Protein 3KW7 (pdb70)

Nearest PDB structures (foldseek):
  3kw7-assembly2_B  TM=1.002E+00  e=0.000E+00  Trametes sp. AH28-2
  1gyc-assembly1_A  TM=9.932E-01  e=5.256E-88  Trametes versicolor
  3v9c-assembly1_A  TM=9.933E-01  e=3.256E-87  Trametes hirsuta
  1kya-assembly4_D  TM=9.908E-01  e=4.794E-87  Trametes versicolor
  3div-assembly1_A  TM=9.915E-01  e=2.516E-86  Cerrena

Structure (mmCIF, N/CA/C/O backbone):
data_3KW7
#
_entry.id   3KW7
#
_cell.length_a   98.778
_cell.length_b   98.778
_cell.length_c   149.960
_cell.angle_alpha   90.00
_cell.angle_beta   90.00
_cell.angle_gamma   90.00
#
_symmetry.space_group_name_H-M   'P 41'
#
loop_
_entity.id
_entity.type
_entity.pdbx_description
1 polymer 'Laccase B'
2 branched 2-acetamido-2-deoxy-beta-D-glucopyranose-(1-4)-2-acetamido-2-deoxy-beta-D-glucopyranose
3 non-polymer 'COPPER (II) ION'
4 non-polymer 2-acetamido-2-deoxy-beta-D-glucopyranose
5 water water
#
loop_
_atom_site.group_PDB
_atom_site.id
_atom_site.type_symbol
_atom_site.label_atom_id
_atom_site.label_alt_id
_atom_site.label_comp_id
_atom_site.label_asym_id
_atom_site.label_entity_id
_atom_site.label_seq_id
_atom_site.pdbx_PDB_ins_code
_atom_site.Cartn_x
_atom_site.Cartn_y
_atom_site.Cartn_z
_atom_site.occupancy
_atom_site.B_iso_or_equiv
_atom_site.auth_seq_id
_atom_site.auth_comp_id
_atom_site.auth_asym_id
_atom_site.auth_atom_id
_atom_site.pdbx_PDB_model_num
ATOM 1 N N . ALA A 1 1 ? 20.376 22.649 3.902 1.00 59.19 1 ALA A N 1
ATOM 2 C CA . ALA A 1 1 ? 20.034 24.002 4.431 1.00 59.75 1 ALA A CA 1
ATOM 3 C C . ALA A 1 1 ? 19.452 24.807 3.291 1.00 60.17 1 ALA A C 1
ATOM 4 O O . ALA A 1 1 ? 18.341 24.523 2.858 1.00 60.70 1 ALA A O 1
ATOM 6 N N . ILE A 1 2 ? 20.210 25.784 2.787 1.00 60.26 2 ILE A N 1
ATOM 7 C CA . ILE A 1 2 ? 19.780 26.633 1.658 1.00 60.49 2 ILE A CA 1
ATOM 8 C C . ILE A 1 2 ? 20.510 26.314 0.340 1.00 60.38 2 ILE A C 1
ATOM 9 O O . ILE A 1 2 ? 21.367 25.432 0.282 1.00 60.14 2 ILE A O 1
ATOM 14 N N . GLY A 1 3 ? 20.163 27.042 -0.720 1.00 60.55 3 GLY A N 1
ATOM 15 C CA . GLY A 1 3 ? 20.796 26.847 -2.017 1.00 60.79 3 GLY A CA 1
ATOM 16 C C . GLY A 1 3 ? 20.053 25.841 -2.872 1.00 61.09 3 GLY A C 1
ATOM 17 O O . GLY A 1 3 ? 19.050 25.265 -2.416 1.00 61.56 3 GLY A O 1
ATOM 18 N N . PRO A 1 4 ? 20.536 25.611 -4.112 1.00 60.96 4 PRO A N 1
ATOM 19 C CA . PRO A 1 4 ? 21.701 26.284 -4.669 1.00 60.53 4 PRO A CA 1
ATOM 20 C C . PRO A 1 4 ? 21.400 27.715 -5.070 1.00 60.36 4 PRO A C 1
ATOM 21 O O . PRO A 1 4 ? 22.334 28.478 -5.301 1.00 60.58 4 PRO A O 1
ATOM 25 N N . VAL A 1 5 ? 20.127 28.087 -5.156 1.00 60.30 5 VAL A N 1
ATOM 26 C CA . VAL A 1 5 ? 19.790 29.504 -5.341 1.00 60.66 5 VAL A CA 1
ATOM 27 C C . VAL A 1 5 ? 19.079 30.024 -4.115 1.00 60.42 5 VAL A C 1
ATOM 28 O O . VAL A 1 5 ? 18.113 29.441 -3.640 1.00 60.37 5 VAL A O 1
ATOM 32 N N . THR A 1 6 ? 19.576 31.124 -3.587 1.00 60.53 6 THR A N 1
ATOM 33 C CA . THR A 1 6 ? 19.014 31.669 -2.369 1.00 60.74 6 THR A CA 1
ATOM 34 C C . THR A 1 6 ? 19.572 33.049 -2.059 1.00 60.90 6 THR A C 1
ATOM 35 O O . THR A 1 6 ? 20.365 33.613 -2.815 1.00 60.93 6 THR A O 1
ATOM 39 N N . ASP A 1 7 ? 19.152 33.600 -0.936 1.00 61.08 7 ASP A N 1
ATOM 40 C CA . ASP A 1 7 ? 19.685 34.878 -0.530 1.00 61.83 7 ASP A CA 1
ATOM 41 C C . ASP A 1 7 ? 20.479 34.715 0.759 1.00 61.83 7 ASP A C 1
ATOM 42 O O . ASP A 1 7 ? 20.093 33.935 1.637 1.00 61.97 7 ASP A O 1
ATOM 47 N N . LEU A 1 8 ? 21.601 35.427 0.862 1.00 61.41 8 LEU A N 1
ATOM 48 C CA . LEU A 1 8 ? 22.291 35.548 2.130 1.00 60.84 8 LEU A CA 1
ATOM 49 C C . LEU A 1 8 ? 21.984 36.919 2.630 1.00 61.11 8 LEU A C 1
ATOM 50 O O . LEU A 1 8 ? 22.303 37.904 1.958 1.00 61.43 8 LEU A O 1
ATOM 55 N N . THR A 1 9 ? 21.295 36.979 3.769 1.00 61.12 9 THR A N 1
ATOM 56 C CA . THR A 1 9 ? 21.004 38.244 4.417 1.00 60.71 9 THR A CA 1
ATOM 57 C C . THR A 1 9 ? 22.078 38.443 5.500 1.00 60.66 9 THR A C 1
ATOM 58 O O . THR A 1 9 ? 22.235 37.603 6.394 1.00 60.28 9 THR A O 1
ATOM 62 N N . ILE A 1 10 ? 22.861 39.516 5.354 1.00 60.71 10 ILE A N 1
ATOM 63 C CA . ILE A 1 10 ? 23.967 39.818 6.263 1.00 60.85 10 ILE A CA 1
ATOM 64 C C . ILE A 1 10 ? 23.624 41.029 7.114 1.00 61.29 10 ILE A C 1
ATOM 65 O O . ILE A 1 10 ? 23.409 42.121 6.569 1.00 61.55 10 ILE A O 1
ATOM 70 N N . SER A 1 11 ? 23.606 40.830 8.436 1.00 61.46 11 SER A N 1
ATOM 71 C CA . SER A 1 11 ? 23.136 41.836 9.395 1.00 61.69 11 SER A CA 1
ATOM 72 C C . SER A 1 11 ? 23.917 41.835 10.707 1.00 61.91 11 SER A C 1
ATOM 73 O O . SER A 1 11 ? 24.479 40.815 11.104 1.00 61.79 11 SER A O 1
ATOM 76 N N . ASN A 1 12 ? 23.963 42.989 11.365 1.00 62.20 12 ASN A N 1
ATOM 77 C CA . ASN A 1 12 ? 24.562 43.078 12.688 1.00 62.81 12 ASN A CA 1
ATOM 78 C C . ASN A 1 12 ? 23.558 42.616 13.748 1.00 63.04 12 ASN A C 1
ATOM 79 O O . ASN A 1 12 ? 22.436 43.110 13.777 1.00 63.86 12 ASN A O 1
ATOM 84 N N . ALA A 1 13 ? 23.932 41.639 14.577 1.00 62.85 13 ALA A N 1
ATOM 85 C CA . ALA A 1 13 ? 23.071 41.178 15.684 1.00 62.43 13 ALA A CA 1
ATOM 86 C C . ALA A 1 13 ? 23.895 40.567 16.822 1.00 61.98 13 ALA A C 1
ATOM 87 O O . ALA A 1 13 ? 24.961 39.997 16.588 1.00 61.99 13 ALA A O 1
ATOM 89 N N . ASP A 1 14 ? 23.411 40.696 18.051 1.00 61.18 14 ASP A N 1
ATOM 90 C CA . ASP A 1 14 ? 24.119 40.122 19.182 1.00 60.16 14 ASP A CA 1
ATOM 91 C C . ASP A 1 14 ? 23.908 38.618 19.205 1.00 59.57 14 ASP A C 1
ATOM 92 O O . ASP A 1 14 ? 22.776 38.141 19.095 1.00 59.50 14 ASP A O 1
ATOM 97 N N . VAL A 1 15 ? 25.008 37.876 19.309 1.00 59.01 15 VAL A N 1
ATOM 98 C CA . VAL A 1 15 ? 24.949 36.405 19.426 1.00 58.58 15 VAL A CA 1
ATOM 99 C C . VAL A 1 15 ? 25.785 35.816 20.587 1.00 58.21 15 VAL A C 1
ATOM 100 O O . VAL A 1 15 ? 26.858 36.315 20.917 1.00 58.04 15 VAL A O 1
ATOM 104 N N . THR A 1 16 ? 25.280 34.748 21.193 1.00 57.59 16 THR A N 1
ATOM 105 C CA . THR A 1 16 ? 25.925 34.186 22.368 1.00 57.02 16 THR A CA 1
ATOM 106 C C . THR A 1 16 ? 26.162 32.669 22.235 1.00 56.59 16 THR A C 1
ATOM 107 O O . THR A 1 16 ? 25.331 31.847 22.655 1.00 56.86 16 THR A O 1
ATOM 111 N N . PRO A 1 17 ? 27.311 32.295 21.640 1.00 55.79 17 PRO A N 1
ATOM 112 C CA . PRO A 1 17 ? 27.639 30.903 21.339 1.00 55.49 17 PRO A CA 1
ATOM 113 C C . PRO A 1 17 ? 28.402 30.164 22.445 1.00 55.19 17 PRO A C 1
ATOM 114 O O . PRO A 1 17 ? 28.420 28.929 22.478 1.00 55.19 17 PRO A O 1
ATOM 118 N N . ASP A 1 18 ? 29.039 30.920 23.331 1.00 55.02 18 ASP A N 1
ATOM 119 C CA . ASP A 1 18 ? 29.896 30.352 24.379 1.00 54.73 18 ASP A CA 1
ATOM 120 C C . ASP A 1 18 ? 29.476 30.728 25.799 1.00 54.71 18 ASP A C 1
ATOM 121 O O . ASP A 1 18 ? 30.242 30.578 26.755 1.00 54.67 18 ASP A O 1
ATOM 126 N N . GLY A 1 19 ? 28.247 31.205 25.932 1.00 54.66 19 GLY A N 1
ATOM 127 C CA . GLY A 1 19 ? 27.790 31.743 27.188 1.00 54.64 19 GLY A CA 1
ATOM 128 C C . GLY A 1 19 ? 28.008 33.237 27.295 1.00 54.61 19 GLY A C 1
ATOM 129 O O . GLY A 1 19 ? 27.482 33.862 28.199 1.00 55.22 19 GLY A O 1
ATOM 130 N N . PHE A 1 20 ? 28.771 33.810 26.375 1.00 54.32 20 PHE A N 1
ATOM 131 C CA . PHE A 1 20 ? 29.084 35.230 26.403 1.00 54.41 20 PHE A CA 1
ATOM 132 C C . PHE A 1 20 ? 28.398 35.917 25.216 1.00 54.06 20 PHE A C 1
ATOM 133 O O . PHE A 1 20 ? 28.651 35.553 24.067 1.00 54.30 20 PHE A O 1
ATOM 141 N N . THR A 1 21 ? 27.531 36.897 25.496 1.00 53.60 21 THR A N 1
ATOM 142 C CA . THR A 1 21 ? 26.820 37.675 24.458 1.00 52.75 21 THR A CA 1
ATOM 143 C C . THR A 1 21 ? 27.670 38.857 23.951 1.00 52.44 21 THR A C 1
ATOM 144 O O . THR A 1 21 ? 28.176 39.666 24.733 1.00 52.80 21 THR A O 1
ATOM 148 N N . ARG A 1 22 ? 27.866 38.924 22.638 1.00 51.92 22 ARG A N 1
ATOM 149 C CA . ARG A 1 22 ? 28.553 40.064 22.005 1.00 51.29 22 ARG A CA 1
ATOM 150 C C . ARG A 1 22 ? 28.041 40.273 20.586 1.00 51.13 22 ARG A C 1
ATOM 151 O O . ARG A 1 22 ? 27.686 39.319 19.886 1.00 50.90 22 ARG A O 1
ATOM 159 N N . ALA A 1 23 ? 27.988 41.524 20.164 1.00 51.11 23 ALA A N 1
ATOM 160 C CA . ALA A 1 23 ? 27.454 41.829 18.840 1.00 51.29 23 ALA A CA 1
ATOM 161 C C . ALA A 1 23 ? 28.373 41.275 17.735 1.00 51.02 23 ALA A C 1
ATOM 162 O O . ALA A 1 23 ? 29.590 41.303 17.862 1.00 51.15 23 ALA A O 1
ATOM 164 N N . ALA A 1 24 ? 27.800 40.732 16.672 1.00 50.71 24 ALA A N 1
ATOM 165 C CA . ALA A 1 24 ? 28.628 40.216 15.595 1.00 50.72 24 ALA A CA 1
ATOM 166 C C . ALA A 1 24 ? 28.040 40.462 14.210 1.00 50.97 24 ALA A C 1
ATOM 167 O O . ALA A 1 24 ? 26.906 40.929 14.068 1.00 51.45 24 ALA A O 1
ATOM 169 N N . VAL A 1 25 ? 28.841 40.174 13.188 1.00 51.15 25 VAL A N 1
ATOM 170 C CA . VAL A 1 25 ? 28.371 40.221 11.819 1.00 51.39 25 VAL A CA 1
ATOM 171 C C . VAL A 1 25 ? 27.992 38.815 11.430 1.00 51.23 25 VAL A C 1
ATOM 172 O O . VAL A 1 25 ? 28.828 37.921 11.494 1.00 50.47 25 VAL A O 1
ATOM 176 N N . VAL A 1 26 ? 26.750 38.634 10.987 1.00 51.84 26 VAL A N 1
ATOM 177 C CA . VAL A 1 26 ? 26.203 37.281 10.764 1.00 52.76 26 VAL A CA 1
ATOM 178 C C . VAL A 1 26 ? 25.360 37.112 9.463 1.00 53.01 26 VAL A C 1
ATOM 179 O O . VAL A 1 26 ? 24.726 38.069 8.991 1.00 53.38 26 VAL A O 1
ATOM 183 N N . ALA A 1 27 ? 25.380 35.903 8.890 1.00 52.88 27 ALA A N 1
ATOM 184 C CA . ALA A 1 27 ? 24.606 35.602 7.697 1.00 53.25 27 ALA A CA 1
ATOM 185 C C . ALA A 1 27 ? 23.319 34.911 8.099 1.00 53.87 27 ALA A C 1
ATOM 186 O O . ALA A 1 27 ? 23.366 33.927 8.840 1.00 54.09 27 ALA A O 1
ATOM 188 N N . ASN A 1 28 ? 22.182 35.409 7.603 1.00 54.44 28 ASN A N 1
ATOM 189 C CA . ASN A 1 28 ? 20.850 34.869 7.956 1.00 55.05 28 ASN A CA 1
ATOM 190 C C . ASN A 1 28 ? 20.581 34.707 9.461 1.00 55.14 28 ASN A C 1
ATOM 191 O O . ASN A 1 28 ? 19.941 33.717 9.884 1.00 55.41 28 ASN A O 1
ATOM 196 N N . GLY A 1 29 ? 21.099 35.654 10.257 1.00 54.84 29 GLY A N 1
ATOM 197 C CA . GLY A 1 29 ? 20.871 35.676 11.698 1.00 54.19 29 GLY A CA 1
ATOM 198 C C . GLY A 1 29 ? 21.660 34.701 12.557 1.00 53.82 29 GLY A C 1
ATOM 199 O O . GLY A 1 29 ? 22.107 35.087 13.616 1.00 53.84 29 GLY A O 1
ATOM 200 N N . VAL A 1 30 ? 21.812 33.442 12.130 1.00 53.48 30 VAL A N 1
ATOM 201 C CA . VAL A 1 30 ? 22.500 32.421 12.947 1.00 53.29 30 VAL A CA 1
ATOM 202 C C . VAL A 1 30 ? 24.014 32.373 12.648 1.00 53.27 30 VAL A C 1
ATOM 203 O O . VAL A 1 30 ? 24.424 32.519 11.487 1.00 53.54 30 VAL A O 1
ATOM 207 N N . PHE A 1 31 ? 24.834 32.214 13.698 1.00 52.98 31 PHE A N 1
ATOM 208 C CA . PHE A 1 31 ? 26.284 31.934 13.570 1.00 52.15 31 PHE A CA 1
ATOM 209 C C . PHE A 1 31 ? 26.667 30.515 14.047 1.00 51.64 31 PHE A C 1
ATOM 210 O O . PHE A 1 31 ? 26.261 30.088 15.131 1.00 52.21 31 PHE A O 1
ATOM 218 N N . PRO A 1 32 ? 27.465 29.787 13.255 1.00 50.75 32 PRO A N 1
ATOM 219 C CA . PRO A 1 32 ? 28.009 30.154 11.959 1.00 50.51 32 PRO A CA 1
ATOM 220 C C . PRO A 1 32 ? 26.916 30.173 10.868 1.00 50.70 32 PRO A C 1
ATOM 221 O O . PRO A 1 32 ? 25.908 29.457 11.007 1.00 51.25 32 PRO A O 1
ATOM 225 N N . GLY A 1 33 ? 27.118 30.973 9.806 1.00 50.33 33 GLY A N 1
ATOM 226 C CA . GLY A 1 33 ? 26.146 31.138 8.705 1.00 49.30 33 GLY A CA 1
ATOM 227 C C . GLY A 1 33 ? 25.565 29.826 8.212 1.00 48.88 33 GLY A C 1
ATOM 228 O O . GLY A 1 33 ? 26.198 28.780 8.319 1.00 49.32 33 GLY A O 1
ATOM 229 N N . PRO A 1 34 ? 24.358 29.870 7.646 1.00 48.53 34 PRO A N 1
ATOM 230 C CA . PRO A 1 34 ? 23.613 28.661 7.234 1.00 48.61 34 PRO A CA 1
ATOM 231 C C . PRO A 1 34 ? 24.337 27.800 6.178 1.00 48.54 34 PRO A C 1
ATOM 232 O O . PRO A 1 34 ? 24.996 28.332 5.289 1.00 49.12 34 PRO A O 1
ATOM 236 N N . LEU A 1 35 ? 24.221 26.481 6.272 1.00 48.14 35 LEU A N 1
ATOM 237 C CA . LEU A 1 35 ? 24.799 25.600 5.258 1.00 47.79 35 LEU A CA 1
ATOM 238 C C . LEU A 1 35 ? 24.210 25.824 3.844 1.00 47.96 35 LEU A C 1
ATOM 239 O O . LEU A 1 35 ? 23.018 25.668 3.630 1.00 48.50 35 LEU A O 1
ATOM 244 N N . ILE A 1 36 ? 25.047 26.218 2.897 1.00 47.80 36 ILE A N 1
ATOM 245 C CA . ILE A 1 36 ? 24.625 26.321 1.520 1.00 47.87 36 ILE A CA 1
ATOM 246 C C . ILE A 1 36 ? 24.861 24.985 0.801 1.00 48.72 36 ILE A C 1
ATOM 247 O O . ILE A 1 36 ? 25.994 24.485 0.772 1.00 49.14 36 ILE A O 1
ATOM 252 N N . THR A 1 37 ? 23.806 24.409 0.216 1.00 49.32 37 THR A N 1
ATOM 253 C CA . THR A 1 37 ? 23.927 23.108 -0.474 1.00 49.91 37 THR A CA 1
ATOM 254 C C . THR A 1 37 ? 23.692 23.193 -1.984 1.00 49.76 37 THR A C 1
ATOM 255 O O . THR A 1 37 ? 22.911 24.028 -2.468 1.00 49.59 37 THR A O 1
ATOM 259 N N . GLY A 1 38 ? 24.408 22.338 -2.710 1.00 49.65 38 GLY A N 1
ATOM 260 C CA . GLY A 1 38 ? 24.258 22.194 -4.149 1.00 49.91 38 GLY A CA 1
ATOM 261 C C . GLY A 1 38 ? 24.836 20.874 -4.636 1.00 50.44 38 GLY A C 1
ATOM 262 O O . GLY A 1 38 ? 25.561 20.195 -3.892 1.00 50.42 38 GLY A O 1
ATOM 263 N N . ASN A 1 39 ? 24.519 20.516 -5.887 1.00 50.79 39 ASN A N 1
ATOM 264 C CA . ASN A 1 39 ? 25.061 19.311 -6.530 1.00 51.15 39 ASN A CA 1
ATOM 265 C C . ASN A 1 39 ? 26.065 19.635 -7.632 1.00 50.76 39 ASN A C 1
ATOM 266 O O . ASN A 1 39 ? 26.024 20.702 -8.227 1.00 49.72 39 ASN A O 1
ATOM 271 N N . LYS A 1 40 ? 26.949 18.683 -7.917 1.00 51.47 40 LYS A N 1
ATOM 272 C CA . LYS A 1 40 ? 27.963 18.847 -8.965 1.00 52.46 40 LYS A CA 1
ATOM 273 C C . LYS A 1 40 ? 27.324 19.223 -10.295 1.00 53.68 40 LYS A C 1
ATOM 274 O O . LYS A 1 40 ? 26.483 18.496 -10.812 1.00 54.79 40 LYS A O 1
ATOM 280 N N . GLY A 1 41 ? 27.728 20.362 -10.846 1.00 54.41 41 GLY A N 1
ATOM 281 C CA . GLY A 1 41 ? 27.106 20.890 -12.061 1.00 55.24 41 GLY A CA 1
ATOM 282 C C . GLY A 1 41 ? 25.954 21.870 -11.801 1.00 55.72 41 GLY A C 1
ATOM 283 O O . GLY A 1 41 ? 25.392 22.450 -12.749 1.00 56.39 41 GLY A O 1
ATOM 284 N N . ASP A 1 42 ? 25.590 22.071 -10.534 1.00 55.41 42 ASP A N 1
ATOM 285 C CA . ASP A 1 42 ? 24.515 23.010 -10.223 1.00 55.40 42 ASP A CA 1
ATOM 286 C C . ASP A 1 42 ? 24.995 24.445 -10.422 1.00 55.06 42 ASP A C 1
ATOM 287 O O . ASP A 1 42 ? 26.170 24.737 -10.198 1.00 54.80 42 ASP A O 1
ATOM 292 N N . ASN A 1 43 ? 24.095 25.326 -10.868 1.00 55.01 43 ASN A N 1
ATOM 293 C CA . ASN A 1 43 ? 24.398 26.762 -11.020 1.00 54.45 43 ASN A CA 1
ATOM 294 C C . ASN A 1 43 ? 24.007 27.575 -9.783 1.00 54.03 43 ASN A C 1
ATOM 295 O O . ASN A 1 43 ? 22.818 27.915 -9.644 1.00 54.52 43 ASN A O 1
ATOM 300 N N . PHE A 1 44 ? 24.981 27.915 -8.920 1.00 52.92 44 PHE A N 1
ATOM 301 C CA . PHE A 1 44 ? 24.709 28.717 -7.703 1.00 51.68 44 PHE A CA 1
ATOM 302 C C . PHE A 1 44 ? 24.383 30.184 -7.974 1.00 51.69 44 PHE A C 1
ATOM 303 O O . PHE A 1 44 ? 25.098 30.858 -8.707 1.00 51.96 44 PHE A O 1
ATOM 311 N N . GLN A 1 45 ? 23.299 30.677 -7.394 1.00 51.54 45 GLN A N 1
ATOM 312 C CA . GLN A 1 45 ? 22.987 32.098 -7.475 1.00 51.98 45 GLN A CA 1
ATOM 313 C C . GLN A 1 45 ? 22.651 32.532 -6.072 1.00 51.19 45 GLN A C 1
ATOM 314 O O . GLN A 1 45 ? 21.603 32.160 -5.532 1.00 51.44 45 GLN A O 1
ATOM 320 N N . ILE A 1 46 ? 23.564 33.286 -5.465 1.00 50.11 46 ILE A N 1
ATOM 321 C CA . ILE A 1 46 ? 23.420 33.697 -4.069 1.00 48.69 46 ILE A CA 1
ATOM 322 C C . ILE A 1 46 ? 23.301 35.210 -3.988 1.00 48.20 46 ILE A C 1
ATOM 323 O O . ILE A 1 46 ? 24.244 35.923 -4.302 1.00 48.52 46 ILE A O 1
ATOM 328 N N . ASN A 1 47 ? 22.129 35.700 -3.609 1.00 47.31 47 ASN A N 1
ATOM 329 C CA . ASN A 1 47 ? 21.909 37.131 -3.570 1.00 47.07 47 ASN A CA 1
ATOM 330 C C . ASN A 1 47 ? 22.339 37.605 -2.197 1.00 46.99 47 ASN A C 1
ATOM 331 O O . ASN A 1 47 ? 21.628 37.425 -1.201 1.00 46.99 47 ASN A O 1
ATOM 336 N N . VAL A 1 48 ? 23.540 38.166 -2.133 1.00 46.96 48 VAL A N 1
ATOM 337 C CA . VAL A 1 48 ? 24.061 38.648 -0.862 1.00 47.23 48 VAL A CA 1
ATOM 338 C C . VAL A 1 48 ? 23.463 40.032 -0.621 1.00 48.13 48 VAL A C 1
ATOM 339 O O . VAL A 1 48 ? 23.718 40.966 -1.383 1.00 47.85 48 VAL A O 1
ATOM 343 N N . ILE A 1 49 ? 22.622 40.134 0.410 1.00 49.63 49 ILE A N 1
ATOM 344 C CA . ILE A 1 49 ? 22.016 41.415 0.806 1.00 51.43 49 ILE A CA 1
ATOM 345 C C . ILE A 1 49 ? 22.713 42.042 2.019 1.00 51.98 49 ILE A C 1
ATOM 346 O O . ILE A 1 49 ? 22.723 41.484 3.133 1.00 52.20 49 ILE A O 1
ATOM 351 N N . ASP A 1 50 ? 23.274 43.224 1.799 1.00 52.62 50 ASP A N 1
ATOM 352 C CA . ASP A 1 50 ? 24.068 43.870 2.819 1.00 52.95 50 ASP A CA 1
ATOM 353 C C . ASP A 1 50 ? 23.257 44.847 3.630 1.00 54.02 50 ASP A C 1
ATOM 354 O O . ASP A 1 50 ? 22.899 45.929 3.134 1.00 54.40 50 ASP A O 1
ATOM 359 N N . ASN A 1 51 ? 23.005 44.464 4.885 1.00 54.79 51 ASN A N 1
ATOM 360 C CA . ASN A 1 51 ? 22.237 45.266 5.840 1.00 55.52 51 ASN A CA 1
ATOM 361 C C . ASN A 1 51 ? 23.042 45.471 7.114 1.00 55.60 51 ASN A C 1
ATOM 362 O O . ASN A 1 51 ? 22.677 45.010 8.191 1.00 55.81 51 ASN A O 1
ATOM 367 N N . LEU A 1 52 ? 24.165 46.152 7.000 1.00 55.96 52 LEU A N 1
ATOM 368 C CA . LEU A 1 52 ? 25.014 46.299 8.166 1.00 56.68 52 LEU A CA 1
ATOM 369 C C . LEU A 1 52 ? 25.055 47.736 8.693 1.00 56.77 52 LEU A C 1
ATOM 370 O O . LEU A 1 52 ? 25.168 48.709 7.945 1.00 56.81 52 LEU A O 1
ATOM 375 N N . THR A 1 53 ? 24.992 47.853 10.005 1.00 56.76 53 THR A N 1
ATOM 376 C CA . THR A 1 53 ? 24.852 49.139 10.645 1.00 56.57 53 THR A CA 1
ATOM 377 C C . THR A 1 53 ? 26.056 49.476 11.535 1.00 56.29 53 THR A C 1
ATOM 378 O O . THR A 1 53 ? 26.199 50.620 11.977 1.00 56.70 53 THR A O 1
ATOM 382 N N . ASN A 1 54 ? 26.901 48.477 11.815 1.00 55.48 54 ASN A N 1
ATOM 383 C CA . ASN A 1 54 ? 28.002 48.637 12.752 1.00 54.56 54 ASN A CA 1
ATOM 384 C C . ASN A 1 54 ? 29.265 48.892 11.981 1.00 53.67 54 ASN A C 1
ATOM 385 O O . ASN A 1 54 ? 29.757 48.009 11.275 1.00 53.67 54 ASN A O 1
ATOM 390 N N . ALA A 1 55 ? 29.772 50.114 12.123 1.00 52.76 55 ALA A N 1
ATOM 391 C CA . ALA A 1 55 ? 30.912 50.602 11.354 1.00 52.00 55 ALA A CA 1
ATOM 392 C C . ALA A 1 55 ? 32.192 49.921 11.786 1.00 51.48 55 ALA A C 1
ATOM 393 O O . ALA A 1 55 ? 33.086 49.694 10.974 1.00 51.52 55 ALA A O 1
ATOM 395 N N . THR A 1 56 ? 32.251 49.589 13.071 1.00 50.97 56 THR A N 1
ATOM 396 C CA . THR A 1 56 ? 33.432 49.023 13.718 1.00 50.63 56 THR A CA 1
ATOM 397 C C . THR A 1 56 ? 33.717 47.604 13.203 1.00 50.13 56 THR A C 1
ATOM 398 O O . THR A 1 56 ? 34.881 47.158 13.203 1.00 50.42 56 THR A O 1
ATOM 402 N N . MET A 1 57 ? 32.663 46.903 12.763 1.00 49.14 57 MET A N 1
ATOM 403 C CA . MET A 1 57 ? 32.820 45.588 12.105 1.00 47.93 57 MET A CA 1
ATOM 404 C C . MET A 1 57 ? 32.695 45.624 10.586 1.00 47.42 57 MET A C 1
ATOM 405 O O . MET A 1 57 ? 32.709 44.558 9.954 1.00 47.29 57 MET A O 1
ATOM 410 N N . LEU A 1 58 ? 32.616 46.850 10.039 1.00 46.69 58 LEU A N 1
ATOM 411 C CA . LEU A 1 58 ? 32.527 47.198 8.599 1.00 45.74 58 LEU A CA 1
ATOM 412 C C . LEU A 1 58 ? 31.132 46.979 8.081 1.00 45.03 58 LEU A C 1
ATOM 413 O O . LEU A 1 58 ? 30.543 45.910 8.221 1.00 44.11 58 LEU A O 1
ATOM 418 N N . LYS A 1 59 ? 30.593 48.031 7.503 1.00 45.12 59 LYS A N 1
ATOM 419 C CA . LYS A 1 59 ? 29.257 47.976 6.962 1.00 45.01 59 LYS A CA 1
ATOM 420 C C . LYS A 1 59 ? 29.314 47.341 5.583 1.00 44.17 59 LYS A C 1
ATOM 421 O O . LYS A 1 59 ? 28.352 46.737 5.149 1.00 44.00 59 LYS A O 1
ATOM 427 N N . THR A 1 60 ? 30.439 47.482 4.891 1.00 43.48 60 THR A N 1
ATOM 428 C CA . THR A 1 60 ? 30.588 46.861 3.578 1.00 42.88 60 THR A CA 1
ATOM 429 C C . THR A 1 60 ? 31.098 45.441 3.685 1.00 42.59 60 THR A C 1
ATOM 430 O O . THR A 1 60 ? 31.792 45.092 4.628 1.00 43.20 60 THR A O 1
ATOM 434 N N . THR A 1 61 ? 30.758 44.610 2.717 1.00 41.90 61 THR A N 1
ATOM 435 C CA . THR A 1 61 ? 31.101 43.204 2.820 1.00 41.22 61 THR A CA 1
ATOM 436 C C . THR A 1 61 ? 31.379 42.594 1.451 1.00 41.13 61 THR A C 1
ATOM 437 O O . THR A 1 61 ? 31.070 43.203 0.415 1.00 42.11 61 THR A O 1
ATOM 441 N N . THR A 1 62 ? 31.986 41.410 1.454 1.00 40.11 62 THR A N 1
ATOM 442 C CA . THR A 1 62 ? 32.165 40.614 0.245 1.00 39.34 62 THR A CA 1
ATOM 443 C C . THR A 1 62 ? 32.377 39.166 0.665 1.00 38.78 62 THR A C 1
ATOM 444 O O . THR A 1 62 ? 33.079 38.905 1.648 1.00 39.50 62 THR A O 1
ATOM 448 N N . ILE A 1 63 ? 31.763 38.219 -0.037 1.00 37.33 63 ILE A N 1
ATOM 449 C CA . ILE A 1 63 ? 31.925 36.837 0.380 1.00 36.08 63 ILE A CA 1
ATOM 450 C C . ILE A 1 63 ? 32.690 36.001 -0.637 1.00 35.34 63 ILE A C 1
ATOM 451 O O . ILE A 1 63 ? 32.367 36.011 -1.818 1.00 35.29 63 ILE A O 1
ATOM 456 N N . HIS A 1 64 ? 33.708 35.288 -0.149 1.00 34.22 64 HIS A N 1
ATOM 457 C CA . HIS A 1 64 ? 34.478 34.321 -0.924 1.00 32.61 64 HIS A CA 1
ATOM 458 C C . HIS A 1 64 ? 33.938 32.903 -0.690 1.00 32.44 64 HIS A C 1
ATOM 459 O O . HIS A 1 64 ? 33.382 32.610 0.383 1.00 32.28 64 HIS A O 1
ATOM 466 N N . TRP A 1 65 ? 34.067 32.048 -1.713 1.00 32.09 65 TRP A N 1
ATOM 467 C CA . TRP A 1 65 ? 33.519 30.685 -1.707 1.00 31.35 65 TRP A CA 1
ATOM 468 C C . TRP A 1 65 ? 34.695 29.776 -1.794 1.00 31.03 65 TRP A C 1
ATOM 469 O O . TRP A 1 65 ? 35.130 29.445 -2.891 1.00 31.21 65 TRP A O 1
ATOM 480 N N . HIS A 1 66 ? 35.199 29.376 -0.630 1.00 30.67 66 HIS A N 1
ATOM 481 C CA . HIS A 1 66 ? 36.516 28.753 -0.506 1.00 30.85 66 HIS A CA 1
ATOM 482 C C . HIS A 1 66 ? 36.624 27.460 -1.265 1.00 30.46 66 HIS A C 1
ATOM 483 O O . HIS A 1 66 ? 35.834 26.564 -1.077 1.00 29.90 66 HIS A O 1
ATOM 490 N N . GLY A 1 67 ? 37.609 27.376 -2.138 1.00 30.97 67 GLY A N 1
ATOM 491 C CA . GLY A 1 67 ? 37.900 26.106 -2.768 1.00 32.28 67 GLY A CA 1
ATOM 492 C C . GLY A 1 67 ? 37.224 25.930 -4.117 1.00 32.84 67 GLY A C 1
ATOM 493 O O . GLY A 1 67 ? 37.542 24.977 -4.845 1.00 33.14 67 GLY A O 1
ATOM 494 N N . LEU A 1 68 ? 36.290 26.831 -4.444 1.00 32.97 68 LEU A N 1
ATOM 495 C CA . LEU A 1 68 ? 35.614 26.837 -5.738 1.00 33.23 68 LEU A CA 1
ATOM 496 C C . LEU A 1 68 ? 36.429 27.514 -6.823 1.00 34.59 68 LEU A C 1
ATOM 497 O O . LEU A 1 68 ? 36.746 28.673 -6.715 1.00 35.27 68 LEU A O 1
ATOM 502 N N . PHE A 1 69 ? 36.722 26.809 -7.899 1.00 36.44 69 PHE A N 1
ATOM 503 C CA . PHE A 1 69 ? 37.635 27.309 -8.901 1.00 38.58 69 PHE A CA 1
ATOM 504 C C . PHE A 1 69 ? 37.178 28.598 -9.579 1.00 39.37 69 PHE A C 1
ATOM 505 O O . PHE A 1 69 ? 38.014 29.383 -10.026 1.00 40.02 69 PHE A O 1
ATOM 513 N N . GLN A 1 70 ? 35.867 28.816 -9.665 1.00 40.02 70 GLN A N 1
ATOM 514 C CA . GLN A 1 70 ? 35.311 30.007 -10.318 1.00 40.73 70 GLN A CA 1
ATOM 515 C C . GLN A 1 70 ? 35.832 30.293 -11.711 1.00 41.25 70 GLN A C 1
ATOM 516 O O . GLN A 1 70 ? 36.248 31.415 -11.950 1.00 41.37 70 GLN A O 1
ATOM 522 N N . HIS A 1 71 ? 35.819 29.294 -12.608 1.00 42.23 71 HIS A N 1
ATOM 523 C CA . HIS A 1 71 ? 36.108 29.469 -14.049 1.00 42.78 71 HIS A CA 1
ATOM 524 C C . HIS A 1 71 ? 35.063 30.318 -14.751 1.00 42.65 71 HIS A C 1
ATOM 525 O O . HIS A 1 71 ? 33.853 30.067 -14.629 1.00 42.87 71 HIS A O 1
ATOM 532 N N . GLY A 1 72 ? 35.528 31.315 -15.501 1.00 42.39 72 GLY A N 1
ATOM 533 C CA . GLY A 1 72 ? 34.628 32.263 -16.181 1.00 42.02 72 GLY A CA 1
ATOM 534 C C . GLY A 1 72 ? 33.916 33.232 -15.236 1.00 41.65 72 GLY A C 1
ATOM 535 O O . GLY A 1 72 ? 33.207 34.158 -15.675 1.00 41.76 72 GLY A O 1
ATOM 536 N N . THR A 1 73 ? 34.105 33.038 -13.937 1.00 40.88 73 THR A N 1
ATOM 537 C CA . THR A 1 73 ? 33.402 33.845 -12.970 1.00 40.48 73 THR A CA 1
ATOM 538 C C . THR A 1 73 ? 34.355 34.429 -11.959 1.00 39.58 73 THR A C 1
ATOM 539 O O . THR A 1 73 ? 34.059 34.444 -10.768 1.00 40.00 73 THR A O 1
ATOM 543 N N . ASN A 1 74 ? 35.486 34.932 -12.442 1.00 38.28 74 ASN A N 1
ATOM 544 C CA . ASN A 1 74 ? 36.510 35.429 -11.564 1.00 37.66 74 ASN A CA 1
ATOM 545 C C . ASN A 1 74 ? 36.001 36.590 -10.734 1.00 37.49 74 ASN A C 1
ATOM 546 O O . ASN A 1 74 ? 36.431 36.745 -9.611 1.00 37.25 74 ASN A O 1
ATOM 551 N N . TRP A 1 75 ? 35.059 37.367 -11.274 1.00 37.78 75 TRP A N 1
ATOM 552 C CA . TRP A 1 75 ? 34.414 38.497 -10.557 1.00 38.26 75 TRP A CA 1
ATOM 553 C C . TRP A 1 75 ? 33.754 38.029 -9.272 1.00 38.60 75 TRP A C 1
ATOM 554 O O . TRP A 1 75 ? 33.785 38.728 -8.260 1.00 39.01 75 TRP A O 1
ATOM 565 N N . ALA A 1 76 ? 33.214 36.818 -9.313 1.00 38.80 76 ALA A N 1
ATOM 566 C CA . ALA A 1 76 ? 32.450 36.261 -8.221 1.00 39.01 76 ALA A CA 1
ATOM 567 C C . ALA A 1 76 ? 33.277 35.562 -7.160 1.00 39.32 76 ALA A C 1
ATOM 568 O O . ALA A 1 76 ? 32.704 34.842 -6.332 1.00 39.53 76 ALA A O 1
ATOM 570 N N . ASP A 1 77 ? 34.600 35.768 -7.172 1.00 39.42 77 ASP A N 1
ATOM 571 C CA . ASP A 1 77 ? 35.491 34.993 -6.315 1.00 39.51 77 ASP A CA 1
ATOM 572 C C . ASP A 1 77 ? 35.474 35.473 -4.895 1.00 39.30 77 ASP A C 1
ATOM 573 O O . ASP A 1 77 ? 35.518 34.649 -3.992 1.00 39.87 77 ASP A O 1
ATOM 578 N N . GLY A 1 78 ? 35.441 36.791 -4.681 1.00 38.90 78 GLY A N 1
ATOM 579 C CA . GLY A 1 78 ? 35.288 37.320 -3.305 1.00 38.34 78 GLY A CA 1
ATOM 580 C C . GLY A 1 78 ? 36.260 38.383 -2.788 1.00 37.63 78 GLY A C 1
ATOM 581 O O . GLY A 1 78 ? 35.848 39.483 -2.396 1.00 38.15 78 GLY A O 1
ATOM 582 N N . PRO A 1 79 ? 37.556 38.044 -2.713 1.00 36.82 79 PRO A N 1
ATOM 583 C CA . PRO A 1 79 ? 38.619 38.920 -2.252 1.00 36.07 79 PRO A CA 1
ATOM 584 C C . PRO A 1 79 ? 38.427 40.372 -2.615 1.00 35.19 79 PRO A C 1
ATOM 585 O O . PRO A 1 79 ? 38.355 40.664 -3.788 1.00 35.81 79 PRO A O 1
ATOM 589 N N . ALA A 1 80 ? 38.382 41.254 -1.618 1.00 34.01 80 ALA A N 1
ATOM 590 C CA . ALA A 1 80 ? 38.257 42.696 -1.817 1.00 33.35 80 ALA A CA 1
ATOM 591 C C . ALA A 1 80 ? 39.449 43.374 -2.487 1.00 32.90 80 ALA A C 1
ATOM 592 O O . ALA A 1 80 ? 40.567 43.262 -2.035 1.00 32.65 80 ALA A O 1
ATOM 594 N N . PHE A 1 81 ? 39.197 44.138 -3.537 1.00 32.74 81 PHE A N 1
ATOM 595 C CA . PHE A 1 81 ? 40.265 44.839 -4.209 1.00 32.84 81 PHE A CA 1
ATOM 596 C C . PHE A 1 81 ? 41.213 43.907 -4.953 1.00 32.74 81 PHE A C 1
ATOM 597 O O . PHE A 1 81 ? 42.291 44.299 -5.380 1.00 32.62 81 PHE A O 1
ATOM 605 N N . VAL A 1 82 ? 40.807 42.669 -5.115 1.00 32.84 82 VAL A N 1
ATOM 606 C CA . VAL A 1 82 ? 41.522 41.773 -5.984 1.00 33.73 82 VAL A CA 1
ATOM 607 C C . VAL A 1 82 ? 40.539 41.347 -7.052 1.00 34.73 82 VAL A C 1
ATOM 608 O O . VAL A 1 82 ? 40.832 41.422 -8.240 1.00 35.52 82 VAL A O 1
ATOM 612 N N . ASN A 1 83 ? 39.348 40.944 -6.626 1.00 35.31 83 ASN A N 1
ATOM 613 C CA . ASN A 1 83 ? 38.342 40.422 -7.523 1.00 35.69 83 ASN A CA 1
ATOM 614 C C . ASN A 1 83 ? 37.090 41.255 -7.636 1.00 36.61 83 ASN A C 1
ATOM 615 O O . ASN A 1 83 ? 36.363 41.135 -8.608 1.00 37.42 83 ASN A O 1
ATOM 620 N N . GLN A 1 84 ? 36.831 42.103 -6.647 1.00 37.47 84 GLN A N 1
ATOM 621 C CA . GLN A 1 84 ? 35.660 42.972 -6.671 1.00 37.91 84 GLN A CA 1
ATOM 622 C C . GLN A 1 84 ? 35.773 44.085 -5.642 1.00 39.10 84 GLN A C 1
ATOM 623 O O . GLN A 1 84 ? 36.584 43.985 -4.730 1.00 39.30 84 GLN A O 1
ATOM 629 N N . CYS A 1 85 ? 34.963 45.139 -5.803 1.00 40.25 85 CYS A N 1
ATOM 630 C CA . CYS A 1 85 ? 34.775 46.169 -4.770 1.00 41.30 85 CYS A CA 1
ATOM 631 C C . CYS A 1 85 ? 33.708 45.685 -3.808 1.00 41.75 85 CYS A C 1
ATOM 632 O O . CYS A 1 85 ? 32.813 44.934 -4.202 1.00 42.27 85 CYS A O 1
ATOM 635 N N . PRO A 1 86 ? 33.822 46.056 -2.526 1.00 42.08 86 PRO A N 1
ATOM 636 C CA . PRO A 1 86 ? 32.892 45.534 -1.513 1.00 42.19 86 PRO A CA 1
ATOM 637 C C . PRO A 1 86 ? 31.491 46.047 -1.729 1.00 42.66 86 PRO A C 1
ATOM 638 O O . PRO A 1 86 ? 31.300 47.130 -2.314 1.00 42.77 86 PRO A O 1
ATOM 642 N N . ILE A 1 87 ? 30.517 45.268 -1.275 1.00 43.19 87 ILE A N 1
ATOM 643 C CA . ILE A 1 87 ? 29.104 45.604 -1.464 1.00 44.03 87 ILE A CA 1
ATOM 644 C C . ILE A 1 87 ? 28.706 46.619 -0.426 1.00 45.66 87 ILE A C 1
ATOM 645 O O . ILE A 1 87 ? 29.067 46.471 0.747 1.00 45.97 87 ILE A O 1
ATOM 650 N N . ALA A 1 88 ? 27.974 47.649 -0.850 1.00 47.60 88 ALA A N 1
ATOM 651 C CA . ALA A 1 88 ? 27.545 48.718 0.078 1.00 49.45 88 ALA A CA 1
ATOM 652 C C . ALA A 1 88 ? 26.335 48.351 0.951 1.00 50.58 88 ALA A C 1
ATOM 653 O O . ALA A 1 88 ? 25.488 47.550 0.557 1.00 50.96 88 ALA A O 1
ATOM 655 N N . SER A 1 89 ? 26.247 48.935 2.140 1.00 51.86 89 SER A N 1
ATOM 656 C CA . SER A 1 89 ? 25.097 48.662 2.986 1.00 52.78 89 SER A CA 1
ATOM 657 C C . SER A 1 89 ? 23.836 49.257 2.369 1.00 52.97 89 SER A C 1
ATOM 658 O O . SER A 1 89 ? 23.839 50.399 1.892 1.00 52.88 89 SER A O 1
ATOM 661 N N . GLY A 1 90 ? 22.774 48.461 2.361 1.00 53.35 90 GLY A N 1
ATOM 662 C CA . GLY A 1 90 ? 21.515 48.887 1.777 1.00 53.95 90 GLY A CA 1
ATOM 663 C C . GLY A 1 90 ? 21.326 48.343 0.380 1.00 54.22 90 GLY A C 1
ATOM 664 O O . GLY A 1 90 ? 20.225 48.381 -0.162 1.00 54.77 90 GLY A O 1
ATOM 665 N N . ASN A 1 91 ? 22.407 47.842 -0.208 1.00 54.45 91 ASN A N 1
ATOM 666 C CA . ASN A 1 91 ? 22.374 47.289 -1.564 1.00 54.34 91 ASN A CA 1
ATOM 667 C C . ASN A 1 91 ? 22.420 45.749 -1.515 1.00 54.95 91 ASN A C 1
ATOM 668 O O . ASN A 1 91 ? 22.585 45.143 -0.429 1.00 54.91 91 ASN A O 1
ATOM 673 N N . SER A 1 92 ? 22.203 45.122 -2.672 1.00 55.36 92 SER A N 1
ATOM 674 C CA . SER A 1 92 ? 22.352 43.670 -2.797 1.00 55.42 92 SER A CA 1
ATOM 675 C C . SER A 1 92 ? 23.176 43.291 -4.034 1.00 54.89 92 SER A C 1
ATOM 676 O O . SER A 1 92 ? 23.313 44.072 -4.985 1.00 54.91 92 SER A O 1
ATOM 679 N N . PHE A 1 93 ? 23.770 42.108 -3.981 1.00 54.43 93 PHE A N 1
ATOM 680 C CA . PHE A 1 93 ? 24.623 41.656 -5.063 1.00 54.45 93 PHE A CA 1
ATOM 681 C C . PHE A 1 93 ? 24.552 40.163 -5.259 1.00 54.02 93 PHE A C 1
ATOM 682 O O . PHE A 1 93 ? 24.655 39.393 -4.298 1.00 54.07 93 PHE A O 1
ATOM 690 N N . LEU A 1 94 ? 24.430 39.756 -6.519 1.00 53.28 94 LEU A N 1
ATOM 691 C CA . LEU A 1 94 ? 24.218 38.357 -6.836 1.00 52.41 94 LEU A CA 1
ATOM 692 C C . LEU A 1 94 ? 25.492 37.673 -7.280 1.00 51.27 94 LEU A C 1
ATOM 693 O O . LEU A 1 94 ? 26.191 38.162 -8.140 1.00 50.98 94 LEU A O 1
ATOM 698 N N . TYR A 1 95 ? 25.796 36.535 -6.684 1.00 50.46 95 TYR A N 1
ATOM 699 C CA . TYR A 1 95 ? 26.987 35.794 -7.059 1.00 49.93 95 TYR A CA 1
ATOM 700 C C . TYR A 1 95 ? 26.531 34.646 -7.910 1.00 50.34 95 TYR A C 1
ATOM 701 O O . TYR A 1 95 ? 26.005 33.673 -7.378 1.00 50.85 95 TYR A O 1
ATOM 710 N N . ASP A 1 96 ? 26.723 34.753 -9.221 1.00 50.42 96 ASP A N 1
ATOM 711 C CA . ASP A 1 96 ? 26.146 33.792 -10.162 1.00 50.61 96 ASP A CA 1
ATOM 712 C C . ASP A 1 96 ? 27.229 32.958 -10.768 1.00 50.44 96 ASP A C 1
ATOM 713 O O . ASP A 1 96 ? 27.808 33.374 -11.755 1.00 51.00 96 ASP A O 1
ATOM 718 N N . PHE A 1 97 ? 27.483 31.779 -10.212 1.00 50.29 97 PHE A N 1
ATOM 719 C CA . PHE A 1 97 ? 28.513 30.880 -10.752 1.00 50.80 97 PHE A CA 1
ATOM 720 C C . PHE A 1 97 ? 28.073 29.402 -10.802 1.00 51.78 97 PHE A C 1
ATOM 721 O O . PHE A 1 97 ? 27.355 28.897 -9.926 1.00 51.46 97 PHE A O 1
ATOM 729 N N . THR A 1 98 ? 28.509 28.709 -11.846 1.00 53.06 98 THR A N 1
ATOM 730 C CA . THR A 1 98 ? 28.258 27.284 -11.951 1.00 54.10 98 THR A CA 1
ATOM 731 C C . THR A 1 98 ? 29.511 26.523 -11.452 1.00 54.95 98 THR A C 1
ATOM 732 O O . THR A 1 98 ? 30.629 27.049 -11.522 1.00 55.33 98 THR A O 1
ATOM 736 N N . VAL A 1 99 ? 29.304 25.323 -10.900 1.00 55.70 99 VAL A N 1
ATOM 737 C CA . VAL A 1 99 ? 30.373 24.468 -10.378 1.00 56.37 99 VAL A CA 1
ATOM 738 C C . VAL A 1 99 ? 30.309 23.117 -11.048 1.00 57.20 99 VAL A C 1
ATOM 739 O O . VAL A 1 99 ? 29.623 22.221 -10.571 1.00 57.59 99 VAL A O 1
ATOM 743 N N . PRO A 1 100 ? 31.036 22.946 -12.146 1.00 58.08 100 PRO A N 1
ATOM 744 C CA . PRO A 1 100 ? 30.810 21.775 -12.998 1.00 58.67 100 PRO A CA 1
ATOM 745 C C . PRO A 1 100 ? 31.750 20.613 -12.717 1.00 58.95 100 PRO A C 1
ATOM 746 O O . PRO A 1 100 ? 31.372 19.466 -12.953 1.00 59.33 100 PRO A O 1
ATOM 750 N N . ASP A 1 101 ? 32.949 20.908 -12.214 1.00 58.87 101 ASP A N 1
ATOM 751 C CA . ASP A 1 101 ? 33.981 19.891 -12.056 1.00 58.92 101 ASP A CA 1
ATOM 752 C C . ASP A 1 101 ? 34.340 19.554 -10.586 1.00 58.89 101 ASP A C 1
ATOM 753 O O . ASP A 1 101 ? 35.370 18.910 -10.314 1.00 58.88 101 ASP A O 1
ATOM 758 N N . GLN A 1 102 ? 33.462 19.940 -9.653 1.00 58.68 102 GLN A N 1
ATOM 759 C CA . GLN A 1 102 ? 33.778 19.903 -8.215 1.00 58.58 102 GLN A CA 1
ATOM 760 C C . GLN A 1 102 ? 32.738 19.241 -7.305 1.00 58.05 102 GLN A C 1
ATOM 761 O O . GLN A 1 102 ? 31.541 19.538 -7.412 1.00 58.13 102 GLN A O 1
ATOM 767 N N . ALA A 1 103 ? 33.230 18.411 -6.367 1.00 57.26 103 ALA A N 1
ATOM 768 C CA . ALA A 1 103 ? 32.417 17.501 -5.525 1.00 56.16 103 ALA A CA 1
ATOM 769 C C . ALA A 1 103 ? 33.012 17.331 -4.137 1.00 55.24 103 ALA A C 1
ATOM 770 O O . ALA A 1 103 ? 34.040 16.664 -3.977 1.00 55.25 103 ALA A O 1
ATOM 772 N N . GLY A 1 104 ? 32.345 17.891 -3.132 1.00 54.01 104 GLY A N 1
ATOM 773 C CA . GLY A 1 104 ? 32.842 17.816 -1.761 1.00 52.27 104 GLY A CA 1
ATOM 774 C C . GLY A 1 104 ? 32.599 19.038 -0.868 1.00 50.96 104 GLY A C 1
ATOM 775 O O . GLY A 1 104 ? 31.616 19.797 -1.048 1.00 50.60 104 GLY A O 1
ATOM 776 N N . THR A 1 105 ? 33.512 19.227 0.090 1.00 49.22 105 THR A N 1
ATOM 777 C CA . THR A 1 105 ? 33.304 20.131 1.204 1.00 47.50 105 THR A CA 1
ATOM 778 C C . THR A 1 105 ? 34.070 21.434 1.068 1.00 46.52 105 THR A C 1
ATOM 779 O O . THR A 1 105 ? 35.277 21.462 0.808 1.00 45.74 105 THR A O 1
ATOM 783 N N . PHE A 1 106 ? 33.335 22.521 1.247 1.00 45.62 106 PHE A N 1
ATOM 784 C CA . PHE A 1 106 ? 33.884 23.869 1.150 1.00 44.72 106 PHE A CA 1
ATOM 785 C C . PHE A 1 106 ? 33.287 24.715 2.254 1.00 43.97 106 PHE A C 1
ATOM 786 O O . PHE A 1 106 ? 32.529 24.209 3.097 1.00 44.38 106 PHE A O 1
ATOM 794 N N . TRP A 1 107 ? 33.621 26.004 2.236 1.00 42.41 107 TRP A N 1
ATOM 795 C CA . TRP A 1 107 ? 33.018 26.969 3.138 1.00 40.86 107 TRP A CA 1
ATOM 796 C C . TRP A 1 107 ? 33.068 28.377 2.567 1.00 40.25 107 TRP A C 1
ATOM 797 O O . TRP A 1 107 ? 33.842 28.650 1.661 1.00 40.56 107 TRP A O 1
ATOM 808 N N . TYR A 1 108 ? 32.217 29.262 3.073 1.00 39.08 108 TYR A N 1
ATOM 809 C CA . TYR A 1 108 ? 32.166 30.623 2.567 1.00 38.00 108 TYR A CA 1
ATOM 810 C C . TYR A 1 108 ? 32.408 31.609 3.686 1.00 37.49 108 TYR A C 1
ATOM 811 O O . TYR A 1 108 ? 31.866 31.453 4.767 1.00 38.14 108 TYR A O 1
ATOM 820 N N . HIS A 1 109 ? 33.215 32.633 3.429 1.00 36.39 109 HIS A N 1
ATOM 821 C CA . HIS A 1 109 ? 33.595 33.595 4.474 1.00 35.02 109 HIS A CA 1
ATOM 822 C C . HIS A 1 109 ? 33.866 34.969 3.880 1.00 34.24 109 HIS A C 1
ATOM 823 O O . HIS A 1 109 ? 34.265 35.076 2.732 1.00 34.12 109 HIS A O 1
ATOM 830 N N . SER A 1 110 ? 33.641 36.016 4.662 1.00 33.45 110 SER A N 1
ATOM 831 C CA . SER A 1 110 ? 33.844 37.367 4.180 1.00 33.14 110 SER A CA 1
ATOM 832 C C . SER A 1 110 ? 35.317 37.564 3.995 1.00 33.57 110 SER A C 1
ATOM 833 O O . SER A 1 110 ? 36.099 37.161 4.861 1.00 33.94 110 SER A O 1
ATOM 836 N N . HIS A 1 111 ? 35.678 38.198 2.875 1.00 33.77 111 HIS A N 1
ATOM 837 C CA . HIS A 1 111 ? 37.082 38.375 2.466 1.00 34.17 111 HIS A CA 1
ATOM 838 C C . HIS A 1 111 ? 37.580 39.832 2.539 1.00 34.86 111 HIS A C 1
ATOM 839 O O . HIS A 1 111 ? 38.735 40.138 2.084 1.00 35.27 111 HIS A O 1
ATOM 846 N N . LEU A 1 112 ? 36.711 40.704 3.100 1.00 34.78 112 LEU A N 1
ATOM 847 C CA . LEU A 1 112 ? 37.053 42.101 3.420 1.00 34.92 112 LEU A CA 1
ATOM 848 C C . LEU A 1 112 ? 37.777 42.118 4.741 1.00 35.08 112 LEU A C 1
ATOM 849 O O . LEU A 1 112 ? 37.159 41.921 5.767 1.00 34.79 112 LEU A O 1
ATOM 854 N N . SER A 1 113 ? 39.086 42.340 4.713 1.00 36.03 113 SER A N 1
ATOM 855 C CA . SER A 1 113 ? 39.856 42.481 5.946 1.00 37.57 113 SER A CA 1
ATOM 856 C C . SER A 1 113 ? 39.640 41.291 6.873 1.00 37.71 113 SER A C 1
ATOM 857 O O . SER A 1 113 ? 39.716 40.137 6.427 1.00 38.00 113 SER A O 1
ATOM 860 N N . THR A 1 114 ? 39.330 41.581 8.143 1.00 37.65 114 THR A N 1
ATOM 861 C CA . THR A 1 114 ? 39.104 40.546 9.150 1.00 37.62 114 THR A CA 1
ATOM 862 C C . THR A 1 114 ? 37.620 40.310 9.494 1.00 37.58 114 THR A C 1
ATOM 863 O O . THR A 1 114 ? 37.294 39.714 10.537 1.00 38.05 114 THR A O 1
ATOM 867 N N . GLN A 1 115 ? 36.722 40.730 8.604 1.00 37.03 115 GLN A N 1
ATOM 868 C CA . GLN A 1 115 ? 35.306 40.613 8.888 1.00 36.27 115 GLN A CA 1
ATOM 869 C C . GLN A 1 115 ? 34.866 39.200 9.255 1.00 36.23 115 GLN A C 1
ATOM 870 O O . GLN A 1 115 ? 33.974 39.012 10.066 1.00 36.07 115 GLN A O 1
ATOM 876 N N . TYR A 1 116 ? 35.493 38.185 8.693 1.00 36.63 116 TYR A N 1
ATOM 877 C CA . TYR A 1 116 ? 34.924 36.853 8.905 1.00 36.95 116 TYR A CA 1
ATOM 878 C C . TYR A 1 116 ? 35.137 36.303 10.309 1.00 38.00 116 TYR A C 1
ATOM 879 O O . TYR A 1 116 ? 34.436 35.412 10.763 1.00 37.43 116 TYR A O 1
ATOM 888 N N . CYS A 1 117 ? 36.101 36.878 11.001 1.00 39.70 117 CYS A N 1
ATOM 889 C CA . CYS A 1 117 ? 36.356 36.496 12.365 1.00 41.79 117 CYS A CA 1
ATOM 890 C C . CYS A 1 117 ? 35.248 37.049 13.226 1.00 42.46 117 CYS A C 1
ATOM 891 O O . CYS A 1 117 ? 34.902 36.461 14.248 1.00 42.96 117 CYS A O 1
ATOM 894 N N . ASP A 1 118 ? 34.679 38.178 12.798 1.00 43.02 118 ASP A N 1
ATOM 895 C CA . ASP A 1 118 ? 33.553 38.792 13.502 1.00 43.37 118 ASP A CA 1
ATOM 896 C C . ASP A 1 118 ? 32.238 38.045 13.291 1.00 43.29 118 ASP A C 1
ATOM 897 O O . ASP A 1 118 ? 31.194 38.462 13.799 1.00 43.67 118 ASP A O 1
ATOM 902 N N . GLY A 1 119 ? 32.287 36.962 12.513 1.00 43.06 119 GLY A N 1
ATOM 903 C CA . GLY A 1 119 ? 31.146 36.061 12.371 1.00 42.23 119 GLY A CA 1
ATOM 904 C C . GLY A 1 119 ? 30.746 35.615 10.972 1.00 41.56 119 GLY A C 1
ATOM 905 O O . GLY A 1 119 ? 30.269 34.499 10.788 1.00 41.44 119 GLY A O 1
ATOM 906 N N . LEU A 1 120 ? 30.923 36.467 9.972 1.00 40.73 120 LEU A N 1
ATOM 907 C CA . LEU A 1 120 ? 30.473 36.101 8.640 1.00 39.66 120 LEU A CA 1
ATOM 908 C C . LEU A 1 120 ? 31.214 34.911 8.040 1.00 39.65 120 LEU A C 1
ATOM 909 O O . LEU A 1 120 ? 31.976 35.036 7.101 1.00 39.28 120 LEU A O 1
ATOM 914 N N . ARG A 1 121 ? 30.959 33.742 8.596 1.00 39.95 121 ARG A N 1
ATOM 915 C CA . ARG A 1 121 ? 31.522 32.501 8.090 1.00 40.48 121 ARG A CA 1
ATOM 916 C C . ARG A 1 121 ? 30.484 31.369 8.249 1.00 40.76 121 ARG A C 1
ATOM 917 O O . ARG A 1 121 ? 29.749 31.321 9.242 1.00 40.35 121 ARG A O 1
ATOM 925 N N . GLY A 1 122 ? 30.409 30.497 7.241 1.00 41.28 122 GLY A N 1
ATOM 926 C CA . GLY A 1 122 ? 29.485 29.366 7.198 1.00 41.80 122 GLY A CA 1
ATOM 927 C C . GLY A 1 122 ? 30.054 28.296 6.284 1.00 42.60 122 GLY A C 1
ATOM 928 O O . GLY A 1 122 ? 30.922 28.593 5.464 1.00 42.61 122 GLY A O 1
ATOM 929 N N . PRO A 1 123 ? 29.601 27.035 6.443 1.00 43.30 123 PRO A N 1
ATOM 930 C CA . PRO A 1 123 ? 29.977 25.907 5.562 1.00 43.83 123 PRO A CA 1
ATOM 931 C C . PRO A 1 123 ? 29.227 25.896 4.228 1.00 44.40 123 PRO A C 1
ATOM 932 O O . PRO A 1 123 ? 28.133 26.470 4.133 1.00 44.47 123 PRO A O 1
ATOM 936 N N . LEU A 1 124 ? 29.821 25.259 3.215 1.00 45.16 124 LEU A N 1
ATOM 937 C CA . LEU A 1 124 ? 29.224 25.170 1.869 1.00 46.16 124 LEU A CA 1
ATOM 938 C C . LEU A 1 124 ? 29.494 23.804 1.306 1.00 47.11 124 LEU A C 1
ATOM 939 O O . LEU A 1 124 ? 30.646 23.451 1.099 1.00 47.14 124 LEU A O 1
ATOM 944 N N . VAL A 1 125 ? 28.449 23.025 1.061 1.00 48.52 125 VAL A N 1
ATOM 945 C CA . VAL A 1 125 ? 28.701 21.683 0.565 1.00 50.39 125 VAL A CA 1
ATOM 946 C C . VAL A 1 125 ? 28.130 21.427 -0.805 1.00 51.48 125 VAL A C 1
ATOM 947 O O . VAL A 1 125 ? 26.954 21.703 -1.066 1.00 51.88 125 VAL A O 1
ATOM 951 N N . VAL A 1 126 ? 28.981 20.892 -1.674 1.00 52.86 126 VAL A N 1
ATOM 952 C CA . VAL A 1 126 ? 28.534 20.388 -2.964 1.00 54.54 126 VAL A CA 1
ATOM 953 C C . VAL A 1 126 ? 28.491 18.873 -2.864 1.00 55.50 126 VAL A C 1
ATOM 954 O O . VAL A 1 126 ? 29.459 18.235 -2.400 1.00 56.02 126 VAL A O 1
ATOM 958 N N . TYR A 1 127 ? 27.359 18.299 -3.269 1.00 56.47 127 TYR A N 1
ATOM 959 C CA . TYR A 1 127 ? 27.204 16.851 -3.221 1.00 57.47 127 TYR A CA 1
ATOM 960 C C . TYR A 1 127 ? 27.345 16.233 -4.604 1.00 58.41 127 TYR A C 1
ATOM 961 O O . TYR A 1 127 ? 26.960 16.840 -5.615 1.00 58.39 127 TYR A O 1
ATOM 970 N N . ASP A 1 128 ? 27.881 15.010 -4.625 1.00 59.68 128 ASP A N 1
ATOM 971 C CA . ASP A 1 128 ? 28.072 14.239 -5.857 1.00 60.67 128 ASP A CA 1
ATOM 972 C C . ASP A 1 128 ? 27.039 13.104 -6.009 1.00 61.98 128 ASP A C 1
ATOM 973 O O . ASP A 1 128 ? 27.135 12.076 -5.317 1.00 62.12 128 ASP A O 1
ATOM 978 N N . PRO A 1 129 ? 26.060 13.280 -6.928 1.00 63.17 129 PRO A N 1
ATOM 979 C CA . PRO A 1 129 ? 25.008 12.283 -7.186 1.00 64.12 129 PRO A CA 1
ATOM 980 C C . PRO A 1 129 ? 25.558 10.916 -7.601 1.00 65.26 129 PRO A C 1
ATOM 981 O O . PRO A 1 129 ? 24.822 9.922 -7.622 1.00 65.72 129 PRO A O 1
ATOM 985 N N . SER A 1 130 ? 26.836 10.875 -7.956 1.00 66.51 130 SER A N 1
ATOM 986 C CA . SER A 1 130 ? 27.502 9.609 -8.186 1.00 67.93 130 SER A CA 1
ATOM 987 C C . SER A 1 130 ? 28.853 9.645 -7.464 1.00 68.90 130 SER A C 1
ATOM 988 O O . SER A 1 130 ? 29.940 9.606 -8.084 1.00 69.35 130 SER A O 1
ATOM 991 N N . ASP A 1 131 ? 28.762 9.726 -6.137 1.00 69.55 131 ASP A N 1
ATOM 992 C CA . ASP A 1 131 ? 29.924 9.860 -5.265 1.00 70.22 131 ASP A CA 1
ATOM 993 C C . ASP A 1 131 ? 30.624 8.507 -5.082 1.00 70.23 131 ASP A C 1
ATOM 994 O O . ASP A 1 131 ? 30.066 7.612 -4.457 1.00 70.39 131 ASP A O 1
ATOM 999 N N . PRO A 1 132 ? 31.855 8.360 -5.613 1.00 70.36 132 PRO A N 1
ATOM 1000 C CA . PRO A 1 132 ? 32.586 7.095 -5.551 1.00 70.72 132 PRO A CA 1
ATOM 1001 C C . PRO A 1 132 ? 32.679 6.453 -4.169 1.00 71.12 132 PRO A C 1
ATOM 1002 O O . PRO A 1 132 ? 33.239 5.356 -4.037 1.00 71.15 132 PRO A O 1
ATOM 1006 N N . TYR A 1 133 ? 32.134 7.126 -3.159 1.00 71.63 133 TYR A N 1
ATOM 1007 C CA . TYR A 1 133 ? 32.185 6.630 -1.788 1.00 72.21 133 TYR A CA 1
ATOM 1008 C C . TYR A 1 133 ? 30.809 6.484 -1.151 1.00 72.53 133 TYR A C 1
ATOM 1009 O O . TYR A 1 133 ? 30.715 6.278 0.066 1.00 72.87 133 TYR A O 1
ATOM 1018 N N . ALA A 1 134 ? 29.749 6.578 -1.960 1.00 72.74 134 ALA A N 1
ATOM 1019 C CA . ALA A 1 134 ? 28.363 6.435 -1.452 1.00 72.85 134 ALA A CA 1
ATOM 1020 C C . ALA A 1 134 ? 28.052 5.042 -0.869 1.00 72.86 134 ALA A C 1
ATOM 1021 O O . ALA A 1 134 ? 27.139 4.893 -0.057 1.00 72.77 134 ALA A O 1
ATOM 1023 N N . SER A 1 135 ? 28.830 4.043 -1.281 1.00 72.96 135 SER A N 1
ATOM 1024 C CA . SER A 1 135 ? 28.757 2.694 -0.731 1.00 72.80 135 SER A CA 1
ATOM 1025 C C . SER A 1 135 ? 29.743 2.551 0.445 1.00 72.62 135 SER A C 1
ATOM 1026 O O . SER A 1 135 ? 30.358 1.496 0.630 1.00 72.83 135 SER A O 1
ATOM 1029 N N . MET A 1 136 ? 29.911 3.625 1.215 1.00 72.19 136 MET A N 1
ATOM 1030 C CA . MET A 1 136 ? 30.766 3.608 2.409 1.00 72.18 136 MET A CA 1
ATOM 1031 C C . MET A 1 136 ? 29.956 4.050 3.628 1.00 71.52 136 MET A C 1
ATOM 1032 O O . MET A 1 136 ? 30.206 3.619 4.762 1.00 71.41 136 MET A O 1
ATOM 1037 N N . TYR A 1 137 ? 28.969 4.903 3.391 1.00 70.73 137 TYR A N 1
ATOM 1038 C CA . TYR A 1 137 ? 28.252 5.527 4.489 1.00 70.36 137 TYR A CA 1
ATOM 1039 C C . TYR A 1 137 ? 26.747 5.530 4.292 1.00 69.49 137 TYR A C 1
ATOM 1040 O O . TYR A 1 137 ? 26.280 5.386 3.168 1.00 69.84 137 TYR A O 1
ATOM 1049 N N . ASP A 1 138 ? 25.993 5.740 5.373 1.00 68.23 138 ASP A N 1
ATOM 1050 C CA . ASP A 1 138 ? 24.537 5.736 5.292 1.00 67.12 138 ASP A CA 1
ATOM 1051 C C . ASP A 1 138 ? 23.941 7.124 5.390 1.00 66.22 138 ASP A C 1
ATOM 1052 O O . ASP A 1 138 ? 22.888 7.377 4.811 1.00 65.97 138 ASP A O 1
ATOM 1057 N N . VAL A 1 139 ? 24.581 8.004 6.161 1.00 65.36 139 VAL A N 1
ATOM 1058 C CA . VAL A 1 139 ? 24.065 9.379 6.354 1.00 64.97 139 VAL A CA 1
ATOM 1059 C C . VAL A 1 139 ? 25.074 10.460 5.924 1.00 64.69 139 VAL A C 1
ATOM 1060 O O . VAL A 1 139 ? 26.285 10.386 6.240 1.00 64.64 139 VAL A O 1
ATOM 1064 N N . ASP A 1 140 ? 24.554 11.434 5.172 1.00 63.96 140 ASP A N 1
ATOM 1065 C CA . ASP A 1 140 ? 25.286 12.606 4.773 1.00 63.28 140 ASP A CA 1
ATOM 1066 C C . ASP A 1 140 ? 24.263 13.702 4.550 1.00 62.91 140 ASP A C 1
ATOM 1067 O O . ASP A 1 140 ? 23.525 13.644 3.579 1.00 63.47 140 ASP A O 1
ATOM 1072 N N . ASP A 1 141 ? 24.188 14.678 5.450 1.00 62.44 141 ASP A N 1
ATOM 1073 C CA . ASP A 1 141 ? 23.248 15.786 5.294 1.00 62.46 141 ASP A CA 1
ATOM 1074 C C . ASP A 1 141 ? 23.654 16.919 6.183 1.00 62.02 141 ASP A C 1
ATOM 1075 O O . ASP A 1 141 ? 24.820 17.028 6.564 1.00 62.01 141 ASP A O 1
ATOM 1080 N N . ASP A 1 142 ? 22.664 17.718 6.558 1.00 61.73 142 ASP A N 1
ATOM 1081 C CA . ASP A 1 142 ? 22.872 18.919 7.357 1.00 61.82 142 ASP A CA 1
ATOM 1082 C C . ASP A 1 142 ? 23.446 18.682 8.759 1.00 61.17 142 ASP A C 1
ATOM 1083 O O . ASP A 1 142 ? 24.240 19.481 9.276 1.00 60.79 142 ASP A O 1
ATOM 1088 N N . THR A 1 143 ? 23.035 17.576 9.358 1.00 60.71 143 THR A N 1
ATOM 1089 C CA . THR A 1 143 ? 23.407 17.260 10.729 1.00 60.32 143 THR A CA 1
ATOM 1090 C C . THR A 1 143 ? 24.685 16.415 10.776 1.00 59.70 143 THR A C 1
ATOM 1091 O O . THR A 1 143 ? 25.023 15.812 11.808 1.00 59.45 143 THR A O 1
ATOM 1095 N N . THR A 1 144 ? 25.398 16.401 9.649 1.00 58.86 144 THR A N 1
ATOM 1096 C CA . THR A 1 144 ? 26.688 15.708 9.549 1.00 58.26 144 THR A CA 1
ATOM 1097 C C . THR A 1 144 ? 27.861 16.656 9.227 1.00 57.29 144 THR A C 1
ATOM 1098 O O . THR A 1 144 ? 29.042 16.237 9.158 1.00 56.92 144 THR A O 1
ATOM 1102 N N . VAL A 1 145 ? 27.529 17.932 9.047 1.00 55.71 145 VAL A N 1
ATOM 1103 C CA . VAL A 1 145 ? 28.555 18.945 8.909 1.00 54.63 145 VAL A CA 1
ATOM 1104 C C . VAL A 1 145 ? 29.023 19.452 10.276 1.00 53.58 145 VAL A C 1
ATOM 1105 O O . VAL A 1 145 ? 28.284 20.110 11.028 1.00 53.38 145 VAL A O 1
ATOM 1109 N N . ILE A 1 146 ? 30.275 19.136 10.579 1.00 52.18 146 ILE A N 1
ATOM 1110 C CA . ILE A 1 146 ? 30.911 19.578 11.812 1.00 50.36 146 ILE A CA 1
ATOM 1111 C C . ILE A 1 146 ? 31.797 20.820 11.610 1.00 48.89 146 ILE A C 1
ATOM 1112 O O . ILE A 1 146 ? 32.880 20.750 11.013 1.00 48.12 146 ILE A O 1
ATOM 1117 N N . THR A 1 147 ? 31.335 21.943 12.149 1.00 47.36 147 THR A N 1
ATOM 1118 C CA . THR A 1 147 ? 32.041 23.197 11.980 1.00 46.18 147 THR A CA 1
ATOM 1119 C C . THR A 1 147 ? 32.904 23.596 13.186 1.00 45.67 147 THR A C 1
ATOM 1120 O O . THR A 1 147 ? 32.384 23.913 14.261 1.00 45.90 147 THR A O 1
ATOM 1124 N N . LEU A 1 148 ? 34.223 23.591 12.979 1.00 44.45 148 LEU A N 1
ATOM 1125 C CA . LEU A 1 148 ? 35.199 24.119 13.943 1.00 43.16 148 LEU A CA 1
ATOM 1126 C C . LEU A 1 148 ? 35.507 25.599 13.714 1.00 42.83 148 LEU A C 1
ATOM 1127 O O . LEU A 1 148 ? 35.945 25.968 12.625 1.00 42.42 148 LEU A O 1
ATOM 1132 N N . SER A 1 149 ? 35.296 26.423 14.750 1.00 42.51 149 SER A N 1
ATOM 1133 C CA . SER A 1 149 ? 35.472 27.885 14.694 1.00 41.98 149 SER A CA 1
ATOM 1134 C C . SER A 1 149 ? 36.059 28.415 15.972 1.00 41.22 149 SER A C 1
ATOM 1135 O O . SER A 1 149 ? 35.699 27.989 17.056 1.00 40.58 149 SER A O 1
ATOM 1138 N N . ASP A 1 150 ? 36.965 29.361 15.830 1.00 41.33 150 ASP A N 1
ATOM 1139 C CA . ASP A 1 150 ? 37.512 30.056 16.971 1.00 41.97 150 ASP A CA 1
ATOM 1140 C C . ASP A 1 150 ? 36.679 31.300 17.227 1.00 41.92 150 ASP A C 1
ATOM 1141 O O . ASP A 1 150 ? 36.153 31.935 16.305 1.00 42.23 150 ASP A O 1
ATOM 1146 N N . TRP A 1 151 ? 36.525 31.636 18.493 1.00 41.62 151 TRP A N 1
ATOM 1147 C CA . TRP A 1 151 ? 35.629 32.704 18.825 1.00 41.50 151 TRP A CA 1
ATOM 1148 C C . TRP A 1 151 ? 36.338 33.694 19.733 1.00 41.44 151 TRP A C 1
ATOM 1149 O O . TRP A 1 151 ? 37.216 33.317 20.520 1.00 41.30 151 TRP A O 1
ATOM 1160 N N . TYR A 1 152 ? 35.966 34.962 19.604 1.00 41.11 152 TYR A N 1
ATOM 1161 C CA . TYR A 1 152 ? 36.671 35.998 20.303 1.00 41.37 152 TYR A CA 1
ATOM 1162 C C . TYR A 1 152 ? 35.695 36.855 21.028 1.00 41.88 152 TYR A C 1
ATOM 1163 O O . TYR A 1 152 ? 34.713 37.267 20.435 1.00 41.63 152 TYR A O 1
ATOM 1172 N N . HIS A 1 153 ? 35.971 37.152 22.293 1.00 42.76 153 HIS A N 1
ATOM 1173 C CA . HIS A 1 153 ? 35.117 38.074 23.018 1.00 44.17 153 HIS A CA 1
ATOM 1174 C C . HIS A 1 153 ? 35.303 39.526 22.619 1.00 44.49 153 HIS A C 1
ATOM 1175 O O . HIS A 1 153 ? 34.352 40.295 22.596 1.00 45.18 153 HIS A O 1
ATOM 1182 N N . THR A 1 154 ? 36.526 39.907 22.294 1.00 44.61 154 THR A N 1
ATOM 1183 C CA . THR A 1 154 ? 36.764 41.240 21.766 1.00 44.37 154 THR A CA 1
ATOM 1184 C C . THR A 1 154 ? 36.684 41.226 20.225 1.00 44.31 154 THR A C 1
ATOM 1185 O O . THR A 1 154 ? 37.008 40.228 19.597 1.00 44.39 154 THR A O 1
ATOM 1189 N N . ALA A 1 155 ? 36.228 42.318 19.622 1.00 44.34 155 ALA A N 1
ATOM 1190 C CA . ALA A 1 155 ? 36.012 42.372 18.161 1.00 44.27 155 ALA A CA 1
ATOM 1191 C C . ALA A 1 155 ? 37.300 42.474 17.379 1.00 44.08 155 ALA A C 1
ATOM 1192 O O . ALA A 1 155 ? 38.331 42.848 17.916 1.00 44.26 155 ALA A O 1
ATOM 1194 N N . ALA A 1 156 ? 37.225 42.188 16.091 1.00 43.87 156 ALA A N 1
ATOM 1195 C CA . ALA A 1 156 ? 38.441 42.060 15.296 1.00 43.73 156 ALA A CA 1
ATOM 1196 C C . ALA A 1 156 ? 39.186 43.367 15.245 1.00 43.11 156 ALA A C 1
ATOM 1197 O O . ALA A 1 156 ? 40.404 43.414 15.380 1.00 42.63 156 ALA A O 1
ATOM 1199 N N . LYS A 1 157 ? 38.437 44.438 15.048 1.00 42.62 157 LYS A N 1
ATOM 1200 C CA . LYS A 1 157 ? 39.079 45.728 14.894 1.00 42.58 157 LYS A CA 1
ATOM 1201 C C . LYS A 1 157 ? 39.480 46.322 16.248 1.00 42.11 157 LYS A C 1
ATOM 1202 O O . LYS A 1 157 ? 40.392 47.179 16.320 1.00 41.87 157 LYS A O 1
ATOM 1208 N N . LEU A 1 158 ? 38.805 45.845 17.300 1.00 41.21 158 LEU A N 1
ATOM 1209 C CA . LEU A 1 158 ? 38.937 46.400 18.640 1.00 40.25 158 LEU A CA 1
ATOM 1210 C C . LEU A 1 158 ? 40.076 45.813 19.449 1.00 39.85 158 LEU A C 1
ATOM 1211 O O . LEU A 1 158 ? 40.664 46.511 20.261 1.00 40.10 158 LEU A O 1
ATOM 1216 N N . GLY A 1 159 ? 40.384 44.536 19.236 1.00 39.19 159 GLY A N 1
ATOM 1217 C CA . GLY A 1 159 ? 41.529 43.887 19.890 1.00 37.97 159 GLY A CA 1
ATOM 1218 C C . GLY A 1 159 ? 42.843 44.084 19.157 1.00 36.93 159 GLY A C 1
ATOM 1219 O O . GLY A 1 159 ? 42.946 44.871 18.240 1.00 37.21 159 GLY A O 1
ATOM 1220 N N . PRO A 1 160 ? 43.860 43.339 19.527 1.00 36.10 160 PRO A N 1
ATOM 1221 C CA . PRO A 1 160 ? 45.151 43.606 18.968 1.00 35.96 160 PRO A CA 1
ATOM 1222 C C . PRO A 1 160 ? 45.215 43.096 17.541 1.00 35.96 160 PRO A C 1
ATOM 1223 O O . PRO A 1 160 ? 44.392 42.270 17.166 1.00 35.78 160 PRO A O 1
ATOM 1227 N N . ALA A 1 161 ? 46.211 43.573 16.786 1.00 36.12 161 ALA A N 1
ATOM 1228 C CA . ALA A 1 161 ? 46.500 43.127 15.424 1.00 35.54 161 ALA A CA 1
ATOM 1229 C C . ALA A 1 161 ? 46.687 41.638 15.363 1.00 35.38 161 ALA A C 1
ATOM 1230 O O . ALA A 1 161 ? 46.142 40.998 14.470 1.00 35.98 161 ALA A O 1
ATOM 1232 N N . PHE A 1 162 ? 47.450 41.078 16.293 1.00 34.99 162 PHE A N 1
ATOM 1233 C CA . PHE A 1 162 ? 47.620 39.634 16.309 1.00 35.41 162 PHE A CA 1
ATOM 1234 C C . PHE A 1 162 ? 47.181 39.039 17.649 1.00 36.33 162 PHE A C 1
ATOM 1235 O O . PHE A 1 162 ? 47.984 38.952 18.594 1.00 36.76 162 PHE A O 1
ATOM 1243 N N . PRO A 1 163 ? 45.899 38.635 17.745 1.00 36.75 163 PRO A N 1
ATOM 1244 C CA . PRO A 1 163 ? 45.369 37.957 18.923 1.00 37.13 163 PRO A CA 1
ATOM 1245 C C . PRO A 1 163 ? 46.131 36.681 19.207 1.00 37.95 163 PRO A C 1
ATOM 1246 O O . PRO A 1 163 ? 46.236 35.856 18.302 1.00 37.83 163 PRO A O 1
ATOM 1250 N N . PRO A 1 164 ? 46.643 36.513 20.455 1.00 38.86 164 PRO A N 1
ATOM 1251 C CA . PRO A 1 164 ? 47.439 35.361 20.885 1.00 39.29 164 PRO A CA 1
ATOM 1252 C C . PRO A 1 164 ? 46.601 34.087 20.921 1.00 39.72 164 PRO A C 1
ATOM 1253 O O . PRO A 1 164 ? 47.064 33.024 20.518 1.00 40.43 164 PRO A O 1
ATOM 1257 N N . ASN A 1 165 ? 45.367 34.179 21.386 1.00 39.88 165 ASN A N 1
ATOM 1258 C CA . ASN A 1 165 ? 44.526 32.990 21.433 1.00 40.09 165 ASN A CA 1
ATOM 1259 C C . ASN A 1 165 ? 43.059 33.335 21.207 1.00 39.94 165 ASN A C 1
ATOM 1260 O O . ASN A 1 165 ? 42.672 34.505 21.244 1.00 39.73 165 ASN A O 1
ATOM 1265 N N . ALA A 1 166 ? 42.257 32.304 20.960 1.00 39.81 166 ALA A N 1
ATOM 1266 C CA . ALA A 1 166 ? 40.824 32.454 20.902 1.00 40.09 166 ALA A CA 1
ATOM 1267 C C . ALA A 1 166 ? 40.305 32.354 22.312 1.00 40.17 166 ALA A C 1
ATOM 1268 O O . ALA A 1 166 ? 40.890 31.646 23.111 1.00 39.90 166 ALA A O 1
ATOM 1270 N N . ASP A 1 167 ? 39.212 33.052 22.612 1.00 40.60 167 ASP A N 1
ATOM 1271 C CA . ASP A 1 167 ? 38.575 32.954 23.921 1.00 41.22 167 ASP A CA 1
ATOM 1272 C C . ASP A 1 167 ? 37.879 31.593 24.095 1.00 40.87 167 ASP A C 1
ATOM 1273 O O . ASP A 1 167 ? 37.868 31.031 25.199 1.00 41.61 167 ASP A O 1
ATOM 1278 N N . SER A 1 168 ? 37.304 31.063 23.019 1.00 39.97 168 SER A N 1
ATOM 1279 C CA . SER A 1 168 ? 36.620 29.780 23.078 1.00 39.24 168 SER A CA 1
ATOM 1280 C C . SER A 1 168 ? 36.765 29.111 21.740 1.00 39.58 168 SER A C 1
ATOM 1281 O O . SER A 1 168 ? 36.980 29.795 20.730 1.00 40.08 168 SER A O 1
ATOM 1284 N N . VAL A 1 169 ? 36.683 27.782 21.737 1.00 39.76 169 VAL A N 1
ATOM 1285 C CA . VAL A 1 169 ? 36.633 27.001 20.501 1.00 39.92 169 VAL A CA 1
ATOM 1286 C C . VAL A 1 169 ? 35.196 26.484 20.294 1.00 40.64 169 VAL A C 1
ATOM 1287 O O . VAL A 1 169 ? 34.655 25.762 21.127 1.00 41.13 169 VAL A O 1
ATOM 1291 N N . LEU A 1 170 ? 34.562 26.880 19.208 1.00 41.28 170 LEU A N 1
ATOM 1292 C CA . LEU A 1 170 ? 33.174 26.534 19.031 1.00 42.70 170 LEU A CA 1
ATOM 1293 C C . LEU A 1 170 ? 33.008 25.368 18.064 1.00 43.99 170 LEU A C 1
ATOM 1294 O O . LEU A 1 170 ? 33.429 25.464 16.905 1.00 44.47 170 LEU A O 1
ATOM 1299 N N . ILE A 1 171 ? 32.381 24.279 18.519 1.00 45.14 171 ILE A N 1
ATOM 1300 C CA . ILE A 1 171 ? 32.020 23.169 17.608 1.00 46.15 171 ILE A CA 1
ATOM 1301 C C . ILE A 1 171 ? 30.552 23.310 17.257 1.00 46.94 171 ILE A C 1
ATOM 1302 O O . ILE A 1 171 ? 29.750 23.562 18.143 1.00 47.81 171 ILE A O 1
ATOM 1307 N N . ASN A 1 172 ? 30.215 23.195 15.971 1.00 47.52 172 ASN A N 1
ATOM 1308 C CA . ASN A 1 172 ? 28.868 23.527 15.490 1.00 48.23 172 ASN A CA 1
ATOM 1309 C C . ASN A 1 172 ? 28.291 24.833 16.076 1.00 48.33 172 ASN A C 1
ATOM 1310 O O . ASN A 1 172 ? 27.077 25.044 16.093 1.00 48.55 172 ASN A O 1
ATOM 1315 N N . GLY A 1 173 ? 29.179 25.699 16.554 1.00 48.24 173 GLY A N 1
ATOM 1316 C CA . GLY A 1 173 ? 28.784 27.014 16.990 1.00 48.66 173 GLY A CA 1
ATOM 1317 C C . GLY A 1 173 ? 28.495 27.061 18.464 1.00 49.08 173 GLY A C 1
ATOM 1318 O O . GLY A 1 173 ? 27.860 27.994 18.941 1.00 49.48 173 GLY A O 1
ATOM 1319 N N . LEU A 1 174 ? 28.976 26.070 19.196 1.00 49.39 174 LEU A N 1
ATOM 1320 C CA . LEU A 1 174 ? 28.687 25.986 20.619 1.00 50.26 174 LEU A CA 1
ATOM 1321 C C . LEU A 1 174 ? 29.914 25.468 21.349 1.00 51.39 174 LEU A C 1
ATOM 1322 O O . LEU A 1 174 ? 30.428 24.384 21.031 1.00 51.36 174 LEU A O 1
ATOM 1327 N N . GLY A 1 175 ? 30.375 26.235 22.335 1.00 52.64 175 GLY A N 1
ATOM 1328 C CA . GLY A 1 175 ? 31.573 25.874 23.105 1.00 54.35 175 GLY A CA 1
ATOM 1329 C C . GLY A 1 175 ? 31.553 26.628 24.413 1.00 55.83 175 GLY A C 1
ATOM 1330 O O . GLY A 1 175 ? 30.510 27.210 24.781 1.00 56.15 175 GLY A O 1
ATOM 1331 N N . ARG A 1 176 ? 32.691 26.630 25.113 1.00 56.96 176 ARG A N 1
ATOM 1332 C CA . ARG A 1 176 ? 32.812 27.402 26.375 1.00 58.01 176 ARG A CA 1
ATOM 1333 C C . ARG A 1 176 ? 34.194 28.039 26.543 1.00 58.42 176 ARG A C 1
ATOM 1334 O O . ARG A 1 176 ? 35.161 27.659 25.859 1.00 58.48 176 ARG A O 1
ATOM 1342 N N . PHE A 1 177 ? 34.282 29.000 27.459 1.00 58.86 177 PHE A N 1
ATOM 1343 C CA . PHE A 1 177 ? 35.572 29.581 27.794 1.00 59.64 177 PHE A CA 1
ATOM 1344 C C . PHE A 1 177 ? 36.092 29.226 29.192 1.00 60.82 177 PHE A C 1
ATOM 1345 O O . PHE A 1 177 ? 35.587 28.298 29.816 1.00 61.11 177 PHE A O 1
ATOM 1353 N N . ALA A 1 178 ? 37.119 29.942 29.658 1.00 62.00 178 ALA A N 1
ATOM 1354 C CA . ALA A 1 178 ? 37.817 29.635 30.919 1.00 63.07 178 ALA A CA 1
ATOM 1355 C C . ALA A 1 178 ? 36.919 29.724 32.140 1.00 64.05 178 ALA A C 1
ATOM 1356 O O . ALA A 1 178 ? 36.519 28.692 32.691 1.00 64.58 178 ALA A O 1
ATOM 1358 N N . GLY A 1 179 ? 36.588 30.947 32.567 1.00 64.65 179 GLY A N 1
ATOM 1359 C CA . GLY A 1 179 ? 35.624 31.161 33.664 1.00 65.16 179 GLY A CA 1
ATOM 1360 C C . GLY A 1 179 ? 34.196 31.055 33.149 1.00 65.57 179 GLY A C 1
ATOM 1361 O O . GLY A 1 179 ? 33.393 31.963 33.355 1.00 65.40 179 GLY A O 1
ATOM 1362 N N . GLY A 1 180 ? 33.887 29.919 32.515 1.00 66.09 180 GLY A N 1
ATOM 1363 C CA . GLY A 1 180 ? 32.734 29.760 31.619 1.00 66.45 180 GLY A CA 1
ATOM 1364 C C . GLY A 1 180 ? 31.385 29.630 32.266 1.00 66.49 180 GLY A C 1
ATOM 1365 O O . GLY A 1 180 ? 31.283 29.165 33.383 1.00 66.31 180 GLY A O 1
ATOM 1366 N N . ASN A 1 181 ? 30.351 30.045 31.545 1.00 67.01 181 ASN A N 1
ATOM 1367 C CA . ASN A 1 181 ? 28.989 29.916 32.017 1.00 67.75 181 ASN A CA 1
ATOM 1368 C C . ASN A 1 181 ? 28.569 28.449 32.174 1.00 68.02 181 ASN A C 1
ATOM 1369 O O . ASN A 1 181 ? 27.484 28.163 32.697 1.00 68.40 181 ASN A O 1
ATOM 1374 N N . ALA A 1 182 ? 29.429 27.527 31.730 1.00 68.09 182 ALA A N 1
ATOM 1375 C CA . ALA A 1 182 ? 29.092 26.093 31.635 1.00 68.07 182 ALA A CA 1
ATOM 1376 C C . ALA A 1 182 ? 27.758 25.837 30.892 1.00 67.95 182 ALA A C 1
ATOM 1377 O O . ALA A 1 182 ? 26.993 24.954 31.246 1.00 67.91 182 ALA A O 1
ATOM 1379 N N . SER A 1 183 ? 27.512 26.611 29.842 1.00 67.85 183 SER A N 1
ATOM 1380 C CA . SER A 1 183 ? 26.264 26.544 29.110 1.00 68.02 183 SER A CA 1
ATOM 1381 C C . SER A 1 183 ? 26.350 25.516 27.992 1.00 67.99 183 SER A C 1
ATOM 1382 O O . SER A 1 183 ? 27.360 24.811 27.883 1.00 67.86 183 SER A O 1
ATOM 1385 N N . ASP A 1 184 ? 25.300 25.480 27.154 1.00 67.89 184 ASP A N 1
ATOM 1386 C CA . ASP A 1 184 ? 25.024 24.388 26.198 1.00 67.75 184 ASP A CA 1
ATOM 1387 C C . ASP A 1 184 ? 26.226 23.954 25.381 1.00 67.25 184 ASP A C 1
ATOM 1388 O O . ASP A 1 184 ? 27.028 24.785 24.957 1.00 67.19 184 ASP A O 1
ATOM 1393 N N . LEU A 1 185 ? 26.356 22.647 25.181 1.00 66.70 185 LEU A N 1
ATOM 1394 C CA . LEU A 1 185 ? 27.394 22.096 24.311 1.00 66.07 185 LEU A CA 1
ATOM 1395 C C . LEU A 1 185 ? 26.769 21.605 22.977 1.00 66.17 185 LEU A C 1
ATOM 1396 O O . LEU A 1 185 ? 25.529 21.571 22.813 1.00 66.60 185 LEU A O 1
ATOM 1401 N N . ALA A 1 186 ? 27.607 21.254 22.009 1.00 65.63 186 ALA A N 1
ATOM 1402 C CA . ALA A 1 186 ? 27.075 20.788 20.752 1.00 65.33 186 ALA A CA 1
ATOM 1403 C C . ALA A 1 186 ? 26.764 19.301 20.843 1.00 65.46 186 ALA A C 1
ATOM 1404 O O . ALA A 1 186 ? 27.563 18.520 21.370 1.00 65.08 186 ALA A O 1
ATOM 1406 N N . VAL A 1 187 ? 25.606 18.918 20.311 1.00 65.91 187 VAL A N 1
ATOM 1407 C CA . VAL A 1 187 ? 25.108 17.531 20.386 1.00 66.23 187 VAL A CA 1
ATOM 1408 C C . VAL A 1 187 ? 24.928 16.822 19.042 1.00 65.91 187 VAL A C 1
ATOM 1409 O O . VAL A 1 187 ? 23.943 17.054 18.334 1.00 66.09 187 VAL A O 1
ATOM 1413 N N . ILE A 1 188 ? 25.857 15.934 18.706 1.00 65.52 188 ILE A N 1
ATOM 1414 C CA . ILE A 1 188 ? 25.765 15.203 17.438 1.00 65.37 188 ILE A CA 1
ATOM 1415 C C . ILE A 1 188 ? 25.243 13.820 17.720 1.00 65.02 188 ILE A C 1
ATOM 1416 O O . ILE A 1 188 ? 25.874 13.053 18.460 1.00 65.17 188 ILE A O 1
ATOM 1421 N N . THR A 1 189 ? 24.095 13.512 17.125 1.00 64.44 189 THR A N 1
ATOM 1422 C CA . THR A 1 189 ? 23.388 12.262 17.386 1.00 63.89 189 THR A CA 1
ATOM 1423 C C . THR A 1 189 ? 23.715 11.210 16.325 1.00 63.60 189 THR A C 1
ATOM 1424 O O . THR A 1 189 ? 23.916 11.530 15.150 1.00 63.78 189 THR A O 1
ATOM 1428 N N . VAL A 1 190 ? 23.805 9.959 16.748 1.00 63.14 190 VAL A N 1
ATOM 1429 C CA . VAL A 1 190 ? 24.073 8.872 15.817 1.00 63.01 190 VAL A CA 1
ATOM 1430 C C . VAL A 1 190 ? 23.203 7.662 16.183 1.00 63.52 190 VAL A C 1
ATOM 1431 O O . VAL A 1 190 ? 22.868 7.487 17.368 1.00 64.15 190 VAL A O 1
ATOM 1435 N N . GLU A 1 191 ? 22.823 6.854 15.174 1.00 63.49 191 GLU A N 1
ATOM 1436 C CA . GLU A 1 191 ? 22.145 5.540 15.363 1.00 62.95 191 GLU A CA 1
ATOM 1437 C C . GLU A 1 191 ? 23.148 4.359 15.296 1.00 63.25 191 GLU A C 1
ATOM 1438 O O . GLU A 1 191 ? 24.103 4.376 14.512 1.00 63.06 191 GLU A O 1
ATOM 1444 N N . GLN A 1 192 ? 22.938 3.355 16.145 1.00 63.79 192 GLN A N 1
ATOM 1445 C CA . GLN A 1 192 ? 23.775 2.145 16.162 1.00 64.65 192 GLN A CA 1
ATOM 1446 C C . GLN A 1 192 ? 23.896 1.440 14.784 1.00 64.98 192 GLN A C 1
ATOM 1447 O O . GLN A 1 192 ? 22.920 1.411 14.007 1.00 65.29 192 GLN A O 1
ATOM 1453 N N . ASN A 1 193 ? 25.090 0.896 14.488 1.00 65.24 193 ASN A N 1
ATOM 1454 C CA . ASN A 1 193 ? 25.353 0.114 13.252 1.00 65.92 193 ASN A CA 1
ATOM 1455 C C . ASN A 1 193 ? 25.410 0.951 11.934 1.00 65.77 193 ASN A C 1
ATOM 1456 O O . ASN A 1 193 ? 26.063 0.550 10.946 1.00 65.88 193 ASN A O 1
ATOM 1461 N N . LYS A 1 194 ? 24.740 2.116 11.942 1.00 65.52 194 LYS A N 1
ATOM 1462 C CA . LYS A 1 194 ? 24.689 3.039 10.790 1.00 65.38 194 LYS A CA 1
ATOM 1463 C C . LYS A 1 194 ? 25.996 3.821 10.540 1.00 64.99 194 LYS A C 1
ATOM 1464 O O . LYS A 1 194 ? 26.547 4.467 11.450 1.00 65.35 194 LYS A O 1
ATOM 1470 N N . ARG A 1 195 ? 26.486 3.778 9.300 1.00 64.37 195 ARG A N 1
ATOM 1471 C CA . ARG A 1 195 ? 27.664 4.584 8.939 1.00 63.75 195 ARG A CA 1
ATOM 1472 C C . ARG A 1 195 ? 27.292 6.070 8.809 1.00 62.76 195 ARG A C 1
ATOM 1473 O O . ARG A 1 195 ? 26.181 6.420 8.344 1.00 62.40 195 ARG A O 1
ATOM 1481 N N . TYR A 1 196 ? 28.233 6.929 9.215 1.00 61.51 196 TYR A N 1
ATOM 1482 C CA . TYR A 1 196 ? 28.066 8.377 9.089 1.00 60.33 196 TYR A CA 1
AT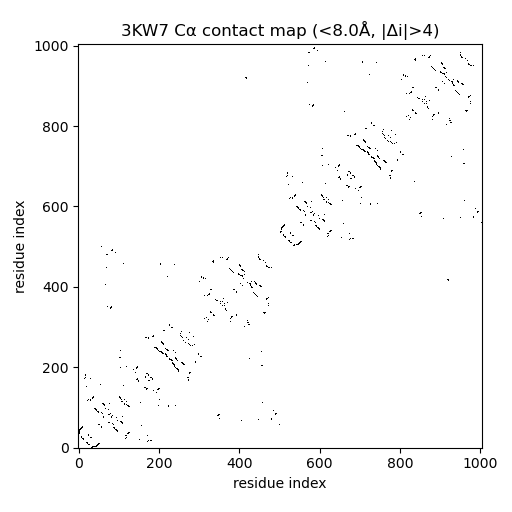OM 1483 C C . TYR A 1 196 ? 29.194 9.023 8.273 1.00 58.96 196 TYR A C 1
ATOM 1484 O O . TYR A 1 196 ? 30.377 8.749 8.522 1.00 58.89 196 TYR A O 1
ATOM 1493 N N . ARG A 1 197 ? 28.816 9.823 7.267 1.00 57.19 197 ARG A N 1
ATOM 1494 C CA . ARG A 1 197 ? 29.761 10.715 6.593 1.00 55.68 197 ARG A CA 1
ATOM 1495 C C . ARG A 1 197 ? 29.732 12.118 7.233 1.00 55.22 197 ARG A C 1
ATOM 1496 O O . ARG A 1 197 ? 28.736 12.864 7.120 1.00 54.40 197 ARG A O 1
ATOM 1504 N N . PHE A 1 198 ? 30.834 12.448 7.915 1.00 54.66 198 PHE A N 1
ATOM 1505 C CA . PHE A 1 198 ? 30.984 13.726 8.607 1.00 53.96 198 PHE A CA 1
ATOM 1506 C C . PHE A 1 198 ? 31.861 14.669 7.795 1.00 53.28 198 PHE A C 1
ATOM 1507 O O . PHE A 1 198 ? 32.981 14.315 7.382 1.00 53.20 198 PHE A O 1
ATOM 1515 N N . ARG A 1 199 ? 31.332 15.860 7.551 1.00 52.00 199 ARG A N 1
ATOM 1516 C CA . ARG A 1 199 ? 32.039 16.839 6.774 1.00 51.00 199 ARG A CA 1
ATOM 1517 C C . ARG A 1 199 ? 32.598 17.877 7.738 1.00 50.41 199 ARG A C 1
ATOM 1518 O O . ARG A 1 199 ? 31.838 18.692 8.270 1.00 50.39 199 ARG A O 1
ATOM 1526 N N . LEU A 1 200 ? 33.918 17.813 7.975 1.00 49.56 200 LEU A N 1
ATOM 1527 C CA . LEU A 1 200 ? 34.622 18.637 8.986 1.00 48.36 200 LEU A CA 1
ATOM 1528 C C . LEU A 1 200 ? 35.214 19.893 8.358 1.00 47.07 200 LEU A C 1
ATOM 1529 O O . LEU A 1 200 ? 36.051 19.812 7.452 1.00 46.99 200 LEU A O 1
ATOM 1534 N N . VAL A 1 201 ? 34.792 21.050 8.858 1.00 45.32 201 VAL A N 1
ATOM 1535 C CA . VAL A 1 201 ? 35.173 22.316 8.253 1.00 44.06 201 VAL A CA 1
ATOM 1536 C C . VAL A 1 201 ? 35.903 23.146 9.282 1.00 43.13 201 VAL A C 1
ATOM 1537 O O . VAL A 1 201 ? 35.432 23.275 10.405 1.00 43.29 201 VAL A O 1
ATOM 1541 N N . SER A 1 202 ? 37.045 23.714 8.900 1.00 41.82 202 SER A N 1
ATOM 1542 C CA . SER A 1 202 ? 37.780 24.647 9.756 1.00 40.48 202 SER A CA 1
ATOM 1543 C C . SER A 1 202 ? 37.498 26.095 9.380 1.00 39.41 202 SER A C 1
ATOM 1544 O O . SER A 1 202 ? 38.147 26.617 8.505 1.00 39.85 202 SER A O 1
ATOM 1547 N N . LEU A 1 203 ? 36.564 26.754 10.050 1.00 38.11 203 LEU A N 1
ATOM 1548 C CA . LEU A 1 203 ? 36.333 28.187 9.823 1.00 37.11 203 LEU A CA 1
ATOM 1549 C C . LEU A 1 203 ? 37.169 29.054 10.757 1.00 36.84 203 LEU A C 1
ATOM 1550 O O . LEU A 1 203 ? 36.714 30.137 11.170 1.00 36.29 203 LEU A O 1
ATOM 1555 N N . SER A 1 204 ? 38.374 28.571 11.084 1.00 36.59 204 SER A N 1
ATOM 1556 C CA . SER A 1 204 ? 39.269 29.227 12.035 1.00 36.59 204 SER A CA 1
ATOM 1557 C C . SER A 1 204 ? 39.925 30.519 11.490 1.00 37.12 204 SER A C 1
ATOM 1558 O O . SER A 1 204 ? 40.052 30.714 10.274 1.00 37.20 204 SER A O 1
ATOM 1561 N N . CYS A 1 205 ? 40.317 31.418 12.390 1.00 37.50 205 CYS A N 1
ATOM 1562 C CA . CYS A 1 205 ? 41.013 32.616 11.973 1.00 38.80 205 CYS A CA 1
ATOM 1563 C C . CYS A 1 205 ? 42.475 32.499 12.194 1.00 39.15 205 CYS A C 1
ATOM 1564 O O . CYS A 1 205 ? 43.234 33.234 11.580 1.00 39.48 205 CYS A O 1
ATOM 1567 N N . ASP A 1 206 ? 42.887 31.624 13.099 1.00 40.09 206 ASP A N 1
ATOM 1568 C CA . ASP A 1 206 ? 44.267 31.629 13.561 1.00 41.69 206 ASP A CA 1
ATOM 1569 C C . ASP A 1 206 ? 44.671 30.227 13.955 1.00 42.62 206 ASP A C 1
ATOM 1570 O O . ASP A 1 206 ? 45.594 29.659 13.371 1.00 42.36 206 ASP A O 1
ATOM 1575 N N . PRO A 1 207 ? 43.996 29.654 14.967 1.00 44.12 207 PRO A N 1
ATOM 1576 C CA . PRO A 1 207 ? 44.535 28.398 15.510 1.00 45.29 207 PRO A CA 1
ATOM 1577 C C . PRO A 1 207 ? 44.221 27.135 14.710 1.00 46.16 207 PRO A C 1
ATOM 1578 O O . PRO A 1 207 ? 43.198 27.036 14.016 1.00 45.72 207 PRO A O 1
ATOM 1582 N N . ASN A 1 208 ? 45.131 26.182 14.805 1.00 47.69 208 ASN A N 1
ATOM 1583 C CA . ASN A 1 208 ? 44.902 24.897 14.209 1.00 49.72 208 ASN A CA 1
ATOM 1584 C C . ASN A 1 208 ? 44.533 23.870 15.280 1.00 51.12 208 ASN A C 1
ATOM 1585 O O . ASN A 1 208 ? 45.111 23.872 16.377 1.00 51.89 208 ASN A O 1
ATOM 1590 N N . PHE A 1 209 ? 43.624 22.978 14.944 1.00 52.14 209 PHE A N 1
ATOM 1591 C CA . PHE A 1 209 ? 43.066 22.065 15.898 1.00 52.71 209 PHE A CA 1
ATOM 1592 C C . PHE A 1 209 ? 43.629 20.679 15.756 1.00 53.43 209 PHE A C 1
ATOM 1593 O O . PHE A 1 209 ? 43.915 20.251 14.666 1.00 53.70 209 PHE A O 1
ATOM 1601 N N . THR A 1 210 ? 43.774 19.963 16.852 1.00 53.98 210 THR A N 1
ATOM 1602 C CA . THR A 1 210 ? 43.974 18.525 16.798 1.00 54.96 210 THR A CA 1
ATOM 1603 C C . THR A 1 210 ? 42.647 17.828 17.138 1.00 55.73 210 THR A C 1
ATOM 1604 O O . THR A 1 210 ? 42.368 17.549 18.308 1.00 55.99 210 THR A O 1
ATOM 1608 N N . PHE A 1 211 ? 41.841 17.570 16.090 1.00 56.77 211 PHE A N 1
ATOM 1609 C CA . PHE A 1 211 ? 40.468 17.007 16.167 1.00 57.08 211 PHE A CA 1
ATOM 1610 C C . PHE A 1 211 ? 40.450 15.511 16.339 1.00 57.92 211 PHE A C 1
ATOM 1611 O O . PHE A 1 211 ? 41.042 14.763 15.545 1.00 57.50 211 PHE A O 1
ATOM 1619 N N . SER A 1 212 ? 39.742 15.090 17.376 1.00 59.09 212 SER A N 1
ATOM 1620 C CA . SER A 1 212 ? 39.725 13.694 17.758 1.00 60.57 212 SER A CA 1
ATOM 1621 C C . SER A 1 212 ? 38.372 13.409 18.342 1.00 61.27 212 SER A C 1
ATOM 1622 O O . SER A 1 212 ? 37.698 14.344 18.807 1.00 61.11 212 SER A O 1
ATOM 1625 N N . ILE A 1 213 ? 37.975 12.129 18.266 1.00 62.27 213 ILE A N 1
ATOM 1626 C CA . ILE A 1 213 ? 36.749 11.614 18.908 1.00 63.11 213 ILE A CA 1
ATOM 1627 C C . ILE A 1 213 ? 37.117 10.450 19.846 1.00 63.81 213 ILE A C 1
ATOM 1628 O O . ILE A 1 213 ? 37.997 9.623 19.530 1.00 63.71 213 ILE A O 1
ATOM 1633 N N . ASP A 1 214 ? 36.473 10.449 21.018 1.00 64.52 214 ASP A N 1
ATOM 1634 C CA . ASP A 1 214 ? 36.699 9.454 22.043 1.00 65.35 214 ASP A CA 1
ATOM 1635 C C . ASP A 1 214 ? 36.139 8.094 21.631 1.00 65.68 214 ASP A C 1
ATOM 1636 O O . ASP A 1 214 ? 34.966 7.969 21.229 1.00 65.34 214 ASP A O 1
ATOM 1641 N N . GLY A 1 215 ? 37.013 7.088 21.721 1.00 66.18 215 GLY A N 1
ATOM 1642 C CA . GLY A 1 215 ? 36.673 5.683 21.489 1.00 66.40 215 GLY A CA 1
ATOM 1643 C C . GLY A 1 215 ? 36.146 5.398 20.101 1.00 66.58 215 GLY A C 1
ATOM 1644 O O . GLY A 1 215 ? 35.357 4.480 19.909 1.00 66.78 215 GLY A O 1
ATOM 1645 N N . HIS A 1 216 ? 36.569 6.188 19.126 1.00 66.78 216 HIS A N 1
ATOM 1646 C CA . HIS A 1 216 ? 36.107 6.000 17.761 1.00 66.91 216 HIS A CA 1
ATOM 1647 C C . HIS A 1 216 ? 37.231 6.197 16.752 1.00 66.82 216 HIS A C 1
ATOM 1648 O O . HIS A 1 216 ? 38.370 6.494 17.108 1.00 66.97 216 HIS A O 1
ATOM 1655 N N . ASN A 1 217 ? 36.901 6.023 15.483 1.00 66.59 217 ASN A N 1
ATOM 1656 C CA . ASN A 1 217 ? 37.871 6.254 14.431 1.00 66.34 217 ASN A CA 1
ATOM 1657 C C . ASN A 1 217 ? 37.302 7.065 13.276 1.00 66.08 217 ASN A C 1
ATOM 1658 O O . ASN A 1 217 ? 36.061 7.116 13.070 1.00 66.36 217 ASN A O 1
ATOM 1663 N N . MET A 1 218 ? 38.226 7.664 12.515 1.00 64.96 218 MET A N 1
ATOM 1664 C CA . MET A 1 218 ? 37.869 8.439 11.351 1.00 63.57 218 MET A CA 1
ATOM 1665 C C . MET A 1 218 ? 38.564 7.891 10.116 1.00 62.90 218 MET A C 1
ATOM 1666 O O . MET A 1 218 ? 39.769 7.575 10.128 1.00 62.44 218 MET A O 1
ATOM 1671 N N . THR A 1 219 ? 37.746 7.718 9.078 1.00 62.12 219 THR A N 1
ATOM 1672 C CA . THR A 1 219 ? 38.195 7.235 7.780 1.00 60.83 219 THR A CA 1
ATOM 1673 C C . THR A 1 219 ? 38.066 8.373 6.752 1.00 59.75 219 THR A C 1
ATOM 1674 O O . THR A 1 219 ? 36.982 8.626 6.215 1.00 59.61 219 THR A O 1
ATOM 1678 N N . ILE A 1 220 ? 39.179 9.068 6.518 1.00 58.21 220 ILE A N 1
ATOM 1679 C CA . ILE A 1 220 ? 39.210 10.245 5.664 1.00 56.89 220 ILE A CA 1
ATOM 1680 C C . ILE A 1 220 ? 39.094 9.787 4.247 1.00 55.87 220 ILE A C 1
ATOM 1681 O O . ILE A 1 220 ? 39.802 8.879 3.829 1.00 55.85 220 ILE A O 1
ATOM 1686 N N . ILE A 1 221 ? 38.186 10.402 3.512 1.00 54.68 221 ILE A N 1
ATOM 1687 C CA . ILE A 1 221 ? 38.041 10.086 2.097 1.00 54.02 221 ILE A CA 1
ATOM 1688 C C . ILE A 1 221 ? 38.278 11.331 1.257 1.00 53.53 221 ILE A C 1
ATOM 1689 O O . ILE A 1 221 ? 38.684 11.233 0.090 1.00 53.61 221 ILE A O 1
ATOM 1694 N N . GLU A 1 222 ? 38.046 12.491 1.889 1.00 52.72 222 GLU A N 1
ATOM 1695 C CA . GLU A 1 222 ? 38.121 13.806 1.255 1.00 51.82 222 GLU A CA 1
ATOM 1696 C C . GLU A 1 222 ? 38.977 14.820 2.016 1.00 51.58 222 GLU A C 1
ATOM 1697 O O . GLU A 1 222 ? 38.765 15.043 3.209 1.00 51.86 222 GLU A O 1
ATOM 1703 N N . VAL A 1 223 ? 39.929 15.450 1.320 1.00 51.36 223 VAL A N 1
ATOM 1704 C CA . VAL A 1 223 ? 40.703 16.585 1.874 1.00 50.70 223 VAL A CA 1
ATOM 1705 C C . VAL A 1 223 ? 40.618 17.831 0.984 1.00 50.87 223 VAL A C 1
ATOM 1706 O O . VAL A 1 223 ? 41.005 17.794 -0.168 1.00 50.88 223 VAL A O 1
ATOM 1710 N N . ASP A 1 224 ? 40.095 18.916 1.547 1.00 51.34 224 ASP A N 1
ATOM 1711 C CA . ASP A 1 224 ? 39.862 20.212 0.860 1.00 52.16 224 ASP A CA 1
ATOM 1712 C C . ASP A 1 224 ? 39.110 20.135 -0.481 1.00 52.14 224 ASP A C 1
ATOM 1713 O O . ASP A 1 224 ? 39.451 20.797 -1.456 1.00 52.24 224 ASP A O 1
ATOM 1718 N N . GLY A 1 225 ? 38.065 19.337 -0.523 1.00 52.53 225 GLY A N 1
ATOM 1719 C CA . GLY A 1 225 ? 37.259 19.269 -1.718 1.00 53.61 225 GLY A CA 1
ATOM 1720 C C . GLY A 1 225 ? 37.631 18.054 -2.528 1.00 54.25 225 GLY A C 1
ATOM 1721 O O . GLY A 1 225 ? 36.756 17.358 -3.034 1.00 54.34 225 GLY A O 1
ATOM 1722 N N . VAL A 1 226 ? 38.927 17.783 -2.616 1.00 54.81 226 VAL A N 1
ATOM 1723 C CA . VAL A 1 226 ? 39.451 16.723 -3.477 1.00 55.85 226 VAL A CA 1
ATOM 1724 C C . VAL A 1 226 ? 39.276 15.298 -2.878 1.00 56.55 226 VAL A C 1
ATOM 1725 O O . VAL A 1 226 ? 39.593 15.067 -1.715 1.00 56.56 226 VAL A O 1
ATOM 1729 N N . ASN A 1 227 ? 38.750 14.366 -3.687 1.00 57.58 227 ASN A N 1
ATOM 1730 C CA . ASN A 1 227 ? 38.558 12.957 -3.320 1.00 58.59 227 ASN A CA 1
ATOM 1731 C C . ASN A 1 227 ? 39.871 12.202 -3.187 1.00 59.89 227 ASN A C 1
ATOM 1732 O O . ASN A 1 227 ? 40.677 12.173 -4.119 1.00 60.26 227 ASN A O 1
ATOM 1737 N N . HIS A 1 228 ? 40.065 11.553 -2.045 1.00 61.48 228 HIS A N 1
ATOM 1738 C CA . HIS A 1 228 ? 41.289 10.800 -1.785 1.00 62.85 228 HIS A CA 1
ATOM 1739 C C . HIS A 1 228 ? 41.056 9.370 -1.341 1.00 63.91 228 HIS A C 1
ATOM 1740 O O . HIS A 1 228 ? 39.990 9.035 -0.822 1.00 63.75 228 HIS A O 1
ATOM 1747 N N . GLU A 1 229 ? 42.074 8.539 -1.548 1.00 65.53 229 GLU A N 1
ATOM 1748 C CA . GLU A 1 229 ? 42.058 7.138 -1.124 1.00 67.65 229 GLU A CA 1
ATOM 1749 C C . GLU A 1 229 ? 41.795 7.027 0.394 1.00 68.37 229 GLU A C 1
ATOM 1750 O O . GLU A 1 229 ? 42.455 7.739 1.160 1.00 68.57 229 GLU A O 1
ATOM 1756 N N . PRO A 1 230 ? 40.864 6.128 0.836 1.00 68.91 230 PRO A N 1
ATOM 1757 C CA . PRO A 1 230 ? 40.477 6.014 2.262 1.00 69.14 230 PRO A CA 1
ATOM 1758 C C . PRO A 1 230 ? 41.651 5.788 3.228 1.00 69.54 230 PRO A C 1
ATOM 1759 O O . PRO A 1 230 ? 42.527 4.944 2.960 1.00 69.68 230 PRO A O 1
ATOM 1763 N N . LEU A 1 231 ? 41.645 6.561 4.327 1.00 69.79 231 LEU A N 1
ATOM 1764 C CA . LEU A 1 231 ? 42.707 6.569 5.353 1.00 69.80 231 LEU A CA 1
ATOM 1765 C C . LEU A 1 231 ? 42.196 6.315 6.781 1.00 70.11 231 LEU A C 1
ATOM 1766 O O . LEU A 1 231 ? 41.241 6.953 7.272 1.00 69.61 231 LEU A O 1
ATOM 1771 N N . GLU A 1 232 ? 42.871 5.368 7.429 1.00 70.60 232 GLU A N 1
ATOM 1772 C CA . GLU A 1 232 ? 42.646 5.031 8.828 1.00 70.83 232 GLU A CA 1
ATOM 1773 C C . GLU A 1 232 ? 43.282 6.110 9.726 1.00 70.70 232 GLU A C 1
ATOM 1774 O O . GLU A 1 232 ? 44.512 6.334 9.706 1.00 70.48 232 GLU A O 1
ATOM 1780 N N . VAL A 1 233 ? 42.431 6.780 10.501 1.00 70.42 233 VAL A N 1
ATOM 1781 C CA . VAL A 1 233 ? 42.880 7.890 11.318 1.00 70.03 233 VAL A CA 1
ATOM 1782 C C . VAL A 1 233 ? 42.227 7.938 12.712 1.00 69.74 233 VAL A C 1
ATOM 1783 O O . VAL A 1 233 ? 41.017 7.687 12.865 1.00 69.48 233 VAL A O 1
ATOM 1787 N N . ASP A 1 234 ? 43.073 8.222 13.714 1.00 69.42 234 ASP A N 1
ATOM 1788 C CA . ASP A 1 234 ? 42.675 8.502 15.110 1.00 68.79 234 ASP A CA 1
ATOM 1789 C C . ASP A 1 234 ? 42.373 9.987 15.360 1.00 67.42 234 ASP A C 1
ATOM 1790 O O . ASP A 1 234 ? 41.272 10.334 15.806 1.00 67.19 234 ASP A O 1
ATOM 1795 N N . SER A 1 235 ? 43.355 10.854 15.074 1.00 65.82 235 SER A N 1
ATOM 1796 C CA . SER A 1 235 ? 43.202 12.318 15.224 1.00 63.91 235 SER A CA 1
ATOM 1797 C C . SER A 1 235 ? 43.632 13.137 14.007 1.00 62.03 235 SER A C 1
ATOM 1798 O O . SER A 1 235 ? 44.661 12.857 13.366 1.00 61.51 235 SER A O 1
ATOM 1801 N N . ILE A 1 236 ? 42.866 14.193 13.747 1.00 59.62 236 ILE A N 1
ATOM 1802 C CA . ILE A 1 236 ? 43.070 15.025 12.578 1.00 57.35 236 ILE A CA 1
ATOM 1803 C C . ILE A 1 236 ? 43.578 16.400 12.953 1.00 56.11 236 ILE A C 1
ATOM 1804 O O . ILE A 1 236 ? 42.859 17.167 13.581 1.00 55.61 236 ILE A O 1
ATOM 1809 N N . GLN A 1 237 ? 44.811 16.713 12.552 1.00 54.89 237 GLN A N 1
ATOM 1810 C CA . GLN A 1 237 ? 45.333 18.098 12.614 1.00 53.28 237 GLN A CA 1
ATOM 1811 C C . GLN A 1 237 ? 44.862 18.983 11.438 1.00 51.97 237 GLN A C 1
ATOM 1812 O O . GLN A 1 237 ? 45.414 18.990 10.317 1.00 51.40 237 GLN A O 1
ATOM 1818 N N . ILE A 1 238 ? 43.822 19.744 11.718 1.00 50.30 238 ILE A N 1
ATOM 1819 C CA . ILE A 1 238 ? 43.198 20.524 10.690 1.00 48.51 238 ILE A CA 1
ATOM 1820 C C . ILE A 1 238 ? 43.523 22.000 10.870 1.00 47.72 238 ILE A C 1
ATOM 1821 O O . ILE A 1 238 ? 43.038 22.641 11.811 1.00 47.66 238 ILE A O 1
ATOM 1826 N N . PHE A 1 239 ? 44.349 22.524 9.958 1.00 46.57 239 PHE A N 1
ATOM 1827 C CA . PHE A 1 239 ? 44.744 23.947 9.938 1.00 45.54 239 PHE A CA 1
ATOM 1828 C C . PHE A 1 239 ? 43.649 24.853 9.376 1.00 45.09 239 PHE A C 1
ATOM 1829 O O . PHE A 1 239 ? 42.695 24.361 8.789 1.00 45.36 239 PHE A O 1
ATOM 1837 N N . ALA A 1 240 ? 43.773 26.168 9.555 1.00 44.56 240 ALA A N 1
ATOM 1838 C CA . ALA A 1 240 ? 42.689 27.084 9.144 1.00 43.99 240 ALA A CA 1
ATOM 1839 C C . ALA A 1 240 ? 42.208 26.874 7.693 1.00 43.70 240 ALA A C 1
ATOM 1840 O O . ALA A 1 240 ? 43.011 26.718 6.780 1.00 44.37 240 ALA A O 1
ATOM 1842 N N . SER A 1 241 ? 40.894 26.849 7.497 1.00 42.78 241 SER A N 1
ATOM 1843 C CA . SER A 1 241 ? 40.258 26.769 6.172 1.00 42.06 241 SER A CA 1
ATOM 1844 C C . SER A 1 241 ? 40.312 25.422 5.498 1.00 42.53 241 SER A C 1
ATOM 1845 O O . SER A 1 241 ? 39.683 25.244 4.469 1.00 42.34 241 SER A O 1
ATOM 1848 N N . GLN A 1 242 ? 41.053 24.476 6.064 1.00 43.42 242 GLN A N 1
ATOM 1849 C CA . GLN A 1 242 ? 41.093 23.119 5.517 1.00 44.20 242 GLN A CA 1
ATOM 1850 C C . GLN A 1 242 ? 39.762 22.390 5.794 1.00 45.43 242 GLN A C 1
ATOM 1851 O O . GLN A 1 242 ? 39.011 22.773 6.711 1.00 45.87 242 GLN A O 1
ATOM 1857 N N . ARG A 1 243 ? 39.461 21.364 4.989 1.00 46.17 243 ARG A N 1
ATOM 1858 C CA . ARG A 1 243 ? 38.303 20.491 5.228 1.00 46.54 243 ARG A CA 1
ATOM 1859 C C . ARG A 1 243 ? 38.647 19.011 5.102 1.00 47.02 243 ARG A C 1
ATOM 1860 O O . ARG A 1 243 ? 39.511 18.622 4.315 1.00 46.80 243 ARG A O 1
ATOM 1868 N N . TYR A 1 244 ? 37.959 18.189 5.882 1.00 47.90 244 TYR A N 1
ATOM 1869 C CA . TYR A 1 244 ? 38.114 16.753 5.789 1.00 48.89 244 TYR A CA 1
ATOM 1870 C C . TYR A 1 244 ? 36.762 16.108 5.922 1.00 50.19 244 TYR A C 1
ATOM 1871 O O . TYR A 1 244 ? 35.937 16.562 6.712 1.00 50.14 244 TYR A O 1
ATOM 1880 N N . SER A 1 245 ? 36.532 15.070 5.123 1.00 51.79 245 SER A N 1
ATOM 1881 C CA . SER A 1 245 ? 35.365 14.233 5.262 1.00 53.22 245 SER A CA 1
ATOM 1882 C C . SER A 1 245 ? 35.848 12.887 5.722 1.00 54.50 245 SER A C 1
ATOM 1883 O O . SER A 1 245 ? 36.750 12.288 5.115 1.00 54.26 245 SER A O 1
ATOM 1886 N N . PHE A 1 246 ? 35.282 12.451 6.845 1.00 56.53 246 PHE A N 1
ATOM 1887 C CA . PHE A 1 246 ? 35.573 11.138 7.417 1.00 58.47 246 PHE A CA 1
ATOM 1888 C C . PHE A 1 246 ? 34.284 10.351 7.652 1.00 60.18 246 PHE A C 1
ATOM 1889 O O . PHE A 1 246 ? 33.246 10.905 8.074 1.00 60.07 246 PHE A O 1
ATOM 1897 N N . VAL A 1 247 ? 34.363 9.061 7.348 1.00 62.36 247 VAL A N 1
ATOM 1898 C CA . VAL A 1 247 ? 33.265 8.170 7.616 1.00 64.88 247 VAL A CA 1
ATOM 1899 C C . VAL A 1 247 ? 33.523 7.426 8.920 1.00 66.31 247 VAL A C 1
ATOM 1900 O O . VAL A 1 247 ? 34.533 6.717 9.074 1.00 66.52 247 VAL A O 1
ATOM 1904 N N . LEU A 1 248 ? 32.601 7.633 9.858 1.00 68.00 248 LEU A N 1
ATOM 1905 C CA . LEU A 1 248 ? 32.672 7.043 11.177 1.00 69.49 248 LEU A CA 1
ATOM 1906 C C . LEU A 1 248 ? 31.675 5.872 11.243 1.00 71.12 248 LEU A C 1
ATOM 1907 O O . LEU A 1 248 ? 30.455 6.037 10.972 1.00 71.27 248 LEU A O 1
ATOM 1912 N N . ASN A 1 249 ? 32.220 4.688 11.558 1.00 72.68 249 ASN A N 1
ATOM 1913 C CA . ASN A 1 249 ? 31.435 3.459 11.744 1.00 74.12 249 ASN A CA 1
ATOM 1914 C C . ASN A 1 249 ? 30.909 3.329 13.175 1.00 74.89 249 ASN A C 1
ATOM 1915 O O . ASN A 1 249 ? 31.640 2.832 14.057 1.00 75.10 249 ASN A O 1
ATOM 1920 N N . ALA A 1 250 ? 29.657 3.764 13.394 1.00 75.59 250 ALA A N 1
ATOM 1921 C CA . ALA A 1 250 ? 28.998 3.719 14.727 1.00 76.30 250 ALA A CA 1
ATOM 1922 C C . ALA A 1 250 ? 28.790 2.292 15.325 1.00 76.72 250 ALA A C 1
ATOM 1923 O O . ALA A 1 250 ? 27.695 1.685 15.253 1.00 76.59 250 ALA A O 1
ATOM 1925 N N . THR A 1 251 ? 29.870 1.786 15.927 1.00 77.28 251 THR A N 1
ATOM 1926 C CA . THR A 1 251 ? 29.994 0.379 16.339 1.00 77.82 251 THR A CA 1
ATOM 1927 C C . THR A 1 251 ? 30.131 0.200 17.870 1.00 77.97 251 THR A C 1
ATOM 1928 O O . THR A 1 251 ? 30.214 -0.935 18.375 1.00 77.96 251 THR A O 1
ATOM 1932 N N . GLN A 1 252 ? 30.146 1.320 18.605 1.00 78.18 252 GLN A N 1
ATOM 1933 C CA . GLN A 1 252 ? 30.352 1.288 20.074 1.00 78.23 252 GLN A CA 1
ATOM 1934 C C . GLN A 1 252 ? 29.036 1.292 20.879 1.00 77.75 252 GLN A C 1
ATOM 1935 O O . GLN A 1 252 ? 28.006 1.780 20.399 1.00 78.00 252 GLN A O 1
ATOM 1941 N N . SER A 1 253 ? 29.084 0.773 22.109 1.00 76.83 253 SER A N 1
ATOM 1942 C CA . SER A 1 253 ? 27.895 0.706 22.969 1.00 76.12 253 SER A CA 1
ATOM 1943 C C . SER A 1 253 ? 27.204 2.059 23.139 1.00 75.64 253 SER A C 1
ATOM 1944 O O . SER A 1 253 ? 27.871 3.094 23.151 1.00 75.34 253 SER A O 1
ATOM 1947 N N . VAL A 1 254 ? 25.876 2.035 23.278 1.00 75.45 254 VAL A N 1
ATOM 1948 C CA . VAL A 1 254 ? 25.048 3.268 23.323 1.00 75.70 254 VAL A CA 1
ATOM 1949 C C . VAL A 1 254 ? 25.433 4.169 24.488 1.00 75.56 254 VAL A C 1
ATOM 1950 O O . VAL A 1 254 ? 24.918 4.008 25.598 1.00 76.08 254 VAL A O 1
ATOM 1954 N N . ASP A 1 255 ? 26.316 5.133 24.222 1.00 75.10 255 ASP A N 1
ATOM 1955 C CA . ASP A 1 255 ? 26.930 5.962 25.275 1.00 74.38 255 ASP A CA 1
ATOM 1956 C C . ASP A 1 255 ? 27.201 7.384 24.738 1.00 73.88 255 ASP A C 1
ATOM 1957 O O . ASP A 1 255 ? 27.129 7.652 23.525 1.00 73.95 255 ASP A O 1
ATOM 1962 N N . ASN A 1 256 ? 27.491 8.289 25.660 1.00 72.94 256 ASN A N 1
ATOM 1963 C CA . ASN A 1 256 ? 27.873 9.627 25.317 1.00 72.05 256 ASN A CA 1
ATOM 1964 C C . ASN A 1 256 ? 29.398 9.681 25.217 1.00 71.84 256 ASN A C 1
ATOM 1965 O O . ASN A 1 256 ? 30.096 9.295 26.155 1.00 71.90 256 ASN A O 1
ATOM 1970 N N . TYR A 1 257 ? 29.910 10.131 24.070 1.00 71.49 257 TYR A N 1
ATOM 1971 C CA . TYR A 1 257 ? 31.358 10.291 23.852 1.00 70.94 257 TYR A CA 1
ATOM 1972 C C . TYR A 1 257 ? 31.704 11.761 23.595 1.00 70.52 257 TYR A C 1
ATOM 1973 O O . TYR A 1 257 ? 30.847 12.534 23.120 1.00 70.72 257 TYR A O 1
ATOM 1982 N N . TRP A 1 258 ? 32.949 12.135 23.919 1.00 69.58 258 TRP A N 1
ATOM 1983 C CA . TRP A 1 258 ? 33.469 13.489 23.689 1.00 68.31 258 TRP A CA 1
ATOM 1984 C C . TRP A 1 258 ? 33.994 13.705 22.272 1.00 67.31 258 TRP A C 1
ATOM 1985 O O . TRP A 1 258 ? 34.768 12.899 21.746 1.00 67.07 258 TRP A O 1
ATOM 1996 N N . ILE A 1 259 ? 33.569 14.801 21.661 1.00 66.00 259 ILE A N 1
ATOM 1997 C CA . ILE A 1 259 ? 34.139 15.214 20.411 1.00 64.97 259 ILE A CA 1
ATOM 1998 C C . ILE A 1 259 ? 35.073 16.342 20.777 1.00 64.61 259 ILE A C 1
ATOM 1999 O O . ILE A 1 259 ? 34.630 17.382 21.280 1.00 64.45 259 ILE A O 1
ATOM 2004 N N . ARG A 1 260 ? 36.364 16.110 20.539 1.00 64.13 260 ARG A N 1
ATOM 2005 C CA . ARG A 1 260 ? 37.429 16.974 21.033 1.00 63.66 260 ARG A CA 1
ATOM 2006 C C . ARG A 1 260 ? 38.125 17.722 19.913 1.00 63.06 260 ARG A C 1
ATOM 2007 O O . ARG A 1 260 ? 38.458 17.138 18.870 1.00 63.17 260 ARG A O 1
ATOM 2015 N N . ALA A 1 261 ? 38.363 19.009 20.158 1.00 62.24 261 ALA A N 1
ATOM 2016 C CA . ALA A 1 261 ? 39.070 19.879 19.219 1.00 61.31 261 ALA A CA 1
ATOM 2017 C C . ALA A 1 261 ? 40.121 20.817 19.899 1.00 60.67 261 ALA A C 1
ATOM 2018 O O . ALA A 1 261 ? 39.961 22.043 19.976 1.00 60.06 261 ALA A O 1
ATOM 2020 N N . ILE A 1 262 ? 41.196 20.210 20.390 1.00 60.15 262 ILE A N 1
ATOM 2021 C CA . ILE A 1 262 ? 42.289 20.951 21.010 1.00 59.92 262 ILE A CA 1
ATOM 2022 C C . ILE A 1 262 ? 43.005 21.882 19.988 1.00 59.89 262 ILE A C 1
ATOM 2023 O O . ILE A 1 262 ? 43.476 21.450 18.936 1.00 60.11 262 ILE A O 1
ATOM 2028 N N . PRO A 1 263 ? 43.032 23.182 20.269 1.00 59.90 263 PRO A N 1
ATOM 2029 C CA . PRO A 1 263 ? 43.800 24.093 19.441 1.00 60.71 263 PRO A CA 1
ATOM 2030 C C . PRO A 1 263 ? 45.294 24.049 19.778 1.00 61.57 263 PRO A C 1
ATOM 2031 O O . PRO A 1 263 ? 45.645 23.584 20.852 1.00 62.43 263 PRO A O 1
ATOM 2035 N N . ASN A 1 264 ? 46.161 24.532 18.888 1.00 62.09 264 ASN A N 1
ATOM 2036 C CA . ASN A 1 264 ? 47.606 24.500 19.133 1.00 62.37 264 ASN A CA 1
ATOM 2037 C C . ASN A 1 264 ? 48.020 25.601 20.100 1.00 62.80 264 ASN A C 1
ATOM 2038 O O . ASN A 1 264 ? 48.948 25.451 20.895 1.00 62.60 264 ASN A O 1
ATOM 2043 N N . THR A 1 265 ? 47.321 26.717 20.021 1.00 63.49 265 THR A N 1
ATOM 2044 C CA . THR A 1 265 ? 47.584 27.795 20.933 1.00 64.73 265 THR A CA 1
ATOM 2045 C C . THR A 1 265 ? 46.349 27.999 21.770 1.00 65.15 265 THR A C 1
ATOM 2046 O O . THR A 1 265 ? 45.251 27.606 21.372 1.00 65.13 265 THR A O 1
ATOM 2050 N N . GLY A 1 266 ? 46.544 28.597 22.939 1.00 65.89 266 GLY A N 1
ATOM 2051 C CA . GLY A 1 266 ? 45.440 28.927 23.824 1.00 66.63 266 GLY A CA 1
ATOM 2052 C C . GLY A 1 266 ? 45.334 28.004 25.015 1.00 67.16 266 GLY A C 1
ATOM 2053 O O . GLY A 1 266 ? 46.304 27.337 25.407 1.00 67.00 266 GLY A O 1
ATOM 2054 N N . THR A 1 267 ? 44.140 27.975 25.593 1.00 67.88 267 THR A N 1
ATOM 2055 C CA . THR A 1 267 ? 43.872 27.119 26.740 1.00 68.72 267 THR A CA 1
ATOM 2056 C C . THR A 1 267 ? 43.619 25.637 26.344 1.00 69.32 267 THR A C 1
ATOM 2057 O O . THR A 1 267 ? 42.509 25.247 25.945 1.00 68.95 267 THR A O 1
ATOM 2061 N N . ILE A 1 268 ? 44.689 24.837 26.426 1.00 70.08 268 ILE A N 1
ATOM 2062 C CA . ILE A 1 268 ? 44.661 23.402 26.114 1.00 70.59 268 ILE A CA 1
ATOM 2063 C C . ILE A 1 268 ? 44.320 22.590 27.389 1.00 71.15 268 ILE A C 1
ATOM 2064 O O . ILE A 1 268 ? 45.167 22.474 28.307 1.00 71.89 268 ILE A O 1
ATOM 2069 N N . ASP A 1 269 ? 43.074 22.078 27.466 1.00 71.13 269 ASP A N 1
ATOM 2070 C CA . ASP A 1 269 ? 42.575 21.309 28.648 1.00 70.89 269 ASP A CA 1
ATOM 2071 C C . ASP A 1 269 ? 41.065 20.992 28.592 1.00 71.00 269 ASP A C 1
ATOM 2072 O O . ASP A 1 269 ? 40.231 21.907 28.606 1.00 71.14 269 ASP A O 1
ATOM 2077 N N . THR A 1 270 ? 40.718 19.698 28.565 1.00 71.05 270 THR A N 1
ATOM 2078 C CA . THR A 1 270 ? 39.302 19.259 28.509 1.00 70.69 270 THR A CA 1
ATOM 2079 C C . THR A 1 270 ? 38.460 19.543 29.783 1.00 70.52 270 THR A C 1
ATOM 2080 O O . THR A 1 270 ? 37.227 19.666 29.685 1.00 70.23 270 THR A O 1
ATOM 2084 N N . THR A 1 271 ? 39.116 19.623 30.956 1.00 70.34 271 THR A N 1
ATOM 2085 C CA . THR A 1 271 ? 38.460 19.963 32.241 1.00 70.04 271 THR A CA 1
ATOM 2086 C C . THR A 1 271 ? 37.624 21.247 32.116 1.00 70.52 271 THR A C 1
ATOM 2087 O O . THR A 1 271 ? 38.114 22.296 31.673 1.00 70.80 271 THR A O 1
ATOM 2091 N N . GLY A 1 272 ? 36.349 21.144 32.482 1.00 70.54 272 GLY A N 1
ATOM 2092 C CA . GLY A 1 272 ? 35.432 22.278 32.399 1.00 70.48 272 GLY A CA 1
ATOM 2093 C C . GLY A 1 272 ? 34.393 22.117 31.303 1.00 70.52 272 GLY A C 1
ATOM 2094 O O . GLY A 1 272 ? 33.398 22.856 31.263 1.00 70.43 272 GLY A O 1
ATOM 2095 N N . GLY A 1 273 ? 34.626 21.141 30.420 1.00 70.51 273 GLY A N 1
ATOM 2096 C CA . GLY A 1 273 ? 33.832 20.958 29.191 1.00 70.26 273 GLY A CA 1
ATOM 2097 C C . GLY A 1 273 ? 34.177 21.939 28.065 1.00 70.01 273 GLY A C 1
ATOM 2098 O O . GLY A 1 273 ? 33.355 22.175 27.164 1.00 70.02 273 GLY A O 1
ATOM 2099 N N . LEU A 1 274 ? 35.382 22.526 28.146 1.00 69.56 274 LEU A N 1
ATOM 2100 C CA . LEU A 1 274 ? 35.933 23.458 27.148 1.00 68.40 274 LEU A CA 1
ATOM 2101 C C . LEU A 1 274 ? 36.505 22.676 25.934 1.00 68.28 274 LEU A C 1
ATOM 2102 O O . LEU A 1 274 ? 37.038 21.566 26.103 1.00 68.44 274 LEU A O 1
ATOM 2107 N N . ASN A 1 275 ? 36.379 23.249 24.726 1.00 67.52 275 ASN A N 1
ATOM 2108 C CA . ASN A 1 275 ? 36.892 22.645 23.478 1.00 66.46 275 ASN A CA 1
ATOM 2109 C C . ASN A 1 275 ? 36.305 21.274 23.235 1.00 65.95 275 ASN A C 1
ATOM 2110 O O . ASN A 1 275 ? 37.016 20.346 22.849 1.00 65.65 275 ASN A O 1
ATOM 2115 N N . SER A 1 276 ? 35.007 21.150 23.474 1.00 65.58 276 SER A N 1
ATOM 2116 C CA . SER A 1 276 ? 34.353 19.856 23.433 1.00 65.48 276 SER A CA 1
ATOM 2117 C C . SER A 1 276 ? 32.928 19.885 22.832 1.00 65.30 276 SER A C 1
ATOM 2118 O O . SER A 1 276 ? 32.207 20.887 22.912 1.00 64.61 276 SER A O 1
ATOM 2121 N N . ALA A 1 277 ? 32.537 18.771 22.222 1.00 65.57 277 ALA A N 1
ATOM 2122 C CA . ALA A 1 277 ? 31.157 18.565 21.796 1.00 66.19 277 ALA A CA 1
ATOM 2123 C C . ALA A 1 277 ? 30.691 17.138 22.115 1.00 66.70 277 ALA A C 1
ATOM 2124 O O . ALA A 1 277 ? 31.525 16.254 22.339 1.00 66.92 277 ALA A O 1
ATOM 2126 N N . ILE A 1 278 ? 29.375 16.912 22.138 1.00 67.13 278 ILE A N 1
ATOM 2127 C CA . ILE A 1 278 ? 28.843 15.598 22.522 1.00 68.02 278 ILE A CA 1
ATOM 2128 C C . ILE A 1 278 ? 28.426 14.720 21.332 1.00 68.31 278 ILE A C 1
ATOM 2129 O O . ILE A 1 278 ? 27.580 15.110 20.508 1.00 68.04 278 ILE A O 1
ATOM 2134 N N . LEU A 1 279 ? 29.029 13.531 21.279 1.00 68.65 279 LEU A N 1
ATOM 2135 C CA . LEU A 1 279 ? 28.631 12.483 20.369 1.00 69.33 279 LEU A CA 1
ATOM 2136 C C . LEU A 1 279 ? 27.717 11.517 21.106 1.00 70.23 279 LEU A C 1
ATOM 2137 O O . LEU A 1 279 ? 28.171 10.736 21.944 1.00 70.29 279 LEU A O 1
ATOM 2142 N N . ARG A 1 280 ? 26.428 11.573 20.777 1.00 71.38 280 ARG A N 1
ATOM 2143 C CA . ARG A 1 280 ? 25.386 10.834 21.504 1.00 72.25 280 ARG A CA 1
ATOM 2144 C C . ARG A 1 280 ? 24.689 9.780 20.643 1.00 73.06 280 ARG A C 1
ATOM 2145 O O . ARG A 1 280 ? 23.900 10.108 19.739 1.00 73.14 280 ARG A O 1
ATOM 2153 N N . TYR A 1 281 ? 24.975 8.514 20.925 1.00 73.98 281 TYR A N 1
ATOM 2154 C CA . TYR A 1 281 ? 24.200 7.445 20.323 1.00 74.96 281 TYR A CA 1
ATOM 2155 C C . TYR A 1 281 ? 22.720 7.532 20.754 1.00 75.98 281 TYR A C 1
ATOM 2156 O O . TYR A 1 281 ? 22.410 7.647 21.948 1.00 76.48 281 TYR A O 1
ATOM 2165 N N . SER A 1 282 ? 21.819 7.477 19.777 1.00 76.78 282 SER A N 1
ATOM 2166 C CA . SER A 1 282 ? 20.390 7.512 20.045 1.00 77.74 282 SER A CA 1
ATOM 2167 C C . SER A 1 282 ? 19.954 6.471 21.064 1.00 78.62 282 SER A C 1
ATOM 2168 O O . SER A 1 282 ? 20.112 5.258 20.842 1.00 78.93 282 SER A O 1
ATOM 2171 N N . GLY A 1 283 ? 19.415 6.975 22.178 1.00 79.40 283 GLY A N 1
ATOM 2172 C CA . GLY A 1 283 ? 18.882 6.145 23.252 1.00 80.30 283 GLY A CA 1
ATOM 2173 C C . GLY A 1 283 ? 19.660 6.216 24.558 1.00 80.84 283 GLY A C 1
ATOM 2174 O O . GLY A 1 283 ? 19.191 5.697 25.578 1.00 81.19 283 GLY A O 1
ATOM 2175 N N . ALA A 1 284 ? 20.852 6.825 24.531 1.00 81.09 284 ALA A N 1
ATOM 2176 C CA . ALA A 1 284 ? 21.656 7.006 25.755 1.00 81.36 284 ALA A CA 1
ATOM 2177 C C . ALA A 1 284 ? 21.187 8.272 26.495 1.00 81.56 284 ALA A C 1
ATOM 2178 O O . ALA A 1 284 ? 20.570 9.166 25.879 1.00 81.72 284 ALA A O 1
ATOM 2180 N N . ASP A 1 285 ? 21.472 8.333 27.802 1.00 81.63 285 ASP A N 1
ATOM 2181 C CA . ASP A 1 285 ? 20.943 9.391 28.684 1.00 81.59 285 ASP A CA 1
ATOM 2182 C C . ASP A 1 285 ? 21.456 10.785 28.325 1.00 81.24 285 ASP A C 1
ATOM 2183 O O . ASP A 1 285 ? 22.628 10.956 27.960 1.00 81.01 285 ASP A O 1
ATOM 2188 N N . ILE A 1 286 ? 20.561 11.767 28.445 1.00 80.83 286 ILE A N 1
ATOM 2189 C CA . ILE A 1 286 ? 20.883 13.164 28.205 1.00 80.42 286 ILE A CA 1
ATOM 2190 C C . ILE A 1 286 ? 21.891 13.745 29.245 1.00 80.43 286 ILE A C 1
ATOM 2191 O O . ILE A 1 286 ? 21.606 14.741 29.916 1.00 80.46 286 ILE A O 1
ATOM 2196 N N . VAL A 1 287 ? 23.071 13.122 29.346 1.00 80.45 287 VAL A N 1
ATOM 2197 C CA . VAL A 1 287 ? 24.153 13.554 30.265 1.00 80.43 287 VAL A CA 1
ATOM 2198 C C . VAL A 1 287 ? 25.459 13.946 29.547 1.00 80.34 287 VAL A C 1
ATOM 2199 O O . VAL A 1 287 ? 25.619 13.714 28.343 1.00 80.55 287 VAL A O 1
ATOM 2203 N N . ASP A 1 288 ? 26.393 14.535 30.289 1.00 79.85 288 ASP A N 1
ATOM 2204 C CA . ASP A 1 288 ? 27.700 14.803 29.722 1.00 79.32 288 ASP A CA 1
ATOM 2205 C C . ASP A 1 288 ? 28.536 13.527 29.683 1.00 78.89 288 ASP A C 1
ATOM 2206 O O . ASP A 1 288 ? 28.518 12.745 30.638 1.00 78.93 288 ASP A O 1
ATOM 2211 N N . PRO A 1 289 ? 29.232 13.295 28.550 1.00 78.45 289 PRO A N 1
ATOM 2212 C CA . PRO A 1 289 ? 30.129 12.162 28.340 1.00 78.12 289 PRO A CA 1
ATOM 2213 C C . PRO A 1 289 ? 31.137 12.006 29.469 1.00 77.93 289 PRO A C 1
ATOM 2214 O O . PRO A 1 289 ? 31.613 12.995 30.011 1.00 78.25 289 PRO A O 1
ATOM 2218 N N . THR A 1 290 ? 31.450 10.769 29.825 1.00 77.63 290 THR A N 1
ATOM 2219 C CA . THR A 1 290 ? 32.438 10.502 30.862 1.00 77.26 290 THR A CA 1
ATOM 2220 C C . THR A 1 290 ? 33.668 9.845 30.220 1.00 77.03 290 THR A C 1
ATOM 2221 O O . THR A 1 290 ? 34.585 9.399 30.915 1.00 77.02 290 THR A O 1
ATOM 2225 N N . ALA A 1 291 ? 33.673 9.834 28.882 1.00 76.72 291 ALA A N 1
ATOM 2226 C CA . ALA A 1 291 ? 34.686 9.159 28.061 1.00 76.57 291 ALA A CA 1
ATOM 2227 C C . ALA A 1 291 ? 36.035 9.842 28.217 1.00 76.49 291 ALA A C 1
ATOM 2228 O O . ALA A 1 291 ? 36.082 11.057 28.452 1.00 76.29 291 ALA A O 1
ATOM 2230 N N . ASN A 1 292 ? 37.117 9.067 28.102 1.00 76.37 292 ASN A N 1
ATOM 2231 C CA . ASN A 1 292 ? 38.479 9.599 28.273 1.00 76.37 292 ASN A CA 1
ATOM 2232 C C . ASN A 1 292 ? 39.268 9.590 26.966 1.00 75.49 292 ASN A C 1
ATOM 2233 O O . ASN A 1 292 ? 39.065 8.719 26.126 1.00 75.64 292 ASN A O 1
ATOM 2238 N N . ALA A 1 293 ? 40.169 10.552 26.796 1.00 74.44 293 ALA A N 1
ATOM 2239 C CA . ALA A 1 293 ? 40.924 10.660 25.555 1.00 73.59 293 ALA A CA 1
ATOM 2240 C C . ALA A 1 293 ? 42.216 9.849 25.591 1.00 73.01 293 ALA A C 1
ATOM 2241 O O . ALA A 1 293 ? 43.110 10.155 26.364 1.00 72.97 293 ALA A O 1
ATOM 2243 N N . THR A 1 294 ? 42.320 8.831 24.740 1.00 72.39 294 THR A N 1
ATOM 2244 C CA . THR A 1 294 ? 43.542 8.010 24.664 1.00 71.91 294 THR A CA 1
ATOM 2245 C C . THR A 1 294 ? 44.621 8.660 23.782 1.00 71.43 294 THR A C 1
ATOM 2246 O O . THR A 1 294 ? 44.332 9.608 23.046 1.00 71.37 294 THR A O 1
ATOM 2250 N N . THR A 1 295 ? 45.854 8.163 23.864 1.00 70.84 295 THR A N 1
ATOM 2251 C CA . THR A 1 295 ? 46.925 8.653 23.001 1.00 70.66 295 THR A CA 1
ATOM 2252 C C . THR A 1 295 ? 46.670 8.290 21.518 1.00 70.70 295 THR A C 1
ATOM 2253 O O . THR A 1 295 ? 46.013 7.262 21.242 1.00 70.87 295 THR A O 1
ATOM 2257 N N . SER A 1 296 ? 47.150 9.134 20.582 1.00 70.32 296 SER A N 1
ATOM 2258 C CA . SER A 1 296 ? 46.982 8.860 19.132 1.00 69.62 296 SER A CA 1
ATOM 2259 C C . SER A 1 296 ? 48.173 8.103 18.528 1.00 69.88 296 SER A C 1
ATOM 2260 O O . SER A 1 296 ? 49.313 8.598 18.479 1.00 69.62 296 SER A O 1
ATOM 2263 N N . VAL A 1 297 ? 47.864 6.893 18.077 1.00 70.02 297 VAL A N 1
ATOM 2264 C CA . VAL A 1 297 ? 48.831 5.990 17.471 1.00 70.04 297 VAL A CA 1
ATOM 2265 C C . VAL A 1 297 ? 48.677 5.968 15.949 1.00 69.78 297 VAL A C 1
ATOM 2266 O O . VAL A 1 297 ? 49.675 5.773 15.233 1.00 70.04 297 VAL A O 1
ATOM 2270 N N . ILE A 1 298 ? 47.471 6.225 15.458 1.00 69.01 298 ILE A N 1
ATOM 2271 C CA . ILE A 1 298 ? 47.251 6.367 14.025 1.00 68.08 298 ILE A CA 1
ATOM 2272 C C . ILE A 1 298 ? 46.701 7.755 13.709 1.00 67.61 298 ILE A C 1
ATOM 2273 O O . ILE A 1 298 ? 45.512 7.906 13.428 1.00 67.28 298 ILE A O 1
ATOM 2278 N N . PRO A 1 299 ? 47.562 8.770 13.759 1.00 67.17 299 PRO A N 1
ATOM 2279 C CA . PRO A 1 299 ? 47.111 10.141 13.528 1.00 66.42 299 PRO A CA 1
ATOM 2280 C C . PRO A 1 299 ? 47.214 10.562 12.054 1.00 65.63 299 PRO A C 1
ATOM 2281 O O . PRO A 1 299 ? 47.850 9.884 11.246 1.00 65.57 299 PRO A O 1
ATOM 2285 N N . LEU A 1 300 ? 46.601 11.685 11.711 1.00 64.69 300 LEU A N 1
ATOM 2286 C CA . LEU A 1 300 ? 46.684 12.172 10.356 1.00 63.83 300 LEU A CA 1
ATOM 2287 C C . LEU A 1 300 ? 48.086 12.652 10.047 1.00 63.78 300 LEU A C 1
ATOM 2288 O O . LEU A 1 300 ? 48.596 13.558 10.702 1.00 63.62 300 LEU A O 1
ATOM 2293 N N . VAL A 1 301 ? 48.708 12.012 9.061 1.00 63.88 301 VAL A N 1
ATOM 2294 C CA . VAL A 1 301 ? 49.962 12.502 8.464 1.00 64.15 301 VAL A CA 1
ATOM 2295 C C . VAL A 1 301 ? 49.705 12.960 7.001 1.00 64.14 301 VAL A C 1
ATOM 2296 O O . VAL A 1 301 ? 49.131 12.209 6.206 1.00 64.30 301 VAL A O 1
ATOM 2300 N N . GLU A 1 302 ? 50.105 14.185 6.654 1.00 63.85 302 GLU A N 1
ATOM 2301 C CA . GLU A 1 302 ? 49.839 14.716 5.312 1.00 63.61 302 GLU A CA 1
ATOM 2302 C C . GLU A 1 302 ? 50.482 13.862 4.213 1.00 63.63 302 GLU A C 1
ATOM 2303 O O . GLU A 1 302 ? 49.851 13.525 3.197 1.00 63.39 302 GLU A O 1
ATOM 2309 N N . THR A 1 303 ? 51.724 13.479 4.441 1.00 63.45 303 THR A N 1
ATOM 2310 C CA . THR A 1 303 ? 52.443 12.747 3.438 1.00 64.03 303 THR A CA 1
ATOM 2311 C C . THR A 1 303 ? 51.821 11.371 3.097 1.00 63.54 303 THR A C 1
ATOM 2312 O O . THR A 1 303 ? 52.114 10.766 2.062 1.00 63.29 303 THR A O 1
ATOM 2316 N N . ASP A 1 304 ? 50.948 10.899 3.976 1.00 63.31 304 ASP A N 1
ATOM 2317 C CA . ASP A 1 304 ? 50.297 9.598 3.810 1.00 63.20 304 ASP A CA 1
ATOM 2318 C C . ASP A 1 304 ? 49.044 9.683 2.915 1.00 62.98 304 ASP A C 1
ATOM 2319 O O . ASP A 1 304 ? 48.562 8.657 2.401 1.00 63.14 304 ASP A O 1
ATOM 2324 N N . LEU A 1 305 ? 48.519 10.901 2.738 1.00 62.44 305 LEU A N 1
ATOM 2325 C CA . LEU A 1 305 ? 47.281 11.121 1.977 1.00 61.56 305 LEU A CA 1
ATOM 2326 C C . LEU A 1 305 ? 47.579 11.026 0.500 1.00 61.23 305 LEU A C 1
ATOM 2327 O O . LEU A 1 305 ? 48.482 11.726 0.006 1.00 61.73 305 LEU A O 1
ATOM 2332 N N . VAL A 1 306 ? 46.827 10.164 -0.193 1.00 60.35 306 VAL A N 1
ATOM 2333 C CA . VAL A 1 306 ? 46.971 9.965 -1.648 1.00 59.48 306 VAL A CA 1
ATOM 2334 C C . VAL A 1 306 ? 45.662 10.242 -2.372 1.00 58.46 306 VAL A C 1
ATOM 2335 O O . VAL A 1 306 ? 44.590 9.793 -1.945 1.00 58.27 306 VAL A O 1
ATOM 2339 N N . PRO A 1 307 ? 45.749 10.999 -3.469 1.00 57.62 307 PRO A N 1
ATOM 2340 C CA . PRO A 1 307 ? 44.581 11.404 -4.250 1.00 57.31 307 PRO A CA 1
ATOM 2341 C C . PRO A 1 307 ? 43.877 10.220 -4.900 1.00 57.13 307 PRO A C 1
ATOM 2342 O O . PRO A 1 307 ? 44.542 9.283 -5.346 1.00 57.12 307 PRO A O 1
ATOM 2346 N N . LEU A 1 308 ? 42.551 10.275 -4.959 1.00 56.87 308 LEU A N 1
ATOM 2347 C CA . LEU A 1 308 ? 41.787 9.160 -5.486 1.00 57.16 308 LEU A CA 1
ATOM 2348 C C . LEU A 1 308 ? 41.931 9.022 -6.989 1.00 57.57 308 LEU A C 1
ATOM 2349 O O . LEU A 1 308 ? 42.194 7.926 -7.497 1.00 58.00 308 LEU A O 1
ATOM 2354 N N . ASP A 1 309 ? 41.753 10.141 -7.687 1.00 57.86 309 ASP A N 1
ATOM 2355 C CA . ASP A 1 309 ? 41.935 10.186 -9.132 1.00 58.31 309 ASP A CA 1
ATOM 2356 C C . ASP A 1 309 ? 43.095 11.089 -9.542 1.00 58.11 309 ASP A C 1
ATOM 2357 O O . ASP A 1 309 ? 43.447 12.007 -8.802 1.00 58.38 309 ASP A O 1
ATOM 2362 N N . SER A 1 310 ? 43.699 10.814 -10.699 1.00 58.13 310 SER A N 1
ATOM 2363 C CA . SER A 1 310 ? 44.798 11.638 -11.246 1.00 58.49 310 SER A CA 1
ATOM 2364 C C . SER A 1 310 ? 45.796 12.091 -10.167 1.00 58.04 310 SER A C 1
ATOM 2365 O O . SER A 1 310 ? 45.924 13.290 -9.862 1.00 58.28 310 SER A O 1
ATOM 2368 N N . PRO A 1 311 ? 46.505 11.125 -9.583 1.00 57.69 311 PRO A N 1
ATOM 2369 C CA . PRO A 1 311 ? 47.326 11.417 -8.400 1.00 57.40 311 PRO A CA 1
ATOM 2370 C C . PRO A 1 311 ? 48.657 12.103 -8.725 1.00 56.95 311 PRO A C 1
ATOM 2371 O O . PRO A 1 311 ? 49.192 12.835 -7.883 1.00 56.95 311 PRO A O 1
ATOM 2375 N N . ALA A 1 312 ? 49.178 11.890 -9.934 1.00 56.53 312 ALA A N 1
ATOM 2376 C CA . ALA A 1 312 ? 50.504 12.412 -10.272 1.00 55.95 312 ALA A CA 1
ATOM 2377 C C . ALA A 1 312 ? 50.485 13.930 -10.300 1.00 55.41 312 ALA A C 1
ATOM 2378 O O . ALA A 1 312 ? 49.531 14.521 -10.796 1.00 55.53 312 ALA A O 1
ATOM 2380 N N . ALA A 1 313 ? 51.516 14.556 -9.746 1.00 54.83 313 ALA A N 1
ATOM 2381 C CA . ALA A 1 313 ? 51.611 16.004 -9.798 1.00 55.07 313 ALA A CA 1
ATOM 2382 C C . ALA A 1 313 ? 52.126 16.461 -11.144 1.00 55.73 313 ALA A C 1
ATOM 2383 O O . ALA A 1 313 ? 52.944 15.782 -11.745 1.00 55.66 313 ALA A O 1
ATOM 2385 N N . PRO A 1 314 ? 51.642 17.617 -11.628 1.00 56.60 314 PRO A N 1
ATOM 2386 C CA . PRO A 1 314 ? 52.115 18.190 -12.898 1.00 57.48 314 PRO A CA 1
ATOM 2387 C C . PRO A 1 314 ? 53.616 18.519 -12.841 1.00 58.26 314 PRO A C 1
ATOM 2388 O O . PRO A 1 314 ? 54.166 18.673 -11.737 1.00 58.32 314 PRO A O 1
ATOM 2392 N N . GLY A 1 315 ? 54.276 18.595 -14.005 1.00 59.02 315 GLY A N 1
ATOM 2393 C CA . GLY A 1 315 ? 55.736 18.726 -14.045 1.00 59.77 315 GLY A CA 1
ATOM 2394 C C . GLY A 1 315 ? 56.413 17.371 -13.919 1.00 60.66 315 GLY A C 1
ATOM 2395 O O . GLY A 1 315 ? 55.885 16.447 -13.305 1.00 60.65 315 GLY A O 1
ATOM 2396 N N . ASP A 1 316 ? 57.573 17.240 -14.546 1.00 61.71 316 ASP A N 1
ATOM 2397 C CA . ASP A 1 316 ? 58.427 16.066 -14.366 1.00 62.83 316 ASP A CA 1
ATOM 2398 C C . ASP A 1 316 ? 59.048 16.025 -12.923 1.00 63.12 316 ASP A C 1
ATOM 2399 O O . ASP A 1 316 ? 59.422 17.075 -12.371 1.00 63.13 316 ASP A O 1
ATOM 2404 N N . PRO A 1 317 ? 59.110 14.824 -12.295 1.00 63.24 317 PRO A N 1
ATOM 2405 C CA . PRO A 1 317 ? 59.677 14.629 -10.940 1.00 63.25 317 PRO A CA 1
ATOM 2406 C C . PRO A 1 317 ? 61.119 15.114 -10.740 1.00 63.09 317 PRO A C 1
ATOM 2407 O O . PRO A 1 317 ? 62.043 14.311 -10.646 1.00 63.23 317 PRO A O 1
ATOM 2411 N N . VAL A 1 318 ? 61.293 16.426 -10.662 1.00 62.97 318 VAL A N 1
ATOM 2412 C CA . VAL A 1 318 ? 62.594 17.033 -10.409 1.00 63.11 318 VAL A CA 1
ATOM 2413 C C . VAL A 1 318 ? 62.361 18.311 -9.598 1.00 63.15 318 VAL A C 1
ATOM 2414 O O . VAL A 1 318 ? 61.340 18.981 -9.763 1.00 63.12 318 VAL A O 1
ATOM 2418 N N . VAL A 1 319 ? 63.294 18.627 -8.699 1.00 63.02 319 VAL A N 1
ATOM 2419 C CA . VAL A 1 319 ? 63.295 19.902 -7.989 1.00 62.28 319 VAL A CA 1
ATOM 2420 C C . VAL A 1 319 ? 63.601 20.972 -9.035 1.00 61.91 319 VAL A C 1
ATOM 2421 O O . VAL A 1 319 ? 64.732 21.104 -9.483 1.00 62.53 319 VAL A O 1
ATOM 2425 N N . GLY A 1 320 ? 62.578 21.704 -9.456 1.00 61.21 320 GLY A N 1
ATOM 2426 C CA . GLY A 1 320 ? 62.753 22.763 -10.430 1.00 60.51 320 GLY A CA 1
ATOM 2427 C C . GLY A 1 320 ? 62.140 22.364 -11.749 1.00 60.35 320 GLY A C 1
ATOM 2428 O O . GLY A 1 320 ? 61.890 23.228 -12.597 1.00 60.51 320 GLY A O 1
ATOM 2429 N N . GLY A 1 321 ? 61.876 21.062 -11.903 1.00 60.11 321 GLY A N 1
ATOM 2430 C CA . GLY A 1 321 ? 61.319 20.486 -13.146 1.00 59.49 321 GLY A CA 1
ATOM 2431 C C . GLY A 1 321 ? 59.893 20.900 -13.475 1.00 58.84 321 GLY A C 1
ATOM 2432 O O . GLY A 1 321 ? 58.958 20.098 -13.398 1.00 58.91 321 GLY A O 1
ATOM 2433 N N . VAL A 1 322 ? 59.739 22.152 -13.882 1.00 58.18 322 VAL A N 1
ATOM 2434 C CA . VAL A 1 322 ? 58.436 22.774 -13.988 1.00 57.72 322 VAL A CA 1
ATOM 2435 C C . VAL A 1 322 ? 58.566 23.966 -14.920 1.00 57.35 322 VAL A C 1
ATOM 2436 O O . VAL A 1 322 ? 59.668 24.461 -15.123 1.00 57.52 322 VAL A O 1
ATOM 2440 N N . ASP A 1 323 ? 57.453 24.448 -15.465 1.00 56.78 323 ASP A N 1
ATOM 2441 C CA . ASP A 1 323 ? 57.506 25.563 -16.410 1.00 56.49 323 ASP A CA 1
ATOM 2442 C C . ASP A 1 323 ? 57.904 26.874 -15.794 1.00 55.97 323 ASP A C 1
ATOM 2443 O O . ASP A 1 323 ? 58.763 27.559 -16.328 1.00 56.12 323 ASP A O 1
ATOM 2448 N N . LEU A 1 324 ? 57.280 27.225 -14.673 1.00 55.42 324 LEU A N 1
ATOM 2449 C CA . LEU A 1 324 ? 57.676 28.419 -13.933 1.00 54.97 324 LEU A CA 1
ATOM 2450 C C . LEU A 1 324 ? 57.843 28.111 -12.425 1.00 54.51 324 LEU A C 1
ATOM 2451 O O . LEU A 1 324 ? 56.852 27.887 -11.723 1.00 54.47 324 LEU A O 1
ATOM 2456 N N . ALA A 1 325 ? 59.101 28.073 -11.955 1.00 53.82 325 ALA A N 1
ATOM 2457 C CA . ALA A 1 325 ? 59.456 27.942 -10.519 1.00 52.63 325 ALA A CA 1
ATOM 2458 C C . ALA A 1 325 ? 59.577 29.295 -9.800 1.00 51.68 325 ALA A C 1
ATOM 2459 O O . ALA A 1 325 ? 60.246 30.219 -10.259 1.00 51.64 325 ALA A O 1
ATOM 2461 N N . MET A 1 326 ? 58.928 29.410 -8.662 1.00 50.50 326 MET A N 1
ATOM 2462 C CA . MET A 1 326 ? 58.990 30.642 -7.930 1.00 49.96 326 MET A CA 1
ATOM 2463 C C . MET A 1 326 ? 59.088 30.315 -6.458 1.00 48.89 326 MET A C 1
ATOM 2464 O O . MET A 1 326 ? 58.331 29.470 -5.940 1.00 48.38 326 MET A O 1
ATOM 2469 N N . ASN A 1 327 ? 60.052 30.967 -5.805 1.00 47.72 327 ASN A N 1
ATOM 2470 C CA . ASN A 1 327 ? 60.274 30.807 -4.366 1.00 46.21 327 ASN A CA 1
ATOM 2471 C C . ASN A 1 327 ? 59.887 32.091 -3.642 1.00 45.72 327 ASN A C 1
ATOM 2472 O O . ASN A 1 327 ? 60.232 33.188 -4.121 1.00 46.37 327 ASN A O 1
ATOM 2477 N N . LEU A 1 328 ? 59.185 31.958 -2.507 1.00 44.01 328 LEU A N 1
ATOM 2478 C CA . LEU A 1 328 ? 58.708 33.118 -1.755 1.00 42.49 328 LEU A CA 1
ATOM 2479 C C . LEU A 1 328 ? 59.580 33.431 -0.562 1.00 41.91 328 LEU A C 1
ATOM 2480 O O . LEU A 1 328 ? 59.613 32.661 0.388 1.00 42.15 328 LEU A O 1
ATOM 2485 N N . ASP A 1 329 ? 60.293 34.555 -0.602 1.00 41.00 329 ASP A N 1
ATOM 2486 C CA . ASP A 1 329 ? 61.164 34.963 0.522 1.00 40.31 329 ASP A CA 1
ATOM 2487 C C . ASP A 1 329 ? 60.320 35.674 1.582 1.00 40.09 329 ASP A C 1
ATOM 2488 O O . ASP A 1 329 ? 59.789 36.764 1.344 1.00 40.51 329 ASP A O 1
ATOM 2493 N N . PHE A 1 330 ? 60.183 35.063 2.751 1.00 39.11 330 PHE A N 1
ATOM 2494 C CA . PHE A 1 330 ? 59.375 35.675 3.793 1.00 38.19 330 PHE A CA 1
ATOM 2495 C C . PHE A 1 330 ? 60.156 36.547 4.774 1.00 37.96 330 PHE A C 1
ATOM 2496 O O . PHE A 1 330 ? 61.377 36.427 4.908 1.00 37.59 330 PHE A O 1
ATOM 2504 N N . SER A 1 331 ? 59.425 37.415 5.466 1.00 37.70 331 SER A N 1
ATOM 2505 C CA . SER A 1 331 ? 59.988 38.305 6.461 1.00 37.96 331 SER A CA 1
ATOM 2506 C C . SER A 1 331 ? 58.867 39.057 7.151 1.00 37.78 331 SER A C 1
ATOM 2507 O O . SER A 1 331 ? 57.729 39.095 6.676 1.00 37.24 331 SER A O 1
ATOM 2510 N N . PHE A 1 332 ? 59.217 39.665 8.279 1.00 38.09 332 PHE A N 1
ATOM 2511 C CA . PHE A 1 332 ? 58.268 40.350 9.144 1.00 38.08 332 PHE A CA 1
ATOM 2512 C C . PHE A 1 332 ? 58.957 41.556 9.839 1.00 38.31 332 PHE A C 1
ATOM 2513 O O . PHE A 1 332 ? 60.042 41.405 10.406 1.00 38.52 332 PHE A O 1
ATOM 2521 N N . ASN A 1 333 ? 58.348 42.742 9.768 1.00 38.24 333 ASN A N 1
ATOM 2522 C CA . ASN A 1 333 ? 58.990 43.947 10.277 1.00 38.72 333 ASN A CA 1
ATOM 2523 C C . ASN A 1 333 ? 58.384 44.456 11.597 1.00 38.80 333 ASN A C 1
ATOM 2524 O O . ASN A 1 333 ? 58.742 45.541 12.086 1.00 39.63 333 ASN A O 1
ATOM 2529 N N . GLY A 1 334 ? 57.474 43.682 12.185 1.00 38.34 334 GLY A N 1
ATOM 2530 C CA . GLY A 1 334 ? 56.919 44.061 13.486 1.00 37.75 334 GLY A CA 1
ATOM 2531 C C . GLY A 1 334 ? 55.432 44.235 13.423 1.00 37.12 334 GLY A C 1
ATOM 2532 O O . GLY A 1 334 ? 54.713 43.738 14.293 1.00 37.19 334 GLY A O 1
ATOM 2533 N N . THR A 1 335 ? 54.994 44.931 12.377 1.00 36.45 335 THR A N 1
ATOM 2534 C CA . THR A 1 335 ? 53.573 45.102 12.061 1.00 36.17 335 THR A CA 1
ATOM 2535 C C . THR A 1 335 ? 53.098 44.367 10.801 1.00 34.40 335 THR A C 1
ATOM 2536 O O . THR A 1 335 ? 51.978 43.860 10.740 1.00 34.03 335 THR A O 1
ATOM 2540 N N . ASN A 1 336 ? 53.959 44.309 9.799 1.00 32.76 336 ASN A N 1
ATOM 2541 C CA . ASN A 1 336 ? 53.567 43.741 8.540 1.00 31.56 336 ASN A CA 1
ATOM 2542 C C . ASN A 1 336 ? 54.427 42.588 8.082 1.00 31.37 336 ASN A C 1
ATOM 2543 O O . ASN A 1 336 ? 55.620 42.546 8.374 1.00 30.73 336 ASN A O 1
ATOM 2548 N N . PHE A 1 337 ? 53.798 41.654 7.367 1.00 31.51 337 PHE A N 1
ATOM 2549 C CA . PHE A 1 337 ? 54.465 40.494 6.802 1.00 31.73 337 PHE A CA 1
ATOM 2550 C C . PHE A 1 337 ? 54.890 40.848 5.414 1.00 32.00 337 PHE A C 1
ATOM 2551 O O . PHE A 1 337 ? 54.281 41.713 4.806 1.00 31.94 337 PHE A O 1
ATOM 2559 N N . PHE A 1 338 ? 55.935 40.186 4.917 1.00 32.65 338 PHE A N 1
ATOM 2560 C CA . PHE A 1 338 ? 56.483 40.468 3.583 1.00 33.30 338 PHE A CA 1
ATOM 2561 C C . PHE A 1 338 ? 56.793 39.230 2.734 1.00 33.30 338 PHE A C 1
ATOM 2562 O O . PHE A 1 338 ? 57.501 38.318 3.179 1.00 33.00 338 PHE A O 1
ATOM 2570 N N . ILE A 1 339 ? 56.291 39.225 1.497 1.00 33.44 339 ILE A N 1
ATOM 2571 C CA . ILE A 1 339 ? 56.662 38.220 0.498 1.00 33.49 339 ILE A CA 1
ATOM 2572 C C . ILE A 1 339 ? 57.476 38.884 -0.611 1.00 34.20 339 ILE A C 1
ATOM 2573 O O . ILE A 1 339 ? 56.994 39.755 -1.315 1.00 34.41 339 ILE A O 1
ATOM 2578 N N . ASN A 1 340 ? 58.718 38.453 -0.758 1.00 35.14 340 ASN A N 1
ATOM 2579 C CA . ASN A 1 340 ? 59.661 39.047 -1.690 1.00 36.01 340 ASN A CA 1
ATOM 2580 C C . ASN A 1 340 ? 59.801 40.515 -1.487 1.00 36.61 340 ASN A C 1
ATOM 2581 O O . ASN A 1 340 ? 59.664 41.278 -2.406 1.00 36.99 340 ASN A O 1
ATOM 2586 N N . ASN A 1 341 ? 60.075 40.900 -0.255 1.00 37.91 341 ASN A N 1
ATOM 2587 C CA . ASN A 1 341 ? 60.378 42.274 0.095 1.00 39.47 341 ASN A CA 1
ATOM 2588 C C . ASN A 1 341 ? 59.141 43.131 -0.135 1.00 40.01 341 ASN A C 1
ATOM 2589 O O . ASN A 1 341 ? 59.208 44.359 -0.106 1.00 41.04 341 ASN A O 1
ATOM 2594 N N . GLU A 1 342 ? 57.993 42.500 -0.334 1.00 39.99 342 GLU A N 1
ATOM 2595 C CA . GLU A 1 342 ? 56.801 43.304 -0.549 1.00 40.34 342 GLU A CA 1
ATOM 2596 C C . GLU A 1 342 ? 55.636 42.831 0.303 1.00 39.79 342 GLU A C 1
ATOM 2597 O O . GLU A 1 342 ? 55.588 41.660 0.688 1.00 39.62 342 GLU A O 1
ATOM 2603 N N . THR A 1 343 ? 54.724 43.758 0.627 1.00 39.25 343 THR A N 1
ATOM 2604 C CA . THR A 1 343 ? 53.515 43.441 1.434 1.00 38.22 343 THR A CA 1
ATOM 2605 C C . THR A 1 343 ? 52.208 43.772 0.676 1.00 37.54 343 THR A C 1
ATOM 2606 O O . THR A 1 343 ? 52.178 44.713 -0.139 1.00 38.44 343 THR A O 1
ATOM 2610 N N . LEU A 1 344 ? 51.132 43.020 0.897 1.00 35.80 344 LEU A N 1
ATOM 2611 C CA . LEU A 1 344 ? 49.930 43.370 0.148 1.00 35.00 344 LEU A CA 1
ATOM 2612 C C . LEU A 1 344 ? 49.153 44.472 0.846 1.00 35.51 344 LEU A C 1
ATOM 2613 O O . LEU A 1 344 ? 48.432 44.179 1.796 1.00 35.75 344 LEU A O 1
ATOM 2618 N N . ILE A 1 345 ? 49.314 45.729 0.399 1.00 35.94 345 ILE A N 1
ATOM 2619 C CA . ILE A 1 345 ? 48.395 46.841 0.786 1.00 36.02 345 ILE A CA 1
ATOM 2620 C C . ILE A 1 345 ? 47.333 47.145 -0.350 1.00 36.17 345 ILE A C 1
ATOM 2621 O O . ILE A 1 345 ? 47.656 47.763 -1.396 1.00 36.05 345 ILE A O 1
ATOM 2626 N N . PRO A 1 346 ? 46.068 46.689 -0.140 1.00 36.21 346 PRO A N 1
ATOM 2627 C CA . PRO A 1 346 ? 45.050 46.551 -1.194 1.00 36.29 346 PRO A CA 1
ATOM 2628 C C . PRO A 1 346 ? 44.763 47.834 -1.962 1.00 36.16 346 PRO A C 1
ATOM 2629 O O . PRO A 1 346 ? 44.384 48.852 -1.353 1.00 37.28 346 PRO A O 1
ATOM 2633 N N . PRO A 1 347 ? 44.882 47.768 -3.295 1.00 35.34 347 PRO A N 1
ATOM 2634 C CA . PRO A 1 347 ? 44.759 48.878 -4.235 1.00 34.95 347 PRO A CA 1
ATOM 2635 C C . PRO A 1 347 ? 43.338 49.453 -4.293 1.00 34.36 347 PRO A C 1
ATOM 2636 O O . PRO A 1 347 ? 42.396 48.783 -3.862 1.00 34.25 347 PRO A O 1
ATOM 2640 N N . THR A 1 348 ? 43.190 50.661 -4.842 1.00 33.44 348 THR A N 1
ATOM 2641 C CA . THR A 1 348 ? 41.881 51.332 -4.911 1.00 32.85 348 THR A CA 1
ATOM 2642 C C . THR A 1 348 ? 40.999 50.649 -5.942 1.00 31.99 348 THR A C 1
ATOM 2643 O O . THR A 1 348 ? 39.760 50.554 -5.794 1.00 31.71 348 THR A O 1
ATOM 2647 N N . VAL A 1 349 ? 41.661 50.178 -6.991 1.00 30.90 349 VAL A N 1
ATOM 2648 C CA . VAL A 1 349 ? 40.988 49.553 -8.106 1.00 29.80 349 VAL A CA 1
ATOM 2649 C C . VAL A 1 349 ? 41.342 48.083 -8.028 1.00 29.01 349 VAL A C 1
ATOM 2650 O O . VAL A 1 349 ? 42.536 47.739 -7.915 1.00 29.18 349 VAL A O 1
ATOM 2654 N N . PRO A 1 350 ? 40.321 47.200 -8.037 1.00 28.07 350 PRO A N 1
ATOM 2655 C CA . PRO A 1 350 ? 40.601 45.758 -7.957 1.00 27.63 350 PRO A CA 1
ATOM 2656 C C . PRO A 1 350 ? 41.556 45.231 -9.013 1.00 27.32 350 PRO A C 1
ATOM 2657 O O . PRO A 1 350 ? 41.527 45.684 -10.144 1.00 27.87 350 PRO A O 1
ATOM 2661 N N . VAL A 1 351 ? 42.426 44.315 -8.621 1.00 27.21 351 VAL A N 1
ATOM 2662 C CA . VAL A 1 351 ? 43.316 43.646 -9.565 1.00 27.59 351 VAL A CA 1
ATOM 2663 C C . VAL A 1 351 ? 42.567 43.252 -10.865 1.00 28.05 351 VAL A C 1
ATOM 2664 O O . VAL A 1 351 ? 43.047 43.555 -11.974 1.00 28.71 351 VAL A O 1
ATOM 2668 N N . LEU A 1 352 ? 41.387 42.615 -10.720 1.00 27.80 352 LEU A N 1
ATOM 2669 C CA . LEU A 1 352 ? 40.530 42.224 -11.866 1.00 27.10 352 LEU A CA 1
ATOM 2670 C C . LEU A 1 352 ? 40.233 43.423 -12.737 1.00 27.90 352 LEU A C 1
ATOM 2671 O O . LEU A 1 352 ? 40.592 43.444 -13.916 1.00 28.88 352 LEU A O 1
ATOM 2676 N N . LEU A 1 353 ? 39.618 44.436 -12.130 1.00 28.36 353 LEU A N 1
ATOM 2677 C CA . LEU A 1 353 ? 39.202 45.612 -12.857 1.00 28.96 353 LEU A CA 1
ATOM 2678 C C . LEU A 1 353 ? 40.358 46.193 -13.619 1.00 29.62 353 LEU A C 1
ATOM 2679 O O . LEU A 1 353 ? 40.168 46.682 -14.727 1.00 30.46 353 LEU A O 1
ATOM 2684 N N . GLN A 1 354 ? 41.557 46.093 -13.054 1.00 29.97 354 GLN A N 1
ATOM 2685 C CA . GLN A 1 354 ? 42.747 46.718 -13.645 1.00 30.38 354 GLN A CA 1
ATOM 2686 C C . GLN A 1 354 ? 43.090 46.118 -15.017 1.00 30.86 354 GLN A C 1
ATOM 2687 O O . GLN A 1 354 ? 43.618 46.803 -15.943 1.00 30.85 354 GLN A O 1
ATOM 2693 N N . ILE A 1 355 ? 42.778 44.832 -15.116 1.00 30.77 355 ILE A N 1
ATOM 2694 C CA . ILE A 1 355 ? 43.076 44.074 -16.288 1.00 31.35 355 ILE A CA 1
ATOM 2695 C C . ILE A 1 355 ? 41.952 44.373 -17.295 1.00 32.04 355 ILE A C 1
ATOM 2696 O O . ILE A 1 355 ? 42.180 44.623 -18.485 1.00 33.00 355 ILE A O 1
ATOM 2701 N N . LEU A 1 356 ? 40.732 44.413 -16.811 1.00 32.04 356 LEU A N 1
ATOM 2702 C CA . LEU A 1 356 ? 39.687 44.812 -17.681 1.00 33.03 356 LEU A CA 1
ATOM 2703 C C . LEU A 1 356 ? 39.842 46.270 -18.122 1.00 34.23 356 LEU A C 1
ATOM 2704 O O . LEU A 1 356 ? 39.186 46.716 -19.057 1.00 34.78 356 LEU A O 1
ATOM 2709 N N . SER A 1 357 ? 40.712 47.012 -17.449 1.00 35.58 357 SER A N 1
ATOM 2710 C CA . SER A 1 357 ? 40.968 48.420 -17.793 1.00 36.65 357 SER A CA 1
ATOM 2711 C C . SER A 1 357 ? 42.095 48.509 -18.807 1.00 36.73 357 SER A C 1
ATOM 2712 O O . SER A 1 357 ? 42.328 49.563 -19.397 1.00 36.96 357 SER A O 1
ATOM 2715 N N . GLY A 1 358 ? 42.795 47.399 -18.988 1.00 36.72 358 GLY A N 1
ATOM 2716 C CA . GLY A 1 358 ? 43.695 47.279 -20.096 1.00 38.21 358 GLY A CA 1
ATOM 2717 C C . GLY A 1 358 ? 45.106 47.026 -19.669 1.00 39.41 358 GLY A C 1
ATOM 2718 O O . GLY A 1 358 ? 46.022 46.997 -20.529 1.00 39.47 358 GLY A O 1
ATOM 2719 N N . ALA A 1 359 ? 45.263 46.847 -18.349 1.00 40.17 359 ALA A N 1
ATOM 2720 C CA . ALA A 1 359 ? 46.550 46.506 -17.728 1.00 41.05 359 ALA A CA 1
ATOM 2721 C C . ALA A 1 359 ? 46.925 45.063 -18.047 1.00 41.54 359 ALA A C 1
ATOM 2722 O O . ALA A 1 359 ? 46.053 44.187 -18.085 1.00 41.52 359 ALA A O 1
ATOM 2724 N N . GLN A 1 360 ? 48.213 44.809 -18.282 1.00 41.94 360 GLN A N 1
ATOM 2725 C CA . GLN A 1 360 ? 48.623 43.485 -18.729 1.00 41.88 360 GLN A CA 1
ATOM 2726 C C . GLN A 1 360 ? 49.854 42.995 -18.012 1.00 41.81 360 GLN A C 1
ATOM 2727 O O . GLN A 1 360 ? 49.870 41.868 -17.535 1.00 41.30 360 GLN A O 1
ATOM 2733 N N . SER A 1 361 ? 50.888 43.829 -17.947 1.00 42.07 361 SER A N 1
ATOM 2734 C CA . SER A 1 361 ? 52.160 43.362 -17.422 1.00 42.69 361 SER A CA 1
ATOM 2735 C C . SER A 1 361 ? 52.209 43.557 -15.941 1.00 42.76 361 SER A C 1
ATOM 2736 O O . SER A 1 361 ? 51.476 44.381 -15.396 1.00 42.92 361 SER A O 1
ATOM 2739 N N . ALA A 1 362 ? 53.101 42.821 -15.289 1.00 42.98 362 ALA A N 1
ATOM 2740 C CA . ALA A 1 362 ? 53.250 42.920 -13.849 1.00 43.52 362 ALA A CA 1
ATOM 2741 C C . ALA A 1 362 ? 53.657 44.333 -13.424 1.00 44.26 362 ALA A C 1
ATOM 2742 O O . ALA A 1 362 ? 53.287 44.791 -12.350 1.00 45.00 362 ALA A O 1
ATOM 2744 N N . SER A 1 363 ? 54.398 45.033 -14.279 1.00 44.73 363 SER A N 1
ATOM 2745 C CA . SER A 1 363 ? 54.746 46.426 -14.024 1.00 45.06 363 SER A CA 1
ATOM 2746 C C . SER A 1 363 ? 53.512 47.378 -14.000 1.00 45.27 363 SER A C 1
ATOM 2747 O O . SER A 1 363 ? 53.545 48.446 -13.397 1.00 45.15 363 SER A O 1
ATOM 2750 N N . ASP A 1 364 ? 52.422 46.974 -14.639 1.00 45.65 364 ASP A N 1
ATOM 2751 C CA . ASP A 1 364 ? 51.269 47.859 -14.821 1.00 46.35 364 ASP A CA 1
ATOM 2752 C C . ASP A 1 364 ? 50.173 47.514 -13.844 1.00 45.53 364 ASP A C 1
ATOM 2753 O O . ASP A 1 364 ? 49.147 48.215 -13.776 1.00 45.41 364 ASP A O 1
ATOM 2758 N N . LEU A 1 365 ? 50.362 46.418 -13.114 1.00 44.49 365 LEU A N 1
ATOM 2759 C CA . LEU A 1 365 ? 49.362 46.022 -12.119 1.00 43.86 365 LEU A CA 1
ATOM 2760 C C . LEU A 1 365 ? 49.667 46.541 -10.698 1.00 43.86 365 LEU A C 1
ATOM 2761 O O . LEU A 1 365 ? 50.841 46.719 -10.300 1.00 43.89 365 LEU A O 1
ATOM 2766 N N . LEU A 1 366 ? 48.590 46.828 -9.966 1.00 43.38 366 LEU A N 1
ATOM 2767 C CA . LEU A 1 366 ? 48.688 47.294 -8.595 1.00 42.85 366 LEU A CA 1
ATOM 2768 C C . LEU A 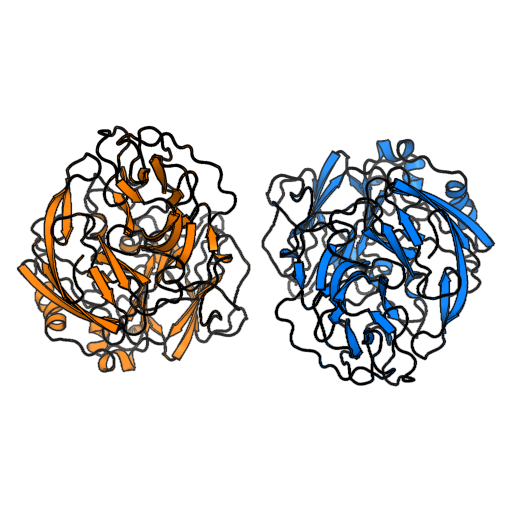1 366 ? 48.016 46.299 -7.620 1.00 42.76 366 LEU A C 1
ATOM 2769 O O . LEU A 1 366 ? 47.011 45.654 -7.974 1.00 42.96 366 LEU A O 1
ATOM 2774 N N . PRO A 1 367 ? 48.572 46.154 -6.398 1.00 42.20 367 PRO A N 1
ATOM 2775 C CA . PRO A 1 367 ? 49.723 46.873 -5.851 1.00 41.65 367 PRO A CA 1
ATOM 2776 C C . PRO A 1 367 ? 50.986 46.404 -6.495 1.00 41.10 367 PRO A C 1
ATOM 2777 O O . PRO A 1 367 ? 51.103 45.242 -6.904 1.00 41.36 367 PRO A O 1
ATOM 2781 N N . THR A 1 368 ? 51.937 47.311 -6.578 1.00 40.52 368 THR A N 1
ATOM 2782 C CA . THR A 1 368 ? 53.154 47.003 -7.285 1.00 40.02 368 THR A CA 1
ATOM 2783 C C . THR A 1 368 ? 54.085 46.093 -6.469 1.00 39.49 368 THR A C 1
ATOM 2784 O O . THR A 1 368 ? 54.187 46.217 -5.249 1.00 39.07 368 THR A O 1
ATOM 2788 N N . GLY A 1 369 ? 54.736 45.171 -7.166 1.00 39.08 369 GLY A N 1
ATOM 2789 C CA . GLY A 1 369 ? 55.662 44.245 -6.546 1.00 38.80 369 GLY A CA 1
ATOM 2790 C C . GLY A 1 369 ? 54.972 43.052 -5.917 1.00 38.58 369 GLY A C 1
ATOM 2791 O O . GLY A 1 369 ? 55.639 42.192 -5.295 1.00 39.01 369 GLY A O 1
ATOM 2792 N N . SER A 1 370 ? 53.646 42.987 -6.081 1.00 37.66 370 SER A N 1
ATOM 2793 C CA . SER A 1 370 ? 52.842 41.960 -5.414 1.00 36.88 370 SER A CA 1
ATOM 2794 C C . SER A 1 370 ? 51.933 41.173 -6.368 1.00 36.62 370 SER A C 1
ATOM 2795 O O . SER A 1 370 ? 51.348 40.146 -6.001 1.00 36.20 370 SER A O 1
ATOM 2798 N N . VAL A 1 371 ? 51.785 41.673 -7.587 1.00 36.47 371 VAL A N 1
ATOM 2799 C CA . VAL A 1 371 ? 50.985 40.971 -8.568 1.00 36.20 371 VAL A CA 1
ATOM 2800 C C . VAL A 1 371 ? 51.938 40.293 -9.515 1.00 36.73 371 VAL A C 1
ATOM 2801 O O . VAL A 1 371 ? 52.668 40.966 -10.232 1.00 36.87 371 VAL A O 1
ATOM 2805 N N . TYR A 1 372 ? 51.956 38.965 -9.499 1.00 37.36 372 TYR A N 1
ATOM 2806 C CA . TYR A 1 372 ? 52.789 38.194 -10.430 1.00 38.56 372 TYR A CA 1
ATOM 2807 C C . TYR A 1 372 ? 51.955 37.721 -11.644 1.00 39.20 372 TYR A C 1
ATOM 2808 O O . TYR A 1 372 ? 50.755 37.409 -11.498 1.00 39.40 372 TYR A O 1
ATOM 2817 N N . THR A 1 373 ? 52.560 37.727 -12.841 1.00 39.50 373 THR A N 1
ATOM 2818 C CA . THR A 1 373 ? 51.865 37.275 -14.042 1.00 39.59 373 THR A CA 1
ATOM 2819 C C . THR A 1 373 ? 52.257 35.843 -14.301 1.00 39.92 373 THR A C 1
ATOM 2820 O O . THR A 1 373 ? 53.437 35.482 -14.230 1.00 40.39 373 THR A O 1
ATOM 2824 N N . LEU A 1 374 ? 51.256 35.024 -14.586 1.00 40.12 374 LEU A N 1
ATOM 2825 C CA . LEU A 1 374 ? 51.467 33.618 -14.879 1.00 40.39 374 LEU A CA 1
ATOM 2826 C C . LEU A 1 374 ? 50.863 33.330 -16.246 1.00 40.70 374 LEU A C 1
ATOM 2827 O O . LEU A 1 374 ? 49.741 33.741 -16.488 1.00 41.25 374 LEU A O 1
ATOM 2832 N N . PRO A 1 375 ? 51.616 32.698 -17.162 1.00 40.84 375 PRO A N 1
ATOM 2833 C CA . PRO A 1 375 ? 51.084 32.290 -18.450 1.00 41.08 375 PRO A CA 1
ATOM 2834 C C . PRO A 1 375 ? 50.248 31.041 -18.336 1.00 41.24 375 PRO A C 1
ATOM 2835 O O . PRO A 1 375 ? 50.494 30.221 -17.453 1.00 40.96 375 PRO A O 1
ATOM 2839 N N . LEU A 1 376 ? 49.329 30.820 -19.242 1.00 41.80 376 LEU A N 1
ATOM 2840 C CA . LEU A 1 376 ? 48.462 29.682 -19.108 1.00 42.57 376 LEU A CA 1
ATOM 2841 C C . LEU A 1 376 ? 49.121 28.362 -19.380 1.00 43.57 376 LEU A C 1
ATOM 2842 O O . LEU A 1 376 ? 50.300 28.231 -19.590 1.00 44.15 376 LEU A O 1
ATOM 2847 N N . ASN A 1 377 ? 48.313 27.344 -19.379 1.00 44.54 377 ASN A N 1
ATOM 2848 C CA . ASN A 1 377 ? 48.843 26.033 -19.773 1.00 45.62 377 ASN A CA 1
ATOM 2849 C C . ASN A 1 377 ? 50.344 25.829 -19.475 1.00 45.83 377 ASN A C 1
ATOM 2850 O O . ASN A 1 377 ? 50.999 24.996 -20.099 1.00 46.36 377 ASN A O 1
ATOM 2855 N N . SER A 1 378 ? 50.886 26.612 -18.545 1.00 45.87 378 SER A N 1
ATOM 2856 C CA . SER A 1 378 ? 52.233 26.385 -18.031 1.00 45.96 378 SER A CA 1
ATOM 2857 C C . SER A 1 378 ? 52.085 25.811 -16.619 1.00 46.48 378 SER A C 1
ATOM 2858 O O . SER A 1 378 ? 51.062 26.059 -15.938 1.00 47.00 378 SER A O 1
ATOM 2861 N N . THR A 1 379 ? 53.069 25.006 -16.204 1.00 46.70 379 THR A N 1
ATOM 2862 C CA . THR A 1 379 ? 53.077 24.401 -14.868 1.00 46.58 379 THR A CA 1
ATOM 2863 C C . THR A 1 379 ? 53.925 25.210 -13.893 1.00 46.04 379 THR A C 1
ATOM 2864 O O . THR A 1 379 ? 55.075 25.579 -14.183 1.00 45.53 379 THR A O 1
ATOM 2868 N N . ILE A 1 380 ? 53.333 25.468 -12.730 1.00 45.81 380 ILE A N 1
ATOM 2869 C CA . ILE A 1 380 ? 53.950 26.292 -11.700 1.00 45.41 380 ILE A CA 1
ATOM 2870 C C . ILE A 1 380 ? 54.280 25.546 -10.387 1.00 45.66 380 ILE A C 1
ATOM 2871 O O . ILE A 1 380 ? 53.465 24.741 -9.870 1.00 45.02 380 ILE A O 1
ATOM 2876 N N . GLU A 1 381 ? 55.500 25.802 -9.894 1.00 46.02 381 GLU A N 1
ATOM 2877 C CA . GLU A 1 381 ? 55.988 25.260 -8.630 1.00 46.35 381 GLU A CA 1
ATOM 2878 C C . GLU A 1 381 ? 56.321 26.346 -7.621 1.00 46.29 381 GLU A C 1
ATOM 2879 O O . GLU A 1 381 ? 57.228 27.146 -7.815 1.00 46.50 381 GLU A O 1
ATOM 2885 N N . LEU A 1 382 ? 55.584 26.367 -6.529 1.00 46.46 382 LEU A N 1
ATOM 2886 C CA . LEU A 1 382 ? 55.824 27.352 -5.504 1.00 46.48 382 LEU A CA 1
ATOM 2887 C C . LEU A 1 382 ? 56.429 26.666 -4.295 1.00 47.04 382 LEU A C 1
ATOM 2888 O O . LEU A 1 382 ? 56.187 25.470 -4.041 1.00 47.25 382 LEU A O 1
ATOM 2893 N N . SER A 1 383 ? 57.242 27.421 -3.566 1.00 47.29 383 SER A N 1
ATOM 2894 C CA . SER A 1 383 ? 57.907 26.908 -2.372 1.00 47.44 383 SER A CA 1
ATOM 2895 C C . SER A 1 383 ? 57.899 27.955 -1.243 1.00 47.50 383 SER A C 1
ATOM 2896 O O . SER A 1 383 ? 58.237 29.136 -1.455 1.00 47.88 383 SER A O 1
ATOM 2899 N N . PHE A 1 384 ? 57.507 27.510 -0.048 1.00 47.24 384 PHE A N 1
ATOM 2900 C CA . PHE A 1 384 ? 57.340 28.385 1.127 1.00 46.87 384 PHE A CA 1
ATOM 2901 C C . PHE A 1 384 ? 58.324 28.032 2.266 1.00 47.05 384 PHE A C 1
ATOM 2902 O O . PHE A 1 384 ? 57.947 27.418 3.278 1.00 47.16 384 PHE A O 1
ATOM 2910 N N . PRO A 1 385 ? 59.577 28.462 2.139 1.00 47.12 385 PRO A N 1
ATOM 2911 C CA . PRO A 1 385 ? 60.485 28.064 3.171 1.00 47.84 385 PRO A CA 1
ATOM 2912 C C . PRO A 1 385 ? 60.287 28.900 4.447 1.00 49.01 385 PRO A C 1
ATOM 2913 O O . PRO A 1 385 ? 60.367 30.131 4.404 1.00 48.97 385 PRO A O 1
ATOM 2917 N N . ILE A 1 386 ? 59.979 28.227 5.560 1.00 50.62 386 ILE A N 1
ATOM 2918 C CA . ILE A 1 386 ? 60.085 28.798 6.924 1.00 51.87 386 ILE A CA 1
ATOM 2919 C C . ILE A 1 386 ? 61.514 28.542 7.476 1.00 53.04 386 ILE A C 1
ATOM 2920 O O . ILE A 1 386 ? 61.812 27.443 7.948 1.00 53.14 386 ILE A O 1
ATOM 2925 N N . THR A 1 387 ? 62.389 29.550 7.388 1.00 54.53 387 THR A N 1
ATOM 2926 C CA . THR A 1 387 ? 63.792 29.394 7.795 1.00 56.53 387 THR A CA 1
ATOM 2927 C C . THR A 1 387 ? 64.072 30.037 9.127 1.00 57.53 387 THR A C 1
ATOM 2928 O O . THR A 1 387 ? 63.496 31.071 9.452 1.00 57.44 387 THR A O 1
ATOM 2932 N N . THR A 1 388 ? 65.022 29.444 9.848 1.00 58.96 388 THR A N 1
ATOM 2933 C CA . THR A 1 388 ? 65.531 29.949 11.112 1.00 59.87 388 THR A CA 1
ATOM 2934 C C . THR A 1 388 ? 66.569 31.101 10.993 1.00 59.88 388 THR A C 1
ATOM 2935 O O . THR A 1 388 ? 66.893 31.741 11.998 1.00 59.96 388 THR A O 1
ATOM 2939 N N . VAL A 1 389 ? 67.076 31.349 9.774 1.00 60.20 389 VAL A N 1
ATOM 2940 C CA . VAL A 1 389 ? 68.053 32.435 9.444 1.00 60.40 389 VAL A CA 1
ATOM 2941 C C . VAL A 1 389 ? 69.292 32.324 10.336 1.00 62.13 389 VAL A C 1
ATOM 2942 O O . VAL A 1 389 ? 69.518 31.238 10.912 1.00 62.20 389 VAL A O 1
ATOM 2946 N N . ASN A 1 390 ? 70.074 33.416 10.449 1.00 64.50 390 ASN A N 1
ATOM 2947 C CA . ASN A 1 390 ? 71.286 33.463 11.324 1.00 67.07 390 ASN A CA 1
ATOM 2948 C C . ASN A 1 390 ? 70.972 33.374 12.845 1.00 67.32 390 ASN A C 1
ATOM 2949 O O . ASN A 1 390 ? 71.721 32.776 13.642 1.00 67.79 390 ASN A O 1
ATOM 2954 N N . GLY A 1 391 ? 69.846 33.970 13.218 1.00 66.82 391 GLY A N 1
ATOM 2955 C CA . GLY A 1 391 ? 69.267 33.783 14.525 1.00 65.19 391 GLY A CA 1
ATOM 2956 C C . GLY A 1 391 ? 68.011 34.616 14.544 1.00 64.12 391 GLY A C 1
ATOM 2957 O O . GLY A 1 391 ? 67.551 35.007 15.616 1.00 64.21 391 GLY A O 1
ATOM 2958 N N . VAL A 1 392 ? 67.439 34.861 13.352 1.00 62.73 392 VAL A N 1
ATOM 2959 C CA . VAL A 1 392 ? 66.295 35.791 13.194 1.00 61.11 392 VAL A CA 1
ATOM 2960 C C . VAL A 1 392 ? 64.925 35.100 13.088 1.00 59.98 392 VAL A C 1
ATOM 2961 O O . VAL A 1 392 ? 63.959 35.543 13.726 1.00 60.34 392 VAL A O 1
ATOM 2965 N N . THR A 1 393 ? 64.860 34.024 12.294 1.00 58.22 393 THR A N 1
ATOM 2966 C CA . THR A 1 393 ? 63.598 33.290 11.948 1.00 56.31 393 THR A CA 1
ATOM 2967 C C . THR A 1 393 ? 62.489 34.142 11.301 1.00 54.67 393 THR A C 1
ATOM 2968 O O . THR A 1 393 ? 61.652 34.708 11.983 1.00 54.63 393 THR A O 1
ATOM 2972 N N . ASN A 1 394 ? 62.507 34.219 9.974 1.00 53.21 394 ASN A N 1
ATOM 2973 C CA . ASN A 1 394 ? 61.472 34.920 9.213 1.00 52.13 394 ASN A CA 1
ATOM 2974 C C . ASN A 1 394 ? 60.066 34.318 9.347 1.00 51.27 394 ASN A C 1
ATOM 2975 O O . ASN A 1 394 ? 59.923 33.120 9.552 1.00 51.84 394 ASN A O 1
ATOM 2980 N N . ALA A 1 395 ? 59.032 35.139 9.209 1.00 49.49 395 ALA A N 1
ATOM 2981 C CA . ALA A 1 395 ? 57.635 34.674 9.343 1.00 47.68 395 ALA A CA 1
ATOM 2982 C C . ALA A 1 395 ? 57.256 34.040 10.684 1.00 46.55 395 ALA A C 1
ATOM 2983 O O . ALA A 1 395 ? 56.805 32.905 10.702 1.00 46.18 395 ALA A O 1
ATOM 2985 N N . PRO A 1 396 ? 57.409 34.770 11.805 1.00 45.59 396 PRO A N 1
ATOM 2986 C CA . PRO A 1 396 ? 56.945 34.191 13.047 1.00 44.97 396 PRO A CA 1
ATOM 2987 C C . PRO A 1 396 ? 55.429 34.093 13.058 1.00 44.47 396 PRO A C 1
ATOM 2988 O O . PRO A 1 396 ? 54.757 34.662 12.199 1.00 44.19 396 PRO A O 1
ATOM 2992 N N . GLY A 1 397 ? 54.884 33.356 14.006 1.00 43.81 397 GLY A N 1
ATOM 2993 C CA . GLY A 1 397 ? 53.451 33.137 13.997 1.00 42.80 397 GLY A CA 1
ATOM 2994 C C . GLY A 1 397 ? 53.128 31.823 13.321 1.00 42.07 397 GLY A C 1
ATOM 2995 O O . GLY A 1 397 ? 51.947 31.507 13.073 1.00 41.54 397 GLY A O 1
ATOM 2996 N N . ALA A 1 398 ? 54.189 31.064 13.037 1.00 41.37 398 ALA A N 1
ATOM 2997 C CA . ALA A 1 398 ? 54.081 29.723 12.483 1.00 40.95 398 ALA A CA 1
ATOM 2998 C C . ALA A 1 398 ? 53.221 28.725 13.346 1.00 40.47 398 ALA A C 1
ATOM 2999 O O . ALA A 1 398 ? 52.993 28.940 14.547 1.00 40.72 398 ALA A O 1
ATOM 3001 N N . PRO A 1 399 ? 52.682 27.668 12.722 1.00 39.67 399 PRO A N 1
ATOM 3002 C CA . PRO A 1 399 ? 52.729 27.340 11.304 1.00 39.17 399 PRO A CA 1
ATOM 3003 C C . PRO A 1 399 ? 51.696 28.163 10.525 1.00 38.52 399 PRO A C 1
ATOM 3004 O O . PRO A 1 399 ? 50.657 28.508 11.088 1.00 38.25 399 PRO A O 1
ATOM 3008 N N . HIS A 1 400 ? 51.988 28.472 9.257 1.00 37.65 400 HIS A N 1
ATOM 3009 C CA . HIS A 1 400 ? 51.090 29.284 8.412 1.00 36.85 400 HIS A CA 1
ATOM 3010 C C . HIS A 1 400 ? 50.408 28.475 7.318 1.00 36.41 400 HIS A C 1
ATOM 3011 O O . HIS A 1 400 ? 51.083 27.915 6.458 1.00 37.14 400 HIS A O 1
ATOM 3018 N N . PRO A 1 401 ? 49.074 28.426 7.314 1.00 35.52 401 PRO A N 1
ATOM 3019 C CA . PRO A 1 401 ? 48.398 27.662 6.297 1.00 35.15 401 PRO A CA 1
ATOM 3020 C C . PRO A 1 401 ? 48.087 28.538 5.096 1.00 34.97 401 PRO A C 1
ATOM 3021 O O . PRO A 1 401 ? 47.210 29.396 5.181 1.00 34.91 401 PRO A O 1
ATOM 3025 N N . PHE A 1 402 ? 48.827 28.322 4.002 1.00 34.74 402 PHE A N 1
ATOM 3026 C CA . PHE A 1 402 ? 48.730 29.107 2.767 1.00 33.59 402 PHE A CA 1
ATOM 3027 C C . PHE A 1 402 ? 47.670 28.534 1.873 1.00 33.43 402 PHE A C 1
ATOM 3028 O O . PHE A 1 402 ? 47.591 27.314 1.674 1.00 33.67 402 PHE A O 1
ATOM 3036 N N . HIS A 1 403 ? 46.840 29.418 1.340 1.00 33.00 403 HIS A N 1
ATOM 3037 C CA . HIS A 1 403 ? 45.734 29.014 0.483 1.00 32.52 403 HIS A CA 1
ATOM 3038 C C . HIS A 1 403 ? 45.902 29.649 -0.893 1.00 31.61 403 HIS A C 1
ATOM 3039 O O . HIS A 1 403 ? 46.285 30.813 -0.994 1.00 31.86 403 HIS A O 1
ATOM 3046 N N . LEU A 1 404 ? 45.639 28.889 -1.947 1.00 30.57 404 LEU A N 1
ATOM 3047 C CA . LEU A 1 404 ? 45.705 29.438 -3.289 1.00 30.29 404 LEU A CA 1
ATOM 3048 C C . LEU A 1 404 ? 44.325 29.449 -3.851 1.00 31.27 404 LEU A C 1
ATOM 3049 O O . LEU A 1 404 ? 43.736 28.375 -3.988 1.00 31.77 404 LEU A O 1
ATOM 3054 N N . HIS A 1 405 ? 43.838 30.642 -4.214 1.00 32.01 405 HIS A N 1
ATOM 3055 C CA . HIS A 1 405 ? 42.508 30.830 -4.799 1.00 33.19 405 HIS A CA 1
ATOM 3056 C C . HIS A 1 405 ? 42.417 30.327 -6.239 1.00 33.56 405 HIS A C 1
ATOM 3057 O O . HIS A 1 405 ? 43.339 30.551 -7.024 1.00 33.33 405 HIS A O 1
ATOM 3064 N N . GLY A 1 406 ? 41.293 29.683 -6.584 1.00 33.99 406 GLY A N 1
ATOM 3065 C CA . GLY A 1 406 ? 41.026 29.266 -7.967 1.00 34.63 406 GLY A CA 1
ATOM 3066 C C . GLY A 1 406 ? 41.857 28.091 -8.464 1.00 35.23 406 GLY A C 1
ATOM 3067 O O . GLY A 1 406 ? 41.908 27.808 -9.662 1.00 35.22 406 GLY A O 1
ATOM 3068 N N . HIS A 1 407 ? 42.522 27.402 -7.545 1.00 35.96 407 HIS A N 1
ATOM 3069 C CA . HIS A 1 407 ? 43.299 26.226 -7.890 1.00 36.33 407 HIS A CA 1
ATOM 3070 C C . HIS A 1 407 ? 43.363 25.210 -6.773 1.00 36.62 407 HIS A C 1
ATOM 3071 O O . HIS A 1 407 ? 43.336 25.549 -5.585 1.00 36.52 407 HIS A O 1
ATOM 3078 N N . ALA A 1 408 ? 43.440 23.956 -7.173 1.00 37.23 408 ALA A N 1
ATOM 3079 C CA . ALA A 1 408 ? 43.753 22.901 -6.245 1.00 38.67 408 ALA A CA 1
ATOM 3080 C C . ALA A 1 408 ? 45.181 22.453 -6.541 1.00 39.17 408 ALA A C 1
ATOM 3081 O O . ALA A 1 408 ? 45.471 22.058 -7.671 1.00 39.96 408 ALA A O 1
ATOM 3083 N N . PHE A 1 409 ? 46.079 22.518 -5.561 1.00 39.44 409 PHE A N 1
ATOM 3084 C CA . PHE A 1 409 ? 47.466 22.203 -5.863 1.00 40.48 409 PHE A CA 1
ATOM 3085 C C . PHE A 1 409 ? 47.903 20.870 -5.284 1.00 40.94 409 PHE A C 1
ATOM 3086 O O . PHE A 1 409 ? 47.347 20.408 -4.288 1.00 40.89 409 PHE A O 1
ATOM 3094 N N . SER A 1 410 ? 48.896 20.257 -5.932 1.00 41.64 410 SER A N 1
ATOM 3095 C CA . SER A 1 410 ? 49.553 19.052 -5.423 1.00 41.97 410 SER A CA 1
ATOM 3096 C C . SER A 1 410 ? 50.635 19.528 -4.475 1.00 42.20 410 SER A C 1
ATOM 3097 O O . SER A 1 410 ? 51.502 20.331 -4.855 1.00 42.33 410 SER A O 1
ATOM 3100 N N . VAL A 1 411 ? 50.562 19.062 -3.232 1.00 42.38 411 VAL A N 1
ATOM 3101 C CA . VAL A 1 411 ? 51.592 19.369 -2.244 1.00 42.47 411 VAL A CA 1
ATOM 3102 C C . VAL A 1 411 ? 52.731 18.350 -2.386 1.00 43.04 411 VAL A C 1
ATOM 3103 O O . VAL A 1 411 ? 52.683 17.279 -1.794 1.00 43.33 411 VAL A O 1
ATOM 3107 N N . VAL A 1 412 ? 53.739 18.671 -3.190 1.00 43.70 412 VAL A N 1
ATOM 3108 C CA . VAL A 1 412 ? 54.827 17.724 -3.415 1.00 44.91 412 VAL A CA 1
ATOM 3109 C C . VAL A 1 412 ? 55.716 17.542 -2.185 1.00 45.55 412 VAL A C 1
ATOM 3110 O O . VAL A 1 412 ? 56.224 16.454 -1.949 1.00 45.78 412 VAL A O 1
ATOM 3114 N N . ARG A 1 413 ? 55.919 18.595 -1.403 1.00 46.54 413 ARG A N 1
ATOM 3115 C CA . ARG A 1 413 ? 56.700 18.457 -0.165 1.00 47.42 413 ARG A CA 1
ATOM 3116 C C . ARG A 1 413 ? 55.925 19.038 1.003 1.00 47.79 413 ARG A C 1
ATOM 3117 O O . ARG A 1 413 ? 55.638 20.237 1.010 1.00 47.91 413 ARG A O 1
ATOM 3125 N N . SER A 1 414 ? 55.579 18.187 1.971 1.00 48.07 414 SER A N 1
ATOM 3126 C CA . SER A 1 414 ? 54.776 18.602 3.123 1.00 48.49 414 SER A CA 1
ATOM 3127 C C . SER A 1 414 ? 55.593 19.060 4.335 1.00 49.41 414 SER A C 1
ATOM 3128 O O . SER A 1 414 ? 56.814 18.852 4.412 1.00 49.45 414 SER A O 1
ATOM 3131 N N . ALA A 1 415 ? 54.906 19.697 5.284 1.00 50.35 415 ALA A N 1
ATOM 3132 C CA . ALA A 1 415 ? 55.561 20.156 6.502 1.00 50.89 415 ALA A CA 1
ATOM 3133 C C . ALA A 1 415 ? 55.993 18.947 7.302 1.00 51.41 415 ALA A C 1
ATOM 3134 O O . ALA A 1 415 ? 55.335 17.893 7.295 1.00 51.41 415 ALA A O 1
ATOM 3136 N N . GLY A 1 416 ? 57.137 19.094 7.946 1.00 51.92 416 GLY A N 1
ATOM 3137 C CA . GLY A 1 416 ? 57.637 18.066 8.831 1.00 52.83 416 GLY A CA 1
ATOM 3138 C C . GLY A 1 416 ? 58.440 16.996 8.132 1.00 53.43 416 GLY A C 1
ATOM 3139 O O . GLY A 1 416 ? 59.033 16.126 8.780 1.00 53.57 416 GLY A O 1
ATOM 3140 N N . SER A 1 417 ? 58.477 17.058 6.806 1.00 54.12 417 SER A N 1
ATOM 3141 C CA . SER A 1 417 ? 59.243 16.082 6.025 1.00 54.48 417 SER A CA 1
ATOM 3142 C C . SER A 1 417 ? 60.065 16.786 4.973 1.00 54.60 417 SER A C 1
ATOM 3143 O O . SER A 1 417 ? 59.746 17.909 4.584 1.00 55.25 417 SER A O 1
ATOM 3146 N N . SER A 1 418 ? 61.120 16.136 4.508 1.00 54.44 418 SER A N 1
ATOM 3147 C CA . SER A 1 418 ? 61.922 16.738 3.454 1.00 54.63 418 SER A CA 1
ATOM 3148 C C . SER A 1 418 ? 61.868 15.934 2.186 1.00 54.46 418 SER A C 1
ATOM 3149 O O . SER A 1 418 ? 62.335 16.377 1.129 1.00 55.01 418 SER A O 1
ATOM 3152 N N . ASP A 1 419 ? 61.289 14.756 2.276 1.00 54.06 419 ASP A N 1
ATOM 3153 C CA . ASP A 1 419 ? 61.084 14.016 1.069 1.00 53.18 419 ASP A CA 1
ATOM 3154 C C . ASP A 1 419 ? 60.089 14.734 0.167 1.00 53.34 419 ASP A C 1
ATOM 3155 O O . ASP A 1 419 ? 59.167 15.423 0.644 1.00 53.08 419 ASP A O 1
ATOM 3160 N N . TYR A 1 420 ? 60.362 14.614 -1.137 1.00 53.05 420 TYR A N 1
ATOM 3161 C CA . TYR A 1 420 ? 59.486 15.050 -2.226 1.00 52.41 420 TYR A CA 1
ATOM 3162 C C . TYR A 1 420 ? 58.684 13.903 -2.852 1.00 51.72 420 TYR A C 1
ATOM 3163 O O . TYR A 1 420 ? 59.221 12.829 -3.145 1.00 52.00 420 TYR A O 1
ATOM 3172 N N . ASN A 1 421 ? 57.405 14.144 -3.078 1.00 50.71 421 ASN A N 1
ATOM 3173 C CA . ASN A 1 421 ? 56.552 13.149 -3.694 1.00 50.13 421 ASN A CA 1
ATOM 3174 C C . ASN A 1 421 ? 55.921 13.700 -4.956 1.00 49.78 421 ASN A C 1
ATOM 3175 O O . ASN A 1 421 ? 55.148 14.667 -4.905 1.00 49.99 421 ASN A O 1
ATOM 3180 N N . TYR A 1 422 ? 56.220 13.064 -6.084 1.00 48.86 422 TYR A N 1
ATOM 3181 C CA . TYR A 1 422 ? 55.691 13.541 -7.347 1.00 47.69 422 TYR A CA 1
ATOM 3182 C C . TYR A 1 422 ? 54.748 12.539 -7.976 1.00 47.14 422 TYR A C 1
ATOM 3183 O O . TYR A 1 422 ? 54.006 12.848 -8.906 1.00 47.00 422 TYR A O 1
ATOM 3192 N N . VAL A 1 423 ? 54.785 11.329 -7.452 1.00 46.84 423 VAL A N 1
ATOM 3193 C CA . VAL A 1 423 ? 54.039 10.224 -8.038 1.00 46.73 423 VAL A CA 1
ATOM 3194 C C . VAL A 1 423 ? 52.558 10.277 -7.618 1.00 45.67 423 VAL A C 1
ATOM 3195 O O . VAL A 1 423 ? 51.652 10.120 -8.444 1.00 45.30 423 VAL A O 1
ATOM 3199 N N . ASN A 1 424 ? 52.326 10.531 -6.335 1.00 44.89 424 ASN A N 1
ATOM 3200 C CA . ASN A 1 424 ? 50.959 10.600 -5.805 1.00 44.64 424 ASN A CA 1
ATOM 3201 C C . ASN A 1 424 ? 50.806 11.476 -4.526 1.00 44.20 424 ASN A C 1
ATOM 3202 O O . ASN A 1 424 ? 50.245 11.006 -3.508 1.00 44.28 424 ASN A O 1
ATOM 3207 N N . PRO A 1 425 ? 51.282 12.757 -4.578 1.00 43.42 425 PRO A N 1
ATOM 3208 C CA . PRO A 1 425 ? 51.141 13.682 -3.437 1.00 42.34 425 PRO A CA 1
ATOM 3209 C C . PRO A 1 425 ? 49.716 14.146 -3.232 1.00 41.25 425 PRO A C 1
ATOM 3210 O O . PRO A 1 425 ? 48.926 14.130 -4.177 1.00 41.60 425 PRO A O 1
ATOM 3214 N N . VAL A 1 426 ? 49.410 14.575 -2.010 1.00 40.07 426 VAL A N 1
ATOM 3215 C CA . VAL A 1 426 ? 48.063 15.064 -1.666 1.00 39.13 426 VAL A CA 1
ATOM 3216 C C . VAL A 1 426 ? 47.670 16.331 -2.401 1.00 38.42 426 VAL A C 1
ATOM 3217 O O . VAL A 1 426 ? 48.505 17.190 -2.673 1.00 38.54 426 VAL A O 1
ATOM 3221 N N . ARG A 1 427 ? 46.391 16.453 -2.707 1.00 37.80 427 ARG A N 1
ATOM 3222 C CA . ARG A 1 427 ? 45.920 17.584 -3.504 1.00 37.70 427 ARG A CA 1
ATOM 3223 C C . ARG A 1 427 ? 44.903 18.435 -2.725 1.00 37.42 427 ARG A C 1
ATOM 3224 O O . ARG A 1 427 ? 43.810 17.985 -2.394 1.00 37.94 427 ARG A O 1
ATOM 3232 N N . ARG A 1 428 ? 45.259 19.668 -2.429 1.00 36.60 428 ARG A N 1
ATOM 3233 C CA . ARG A 1 428 ? 44.395 20.465 -1.608 1.00 36.38 428 ARG A CA 1
ATOM 3234 C C . ARG A 1 428 ? 44.555 21.938 -1.913 1.00 36.84 428 ARG A C 1
ATOM 3235 O O . ARG A 1 428 ? 45.452 22.343 -2.700 1.00 36.56 428 ARG A O 1
ATOM 3243 N N . ASP A 1 429 ? 43.681 22.739 -1.283 1.00 37.09 429 ASP A N 1
ATOM 3244 C CA . ASP A 1 429 ? 43.604 24.201 -1.549 1.00 37.21 429 ASP A CA 1
ATOM 3245 C C . ASP A 1 429 ? 44.220 25.051 -0.421 1.00 36.73 429 ASP A C 1
ATOM 3246 O O . ASP A 1 429 ? 44.360 26.279 -0.523 1.00 36.79 429 ASP A O 1
ATOM 3251 N N . THR A 1 430 ? 44.598 24.386 0.656 1.00 36.10 430 THR A N 1
ATOM 3252 C CA . THR A 1 430 ? 45.379 25.064 1.671 1.00 35.96 430 THR A CA 1
ATOM 3253 C C . THR A 1 430 ? 46.309 24.132 2.472 1.00 35.52 430 THR A C 1
ATOM 3254 O O . THR A 1 430 ? 45.899 23.121 3.050 1.00 35.47 430 THR A O 1
ATOM 3258 N N . VAL A 1 431 ? 47.581 24.472 2.485 1.00 34.96 431 VAL A N 1
ATOM 3259 C CA . VAL A 1 431 ? 48.519 23.629 3.159 1.00 35.05 431 VAL A CA 1
ATOM 3260 C C . VAL A 1 431 ? 49.278 24.426 4.229 1.00 34.94 431 VAL A C 1
ATOM 3261 O O . VAL A 1 431 ? 49.558 25.617 4.053 1.00 34.43 431 VAL A O 1
ATOM 3265 N N . SER A 1 432 ? 49.584 23.756 5.344 1.00 34.94 432 SER A N 1
ATOM 3266 C CA . SER A 1 432 ? 50.448 24.303 6.370 1.00 34.93 432 SER A CA 1
ATOM 3267 C C . SER A 1 432 ? 51.891 24.367 5.878 1.00 35.29 432 SER A C 1
ATOM 3268 O O . SER A 1 432 ? 52.431 23.357 5.384 1.00 35.63 432 SER A O 1
ATOM 3271 N N . THR A 1 433 ? 52.500 25.544 6.019 1.00 35.54 433 THR A N 1
ATOM 3272 C CA . THR A 1 433 ? 53.910 25.758 5.701 1.00 36.02 433 THR A CA 1
ATOM 3273 C C . THR A 1 433 ? 54.873 25.246 6.771 1.00 37.16 433 THR A C 1
ATOM 3274 O O . THR A 1 433 ? 56.090 25.254 6.545 1.00 37.12 433 THR A O 1
ATOM 3278 N N . GLY A 1 434 ? 54.326 24.854 7.930 1.00 38.48 434 GLY A N 1
ATOM 3279 C CA . GLY A 1 434 ? 55.077 24.211 9.021 1.00 40.36 434 GLY A CA 1
ATOM 3280 C C . GLY A 1 434 ? 55.987 25.070 9.889 1.00 41.60 434 GLY A C 1
ATOM 3281 O O . GLY A 1 434 ? 55.775 26.282 10.033 1.00 42.07 434 GLY A O 1
ATOM 3282 N N . ASN A 1 435 ? 57.006 24.430 10.460 1.00 42.57 435 ASN A N 1
ATOM 3283 C CA . ASN A 1 435 ? 57.941 25.103 11.332 1.00 44.06 435 ASN A CA 1
ATOM 3284 C C . ASN A 1 435 ? 59.301 25.254 10.696 1.00 44.72 435 ASN A C 1
ATOM 3285 O O . ASN A 1 435 ? 59.544 24.618 9.688 1.00 44.98 435 ASN A O 1
ATOM 3290 N N . PRO A 1 436 ? 60.172 26.134 11.231 1.00 45.43 436 PRO A N 1
ATOM 3291 C CA . PRO A 1 436 ? 61.489 26.376 10.635 1.00 46.03 436 PRO A CA 1
ATOM 3292 C C . PRO A 1 436 ? 62.186 25.085 10.235 1.00 47.01 436 PRO A C 1
ATOM 3293 O O . PRO A 1 436 ? 62.124 24.096 10.977 1.00 47.56 436 PRO A O 1
ATOM 3297 N N . GLY A 1 437 ? 62.825 25.099 9.056 1.00 47.83 437 GLY A N 1
ATOM 3298 C CA . GLY A 1 437 ? 63.346 23.877 8.398 1.00 48.25 437 GLY A CA 1
ATOM 3299 C C . GLY A 1 437 ? 62.400 23.171 7.397 1.00 48.29 437 GLY A C 1
ATOM 3300 O O . GLY A 1 437 ? 62.770 22.161 6.768 1.00 48.57 437 GLY A O 1
ATOM 3301 N N . ASP A 1 438 ? 61.177 23.669 7.249 1.00 47.59 438 ASP A N 1
ATOM 3302 C CA . ASP A 1 438 ? 60.258 23.064 6.315 1.00 47.12 438 ASP A CA 1
ATOM 3303 C C . ASP A 1 438 ? 60.260 23.923 5.080 1.00 46.19 438 ASP A C 1
ATOM 3304 O O . ASP A 1 438 ? 59.946 25.100 5.156 1.00 46.86 438 ASP A O 1
ATOM 3309 N N . ASN A 1 439 ? 60.630 23.346 3.943 1.00 44.77 439 ASN A N 1
ATOM 3310 C CA . ASN A 1 439 ? 60.554 24.066 2.674 1.00 43.42 439 ASN A CA 1
ATOM 3311 C C . ASN A 1 439 ? 59.312 23.620 1.866 1.00 41.89 439 ASN A C 1
ATOM 3312 O O . ASN A 1 439 ? 59.414 23.354 0.668 1.00 41.96 439 ASN A O 1
ATOM 3317 N N . VAL A 1 440 ? 58.148 23.562 2.527 1.00 39.98 440 VAL A N 1
ATOM 3318 C CA . VAL A 1 440 ? 56.869 23.205 1.877 1.00 38.59 440 VAL A CA 1
ATOM 3319 C C . VAL A 1 440 ? 56.761 23.678 0.401 1.00 38.08 440 VAL A C 1
ATOM 3320 O O . VAL A 1 440 ? 56.814 24.871 0.111 1.00 37.77 440 VAL A O 1
ATOM 3324 N N . THR A 1 441 ? 56.648 22.732 -0.528 1.00 37.63 441 THR A N 1
ATOM 3325 C CA . THR A 1 441 ? 56.664 23.068 -1.952 1.00 37.01 441 THR A CA 1
ATOM 3326 C C . THR A 1 441 ? 55.394 22.521 -2.548 1.00 36.45 441 THR A C 1
ATOM 3327 O O . THR A 1 441 ? 55.047 21.364 -2.278 1.00 36.59 441 THR A O 1
ATOM 3331 N N . ILE A 1 442 ? 54.704 23.350 -3.342 1.00 35.72 442 ILE A N 1
ATOM 3332 C CA . ILE A 1 442 ? 53.449 22.954 -4.015 1.00 35.00 442 ILE A CA 1
ATOM 3333 C C . ILE A 1 442 ? 53.513 23.214 -5.494 1.00 34.83 442 ILE A C 1
ATOM 3334 O O . ILE A 1 442 ? 54.231 24.121 -5.932 1.00 34.46 442 ILE A O 1
ATOM 3339 N N . ARG A 1 443 ? 52.745 22.421 -6.249 1.00 35.11 443 ARG A N 1
ATOM 3340 C CA . ARG A 1 443 ? 52.687 22.498 -7.728 1.00 35.01 443 ARG A CA 1
ATOM 3341 C C . ARG A 1 443 ? 51.243 22.495 -8.215 1.00 35.33 443 ARG A C 1
ATOM 3342 O O . ARG A 1 443 ? 50.376 21.792 -7.666 1.00 35.45 443 ARG A O 1
ATOM 3350 N N . PHE A 1 444 ? 50.981 23.288 -9.243 1.00 35.73 444 PHE A N 1
ATOM 3351 C CA . PHE A 1 444 ? 49.632 23.373 -9.808 1.00 36.82 444 PHE A CA 1
ATOM 3352 C C . PHE A 1 444 ? 49.786 23.893 -11.211 1.00 37.29 444 PHE A C 1
ATOM 3353 O O . PHE A 1 444 ? 50.748 24.621 -11.522 1.00 37.34 444 PHE A O 1
ATOM 3361 N N . THR A 1 445 ? 48.835 23.513 -12.055 1.00 38.01 445 THR A N 1
ATOM 3362 C CA . THR A 1 445 ? 48.855 23.919 -13.457 1.00 38.82 445 THR A CA 1
ATOM 3363 C C . THR A 1 445 ? 47.944 25.138 -13.760 1.00 38.34 445 THR A C 1
ATOM 3364 O O . THR A 1 445 ? 46.884 25.309 -13.129 1.00 38.29 445 THR A O 1
ATOM 3368 N N . THR A 1 446 ? 48.349 25.991 -14.703 1.00 37.73 446 THR A N 1
ATOM 3369 C CA . THR A 1 446 ? 47.623 27.248 -14.886 1.00 37.32 446 THR A CA 1
ATOM 3370 C C . THR A 1 446 ? 46.485 27.034 -15.833 1.00 38.11 446 THR A C 1
ATOM 3371 O O . THR A 1 446 ? 46.647 27.240 -17.018 1.00 39.27 446 THR A O 1
ATOM 3375 N N . ASP A 1 447 ? 45.338 26.623 -15.315 1.00 38.38 447 ASP A N 1
ATOM 3376 C CA . ASP A 1 447 ? 44.230 26.236 -16.159 1.00 39.18 447 ASP A CA 1
ATOM 3377 C C . ASP A 1 447 ? 43.090 27.174 -15.895 1.00 39.08 447 ASP A C 1
ATOM 3378 O O . ASP A 1 447 ? 41.936 26.881 -16.185 1.00 39.97 447 ASP A O 1
ATOM 3383 N N . ASN A 1 448 ? 43.410 28.327 -15.344 1.00 38.75 448 ASN A N 1
ATOM 3384 C CA . ASN A 1 448 ? 42.360 29.250 -14.974 1.00 38.41 448 ASN A CA 1
ATOM 3385 C C . ASN A 1 448 ? 42.721 30.715 -15.228 1.00 38.53 448 ASN A C 1
ATOM 3386 O O . ASN A 1 448 ? 43.654 31.284 -14.614 1.00 38.50 448 ASN A O 1
ATOM 3391 N N . ALA A 1 449 ? 41.968 31.331 -16.126 1.00 38.02 449 ALA A N 1
ATOM 3392 C CA . ALA A 1 449 ? 42.264 32.697 -16.485 1.00 37.13 449 ALA A CA 1
ATOM 3393 C C . ALA A 1 449 ? 41.676 33.662 -15.468 1.00 36.20 449 ALA A C 1
ATOM 3394 O O . ALA A 1 449 ? 40.605 33.422 -14.951 1.00 35.00 449 ALA A O 1
ATOM 3396 N N . GLY A 1 450 ? 42.422 34.732 -15.190 1.00 36.10 450 GLY A N 1
ATOM 3397 C CA . GLY A 1 450 ? 42.065 35.756 -14.211 1.00 35.79 450 GLY A CA 1
ATOM 3398 C C . GLY A 1 450 ? 43.050 35.910 -13.053 1.00 35.62 450 GLY A C 1
ATOM 3399 O O . GLY A 1 450 ? 44.033 35.155 -12.935 1.00 35.96 450 GLY A O 1
ATOM 3400 N N . PRO A 1 451 ? 42.801 36.903 -12.179 1.00 35.09 451 PRO A N 1
ATOM 3401 C CA . PRO A 1 451 ? 43.637 37.150 -11.007 1.00 34.92 451 PRO A CA 1
ATOM 3402 C C . PRO A 1 451 ? 43.269 36.275 -9.832 1.00 35.11 451 PRO A C 1
ATOM 3403 O O . PRO A 1 451 ? 42.088 36.155 -9.490 1.00 35.48 451 PRO A O 1
ATOM 3407 N N . TRP A 1 452 ? 44.267 35.674 -9.198 1.00 35.10 452 TRP A N 1
ATOM 3408 C CA . TRP A 1 452 ? 43.994 34.845 -8.018 1.00 35.12 452 TRP A CA 1
ATOM 3409 C C . TRP A 1 452 ? 44.876 35.200 -6.835 1.00 34.62 452 TRP A C 1
ATOM 3410 O O . TRP A 1 452 ? 46.027 35.625 -6.993 1.00 34.62 452 TRP A O 1
ATOM 3421 N N . PHE A 1 453 ? 44.310 35.056 -5.647 1.00 34.00 453 PHE A N 1
ATOM 3422 C CA . PHE A 1 453 ? 44.983 35.446 -4.422 1.00 33.11 453 PHE A CA 1
ATOM 3423 C C . PHE A 1 453 ? 45.813 34.291 -3.848 1.00 32.99 453 PHE A C 1
ATOM 3424 O O . PHE A 1 453 ? 45.378 33.147 -3.848 1.00 33.57 453 PHE A O 1
ATOM 3432 N N . LEU A 1 454 ? 47.010 34.562 -3.363 1.00 32.48 454 LEU A N 1
ATOM 3433 C CA . LEU A 1 454 ? 47.693 33.555 -2.576 1.00 32.48 454 LEU A CA 1
ATOM 3434 C C . LEU A 1 454 ? 48.052 34.223 -1.264 1.00 33.59 454 LEU A C 1
ATOM 3435 O O . LEU A 1 454 ? 48.784 35.215 -1.253 1.00 33.45 454 LEU A O 1
ATOM 3440 N N . HIS A 1 455 ? 47.481 33.735 -0.164 1.00 35.05 455 HIS A N 1
ATOM 3441 C CA . HIS A 1 455 ? 47.707 34.355 1.158 1.00 36.56 455 HIS A CA 1
ATOM 3442 C C . HIS A 1 455 ? 47.704 33.337 2.240 1.00 37.24 455 HIS A C 1
ATOM 3443 O O . HIS A 1 455 ? 47.111 32.280 2.067 1.00 37.93 455 HIS A O 1
ATOM 3450 N N . CYS A 1 456 ? 48.362 33.643 3.358 1.00 37.88 456 CYS A N 1
ATOM 3451 C CA . CYS A 1 456 ? 48.224 32.784 4.537 1.00 38.91 456 CYS A CA 1
ATOM 3452 C C . CYS A 1 456 ? 46.785 32.925 5.025 1.00 38.55 456 CYS A C 1
ATOM 3453 O O . CYS A 1 456 ? 46.273 34.033 5.037 1.00 38.87 456 CYS A O 1
ATOM 3456 N N . HIS A 1 457 ? 46.117 31.828 5.385 1.00 38.41 457 HIS A N 1
ATOM 3457 C CA . HIS A 1 457 ? 44.693 31.937 5.678 1.00 38.48 457 HIS A CA 1
ATOM 3458 C C . HIS A 1 457 ? 44.413 32.311 7.112 1.00 38.10 457 HIS A C 1
ATOM 3459 O O . HIS A 1 457 ? 43.245 32.441 7.483 1.00 37.93 457 HIS A O 1
ATOM 3466 N N . ILE A 1 458 ? 45.470 32.498 7.911 1.00 37.61 458 ILE A N 1
ATOM 3467 C CA . ILE A 1 458 ? 45.323 33.128 9.227 1.00 36.93 458 ILE A CA 1
ATOM 3468 C C . ILE A 1 458 ? 44.975 34.591 9.028 1.00 37.48 458 ILE A C 1
ATOM 3469 O O . ILE A 1 458 ? 45.845 35.407 8.674 1.00 37.72 458 ILE A O 1
ATOM 3474 N N . ASP A 1 459 ? 43.708 34.912 9.265 1.00 37.76 459 ASP A N 1
ATOM 3475 C CA . ASP A 1 459 ? 43.130 36.177 8.808 1.00 38.75 459 ASP A CA 1
ATOM 3476 C C . ASP A 1 459 ? 43.869 37.422 9.317 1.00 38.58 459 ASP A C 1
ATOM 3477 O O . ASP A 1 459 ? 43.957 38.454 8.610 1.00 38.53 459 ASP A O 1
ATOM 3482 N N . PHE A 1 460 ? 44.409 37.310 10.532 1.00 38.01 460 PHE A N 1
ATOM 3483 C CA . PHE A 1 460 ? 45.212 38.386 11.106 1.00 37.65 460 PHE A CA 1
ATOM 3484 C C . PHE A 1 460 ? 46.549 38.565 10.369 1.00 37.68 460 PHE A C 1
ATOM 3485 O O . PHE A 1 460 ? 47.123 39.656 10.383 1.00 38.62 460 PHE A O 1
ATOM 3493 N N . HIS A 1 461 ? 47.034 37.523 9.712 1.00 36.57 461 HIS A N 1
ATOM 3494 C CA . HIS A 1 461 ? 48.235 37.686 8.945 1.00 35.89 461 HIS A CA 1
ATOM 3495 C C . HIS A 1 461 ? 47.897 38.301 7.615 1.00 35.74 461 HIS A C 1
ATOM 3496 O O . HIS A 1 461 ? 48.634 39.127 7.069 1.00 35.12 461 HIS A O 1
ATOM 3503 N N . LEU A 1 462 ? 46.738 37.904 7.119 1.00 35.98 462 LEU A N 1
ATOM 3504 C CA . LEU A 1 462 ? 46.232 38.445 5.879 1.00 36.45 462 LEU A CA 1
ATOM 3505 C C . LEU A 1 462 ? 46.172 39.947 6.003 1.00 36.44 462 LEU A C 1
ATOM 3506 O O . LEU A 1 462 ? 46.597 40.653 5.089 1.00 36.46 462 LEU A O 1
ATOM 3511 N N . GLU A 1 463 ? 45.665 40.433 7.139 1.00 35.96 463 GLU A N 1
ATOM 3512 C CA . GLU A 1 463 ? 45.543 41.860 7.293 1.00 36.25 463 GLU A CA 1
ATOM 3513 C C . GLU A 1 463 ? 46.894 42.551 7.400 1.00 36.23 463 GLU A C 1
ATOM 3514 O O . GLU A 1 463 ? 46.985 43.777 7.147 1.00 36.78 463 GLU A O 1
ATOM 3520 N N . ALA A 1 464 ? 47.932 41.756 7.728 1.00 35.38 464 ALA A N 1
ATOM 3521 C CA . ALA A 1 464 ? 49.319 42.245 7.864 1.00 33.92 464 ALA A CA 1
ATOM 3522 C C . ALA A 1 464 ? 49.972 42.245 6.495 1.00 33.11 464 ALA A C 1
ATOM 3523 O O . ALA A 1 464 ? 51.106 42.721 6.341 1.00 33.58 464 ALA A O 1
ATOM 3525 N N . GLY A 1 465 ? 49.252 41.717 5.503 1.00 31.45 465 GLY A N 1
ATOM 3526 C CA . GLY A 1 465 ? 49.681 41.823 4.120 1.00 30.03 465 GLY A CA 1
ATOM 3527 C C . GLY A 1 465 ? 50.554 40.660 3.685 1.00 29.15 465 GLY A C 1
ATOM 3528 O O . GLY A 1 465 ? 51.366 40.786 2.765 1.00 29.43 465 GLY A O 1
ATOM 3529 N N . PHE A 1 466 ? 50.351 39.515 4.326 1.00 27.75 466 PHE A N 1
ATOM 3530 C CA . PHE A 1 466 ? 51.069 38.316 3.995 1.00 26.53 466 PHE A CA 1
ATOM 3531 C C . PHE A 1 466 ? 50.400 37.656 2.798 1.00 25.57 466 PHE A C 1
ATOM 3532 O O . PHE A 1 466 ? 49.738 36.626 2.936 1.00 25.99 466 PHE A O 1
ATOM 3540 N N . ALA A 1 467 ? 50.565 38.253 1.624 1.00 24.52 467 ALA A N 1
ATOM 3541 C CA . ALA A 1 467 ? 49.806 37.833 0.438 1.00 24.17 467 ALA A CA 1
ATOM 3542 C C . ALA A 1 467 ? 50.371 38.333 -0.918 1.00 24.28 467 ALA A C 1
ATOM 3543 O O . ALA A 1 467 ? 51.020 39.400 -1.010 1.00 24.53 467 ALA A O 1
ATOM 3545 N N . ILE A 1 468 ? 50.113 37.575 -1.979 1.00 23.67 468 ILE A N 1
ATOM 3546 C CA . ILE A 1 468 ? 50.423 38.046 -3.315 1.00 23.50 468 ILE A CA 1
ATOM 3547 C C . ILE A 1 468 ? 49.331 37.638 -4.249 1.00 23.85 468 ILE A C 1
ATOM 3548 O O . ILE A 1 468 ? 48.541 36.759 -3.922 1.00 24.09 468 ILE A O 1
ATOM 3553 N N . VAL A 1 469 ? 49.258 38.275 -5.404 1.00 24.52 469 VAL A N 1
ATOM 3554 C CA . VAL A 1 469 ? 48.195 37.948 -6.330 1.00 25.82 469 VAL A CA 1
ATOM 3555 C C . VAL A 1 469 ? 48.761 37.385 -7.594 1.00 26.80 469 VAL A C 1
ATOM 3556 O O . VAL A 1 469 ? 49.753 37.898 -8.093 1.00 27.66 469 VAL A O 1
ATOM 3560 N N . PHE A 1 470 ? 48.147 36.335 -8.123 1.00 28.20 470 PHE A N 1
ATOM 3561 C CA . PHE A 1 470 ? 48.585 35.773 -9.405 1.00 30.05 470 PHE A CA 1
ATOM 3562 C C . PHE A 1 470 ? 47.674 36.223 -10.545 1.00 31.62 470 PHE A C 1
ATOM 3563 O O . PHE A 1 470 ? 46.505 35.772 -10.654 1.00 32.21 470 PHE A O 1
ATOM 3571 N N . ALA A 1 471 ? 48.198 37.111 -11.391 1.00 32.83 471 ALA A N 1
ATOM 3572 C CA . ALA A 1 471 ? 47.489 37.506 -12.593 1.00 33.80 471 ALA A CA 1
ATOM 3573 C C . ALA A 1 471 ? 47.763 36.447 -13.652 1.00 34.58 471 ALA A C 1
ATOM 3574 O O . ALA A 1 471 ? 48.737 36.504 -14.435 1.00 34.40 471 ALA A O 1
ATOM 3576 N N . GLU A 1 472 ? 46.891 35.444 -13.614 1.00 35.61 472 GLU A N 1
ATOM 3577 C CA . GLU A 1 472 ? 47.017 34.254 -14.432 1.00 36.71 472 GLU A CA 1
ATOM 3578 C C . GLU A 1 472 ? 46.393 34.475 -15.815 1.00 36.90 472 GLU A C 1
ATOM 3579 O O . GLU A 1 472 ? 45.167 34.622 -15.941 1.00 37.24 472 GLU A O 1
ATOM 3585 N N . ASP A 1 473 ? 47.249 34.502 -16.839 1.00 36.91 473 ASP A N 1
ATOM 3586 C CA . ASP A 1 473 ? 46.834 34.678 -18.222 1.00 37.17 473 ASP A CA 1
ATOM 3587 C C . ASP A 1 473 ? 46.081 35.971 -18.348 1.00 37.64 473 ASP A C 1
ATOM 3588 O O . ASP A 1 473 ? 44.858 36.009 -18.526 1.00 37.70 473 ASP A O 1
ATOM 3593 N N . THR A 1 474 ? 46.846 37.042 -18.249 1.00 38.16 474 THR A N 1
ATOM 3594 C CA . THR A 1 474 ? 46.299 38.377 -18.363 1.00 38.81 474 THR A CA 1
ATOM 3595 C C . THR A 1 474 ? 45.617 38.691 -19.735 1.00 39.10 474 THR A C 1
ATOM 3596 O O . THR A 1 474 ? 44.577 39.336 -19.759 1.00 38.91 474 THR A O 1
ATOM 3600 N N . PRO A 1 475 ? 46.158 38.195 -20.869 1.00 39.80 475 PRO A N 1
ATOM 3601 C CA . PRO A 1 475 ? 45.517 38.576 -22.130 1.00 40.29 475 PRO A CA 1
ATOM 3602 C C . PRO A 1 475 ? 44.093 38.059 -22.238 1.00 40.82 475 PRO A C 1
ATOM 3603 O O . PRO A 1 475 ? 43.207 38.745 -22.759 1.00 41.20 475 PRO A O 1
ATOM 3607 N N . ASP A 1 476 ? 43.850 36.869 -21.718 1.00 40.99 476 ASP A N 1
ATOM 3608 C CA . ASP A 1 476 ? 42.518 36.320 -21.863 1.00 41.53 476 ASP A CA 1
ATOM 3609 C C . ASP A 1 476 ? 41.597 36.612 -20.697 1.00 40.98 476 ASP A C 1
ATOM 3610 O O . ASP A 1 476 ? 40.437 36.188 -20.688 1.00 41.16 476 ASP A O 1
ATOM 3615 N N . THR A 1 477 ? 42.099 37.356 -19.723 1.00 40.11 477 THR A N 1
ATOM 3616 C CA . THR A 1 477 ? 41.328 37.577 -18.531 1.00 39.22 477 THR A CA 1
ATOM 3617 C C . THR A 1 477 ? 40.022 38.241 -18.951 1.00 39.43 477 THR A C 1
ATOM 3618 O O . THR A 1 477 ? 38.933 37.752 -18.633 1.00 38.70 477 THR A O 1
ATOM 3622 N N . ALA A 1 478 ? 40.163 39.288 -19.768 1.00 40.16 478 ALA A N 1
ATOM 3623 C CA . ALA A 1 478 ? 39.054 40.163 -20.172 1.00 40.39 478 ALA A CA 1
ATOM 3624 C C . ALA A 1 478 ? 37.944 39.363 -20.782 1.00 40.37 478 ALA A C 1
ATOM 3625 O O . ALA A 1 478 ? 36.801 39.439 -20.319 1.00 40.88 478 ALA A O 1
ATOM 3627 N N . SER A 1 479 ? 38.302 38.578 -21.804 1.00 40.13 479 SER A N 1
ATOM 3628 C CA . SER A 1 479 ? 37.341 37.824 -22.585 1.00 39.64 479 SER A CA 1
ATOM 3629 C C . SER A 1 479 ? 36.791 36.631 -21.826 1.00 39.47 479 SER A C 1
ATOM 3630 O O . SER A 1 479 ? 35.593 36.592 -21.621 1.00 39.94 479 SER A O 1
ATOM 3633 N N . VAL A 1 480 ? 37.642 35.697 -21.387 1.00 39.23 480 VAL A N 1
ATOM 3634 C CA . VAL A 1 480 ? 37.256 34.497 -20.610 1.00 39.11 480 VAL A CA 1
ATOM 3635 C C . VAL A 1 480 ? 36.376 34.715 -19.370 1.00 40.10 480 VAL A C 1
ATOM 3636 O O . VAL A 1 480 ? 35.706 33.767 -18.896 1.00 40.57 480 VAL A O 1
ATOM 3640 N N . ASN A 1 481 ? 36.388 35.947 -18.841 1.00 40.56 481 ASN A N 1
ATOM 3641 C CA . ASN A 1 481 ? 35.559 36.326 -17.691 1.00 40.57 481 ASN A CA 1
ATOM 3642 C C . ASN A 1 481 ? 34.565 37.433 -17.978 1.00 41.09 481 ASN A C 1
ATOM 3643 O O . ASN A 1 481 ? 34.836 38.614 -17.780 1.00 41.01 481 ASN A O 1
ATOM 3648 N N . PRO A 1 482 ? 33.378 37.045 -18.418 1.00 41.95 482 PRO A N 1
ATOM 3649 C CA . PRO A 1 482 ? 32.385 38.041 -18.713 1.00 42.69 482 PRO A CA 1
ATOM 3650 C C . PRO A 1 482 ? 31.878 38.617 -17.402 1.00 43.17 482 PRO A C 1
ATOM 3651 O O . PRO A 1 482 ? 31.433 37.864 -16.525 1.00 43.40 482 PRO A O 1
ATOM 3655 N N . VAL A 1 483 ? 31.963 39.935 -17.270 1.00 43.58 483 VAL A N 1
ATOM 3656 C CA . VAL A 1 483 ? 31.514 40.610 -16.050 1.00 44.55 483 VAL A CA 1
ATOM 3657 C C . VAL A 1 483 ? 30.103 41.191 -16.109 1.00 45.13 483 VAL A C 1
ATOM 3658 O O . VAL A 1 483 ? 29.830 42.053 -16.939 1.00 46.09 483 VAL A O 1
ATOM 3662 N N . PRO A 1 484 ? 29.217 40.773 -15.188 1.00 45.35 484 PRO A N 1
ATOM 3663 C CA . PRO A 1 484 ? 27.861 41.311 -15.097 1.00 45.36 484 PRO A CA 1
ATOM 3664 C C . PRO A 1 484 ? 27.856 42.763 -14.660 1.00 45.36 484 PRO A C 1
ATOM 3665 O O . PRO A 1 484 ? 28.846 43.253 -14.139 1.00 44.84 484 PRO A O 1
ATOM 3669 N N . THR A 1 485 ? 26.722 43.417 -14.879 1.00 46.08 485 THR A N 1
ATOM 3670 C CA . THR A 1 485 ? 26.550 44.848 -14.653 1.00 46.53 485 THR A CA 1
ATOM 3671 C C . THR A 1 485 ? 26.629 45.170 -13.153 1.00 46.43 485 THR A C 1
ATOM 3672 O O . THR A 1 485 ? 27.261 46.158 -12.733 1.00 45.84 485 THR A O 1
ATOM 3676 N N . ALA A 1 486 ? 26.014 44.309 -12.345 1.00 46.50 486 ALA A N 1
ATOM 3677 C CA . ALA A 1 486 ? 26.057 44.507 -10.908 1.00 46.81 486 ALA A CA 1
ATOM 3678 C C . ALA A 1 486 ? 27.499 44.643 -10.396 1.00 46.87 486 ALA A C 1
ATOM 3679 O O . ALA A 1 486 ? 27.786 45.579 -9.645 1.00 47.01 486 ALA A O 1
ATOM 3681 N N . TRP A 1 487 ? 28.396 43.756 -10.847 1.00 46.82 487 TRP A N 1
ATOM 3682 C CA . TRP A 1 487 ? 29.823 43.802 -10.497 1.00 46.89 487 TRP A CA 1
ATOM 3683 C C . TRP A 1 487 ? 30.566 45.095 -10.886 1.00 47.16 487 TRP A C 1
ATOM 3684 O O . TRP A 1 487 ? 31.431 45.564 -10.148 1.00 47.06 487 TRP A O 1
ATOM 3695 N N . SER A 1 488 ? 30.248 45.653 -12.049 1.00 47.68 488 SER A N 1
ATOM 3696 C CA . SER A 1 488 ? 30.946 46.842 -12.536 1.00 48.34 488 SER A CA 1
ATOM 3697 C C . SER A 1 488 ? 30.339 48.048 -11.891 1.00 48.38 488 SER A C 1
ATOM 3698 O O . SER A 1 488 ? 30.959 49.108 -11.819 1.00 48.59 488 SER A O 1
ATOM 3701 N N . ASP A 1 489 ? 29.132 47.877 -11.386 1.00 48.44 489 ASP A N 1
ATOM 3702 C CA . ASP A 1 489 ? 28.484 48.956 -10.700 1.00 49.29 489 ASP A CA 1
ATOM 3703 C C . ASP A 1 489 ? 29.050 49.205 -9.294 1.00 48.66 489 ASP A C 1
ATOM 3704 O O . ASP A 1 489 ? 28.871 50.288 -8.725 1.00 48.70 489 ASP A O 1
ATOM 3709 N N . LEU A 1 490 ? 29.773 48.207 -8.779 1.00 47.92 490 LEU A N 1
ATOM 3710 C CA . LEU A 1 490 ? 30.304 48.166 -7.405 1.00 46.91 490 LEU A CA 1
ATOM 3711 C C . LEU A 1 490 ? 31.373 49.189 -7.071 1.00 46.67 490 LEU A C 1
ATOM 3712 O O . LEU A 1 490 ? 31.344 49.814 -6.031 1.00 46.46 490 LEU A O 1
ATOM 3717 N N . CYS A 1 491 ? 32.334 49.358 -7.951 1.00 47.01 491 CYS A N 1
ATOM 3718 C CA . CYS A 1 491 ? 33.423 50.264 -7.634 1.00 47.88 491 CYS A CA 1
ATOM 3719 C C . CYS A 1 491 ? 33.073 51.743 -7.650 1.00 48.68 491 CYS A C 1
ATOM 3720 O O . CYS A 1 491 ? 33.526 52.492 -6.774 1.00 49.29 491 CYS A O 1
ATOM 3723 N N . PRO A 1 492 ? 32.295 52.187 -8.648 1.00 49.18 492 PRO A N 1
ATOM 3724 C CA . PRO A 1 492 ? 31.822 53.567 -8.570 1.00 49.49 492 PRO A CA 1
ATOM 3725 C C . PRO A 1 492 ? 30.846 53.782 -7.384 1.00 49.72 492 PRO A C 1
ATOM 3726 O O . PRO A 1 492 ? 30.837 54.863 -6.786 1.00 49.75 492 PRO A O 1
ATOM 3730 N N . THR A 1 493 ? 30.069 52.756 -7.031 1.00 49.70 493 THR A N 1
ATOM 3731 C CA . THR A 1 493 ? 29.159 52.877 -5.906 1.00 50.43 493 THR A CA 1
ATOM 3732 C C . THR A 1 493 ? 29.874 52.800 -4.552 1.00 51.04 493 THR A C 1
ATOM 3733 O O . THR A 1 493 ? 29.349 53.288 -3.546 1.00 51.53 493 THR A O 1
ATOM 3737 N N . TYR A 1 494 ? 31.073 52.224 -4.530 1.00 51.59 494 TYR A N 1
ATOM 3738 C CA . TYR A 1 494 ? 31.760 51.999 -3.269 1.00 52.14 494 TYR A CA 1
ATOM 3739 C C . TYR A 1 494 ? 32.669 53.124 -2.928 1.00 53.08 494 TYR A C 1
ATOM 3740 O O . TYR A 1 494 ? 32.767 53.479 -1.763 1.00 52.83 494 TYR A O 1
ATOM 3749 N N . ASP A 1 495 ? 33.323 53.687 -3.943 1.00 54.97 495 ASP A N 1
ATOM 3750 C CA . ASP A 1 495 ? 34.285 54.794 -3.749 1.00 57.41 495 ASP A CA 1
ATOM 3751 C C . ASP A 1 495 ? 33.642 56.128 -3.380 1.00 59.03 495 ASP A C 1
ATOM 3752 O O . ASP A 1 495 ? 34.334 57.087 -2.964 1.00 58.89 495 ASP A O 1
ATOM 3757 N N . ALA A 1 496 ? 32.315 56.159 -3.561 1.00 61.15 496 ALA A N 1
ATOM 3758 C CA . ALA A 1 496 ? 31.452 57.293 -3.230 1.00 62.92 496 ALA A CA 1
ATOM 3759 C C . ALA A 1 496 ? 31.142 57.335 -1.739 1.00 64.10 496 ALA A C 1
ATOM 3760 O O . ALA A 1 496 ? 30.798 58.395 -1.209 1.00 64.93 496 ALA A O 1
ATOM 3762 N N . LEU A 1 497 ? 31.259 56.182 -1.075 1.00 65.07 497 LEU A N 1
ATOM 3763 C CA . LEU A 1 497 ? 30.988 56.062 0.356 1.00 65.91 497 LEU A CA 1
ATOM 3764 C C . LEU A 1 497 ? 32.042 56.739 1.201 1.00 66.68 497 LEU A C 1
ATOM 3765 O O . LEU A 1 497 ? 33.217 56.765 0.830 1.00 66.77 497 LEU A O 1
ATOM 3770 N N . ASP A 1 498 ? 31.608 57.278 2.337 1.00 67.76 498 ASP A N 1
ATOM 3771 C CA . ASP A 1 498 ? 32.508 57.937 3.287 1.00 69.08 498 ASP A CA 1
ATOM 3772 C C . ASP A 1 498 ? 33.196 56.883 4.114 1.00 69.35 498 ASP A C 1
ATOM 3773 O O . ASP A 1 498 ? 32.656 55.791 4.308 1.00 69.35 498 ASP A O 1
ATOM 3778 N N . PRO A 1 499 ? 34.390 57.200 4.616 1.00 69.77 499 PRO A N 1
ATOM 3779 C CA . PRO A 1 499 ? 34.998 56.291 5.587 1.00 70.47 499 PRO A CA 1
ATOM 3780 C C . PRO A 1 499 ? 34.027 55.918 6.760 1.00 71.01 499 PRO A C 1
ATOM 3781 O O . PRO A 1 499 ? 34.106 54.813 7.318 1.00 70.91 499 PRO A O 1
ATOM 3785 N N . SER A 1 500 ? 33.092 56.823 7.076 1.00 71.55 500 SER A N 1
ATOM 3786 C CA . SER A 1 500 ? 32.113 56.626 8.155 1.00 71.75 500 SER A CA 1
ATOM 3787 C C . SER A 1 500 ? 31.170 55.489 7.805 1.00 71.66 500 SER A C 1
ATOM 3788 O O . SER A 1 500 ? 30.803 54.696 8.665 1.00 72.02 500 SER A O 1
ATOM 3791 N N . ASP A 1 501 ? 30.794 55.417 6.532 1.00 71.39 501 ASP A N 1
ATOM 3792 C CA . ASP A 1 501 ? 29.859 54.404 6.039 1.00 71.01 501 ASP A CA 1
ATOM 3793 C C . ASP A 1 501 ? 30.599 53.148 5.498 1.00 70.66 501 ASP A C 1
ATOM 3794 O O . ASP A 1 501 ? 29.996 52.267 4.861 1.00 70.41 501 ASP A O 1
ATOM 3799 N N . HIS A 1 502 ? 31.905 53.070 5.756 1.00 70.14 502 HIS A N 1
ATOM 3800 C CA . HIS A 1 502 ? 32.729 51.949 5.286 1.00 69.44 502 HIS A CA 1
ATOM 3801 C C . HIS A 1 502 ? 32.333 50.633 5.893 1.00 69.07 502 HIS A C 1
ATOM 3802 O O . HIS A 1 502 ? 32.044 49.712 5.156 1.00 68.53 502 HIS A O 1
ATOM 3810 N N . ALA B 1 1 ? 72.001 -29.182 4.080 1.00 47.86 1 ALA B N 1
ATOM 3811 C CA . ALA B 1 1 ? 73.439 -29.330 3.665 1.00 48.17 1 ALA B CA 1
ATOM 3812 C C . ALA B 1 1 ? 74.216 -29.919 4.822 1.00 48.58 1 ALA B C 1
ATOM 3813 O O . ALA B 1 1 ? 73.869 -31.011 5.284 1.00 49.31 1 ALA B O 1
ATOM 3815 N N . ILE B 1 2 ? 75.240 -29.189 5.300 1.00 48.48 2 ILE B N 1
ATOM 3816 C CA . ILE B 1 2 ? 76.097 -29.633 6.427 1.00 48.46 2 ILE B CA 1
ATOM 3817 C C . ILE B 1 2 ? 75.811 -28.963 7.780 1.00 48.54 2 ILE B C 1
ATOM 3818 O O . ILE B 1 2 ? 74.844 -28.195 7.919 1.00 48.50 2 ILE B O 1
ATOM 3823 N N . GLY B 1 3 ? 76.647 -29.289 8.778 1.00 48.64 3 GLY B N 1
ATOM 3824 C CA . GLY B 1 3 ? 76.509 -28.757 10.140 1.00 49.13 3 GLY B CA 1
ATOM 3825 C C . GLY B 1 3 ? 75.304 -29.235 10.954 1.00 49.52 3 GLY B C 1
ATOM 3826 O O . GLY B 1 3 ? 74.541 -30.109 10.486 1.00 50.07 3 GLY B O 1
ATOM 3827 N N . PRO B 1 4 ? 75.106 -28.659 12.173 1.00 49.38 4 PRO B N 1
ATOM 3828 C CA . PRO B 1 4 ? 75.930 -27.571 12.714 1.00 48.82 4 PRO B CA 1
ATOM 3829 C C . PRO B 1 4 ? 77.322 -28.034 13.125 1.00 48.68 4 PRO B C 1
ATOM 3830 O O . PRO B 1 4 ? 78.167 -27.199 13.413 1.00 49.09 4 PRO B O 1
ATOM 3834 N N . VAL B 1 5 ? 77.575 -29.334 13.145 1.00 48.51 5 VAL B N 1
ATOM 3835 C CA . VAL B 1 5 ? 78.925 -29.782 13.437 1.00 48.74 5 VAL B CA 1
ATOM 3836 C C . VAL B 1 5 ? 79.465 -30.443 12.195 1.00 48.86 5 VAL B C 1
ATOM 3837 O O . VAL B 1 5 ? 78.918 -31.436 11.718 1.00 49.15 5 VAL B O 1
ATOM 3841 N N . THR B 1 6 ? 80.526 -29.869 11.653 1.00 48.87 6 THR B N 1
ATOM 3842 C CA . THR B 1 6 ? 81.033 -30.363 10.391 1.00 49.57 6 THR B CA 1
ATOM 3843 C C . THR B 1 6 ? 82.446 -29.875 10.068 1.00 49.28 6 THR B C 1
ATOM 3844 O O . THR B 1 6 ? 82.967 -28.911 10.637 1.00 49.00 6 THR B O 1
ATOM 3848 N N . ASP B 1 7 ? 83.057 -30.565 9.127 1.00 49.23 7 ASP B N 1
ATOM 3849 C CA . ASP B 1 7 ? 84.358 -30.183 8.666 1.00 49.37 7 ASP B CA 1
ATOM 3850 C C . ASP B 1 7 ? 84.160 -29.372 7.396 1.00 48.84 7 ASP B C 1
ATOM 3851 O O . ASP B 1 7 ? 83.273 -29.682 6.581 1.00 49.55 7 ASP B O 1
ATOM 3856 N N . LEU B 1 8 ? 84.932 -28.298 7.242 1.00 47.48 8 LEU B N 1
ATOM 3857 C CA . LEU B 1 8 ? 84.899 -27.544 5.996 1.00 46.00 8 LEU B CA 1
ATOM 3858 C C . LEU B 1 8 ? 86.288 -27.560 5.446 1.00 46.39 8 LEU B C 1
ATOM 3859 O O . LEU B 1 8 ? 87.162 -26.890 6.005 1.00 46.71 8 LEU B O 1
ATOM 3864 N N . THR B 1 9 ? 86.513 -28.361 4.398 1.00 46.38 9 THR B N 1
ATOM 3865 C CA . THR B 1 9 ? 87.841 -28.446 3.764 1.00 46.17 9 THR B CA 1
ATOM 3866 C C . THR B 1 9 ? 87.959 -27.331 2.687 1.00 46.09 9 THR B C 1
ATOM 3867 O O . THR B 1 9 ? 87.029 -27.123 1.881 1.00 45.67 9 THR B O 1
ATOM 3871 N N . ILE B 1 10 ? 89.067 -26.580 2.730 1.00 46.26 10 ILE B N 1
ATOM 3872 C CA . ILE B 1 10 ? 89.294 -25.465 1.806 1.00 46.42 10 ILE B CA 1
ATOM 3873 C C . ILE B 1 10 ? 90.471 -25.788 0.913 1.00 47.15 10 ILE B C 1
ATOM 3874 O O . ILE B 1 10 ? 91.584 -26.015 1.414 1.00 47.22 10 ILE 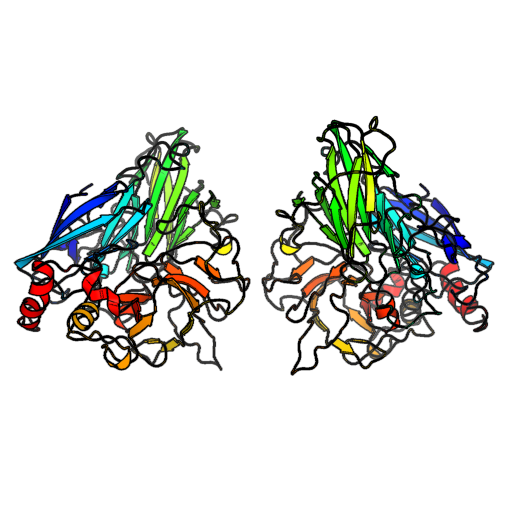B O 1
ATOM 3879 N N . SER B 1 11 ? 90.217 -25.786 -0.397 1.00 48.03 11 SER B N 1
ATOM 3880 C CA . SER B 1 11 ? 91.199 -26.223 -1.395 1.00 49.29 11 SER B CA 1
ATOM 3881 C C . SER B 1 11 ? 91.161 -25.401 -2.692 1.00 50.23 11 SER B C 1
ATOM 3882 O O . SER B 1 11 ? 90.142 -24.778 -3.009 1.00 50.39 11 SER B O 1
ATOM 3885 N N . ASN B 1 12 ? 92.274 -25.398 -3.428 1.00 51.36 12 ASN B N 1
ATOM 3886 C CA . ASN B 1 12 ? 92.309 -24.832 -4.775 1.00 52.90 12 ASN B CA 1
ATOM 3887 C C . ASN B 1 12 ? 91.888 -25.841 -5.869 1.00 53.58 12 ASN B C 1
ATOM 3888 O O . ASN B 1 12 ? 92.434 -26.948 -5.941 1.00 54.14 12 ASN B O 1
ATOM 3893 N N . ALA B 1 13 ? 90.899 -25.480 -6.690 1.00 53.98 13 ALA B N 1
ATOM 3894 C CA . ALA B 1 13 ? 90.454 -26.356 -7.776 1.00 54.46 13 ALA B CA 1
ATOM 3895 C C . ALA B 1 13 ? 89.908 -25.511 -8.898 1.00 54.76 13 ALA B C 1
ATOM 3896 O O . ALA B 1 13 ? 89.336 -24.455 -8.654 1.00 54.75 13 ALA B O 1
ATOM 3898 N N . ASP B 1 14 ? 90.099 -25.964 -10.131 1.00 55.21 14 ASP B N 1
ATOM 3899 C CA . ASP B 1 14 ? 89.525 -25.271 -11.266 1.00 55.21 14 ASP B CA 1
ATOM 3900 C C . ASP B 1 14 ? 88.037 -25.541 -11.212 1.00 55.24 14 ASP B C 1
ATOM 3901 O O . ASP B 1 14 ? 87.615 -26.694 -11.047 1.00 55.20 14 ASP B O 1
ATOM 3906 N N . VAL B 1 15 ? 87.260 -24.457 -11.254 1.00 55.58 15 VAL B N 1
ATOM 3907 C CA . VAL B 1 15 ? 85.792 -24.530 -11.374 1.00 55.70 15 VAL B CA 1
ATOM 3908 C C . VAL B 1 15 ? 85.231 -23.688 -12.554 1.00 55.66 15 VAL B C 1
ATOM 3909 O O . VAL B 1 15 ? 85.817 -22.681 -12.959 1.00 55.65 15 VAL B O 1
ATOM 3913 N N . THR B 1 16 ? 84.107 -24.130 -13.107 1.00 55.41 16 THR B N 1
ATOM 3914 C CA . THR B 1 16 ? 83.558 -23.493 -14.285 1.00 55.16 16 THR B CA 1
ATOM 3915 C C . THR B 1 16 ? 82.037 -23.241 -14.145 1.00 55.06 16 THR B C 1
ATOM 3916 O O . THR B 1 16 ? 81.213 -24.081 -14.541 1.00 55.18 16 THR B O 1
ATOM 3920 N N . PRO B 1 17 ? 81.668 -22.074 -13.567 1.00 54.82 17 PRO B N 1
ATOM 3921 C CA . PRO B 1 17 ? 80.271 -21.697 -13.313 1.00 54.85 17 PRO B CA 1
ATOM 3922 C C . PRO B 1 17 ? 79.550 -20.985 -14.472 1.00 54.73 17 PRO B C 1
ATOM 3923 O O . PRO B 1 17 ? 78.344 -21.150 -14.650 1.00 54.72 17 PRO B O 1
ATOM 3927 N N . ASP B 1 18 ? 80.283 -20.194 -15.244 1.00 54.72 18 ASP B N 1
ATOM 3928 C CA . ASP B 1 18 ? 79.700 -19.420 -16.345 1.00 54.48 18 ASP B CA 1
ATOM 3929 C C . ASP B 1 18 ? 80.102 -19.888 -17.751 1.00 54.80 18 ASP B C 1
ATOM 3930 O O . ASP B 1 18 ? 79.942 -19.145 -18.726 1.00 54.63 18 ASP B O 1
ATOM 3935 N N . GLY B 1 19 ? 80.597 -21.119 -17.853 1.00 55.14 19 GLY B N 1
ATOM 3936 C CA . GLY B 1 19 ? 81.146 -21.626 -19.097 1.00 55.55 19 GLY B CA 1
ATOM 3937 C C . GLY B 1 19 ? 82.628 -21.331 -19.260 1.00 55.98 19 GLY B C 1
ATOM 3938 O O . GLY B 1 19 ? 83.228 -21.739 -20.249 1.00 56.43 19 GLY B O 1
ATOM 3939 N N . PHE B 1 20 ? 83.219 -20.624 -18.299 1.00 56.08 20 PHE B N 1
ATOM 3940 C CA . PHE B 1 20 ? 84.638 -20.291 -18.328 1.00 56.50 20 PHE B CA 1
ATOM 3941 C C . PHE B 1 20 ? 85.361 -20.946 -17.135 1.00 56.38 20 PHE B C 1
ATOM 3942 O O . PHE B 1 20 ? 85.078 -20.597 -15.989 1.00 56.91 20 PHE B O 1
ATOM 3950 N N . THR B 1 21 ? 86.291 -21.877 -17.392 1.00 56.03 21 THR B N 1
ATOM 3951 C CA . THR B 1 21 ? 87.015 -22.577 -16.309 1.00 55.39 21 THR B CA 1
ATOM 3952 C C . THR B 1 21 ? 88.224 -21.780 -15.809 1.00 55.39 21 THR B C 1
ATOM 3953 O O . THR B 1 21 ? 89.100 -21.406 -16.576 1.00 56.03 21 THR B O 1
ATOM 3957 N N . ARG B 1 22 ? 88.262 -21.493 -14.514 1.00 55.17 22 ARG B N 1
ATOM 3958 C CA . ARG B 1 22 ? 89.448 -20.880 -13.904 1.00 54.87 22 ARG B CA 1
ATOM 3959 C C . ARG B 1 22 ? 89.694 -21.396 -12.487 1.00 54.86 22 ARG B C 1
ATOM 3960 O O . ARG B 1 22 ? 88.755 -21.746 -11.759 1.00 54.18 22 ARG B O 1
ATOM 3968 N N . ALA B 1 23 ? 90.966 -21.439 -12.106 1.00 55.20 23 ALA B N 1
ATOM 3969 C CA . ALA B 1 23 ? 91.376 -21.950 -10.787 1.00 55.92 23 ALA B CA 1
ATOM 3970 C C . ALA B 1 23 ? 90.825 -20.998 -9.688 1.00 54.79 23 ALA B C 1
ATOM 3971 O O . ALA B 1 23 ? 91.022 -19.783 -9.742 1.00 54.80 23 ALA B O 1
ATOM 3973 N N . ALA B 1 24 ? 90.116 -21.551 -8.708 1.00 53.46 24 ALA B N 1
ATOM 3974 C CA . ALA B 1 24 ? 89.548 -20.736 -7.648 1.00 52.15 24 ALA B CA 1
ATOM 3975 C C . ALA B 1 24 ? 89.760 -21.338 -6.265 1.00 51.54 24 ALA B C 1
ATOM 3976 O O . ALA B 1 24 ? 90.125 -22.507 -6.133 1.00 51.60 24 ALA B O 1
ATOM 3978 N N . VAL B 1 25 ? 89.552 -20.518 -5.238 1.00 50.88 25 VAL B N 1
ATOM 3979 C CA . VAL B 1 25 ? 89.545 -20.983 -3.852 1.00 50.48 25 VAL B CA 1
ATOM 3980 C C . VAL B 1 25 ? 88.150 -21.437 -3.496 1.00 50.56 25 VAL B C 1
ATOM 3981 O O . VAL B 1 25 ? 87.194 -20.717 -3.725 1.00 49.93 25 VAL B O 1
ATOM 3985 N N . VAL B 1 26 ? 88.041 -22.621 -2.908 1.00 51.23 26 VAL B N 1
ATOM 3986 C CA . VAL B 1 26 ? 86.733 -23.232 -2.689 1.00 52.11 26 VAL B CA 1
ATOM 3987 C C . VAL B 1 26 ? 86.614 -24.054 -1.372 1.00 52.67 26 VAL B C 1
ATOM 3988 O O . VAL B 1 26 ? 87.598 -24.638 -0.877 1.00 52.75 26 VAL B O 1
ATOM 3992 N N . ALA B 1 27 ? 85.404 -24.056 -0.810 1.00 53.06 27 ALA B N 1
ATOM 3993 C CA . ALA B 1 27 ? 85.073 -24.843 0.365 1.00 53.58 27 ALA B CA 1
ATOM 3994 C C . ALA B 1 27 ? 84.364 -26.134 -0.057 1.00 54.28 27 ALA B C 1
ATOM 3995 O O . ALA B 1 27 ? 83.381 -26.086 -0.819 1.00 54.61 27 ALA B O 1
ATOM 3997 N N . ASN B 1 28 ? 84.852 -27.275 0.439 1.00 54.61 28 ASN B N 1
ATOM 3998 C CA . ASN B 1 28 ? 84.274 -28.592 0.116 1.00 55.08 28 ASN B CA 1
ATOM 3999 C C . ASN B 1 28 ? 84.102 -28.864 -1.379 1.00 55.16 28 ASN B C 1
ATOM 4000 O O . ASN B 1 28 ? 83.214 -29.638 -1.768 1.00 55.72 28 ASN B O 1
ATOM 4005 N N . GLY B 1 29 ? 84.909 -28.191 -2.205 1.00 54.82 29 GLY B N 1
ATOM 4006 C CA . GLY B 1 29 ? 84.945 -28.442 -3.647 1.00 54.14 29 GLY B CA 1
ATOM 4007 C C . GLY B 1 29 ? 83.956 -27.712 -4.537 1.00 53.57 29 GLY B C 1
ATOM 4008 O O . GLY B 1 29 ? 84.306 -27.327 -5.634 1.00 53.25 29 GLY B O 1
ATOM 4009 N N . VAL B 1 30 ? 82.712 -27.563 -4.083 1.00 53.33 30 VAL B N 1
ATOM 4010 C CA . VAL B 1 30 ? 81.652 -26.900 -4.857 1.00 53.32 30 VAL B CA 1
ATOM 4011 C C . VAL B 1 30 ? 81.672 -25.385 -4.603 1.00 53.51 30 VAL B C 1
ATOM 4012 O O . VAL B 1 30 ? 81.885 -24.955 -3.453 1.00 53.84 30 VAL B O 1
ATOM 4016 N N . PHE B 1 31 ? 81.486 -24.576 -5.657 1.00 53.28 31 PHE B N 1
ATOM 4017 C CA . PHE B 1 31 ? 81.268 -23.120 -5.493 1.00 52.40 31 PHE B CA 1
ATOM 4018 C C . PHE B 1 31 ? 79.889 -22.694 -6.003 1.00 51.95 31 PHE B C 1
ATOM 4019 O O . PHE B 1 31 ? 79.527 -22.990 -7.138 1.00 52.66 31 PHE B O 1
ATOM 4027 N N . PRO B 1 32 ? 79.139 -21.941 -5.202 1.00 51.16 32 PRO B N 1
ATOM 4028 C CA . PRO B 1 32 ? 79.490 -21.411 -3.897 1.00 51.01 32 PRO B CA 1
ATOM 4029 C C . PRO B 1 32 ? 79.523 -22.503 -2.825 1.00 50.87 32 PRO B C 1
ATOM 4030 O O . PRO B 1 32 ? 78.823 -23.517 -2.981 1.00 51.23 32 PRO B O 1
ATOM 4034 N N . GLY B 1 33 ? 80.323 -22.285 -1.763 1.00 50.37 33 GLY B N 1
ATOM 4035 C CA . GLY B 1 33 ? 80.512 -23.225 -0.637 1.00 49.10 33 GLY B CA 1
ATOM 4036 C C . GLY B 1 33 ? 79.204 -23.817 -0.146 1.00 48.46 33 GLY B C 1
ATOM 4037 O O . GLY B 1 33 ? 78.153 -23.189 -0.271 1.00 48.54 33 GLY B O 1
ATOM 4038 N N . PRO B 1 34 ? 79.255 -25.032 0.423 1.00 47.92 34 PRO B N 1
ATOM 4039 C CA . PRO B 1 34 ? 78.036 -25.758 0.847 1.00 47.67 34 PRO B CA 1
ATOM 4040 C C . PRO B 1 34 ? 77.180 -24.986 1.873 1.00 47.35 34 PRO B C 1
ATOM 4041 O O . PRO B 1 34 ? 77.701 -24.206 2.664 1.00 47.68 34 PRO B O 1
ATOM 4045 N N . LEU B 1 35 ? 75.872 -25.177 1.844 1.00 46.81 35 LEU B N 1
ATOM 4046 C CA . LEU B 1 35 ? 75.014 -24.538 2.825 1.00 46.38 35 LEU B CA 1
ATOM 4047 C C . LEU B 1 35 ? 75.204 -25.154 4.224 1.00 46.60 35 LEU B C 1
ATOM 4048 O O . LEU B 1 35 ? 75.001 -26.340 4.422 1.00 46.95 35 LEU B O 1
ATOM 4053 N N . ILE B 1 36 ? 75.636 -24.350 5.180 1.00 46.68 36 ILE B N 1
ATOM 4054 C CA . ILE B 1 36 ? 75.778 -24.810 6.543 1.00 47.05 36 ILE B CA 1
ATOM 4055 C C . ILE B 1 36 ? 74.469 -24.568 7.284 1.00 47.86 36 ILE B C 1
ATOM 4056 O O . ILE B 1 36 ? 73.956 -23.445 7.284 1.00 48.55 36 ILE B O 1
ATOM 4061 N N . THR B 1 37 ? 73.926 -25.598 7.929 1.00 48.28 37 THR B N 1
ATOM 4062 C CA . THR B 1 37 ? 72.620 -25.449 8.576 1.00 48.75 37 THR B CA 1
ATOM 4063 C C . THR B 1 37 ? 72.655 -25.764 10.064 1.00 48.39 37 THR B C 1
ATOM 4064 O O . THR B 1 37 ? 73.399 -26.650 10.514 1.00 47.90 37 THR B O 1
ATOM 4068 N N . GLY B 1 38 ? 71.855 -25.005 10.810 1.00 48.13 38 GLY B N 1
ATOM 4069 C CA . GLY B 1 38 ? 71.631 -25.244 12.222 1.00 48.31 38 GLY B CA 1
ATOM 4070 C C . GLY B 1 38 ? 70.306 -24.664 12.656 1.00 48.71 38 GLY B C 1
ATOM 4071 O O . GLY B 1 38 ? 69.633 -23.994 11.863 1.00 48.82 38 GLY B O 1
ATOM 4072 N N . ASN B 1 39 ? 69.947 -24.912 13.919 1.00 49.01 39 ASN B N 1
ATOM 4073 C CA . ASN B 1 39 ? 68.738 -24.342 14.544 1.00 49.42 39 ASN B CA 1
ATOM 4074 C C . ASN B 1 39 ? 69.031 -23.327 15.651 1.00 48.90 39 ASN B C 1
ATOM 4075 O O . ASN B 1 39 ? 70.094 -23.362 16.259 1.00 48.05 39 ASN B O 1
ATOM 4080 N N . LYS B 1 40 ? 68.064 -22.453 15.939 1.00 49.22 40 LYS B N 1
ATOM 4081 C CA . LYS B 1 40 ? 68.234 -21.454 17.003 1.00 49.79 40 LYS B CA 1
ATOM 4082 C C . LYS B 1 40 ? 68.676 -22.133 18.297 1.00 51.29 40 LYS B C 1
ATOM 4083 O O . LYS B 1 40 ? 68.090 -23.143 18.715 1.00 52.02 40 LYS B O 1
ATOM 4089 N N . GLY B 1 41 ? 69.741 -21.595 18.897 1.00 52.23 41 GLY B N 1
ATOM 4090 C CA . GLY B 1 41 ? 70.354 -22.190 20.088 1.00 53.25 41 GLY B CA 1
ATOM 4091 C C . GLY B 1 41 ? 71.291 -23.377 19.841 1.00 53.75 41 GLY B C 1
ATOM 4092 O O . GLY B 1 41 ? 71.794 -23.990 20.799 1.00 54.25 41 GLY B O 1
ATOM 4093 N N . ASP B 1 42 ? 71.525 -23.721 18.573 1.00 53.72 42 ASP B N 1
ATOM 4094 C CA . ASP B 1 42 ? 72.418 -24.838 18.263 1.00 54.05 42 ASP B CA 1
ATOM 4095 C C . ASP B 1 42 ? 73.870 -24.404 18.424 1.00 53.89 42 ASP B C 1
ATOM 4096 O O . ASP B 1 42 ? 74.222 -23.254 18.134 1.00 53.75 42 ASP B O 1
ATOM 4101 N N . ASN B 1 43 ? 74.707 -25.314 18.918 1.00 53.91 43 ASN B N 1
ATOM 4102 C CA . ASN B 1 43 ? 76.127 -25.020 19.080 1.00 53.55 43 ASN B CA 1
ATOM 4103 C C . ASN B 1 43 ? 76.853 -25.387 17.805 1.00 53.38 43 ASN B C 1
ATOM 4104 O O . ASN B 1 43 ? 77.010 -26.582 17.536 1.00 54.08 43 ASN B O 1
ATOM 4109 N N . PHE B 1 44 ? 77.295 -24.391 17.028 1.00 52.58 44 PHE B N 1
ATOM 4110 C CA . PHE B 1 44 ? 78.052 -24.644 15.786 1.00 51.30 44 PHE B CA 1
ATOM 4111 C C . PHE B 1 44 ? 79.505 -25.004 16.055 1.00 50.79 44 PHE B C 1
ATOM 4112 O O . PHE B 1 44 ? 80.168 -24.373 16.864 1.00 50.68 44 PHE B O 1
ATOM 4120 N N . GLN B 1 45 ? 79.979 -26.046 15.392 1.00 50.51 45 GLN B N 1
ATOM 4121 C CA . GLN B 1 45 ? 81.379 -26.432 15.446 1.00 50.68 45 GLN B CA 1
ATOM 4122 C C . GLN B 1 45 ? 81.790 -26.777 14.021 1.00 50.02 45 GLN B C 1
ATOM 4123 O O . GLN B 1 45 ? 81.361 -27.794 13.432 1.00 49.95 45 GLN B O 1
ATOM 4129 N N . ILE B 1 46 ? 82.587 -25.880 13.454 1.00 49.13 46 ILE B N 1
ATOM 4130 C CA . ILE B 1 46 ? 83.012 -25.997 12.071 1.00 48.20 46 ILE B CA 1
ATOM 4131 C C . ILE B 1 46 ? 84.532 -26.131 12.024 1.00 48.02 46 ILE B C 1
ATOM 4132 O O . ILE B 1 46 ? 85.252 -25.207 12.381 1.00 48.17 46 ILE B O 1
ATOM 4137 N N . ASN B 1 47 ? 85.019 -27.301 11.629 1.00 47.70 47 ASN B N 1
ATOM 4138 C CA . ASN B 1 47 ? 86.453 -27.526 11.575 1.00 47.75 47 ASN B CA 1
ATOM 4139 C C . ASN B 1 47 ? 86.926 -27.099 10.201 1.00 47.91 47 ASN B C 1
ATOM 4140 O O . ASN B 1 47 ? 86.607 -27.724 9.173 1.00 47.73 47 ASN B O 1
ATOM 4145 N N . VAL B 1 48 ? 87.647 -25.990 10.181 1.00 48.12 48 VAL B N 1
ATOM 4146 C CA . VAL B 1 48 ? 88.123 -25.458 8.923 1.00 48.90 48 VAL B CA 1
ATOM 4147 C C . VAL B 1 48 ? 89.512 -26.040 8.683 1.00 49.84 48 VAL B C 1
ATOM 4148 O O . VAL B 1 48 ? 90.440 -25.740 9.449 1.00 49.81 48 VAL B O 1
ATOM 4152 N N . ILE B 1 49 ? 89.628 -26.902 7.657 1.00 51.01 49 ILE B N 1
ATOM 4153 C CA . ILE B 1 49 ? 90.924 -27.491 7.239 1.00 52.34 49 ILE B CA 1
ATOM 4154 C C . ILE B 1 49 ? 91.510 -26.756 6.021 1.00 52.86 49 ILE B C 1
ATOM 4155 O O . ILE B 1 49 ? 90.898 -26.701 4.944 1.00 52.96 49 ILE B O 1
ATOM 4160 N N . ASP B 1 50 ? 92.709 -26.205 6.205 1.00 53.55 50 ASP B N 1
ATOM 4161 C CA . ASP B 1 50 ? 93.338 -25.372 5.201 1.00 53.96 50 ASP B CA 1
ATOM 4162 C C . ASP B 1 50 ? 94.337 -26.129 4.372 1.00 54.96 50 ASP B C 1
ATOM 4163 O O . ASP B 1 50 ? 95.435 -26.468 4.848 1.00 55.04 50 ASP B O 1
ATOM 4168 N N . ASN B 1 51 ? 93.947 -26.351 3.117 1.00 55.91 51 ASN B N 1
ATOM 4169 C CA . ASN B 1 51 ? 94.720 -27.116 2.139 1.00 56.71 51 ASN B CA 1
ATOM 4170 C C . ASN B 1 51 ? 94.847 -26.304 0.865 1.00 56.67 51 ASN B C 1
ATOM 4171 O O . ASN B 1 51 ? 94.287 -26.635 -0.175 1.00 57.03 51 ASN B O 1
ATOM 4176 N N . LEU B 1 52 ? 95.555 -25.199 0.944 1.00 56.72 52 LEU B N 1
ATOM 4177 C CA . LEU B 1 52 ? 95.671 -24.367 -0.233 1.00 57.15 52 LEU B CA 1
ATOM 4178 C C . LEU B 1 52 ? 97.119 -24.333 -0.707 1.00 57.36 52 LEU B C 1
ATOM 4179 O O . LEU B 1 52 ? 98.065 -24.272 0.090 1.00 57.46 52 LEU B O 1
ATOM 4184 N N . THR B 1 53 ? 97.281 -24.352 -2.019 1.00 57.36 53 THR B N 1
ATOM 4185 C CA . THR B 1 53 ? 98.588 -24.501 -2.618 1.00 57.25 53 THR B CA 1
ATOM 4186 C C . THR B 1 53 ? 98.890 -23.312 -3.537 1.00 56.52 53 THR B C 1
ATOM 4187 O O . THR B 1 53 ? 100.048 -23.048 -3.863 1.00 56.66 53 THR B O 1
ATOM 4191 N N . ASN B 1 54 ? 97.838 -22.608 -3.957 1.00 55.63 54 ASN B N 1
ATOM 4192 C CA . ASN B 1 54 ? 97.967 -21.463 -4.845 1.00 54.82 54 ASN B CA 1
ATOM 4193 C C . ASN B 1 54 ? 98.209 -20.206 -4.049 1.00 53.80 54 ASN B C 1
ATOM 4194 O O . ASN B 1 54 ? 97.310 -19.748 -3.348 1.00 53.66 54 ASN B O 1
ATOM 4199 N N . ALA B 1 55 ? 99.419 -19.658 -4.167 1.00 52.91 55 ALA B N 1
ATOM 4200 C CA . ALA B 1 55 ? 99.863 -18.504 -3.359 1.00 52.23 55 ALA B CA 1
ATOM 4201 C C . ALA B 1 55 ? 99.251 -17.210 -3.829 1.00 51.58 55 ALA B C 1
ATOM 4202 O O . ALA B 1 55 ? 99.121 -16.255 -3.067 1.00 51.47 55 ALA B O 1
ATOM 4204 N N . THR B 1 56 ? 98.890 -17.200 -5.102 1.00 51.07 56 THR B N 1
ATOM 4205 C CA . THR B 1 56 ? 98.310 -16.047 -5.771 1.00 50.69 56 THR B CA 1
ATOM 4206 C C . THR B 1 56 ? 96.909 -15.735 -5.235 1.00 49.84 56 THR B C 1
ATOM 4207 O O . THR B 1 56 ? 96.478 -14.574 -5.230 1.00 50.33 56 THR B O 1
ATOM 4211 N N . MET B 1 57 ? 96.194 -16.764 -4.790 1.00 48.74 57 MET B N 1
ATOM 4212 C CA . MET B 1 57 ? 94.883 -16.560 -4.158 1.00 47.64 57 MET B CA 1
ATOM 4213 C C . MET B 1 57 ? 94.920 -16.731 -2.650 1.00 46.77 57 MET B C 1
ATOM 4214 O O . MET B 1 57 ? 93.866 -16.877 -2.031 1.00 46.35 57 MET B O 1
ATOM 4219 N N . LEU B 1 58 ? 96.140 -16.690 -2.094 1.00 46.17 58 LEU B N 1
ATOM 4220 C CA . LEU B 1 58 ? 96.478 -16.839 -0.647 1.00 45.43 58 LEU B CA 1
ATOM 4221 C C . LEU B 1 58 ? 96.295 -18.235 -0.085 1.00 44.89 58 LEU B C 1
ATOM 4222 O O . LEU B 1 58 ? 95.230 -18.848 -0.213 1.00 44.33 58 LEU B O 1
ATOM 4227 N N . LYS B 1 59 ? 97.358 -18.736 0.534 1.00 44.75 59 LYS B N 1
ATOM 4228 C CA . LYS B 1 59 ? 97.336 -20.062 1.142 1.00 44.52 59 LYS B CA 1
ATOM 4229 C C . LYS B 1 59 ? 96.745 -19.980 2.530 1.00 43.66 59 LYS B C 1
ATOM 4230 O O . LYS B 1 59 ? 96.218 -20.956 3.032 1.00 43.38 59 LYS B O 1
ATOM 4236 N N . THR B 1 60 ? 96.854 -18.813 3.158 1.00 43.09 60 THR B N 1
ATOM 4237 C CA . THR B 1 60 ? 96.272 -18.607 4.486 1.00 42.48 60 THR B CA 1
ATOM 4238 C C . THR B 1 60 ? 94.835 -18.112 4.429 1.00 42.05 60 THR B C 1
ATOM 4239 O O . THR B 1 60 ? 94.492 -17.269 3.617 1.00 42.44 60 THR B O 1
ATOM 4243 N N . THR B 1 61 ? 93.987 -18.635 5.298 1.00 41.35 61 THR B N 1
ATOM 4244 C CA . THR B 1 61 ? 92.578 -18.299 5.227 1.00 40.51 61 THR B CA 1
ATOM 4245 C C . THR B 1 61 ? 92.013 -17.984 6.600 1.00 40.34 61 THR B C 1
ATOM 4246 O O . THR B 1 61 ? 92.636 -18.292 7.631 1.00 40.76 61 THR B O 1
ATOM 4250 N N . THR B 1 62 ? 90.839 -17.356 6.597 1.00 39.48 62 THR B N 1
ATOM 4251 C CA . THR B 1 62 ? 90.011 -17.203 7.791 1.00 38.81 62 THR B CA 1
ATOM 4252 C C . THR B 1 62 ? 88.572 -16.934 7.385 1.00 38.35 62 THR B C 1
ATOM 4253 O O . THR B 1 62 ? 88.326 -16.120 6.504 1.00 39.11 62 THR B O 1
ATOM 4257 N N . ILE B 1 63 ? 87.617 -17.597 8.022 1.00 37.26 63 ILE B N 1
ATOM 4258 C CA . ILE B 1 63 ? 86.230 -17.436 7.603 1.00 36.34 63 ILE B CA 1
ATOM 4259 C C . ILE B 1 63 ? 85.398 -16.690 8.635 1.00 35.66 63 ILE B C 1
ATOM 4260 O O . ILE B 1 63 ? 85.474 -16.996 9.827 1.00 35.66 63 ILE B O 1
ATOM 4265 N N . HIS B 1 64 ? 84.620 -15.712 8.150 1.00 34.59 64 HIS B N 1
ATOM 4266 C CA . HIS B 1 64 ? 83.681 -14.927 8.951 1.00 33.06 64 HIS B CA 1
ATOM 4267 C C . HIS B 1 64 ? 82.283 -15.518 8.756 1.00 32.80 64 HIS B C 1
ATOM 4268 O O . HIS B 1 64 ? 81.997 -16.146 7.719 1.00 32.56 64 HIS B O 1
ATOM 4275 N N . TRP B 1 65 ? 81.447 -15.365 9.788 1.00 32.47 65 TRP B N 1
ATOM 4276 C CA . TRP B 1 65 ? 80.076 -15.885 9.826 1.00 31.54 65 TRP B CA 1
ATOM 4277 C C . TRP B 1 65 ? 79.192 -14.682 9.928 1.00 31.56 65 TRP B C 1
ATOM 4278 O O . TRP B 1 65 ? 78.960 -14.187 11.031 1.00 31.45 65 TRP B O 1
ATOM 4289 N N . HIS B 1 66 ? 78.712 -14.229 8.771 1.00 31.51 66 HIS B N 1
ATOM 4290 C CA . HIS B 1 66 ? 78.160 -12.884 8.616 1.00 32.24 66 HIS B CA 1
ATOM 4291 C C . HIS B 1 66 ? 76.853 -12.741 9.360 1.00 32.45 66 HIS B C 1
ATOM 4292 O O . HIS B 1 66 ? 75.958 -13.564 9.217 1.00 32.29 66 HIS B O 1
ATOM 4299 N N . GLY B 1 67 ? 76.762 -11.697 10.174 1.00 32.98 67 GLY B N 1
ATOM 4300 C CA . GLY B 1 67 ? 75.506 -11.369 10.803 1.00 34.19 67 GLY B CA 1
ATOM 4301 C C . GLY B 1 67 ? 75.312 -12.044 12.145 1.00 35.09 67 GLY B C 1
ATOM 4302 O O . GLY B 1 67 ? 74.397 -11.673 12.878 1.00 35.54 67 GLY B O 1
ATOM 4303 N N . LEU B 1 68 ? 76.146 -13.038 12.467 1.00 35.64 68 LEU B N 1
ATOM 4304 C CA . LEU B 1 68 ? 76.139 -13.689 13.779 1.00 36.28 68 LEU B CA 1
ATOM 4305 C C . LEU B 1 68 ? 76.794 -12.844 14.846 1.00 37.61 68 LEU B C 1
ATOM 4306 O O . LEU B 1 68 ? 77.910 -12.400 14.689 1.00 38.55 68 LEU B O 1
ATOM 4311 N N . PHE B 1 69 ? 76.132 -12.651 15.965 1.00 39.37 69 PHE B N 1
ATOM 4312 C CA . PHE B 1 69 ? 76.655 -11.743 16.967 1.00 41.76 69 PHE B CA 1
ATOM 4313 C C . PHE B 1 69 ? 77.982 -12.183 17.630 1.00 42.22 69 PHE B C 1
ATOM 4314 O O . PHE B 1 69 ? 78.801 -11.346 18.023 1.00 42.49 69 PHE B O 1
ATOM 4322 N N . GLN B 1 70 ? 78.184 -13.491 17.756 1.00 42.69 70 GLN B N 1
ATOM 4323 C CA . GLN B 1 70 ? 79.393 -14.031 18.367 1.00 43.21 70 GLN B CA 1
ATOM 4324 C C . GLN B 1 70 ? 79.681 -13.514 19.759 1.00 43.34 70 GLN B C 1
ATOM 4325 O O . GLN B 1 70 ? 80.791 -13.052 19.996 1.00 43.27 70 GLN B O 1
ATOM 4331 N N . HIS B 1 71 ? 78.692 -13.583 20.661 1.00 43.78 71 HIS B N 1
ATOM 4332 C CA . HIS B 1 71 ? 78.889 -13.284 22.092 1.00 43.93 71 HIS B CA 1
ATOM 4333 C C . HIS B 1 71 ? 79.755 -14.344 22.746 1.00 43.49 71 HIS B C 1
ATOM 4334 O O . HIS B 1 71 ? 79.577 -15.544 22.485 1.00 43.32 71 HIS B O 1
ATOM 4341 N N . GLY B 1 72 ? 80.700 -13.894 23.579 1.00 43.08 72 GLY B N 1
ATOM 4342 C CA . GLY B 1 72 ? 81.693 -14.776 24.224 1.00 42.26 72 GLY B CA 1
ATOM 4343 C C . GLY B 1 72 ? 82.669 -15.459 23.265 1.00 41.77 72 GLY B C 1
ATOM 4344 O O . GLY B 1 72 ? 83.558 -16.207 23.693 1.00 42.13 72 GLY B O 1
ATOM 4345 N N . THR B 1 73 ? 82.520 -15.204 21.968 1.00 40.77 73 THR B N 1
ATOM 4346 C CA . THR B 1 73 ? 83.267 -15.948 20.973 1.00 39.99 73 THR B CA 1
ATOM 4347 C C . THR B 1 73 ? 83.883 -15.017 19.965 1.00 38.77 73 THR B C 1
ATOM 4348 O O . THR B 1 73 ? 83.954 -15.343 18.774 1.00 38.75 73 THR B O 1
ATOM 4352 N N . ASN B 1 74 ? 84.361 -13.872 20.458 1.00 37.35 74 ASN B N 1
ATOM 4353 C CA . ASN B 1 74 ? 84.953 -12.861 19.595 1.00 36.23 74 ASN B CA 1
ATOM 4354 C C . ASN B 1 74 ? 86.106 -13.377 18.786 1.00 35.64 74 ASN B C 1
ATOM 4355 O O . ASN B 1 74 ? 86.282 -12.925 17.692 1.00 35.37 74 ASN B O 1
ATOM 4360 N N . TRP B 1 75 ? 86.868 -14.328 19.320 1.00 35.67 75 TRP B N 1
ATOM 4361 C CA . TRP B 1 75 ? 87.977 -14.992 18.600 1.00 36.16 75 TRP B CA 1
ATOM 4362 C C . TRP B 1 75 ? 87.514 -15.651 17.313 1.00 36.40 75 TRP B C 1
ATOM 4363 O O . TRP B 1 75 ? 88.248 -15.667 16.321 1.00 36.90 75 TRP B O 1
ATOM 4374 N N . ALA B 1 76 ? 86.283 -16.145 17.318 1.00 36.14 76 ALA B N 1
ATOM 4375 C CA . ALA B 1 76 ? 85.794 -16.941 16.232 1.00 35.97 76 ALA B CA 1
ATOM 4376 C C . ALA B 1 76 ? 85.081 -16.139 15.173 1.00 36.08 76 ALA B C 1
ATOM 4377 O O . ALA B 1 76 ? 84.393 -16.721 14.335 1.00 36.65 76 ALA B O 1
ATOM 4379 N N . ASP B 1 77 ? 85.231 -14.817 15.201 1.00 35.86 77 ASP B N 1
ATOM 4380 C CA . ASP B 1 77 ? 84.380 -13.958 14.386 1.00 35.52 77 ASP B CA 1
ATOM 4381 C C . ASP B 1 77 ? 84.807 -13.979 12.957 1.00 35.12 77 ASP B C 1
ATOM 4382 O O . ASP B 1 77 ? 83.955 -14.022 12.084 1.00 35.72 77 ASP B O 1
ATOM 4387 N N . GLY B 1 78 ? 86.114 -13.928 12.711 1.00 34.56 78 GLY B N 1
ATOM 4388 C CA . GLY B 1 78 ? 86.611 -14.083 11.337 1.00 34.16 78 GLY B CA 1
ATOM 4389 C C . GLY B 1 78 ? 87.671 -13.119 10.812 1.00 33.68 78 GLY B C 1
ATOM 4390 O O . GLY B 1 78 ? 88.744 -13.546 10.380 1.00 33.83 78 GLY B O 1
ATOM 4391 N N . PRO B 1 79 ? 87.348 -11.811 10.762 1.00 33.26 79 PRO B N 1
ATOM 4392 C CA . PRO B 1 79 ? 88.246 -10.758 10.319 1.00 32.65 79 PRO B CA 1
ATOM 4393 C C . PRO B 1 79 ? 89.685 -11.016 10.699 1.00 32.29 79 PRO B C 1
ATOM 4394 O O . PRO B 1 79 ? 89.964 -11.178 11.876 1.00 32.91 79 PRO B O 1
ATOM 4398 N N . ALA B 1 80 ? 90.578 -11.036 9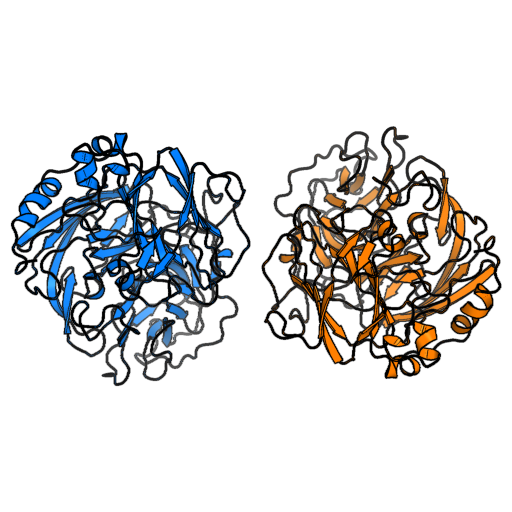.715 1.00 31.61 80 ALA B N 1
ATOM 4399 C CA . ALA B 1 80 ? 91.999 -11.183 9.970 1.00 31.14 80 ALA B CA 1
ATOM 4400 C C . ALA B 1 80 ? 92.680 -9.927 10.557 1.00 30.81 80 ALA B C 1
ATOM 4401 O O . ALA B 1 80 ? 92.510 -8.827 10.067 1.00 30.02 80 ALA B O 1
ATOM 4403 N N . PHE B 1 81 ? 93.478 -10.125 11.601 1.00 30.98 81 PHE B N 1
ATOM 4404 C CA . PHE B 1 81 ? 94.192 -9.048 12.251 1.00 31.23 81 PHE B CA 1
ATOM 4405 C C . PHE B 1 81 ? 93.277 -8.146 13.053 1.00 31.11 81 PHE B C 1
ATOM 4406 O O . PHE B 1 81 ? 93.704 -7.175 13.657 1.00 31.07 81 PHE B O 1
ATOM 4414 N N . VAL B 1 82 ? 92.007 -8.484 13.081 1.00 31.34 82 VAL B N 1
ATOM 4415 C CA . VAL B 1 82 ? 91.105 -7.820 13.999 1.00 32.12 82 VAL B CA 1
ATOM 4416 C C . VAL B 1 82 ? 90.688 -8.818 15.080 1.00 33.10 82 VAL B C 1
ATOM 4417 O O . VAL B 1 82 ? 90.728 -8.499 16.260 1.00 34.13 82 VAL B O 1
ATOM 4421 N N . ASN B 1 83 ? 90.333 -10.036 14.680 1.00 33.33 83 ASN B N 1
ATOM 4422 C CA . ASN B 1 83 ? 89.877 -11.048 15.601 1.00 33.50 83 ASN B CA 1
ATOM 4423 C C . ASN B 1 83 ? 90.710 -12.302 15.673 1.00 34.70 83 ASN B C 1
ATOM 4424 O O . ASN B 1 83 ? 90.653 -13.019 16.663 1.00 35.63 83 ASN B O 1
ATOM 4429 N N . GLN B 1 84 ? 91.481 -12.594 14.633 1.00 35.56 84 GLN B N 1
ATOM 4430 C CA . GLN B 1 84 ? 92.405 -13.730 14.676 1.00 35.98 84 GLN B CA 1
ATOM 4431 C C . GLN B 1 84 ? 93.499 -13.581 13.639 1.00 37.00 84 GLN B C 1
ATOM 4432 O O . GLN B 1 84 ? 93.384 -12.752 12.754 1.00 36.81 84 GLN B O 1
ATOM 4438 N N . CYS B 1 85 ? 94.562 -14.372 13.787 1.00 38.39 85 CYS B N 1
ATOM 4439 C CA . CYS B 1 85 ? 95.586 -14.559 12.767 1.00 39.97 85 CYS B CA 1
ATOM 4440 C C . CYS B 1 85 ? 95.071 -15.601 11.781 1.00 40.44 85 CYS B C 1
ATOM 4441 O O . CYS B 1 85 ? 94.236 -16.430 12.137 1.00 40.99 85 CYS B O 1
ATOM 4444 N N . PRO B 1 86 ? 95.478 -15.513 10.512 1.00 41.03 86 PRO B N 1
ATOM 4445 C CA . PRO B 1 86 ? 94.941 -16.465 9.534 1.00 41.58 86 PRO B CA 1
ATOM 4446 C C . PRO B 1 86 ? 95.466 -17.863 9.762 1.00 42.54 86 PRO B C 1
ATOM 4447 O O . PRO B 1 86 ? 96.538 -18.050 10.366 1.00 42.50 86 PRO B O 1
ATOM 4451 N N . ILE B 1 87 ? 94.709 -18.846 9.288 1.00 43.64 87 ILE B N 1
ATOM 4452 C CA . ILE B 1 87 ? 95.085 -20.245 9.462 1.00 44.58 87 ILE B CA 1
ATOM 4453 C C . ILE B 1 87 ? 96.133 -20.640 8.442 1.00 46.14 87 ILE B C 1
ATOM 4454 O O . ILE B 1 87 ? 96.040 -20.266 7.270 1.00 46.56 87 ILE B O 1
ATOM 4459 N N . ALA B 1 88 ? 97.135 -21.393 8.886 1.00 48.01 88 ALA B N 1
ATOM 4460 C CA . ALA B 1 88 ? 98.198 -21.861 7.976 1.00 49.70 88 ALA B CA 1
ATOM 4461 C C . ALA B 1 88 ? 97.766 -23.042 7.121 1.00 50.80 88 ALA B C 1
ATOM 4462 O O . ALA B 1 88 ? 96.915 -23.840 7.526 1.00 51.12 88 ALA B O 1
ATOM 4464 N N . SER B 1 89 ? 98.363 -23.156 5.941 1.00 51.93 89 SER B N 1
ATOM 4465 C CA . SER B 1 89 ? 98.089 -24.289 5.098 1.00 52.76 89 SER B CA 1
ATOM 4466 C C . SER B 1 89 ? 98.692 -25.542 5.724 1.00 52.99 89 SER B C 1
ATOM 4467 O O . SER B 1 89 ? 99.836 -25.535 6.187 1.00 52.67 89 SER B O 1
ATOM 4470 N N . GLY B 1 90 ? 97.892 -26.601 5.769 1.00 53.61 90 GLY B N 1
ATOM 4471 C CA . GLY B 1 90 ? 98.330 -27.866 6.338 1.00 54.36 90 GLY B CA 1
ATOM 4472 C C . GLY B 1 90 ? 97.844 -28.038 7.755 1.00 54.65 90 GLY B C 1
ATOM 4473 O O . GLY B 1 90 ? 98.064 -29.073 8.374 1.00 55.23 90 GLY B O 1
ATOM 4474 N N . ASN B 1 91 ? 97.195 -27.004 8.276 1.00 54.93 91 ASN B N 1
ATOM 4475 C CA . ASN B 1 91 ? 96.681 -27.005 9.651 1.00 54.82 91 ASN B CA 1
ATOM 4476 C C . ASN B 1 91 ? 95.163 -26.847 9.612 1.00 55.16 91 ASN B C 1
ATOM 4477 O O . ASN B 1 91 ? 94.578 -26.590 8.545 1.00 55.17 91 ASN B O 1
ATOM 4482 N N . SER B 1 92 ? 94.520 -27.070 10.752 1.00 55.35 92 SER B N 1
ATOM 4483 C CA . SER B 1 92 ? 93.078 -26.943 10.815 1.00 55.35 92 SER B CA 1
ATOM 4484 C C . SER B 1 92 ? 92.691 -26.198 12.076 1.00 54.79 92 SER B C 1
ATOM 4485 O O . SER B 1 92 ? 93.411 -26.218 13.074 1.00 54.71 92 SER B O 1
ATOM 4488 N N . PHE B 1 93 ? 91.563 -25.510 12.000 1.00 54.47 93 PHE B N 1
ATOM 4489 C CA . PHE B 1 93 ? 91.110 -24.674 13.094 1.00 54.36 93 PHE B CA 1
ATOM 4490 C C . PHE B 1 93 ? 89.618 -24.762 13.306 1.00 54.11 93 PHE B C 1
ATOM 4491 O O . PHE B 1 93 ? 88.843 -24.652 12.354 1.00 54.34 93 PHE B O 1
ATOM 4499 N N . LEU B 1 94 ? 89.217 -24.927 14.561 1.00 53.52 94 LEU B N 1
ATOM 4500 C CA . LEU B 1 94 ? 87.816 -25.158 14.865 1.00 53.14 94 LEU B CA 1
ATOM 4501 C C . LEU B 1 94 ? 87.135 -23.890 15.324 1.00 52.37 94 LEU B C 1
ATOM 4502 O O . LEU B 1 94 ? 87.645 -23.202 16.189 1.00 52.38 94 LEU B O 1
ATOM 4507 N N . TYR B 1 95 ? 85.983 -23.583 14.739 1.00 51.74 95 TYR B N 1
ATOM 4508 C CA . TYR B 1 95 ? 85.200 -22.409 15.127 1.00 50.97 95 TYR B CA 1
ATOM 4509 C C . TYR B 1 95 ? 84.054 -22.926 15.945 1.00 51.45 95 TYR B C 1
ATOM 4510 O O . TYR B 1 95 ? 83.170 -23.578 15.401 1.00 51.81 95 TYR B O 1
ATOM 4519 N N . ASP B 1 96 ? 84.079 -22.649 17.244 1.00 51.88 96 ASP B N 1
ATOM 4520 C CA . ASP B 1 96 ? 83.142 -23.249 18.199 1.00 52.63 96 ASP B CA 1
ATOM 4521 C C . ASP B 1 96 ? 82.331 -22.136 18.809 1.00 52.72 96 ASP B C 1
ATOM 4522 O O . ASP B 1 96 ? 82.811 -21.468 19.710 1.00 53.43 96 ASP B O 1
ATOM 4527 N N . PHE B 1 97 ? 81.110 -21.933 18.337 1.00 52.76 97 PHE B N 1
ATOM 4528 C CA . PHE B 1 97 ? 80.279 -20.857 18.866 1.00 53.47 97 PHE B CA 1
ATOM 4529 C C . PHE B 1 97 ? 78.817 -21.259 18.889 1.00 54.52 97 PHE B C 1
ATOM 4530 O O . PHE B 1 97 ? 78.325 -21.934 17.980 1.00 54.65 97 PHE B O 1
ATOM 4538 N N . THR B 1 98 ? 78.117 -20.842 19.936 1.00 55.79 98 THR B N 1
ATOM 4539 C CA . THR B 1 98 ? 76.681 -21.080 20.014 1.00 56.95 98 THR B CA 1
ATOM 4540 C C . THR B 1 98 ? 75.924 -19.831 19.470 1.00 57.85 98 THR B C 1
ATOM 4541 O O . THR B 1 98 ? 76.477 -18.713 19.451 1.00 58.00 98 THR B O 1
ATOM 4545 N N . VAL B 1 99 ? 74.701 -20.052 18.965 1.00 58.65 99 VAL B N 1
ATOM 4546 C CA . VAL B 1 99 ? 73.843 -18.987 18.419 1.00 59.16 99 VAL B CA 1
ATOM 4547 C C . VAL B 1 99 ? 72.479 -19.048 19.079 1.00 59.68 99 VAL B C 1
ATOM 4548 O O . VAL B 1 99 ? 71.559 -19.682 18.555 1.00 59.95 99 VAL B O 1
ATOM 4552 N N . PRO B 1 100 ? 72.331 -18.373 20.220 1.00 60.12 100 PRO B N 1
ATOM 4553 C CA . PRO B 1 100 ? 71.155 -18.607 21.051 1.00 60.42 100 PRO B CA 1
ATOM 4554 C C . PRO B 1 100 ? 70.016 -17.628 20.801 1.00 60.58 100 PRO B C 1
ATOM 4555 O O . PRO B 1 100 ? 68.866 -17.964 21.109 1.00 61.29 100 PRO B O 1
ATOM 4559 N N . ASP B 1 101 ? 70.323 -16.447 20.249 1.00 59.98 101 ASP B N 1
ATOM 4560 C CA . ASP B 1 101 ? 69.324 -15.387 20.103 1.00 59.48 101 ASP B CA 1
ATOM 4561 C C . ASP B 1 101 ? 68.973 -15.005 18.643 1.00 59.15 101 ASP B C 1
ATOM 4562 O O . ASP B 1 101 ? 68.353 -13.960 18.398 1.00 59.02 101 ASP B O 1
ATOM 4567 N N . GLN B 1 102 ? 69.331 -15.869 17.688 1.00 58.67 102 GLN B N 1
ATOM 4568 C CA . GLN B 1 102 ? 69.267 -15.535 16.253 1.00 58.22 102 GLN B CA 1
ATOM 4569 C C . GLN B 1 102 ? 68.670 -16.615 15.362 1.00 57.47 102 GLN B C 1
ATOM 4570 O O . GLN B 1 102 ? 69.043 -17.783 15.466 1.00 57.49 102 GLN B O 1
ATOM 4576 N N . ALA B 1 103 ? 67.805 -16.195 14.434 1.00 56.69 103 ALA B N 1
ATOM 4577 C CA . ALA B 1 103 ? 67.054 -17.105 13.550 1.00 55.64 103 ALA B CA 1
ATOM 4578 C C . ALA B 1 103 ? 66.792 -16.463 12.210 1.00 54.69 103 ALA B C 1
ATOM 4579 O O . ALA B 1 103 ? 66.019 -15.507 12.100 1.00 54.76 103 ALA B O 1
ATOM 4581 N N . GLY B 1 104 ? 67.406 -17.018 11.182 1.00 53.36 104 GLY B N 1
ATOM 4582 C CA . GLY B 1 104 ? 67.282 -16.441 9.863 1.00 51.78 104 GLY B CA 1
ATOM 4583 C C . GLY B 1 104 ? 68.416 -16.758 8.898 1.00 50.52 104 GLY B C 1
ATOM 4584 O O . GLY B 1 104 ? 69.061 -17.829 8.975 1.00 50.16 104 GLY B O 1
ATOM 4585 N N . THR B 1 105 ? 68.651 -15.812 7.984 1.00 48.93 105 THR B N 1
ATOM 4586 C CA . THR B 1 105 ? 69.494 -16.053 6.839 1.00 47.46 105 THR B CA 1
ATOM 4587 C C . THR B 1 105 ? 70.801 -15.294 6.918 1.00 46.64 105 THR B C 1
ATOM 4588 O O . THR B 1 105 ? 70.829 -14.073 7.078 1.00 46.16 105 THR B O 1
ATOM 4592 N N . PHE B 1 106 ? 71.885 -16.050 6.798 1.00 45.79 106 PHE B N 1
ATOM 4593 C CA . PHE B 1 106 ? 73.243 -15.519 6.900 1.00 45.13 106 PHE B CA 1
ATOM 4594 C C . PHE B 1 106 ? 74.105 -16.131 5.806 1.00 44.32 106 PHE B C 1
ATOM 4595 O O . PHE B 1 106 ? 73.630 -16.980 5.030 1.00 44.73 106 PHE B O 1
ATOM 4603 N N . TRP B 1 107 ? 75.369 -15.703 5.765 1.00 42.57 107 TRP B N 1
ATOM 4604 C CA . TRP B 1 107 ? 76.362 -16.303 4.899 1.00 40.85 107 TRP B CA 1
ATOM 4605 C C . TRP B 1 107 ? 77.780 -16.279 5.514 1.00 40.72 107 TRP B C 1
ATOM 4606 O O . TRP B 1 107 ? 78.045 -15.539 6.471 1.00 40.97 107 TRP B O 1
ATOM 4617 N N . TYR B 1 108 ? 78.674 -17.126 5.006 1.00 39.84 108 TYR B N 1
ATOM 4618 C CA . TYR B 1 108 ? 80.040 -17.189 5.517 1.00 38.70 108 TYR B CA 1
ATOM 4619 C C . TYR B 1 108 ? 81.009 -16.950 4.392 1.00 38.18 108 TYR B C 1
ATOM 4620 O O . TYR B 1 108 ? 80.853 -17.526 3.324 1.00 39.00 108 TYR B O 1
ATOM 4629 N N . HIS B 1 109 ? 82.018 -16.116 4.630 1.00 36.93 109 HIS B N 1
ATOM 4630 C CA . HIS B 1 109 ? 83.001 -15.784 3.599 1.00 35.37 109 HIS B CA 1
ATOM 4631 C C . HIS B 1 109 ? 84.366 -15.595 4.233 1.00 35.07 109 HIS B C 1
ATOM 4632 O O . HIS B 1 109 ? 84.459 -15.294 5.415 1.00 34.82 109 HIS B O 1
ATOM 4639 N N . SER B 1 110 ? 85.413 -15.803 3.440 1.00 34.98 110 SER B N 1
ATOM 4640 C CA . SER B 1 110 ? 86.792 -15.593 3.866 1.00 34.90 110 SER B CA 1
ATOM 4641 C C . SER B 1 110 ? 87.027 -14.113 4.037 1.00 35.56 110 SER B C 1
ATOM 4642 O O . SER B 1 110 ? 86.702 -13.307 3.139 1.00 35.90 110 SER B O 1
ATOM 4645 N N . HIS B 1 111 ? 87.595 -13.773 5.195 1.00 36.08 111 HIS B N 1
ATOM 4646 C CA . HIS B 1 111 ? 87.813 -12.390 5.585 1.00 37.19 111 HIS B CA 1
ATOM 4647 C C . HIS B 1 111 ? 89.276 -11.921 5.445 1.00 37.52 111 HIS B C 1
ATOM 4648 O O . HIS B 1 111 ? 89.590 -10.743 5.806 1.00 38.25 111 HIS B O 1
ATOM 4655 N N . LEU B 1 112 ? 90.142 -12.823 4.922 1.00 37.19 112 LEU B N 1
ATOM 4656 C CA . LEU B 1 112 ? 91.562 -12.501 4.625 1.00 36.96 112 LEU B CA 1
ATOM 4657 C C . LEU B 1 112 ? 91.616 -11.772 3.315 1.00 37.26 112 LEU B C 1
ATOM 4658 O O . LEU B 1 112 ? 91.440 -12.382 2.280 1.00 37.08 112 LEU B O 1
ATOM 4663 N N . SER B 1 113 ? 91.836 -10.463 3.362 1.00 38.11 113 SER B N 1
ATOM 4664 C CA . SER B 1 113 ? 91.931 -9.667 2.149 1.00 39.35 113 SER B CA 1
ATOM 4665 C C . SER B 1 113 ? 90.736 -9.908 1.231 1.00 39.58 113 SER B C 1
ATOM 4666 O O . SER B 1 113 ? 89.589 -10.032 1.707 1.00 39.88 113 SER B O 1
ATOM 4669 N N . THR B 1 114 ? 91.012 -10.010 -0.075 1.00 39.63 114 THR B N 1
ATOM 4670 C CA . THR B 1 114 ? 89.959 -10.194 -1.086 1.00 39.68 114 THR B CA 1
ATOM 4671 C C . THR B 1 114 ? 89.654 -11.656 -1.448 1.00 39.29 114 THR B C 1
ATOM 4672 O O . THR B 1 114 ? 89.003 -11.935 -2.471 1.00 39.51 114 THR B O 1
ATOM 4676 N N . GLN B 1 115 ? 90.072 -12.571 -0.577 1.00 38.58 115 GLN B N 1
ATOM 4677 C CA . GLN B 1 115 ? 89.987 -13.982 -0.870 1.00 37.85 115 GLN B CA 1
ATOM 4678 C C . GLN B 1 115 ? 88.570 -14.412 -1.266 1.00 37.66 115 GLN B C 1
ATOM 4679 O O . GLN B 1 115 ? 88.389 -15.177 -2.192 1.00 37.59 115 GLN B O 1
ATOM 4685 N N . TYR B 1 116 ? 87.543 -13.891 -0.621 1.00 37.79 116 TYR B N 1
ATOM 4686 C CA . TYR B 1 116 ? 86.217 -14.466 -0.877 1.00 37.78 116 TYR B CA 1
ATOM 4687 C C . TYR B 1 116 ? 85.703 -14.268 -2.293 1.00 38.64 116 TYR B C 1
ATOM 4688 O O . TYR B 1 116 ? 84.862 -15.021 -2.772 1.00 38.13 116 TYR B O 1
ATOM 4697 N N . CYS B 1 117 ? 86.244 -13.264 -2.967 1.00 39.96 117 CYS B N 1
ATOM 4698 C CA . CYS B 1 117 ? 85.898 -13.017 -4.351 1.00 41.82 117 CYS B CA 1
ATOM 4699 C C . CYS B 1 117 ? 86.469 -14.100 -5.230 1.00 42.22 117 CYS B C 1
ATOM 4700 O O . CYS B 1 117 ? 85.914 -14.394 -6.288 1.00 42.78 117 CYS B O 1
ATOM 4703 N N . ASP B 1 118 ? 87.594 -14.671 -4.799 1.00 42.36 118 ASP B N 1
ATOM 4704 C CA . ASP B 1 118 ? 88.193 -15.800 -5.479 1.00 42.40 118 ASP B CA 1
ATOM 4705 C C . ASP B 1 118 ? 87.389 -17.090 -5.301 1.00 42.06 118 ASP B C 1
ATOM 4706 O O . ASP B 1 118 ? 87.621 -18.045 -6.017 1.00 42.81 118 ASP B O 1
ATOM 4711 N N . GLY B 1 119 ? 86.455 -17.131 -4.352 1.00 41.45 119 GLY B N 1
ATOM 4712 C CA . GLY B 1 119 ? 85.513 -18.248 -4.279 1.00 40.53 119 GLY B CA 1
ATOM 4713 C C . GLY B 1 119 ? 85.047 -18.737 -2.918 1.00 39.99 119 GLY B C 1
ATOM 4714 O O . GLY B 1 119 ? 83.944 -19.272 -2.777 1.00 39.74 119 GLY B O 1
ATOM 4715 N N . LEU B 1 120 ? 85.874 -18.575 -1.897 1.00 39.49 120 LEU B N 1
ATOM 4716 C CA . LEU B 1 120 ? 85.463 -18.990 -0.558 1.00 38.63 120 LEU B CA 1
ATOM 4717 C C . LEU B 1 120 ? 84.282 -18.170 -0.039 1.00 39.10 120 LEU B C 1
ATOM 4718 O O . LEU B 1 120 ? 84.415 -17.303 0.814 1.00 38.98 120 LEU B O 1
ATOM 4723 N N . ARG B 1 121 ? 83.113 -18.447 -0.587 1.00 39.52 121 ARG B N 1
ATOM 4724 C CA . ARG B 1 121 ? 81.893 -17.843 -0.091 1.00 40.40 121 ARG B CA 1
ATOM 4725 C C . ARG B 1 121 ? 80.769 -18.867 -0.223 1.00 40.77 121 ARG B C 1
ATOM 4726 O O . ARG B 1 121 ? 80.779 -19.674 -1.164 1.00 40.63 121 ARG B O 1
ATOM 4734 N N . GLY B 1 122 ? 79.841 -18.855 0.745 1.00 41.24 122 GLY B N 1
ATOM 4735 C CA . GLY B 1 122 ? 78.747 -19.819 0.838 1.00 41.59 122 GLY B CA 1
ATOM 4736 C C . GLY B 1 122 ? 77.726 -19.306 1.823 1.00 42.14 122 GLY B C 1
ATOM 4737 O O . GLY B 1 122 ? 78.071 -18.533 2.697 1.00 41.88 122 GLY B O 1
ATOM 4738 N N . PRO B 1 123 ? 76.458 -19.715 1.671 1.00 42.99 123 PRO B N 1
ATOM 4739 C CA . PRO B 1 123 ? 75.355 -19.360 2.578 1.00 43.81 123 PRO B CA 1
ATOM 4740 C C . PRO B 1 123 ? 75.287 -20.171 3.883 1.00 44.56 123 PRO B C 1
ATOM 4741 O O . PRO B 1 123 ? 75.738 -21.325 3.935 1.00 44.69 123 PRO B O 1
ATOM 4745 N N . LEU B 1 124 ? 74.708 -19.553 4.913 1.00 45.43 124 LEU B N 1
ATOM 4746 C CA . LEU B 1 124 ? 74.586 -20.149 6.246 1.00 46.26 124 LEU B CA 1
ATOM 4747 C C . LEU B 1 124 ? 73.192 -19.892 6.759 1.00 47.18 124 LEU B C 1
ATOM 4748 O O . LEU B 1 124 ? 72.781 -18.743 6.865 1.00 47.06 124 LEU B O 1
ATOM 4753 N N . VAL B 1 125 ? 72.457 -20.952 7.073 1.00 48.59 125 VAL B N 1
ATOM 4754 C CA . VAL B 1 125 ? 71.084 -20.740 7.488 1.00 50.47 125 VAL B CA 1
ATOM 4755 C C . VAL B 1 125 ? 70.739 -21.353 8.829 1.00 51.28 125 VAL B C 1
ATOM 4756 O O . VAL B 1 125 ? 70.848 -22.576 9.026 1.00 51.29 125 VAL B O 1
ATOM 4760 N N . VAL B 1 126 ? 70.311 -20.482 9.738 1.00 52.47 126 VAL B N 1
ATOM 4761 C CA . VAL B 1 126 ? 69.782 -20.914 11.018 1.00 54.11 126 VAL B CA 1
ATOM 4762 C C . VAL B 1 126 ? 68.266 -20.969 10.919 1.00 55.29 126 VAL B C 1
ATOM 4763 O O . VAL B 1 126 ? 67.618 -20.003 10.463 1.00 56.14 126 VAL B O 1
ATOM 4767 N N . TYR B 1 127 ? 67.698 -22.103 11.322 1.00 56.33 127 TYR B N 1
ATOM 4768 C CA . TYR B 1 127 ? 66.248 -22.263 11.278 1.00 57.52 127 TYR B CA 1
ATOM 4769 C C . TYR B 1 127 ? 65.652 -22.101 12.661 1.00 58.29 127 TYR B C 1
ATOM 4770 O O . TYR B 1 127 ? 66.248 -22.514 13.659 1.00 58.17 127 TYR B O 1
ATOM 4779 N N . ASP B 1 128 ? 64.462 -21.509 12.699 1.00 59.52 128 ASP B N 1
ATOM 4780 C CA . ASP B 1 128 ? 63.711 -21.312 13.934 1.00 60.44 128 ASP B CA 1
ATOM 4781 C C . ASP B 1 128 ? 62.571 -22.335 14.070 1.00 61.54 128 ASP B C 1
ATOM 4782 O O . ASP B 1 128 ? 61.544 -22.231 13.376 1.00 61.81 128 ASP B O 1
ATOM 4787 N N . PRO B 1 129 ? 62.739 -23.315 14.980 1.00 62.41 129 PRO B N 1
ATOM 4788 C CA . PRO B 1 129 ? 61.732 -24.356 15.228 1.00 63.16 129 PRO B CA 1
ATOM 4789 C C . PRO B 1 129 ? 60.368 -23.792 15.672 1.00 64.17 129 PRO B C 1
ATOM 4790 O O . PRO B 1 129 ? 59.365 -24.525 15.735 1.00 64.57 129 PRO B O 1
ATOM 4794 N N . SER B 1 130 ? 60.337 -22.503 15.993 1.00 65.07 130 SER B N 1
ATOM 4795 C CA . SER B 1 130 ? 59.082 -21.836 16.248 1.00 66.15 130 SER B CA 1
ATOM 4796 C C . SER B 1 130 ? 59.123 -20.508 15.500 1.00 66.95 130 SER B C 1
ATOM 4797 O O . SER B 1 130 ? 59.130 -19.419 16.092 1.00 67.26 130 SER B O 1
ATOM 4800 N N . ASP B 1 131 ? 59.159 -20.615 14.178 1.00 67.63 131 ASP B N 1
ATOM 4801 C CA . ASP B 1 131 ? 59.287 -19.453 13.307 1.00 68.38 131 ASP B CA 1
ATOM 4802 C C . ASP B 1 131 ? 57.931 -18.748 13.141 1.00 68.49 131 ASP B C 1
ATOM 4803 O O . ASP B 1 131 ? 57.013 -19.312 12.565 1.00 68.69 131 ASP B O 1
ATOM 4808 N N . PRO B 1 132 ? 57.808 -17.501 13.626 1.00 68.82 132 PRO B N 1
ATOM 4809 C CA . PRO B 1 132 ? 56.545 -16.766 13.600 1.00 69.37 132 PRO B CA 1
ATOM 4810 C C . PRO B 1 132 ? 55.862 -16.698 12.247 1.00 69.97 132 PRO B C 1
ATOM 4811 O O . PRO B 1 132 ? 54.767 -16.131 12.145 1.00 70.01 132 PRO B O 1
ATOM 4815 N N . TYR B 1 133 ? 56.505 -17.259 11.226 1.00 70.67 133 TYR B N 1
ATOM 4816 C CA . TYR B 1 133 ? 56.001 -17.169 9.861 1.00 71.42 133 TYR B CA 1
ATOM 4817 C C . TYR B 1 133 ? 55.828 -18.529 9.215 1.00 71.72 133 TYR B C 1
ATOM 4818 O O . TYR B 1 133 ? 55.567 -18.598 8.005 1.00 72.05 133 TYR B O 1
ATOM 4827 N N . ALA B 1 134 ? 55.964 -19.604 9.999 1.00 71.91 134 ALA B N 1
ATOM 4828 C CA . ALA B 1 134 ? 55.843 -20.967 9.432 1.00 72.17 134 ALA B CA 1
ATOM 4829 C C . ALA B 1 134 ? 54.409 -21.286 8.952 1.00 72.32 134 ALA B C 1
ATOM 4830 O O . ALA B 1 134 ? 54.187 -22.245 8.211 1.00 72.20 134 ALA B O 1
ATOM 4832 N N . SER B 1 135 ? 53.454 -20.451 9.362 1.00 72.49 135 SER B N 1
ATOM 4833 C CA . SER B 1 135 ? 52.089 -20.511 8.860 1.00 72.52 135 SER B CA 1
ATOM 4834 C C . SER B 1 135 ? 51.925 -19.506 7.696 1.00 72.48 135 SER B C 1
ATOM 4835 O O . SER B 1 135 ? 50.882 -18.826 7.566 1.00 72.97 135 SER B O 1
ATOM 4838 N N . MET B 1 136 ? 52.974 -19.375 6.879 1.00 71.74 136 MET B N 1
ATOM 4839 C CA . MET B 1 136 ? 52.893 -18.558 5.660 1.00 71.10 136 MET B CA 1
ATOM 4840 C C . MET B 1 136 ? 53.437 -19.342 4.456 1.00 70.83 136 MET B C 1
ATOM 4841 O O . MET B 1 136 ? 53.125 -19.014 3.304 1.00 71.11 136 MET B O 1
ATOM 4846 N N . TYR B 1 137 ? 54.210 -20.396 4.719 1.00 70.00 137 TYR B N 1
ATOM 4847 C CA . TYR B 1 137 ? 54.868 -21.144 3.641 1.00 69.34 137 TYR B CA 1
ATOM 4848 C C . TYR B 1 137 ? 54.910 -22.633 3.896 1.00 68.40 137 TYR B C 1
ATOM 4849 O O . TYR B 1 137 ? 54.744 -23.062 5.023 1.00 68.78 137 TYR B O 1
ATOM 4858 N N . ASP B 1 138 ? 55.172 -23.412 2.848 1.00 67.18 138 ASP B N 1
ATOM 4859 C CA . ASP B 1 138 ? 55.147 -24.873 2.931 1.00 66.08 138 ASP B CA 1
ATOM 4860 C C . ASP B 1 138 ? 56.518 -25.486 2.794 1.00 65.18 138 ASP B C 1
ATOM 4861 O O . ASP B 1 138 ? 56.785 -26.522 3.389 1.00 65.13 138 ASP B O 1
ATOM 4866 N N . VAL B 1 139 ? 57.360 -24.881 1.956 1.00 64.16 139 VAL B N 1
ATOM 4867 C CA . VAL B 1 139 ? 58.733 -25.368 1.740 1.00 63.38 139 VAL B CA 1
ATOM 4868 C C . VAL B 1 139 ? 59.804 -24.331 2.142 1.00 62.99 139 VAL B C 1
ATOM 4869 O O . VAL B 1 139 ? 59.746 -23.130 1.769 1.00 62.56 139 VAL B O 1
ATOM 4873 N N . ASP B 1 140 ? 60.754 -24.823 2.939 1.00 62.31 140 ASP B N 1
ATOM 4874 C CA . ASP B 1 140 ? 61.948 -24.104 3.298 1.00 61.56 140 ASP B CA 1
ATOM 4875 C C . ASP B 1 140 ? 63.044 -25.142 3.512 1.00 61.16 140 ASP B C 1
ATOM 4876 O O . ASP B 1 140 ? 62.976 -25.888 4.466 1.00 61.62 140 ASP B O 1
ATOM 4881 N N . ASP B 1 141 ? 64.021 -25.216 2.612 1.00 60.78 141 ASP B N 1
ATOM 4882 C CA . ASP B 1 141 ? 65.122 -26.179 2.738 1.00 60.90 141 ASP B CA 1
ATOM 4883 C C . ASP B 1 141 ? 66.276 -25.769 1.856 1.00 60.69 141 ASP B C 1
ATOM 4884 O O . ASP B 1 141 ? 66.420 -24.598 1.505 1.00 60.57 141 ASP B O 1
ATOM 4889 N N . ASP B 1 142 ? 67.063 -26.757 1.457 1.00 60.81 142 ASP B N 1
ATOM 4890 C CA . ASP B 1 142 ? 68.283 -26.513 0.692 1.00 61.31 142 ASP B CA 1
ATOM 4891 C C . ASP B 1 142 ? 68.055 -25.965 -0.723 1.00 60.71 142 ASP B C 1
ATOM 4892 O O . ASP B 1 142 ? 68.911 -25.287 -1.304 1.00 60.30 142 ASP B O 1
ATOM 4897 N N . THR B 1 143 ? 66.884 -26.264 -1.257 1.00 60.42 143 THR B N 1
ATOM 4898 C CA . THR B 1 143 ? 66.559 -25.918 -2.627 1.00 60.33 143 THR B CA 1
ATOM 4899 C C . THR B 1 143 ? 65.717 -24.638 -2.660 1.00 59.69 143 THR B C 1
ATOM 4900 O O . THR B 1 143 ? 65.022 -24.337 -3.645 1.00 59.21 143 THR B O 1
ATOM 4904 N N . THR B 1 144 ? 65.806 -23.880 -1.570 1.00 58.97 144 THR B N 1
ATOM 4905 C CA . THR B 1 144 ? 65.107 -22.600 -1.474 1.00 58.35 144 THR B CA 1
ATOM 4906 C C . THR B 1 144 ? 66.052 -21.453 -1.152 1.00 57.40 144 THR B C 1
ATOM 4907 O O . THR B 1 144 ? 65.629 -20.278 -1.063 1.00 57.18 144 THR B O 1
ATOM 4911 N N . VAL B 1 145 ? 67.326 -21.793 -0.976 1.00 55.92 145 VAL B N 1
ATOM 4912 C CA . VAL B 1 145 ? 68.344 -20.764 -0.857 1.00 54.94 145 VAL B CA 1
ATOM 4913 C C . VAL B 1 145 ? 68.850 -20.275 -2.226 1.00 54.12 145 VAL B C 1
ATOM 4914 O O . VAL B 1 145 ? 69.560 -20.979 -2.959 1.00 53.87 145 VAL B O 1
ATOM 4918 N N . ILE B 1 146 ? 68.457 -19.052 -2.558 1.00 52.98 146 ILE B N 1
ATOM 4919 C CA . ILE B 1 146 ? 68.877 -18.418 -3.797 1.00 51.71 146 ILE B CA 1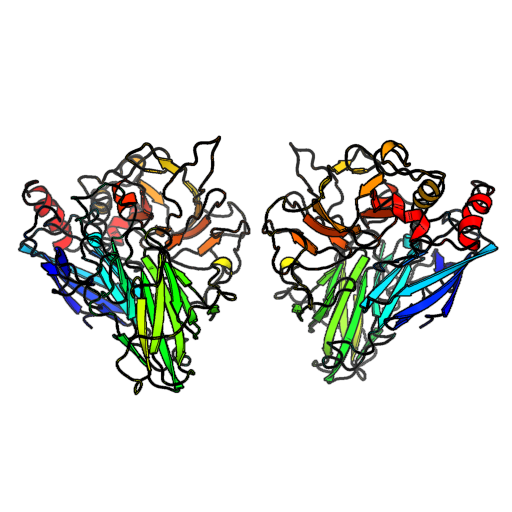
ATOM 4920 C C . ILE B 1 146 ? 70.110 -17.515 -3.582 1.00 50.97 146 ILE B C 1
ATOM 4921 O O . ILE B 1 146 ? 70.008 -16.404 -3.040 1.00 50.60 146 ILE B O 1
ATOM 4926 N N . THR B 1 147 ? 71.264 -17.997 -4.034 1.00 49.85 147 THR B N 1
ATOM 4927 C CA . THR B 1 147 ? 72.499 -17.272 -3.852 1.00 48.88 147 THR B CA 1
ATOM 4928 C C . THR B 1 147 ? 72.885 -16.460 -5.096 1.00 48.36 147 THR B C 1
ATOM 4929 O O . THR B 1 147 ? 73.142 -17.032 -6.164 1.00 48.61 147 THR B O 1
ATOM 4933 N N . LEU B 1 148 ? 72.926 -15.130 -4.934 1.00 47.23 148 LEU B N 1
ATOM 4934 C CA . LEU B 1 148 ? 73.471 -14.184 -5.934 1.00 45.93 148 LEU B CA 1
ATOM 4935 C C . LEU B 1 148 ? 74.945 -13.855 -5.705 1.00 45.64 148 LEU B C 1
ATOM 4936 O O . LEU B 1 148 ? 75.287 -13.358 -4.633 1.00 45.49 148 LEU B O 1
ATOM 4941 N N . SER B 1 149 ? 75.791 -14.113 -6.711 1.00 45.23 149 SER B N 1
ATOM 4942 C CA . SER B 1 149 ? 77.254 -13.893 -6.645 1.00 44.97 149 SER B CA 1
ATOM 4943 C C . SER B 1 149 ? 77.789 -13.309 -7.930 1.00 44.61 149 SER B C 1
ATOM 4944 O O . SER B 1 149 ? 77.396 -13.730 -9.007 1.00 44.84 149 SER B O 1
ATOM 4947 N N . ASP B 1 150 ? 78.697 -12.346 -7.810 1.00 44.46 150 ASP B N 1
ATOM 4948 C CA . ASP B 1 150 ? 79.441 -11.818 -8.957 1.00 44.15 150 ASP B CA 1
ATOM 4949 C C . ASP B 1 150 ? 80.691 -12.637 -9.206 1.00 43.71 150 ASP B C 1
ATOM 4950 O O . ASP B 1 150 ? 81.391 -13.039 -8.277 1.00 44.03 150 ASP B O 1
ATOM 4955 N N . TRP B 1 151 ? 80.969 -12.902 -10.467 1.00 42.96 151 TRP B N 1
ATOM 4956 C CA . TRP B 1 151 ? 82.057 -13.786 -10.770 1.00 42.72 151 TRP B CA 1
ATOM 4957 C C . TRP B 1 151 ? 83.096 -13.049 -11.598 1.00 42.55 151 TRP B C 1
ATOM 4958 O O . TRP B 1 151 ? 82.760 -12.145 -12.372 1.00 42.43 151 TRP B O 1
ATOM 4969 N N . TYR B 1 152 ? 84.362 -13.418 -11.411 1.00 42.30 152 TYR B N 1
ATOM 4970 C CA . TYR B 1 152 ? 85.449 -12.730 -12.079 1.00 42.08 152 TYR B CA 1
ATOM 4971 C C . TYR B 1 152 ? 86.360 -13.690 -12.801 1.00 42.51 152 TYR B C 1
ATOM 4972 O O . TYR B 1 152 ? 86.876 -14.621 -12.198 1.00 42.39 152 TYR B O 1
ATOM 4981 N N . HIS B 1 153 ? 86.560 -13.444 -14.091 1.00 43.21 153 HIS B N 1
ATOM 4982 C CA . HIS B 1 153 ? 87.425 -14.274 -14.906 1.00 44.14 153 HIS B CA 1
ATOM 4983 C C . HIS B 1 153 ? 88.876 -14.063 -14.564 1.00 44.27 153 HIS B C 1
ATOM 4984 O O . HIS B 1 153 ? 89.655 -14.997 -14.615 1.00 45.05 153 HIS B O 1
ATOM 4991 N N . THR B 1 154 ? 89.251 -12.838 -14.225 1.00 44.17 154 THR B N 1
ATOM 4992 C CA . THR B 1 154 ? 90.598 -12.580 -13.720 1.00 43.94 154 THR B CA 1
ATOM 4993 C C . THR B 1 154 ? 90.582 -12.701 -12.172 1.00 44.44 154 THR B C 1
ATOM 4994 O O . THR B 1 154 ? 89.559 -12.434 -11.547 1.00 44.91 154 THR B O 1
ATOM 4998 N N . ALA B 1 155 ? 91.681 -13.155 -11.563 1.00 44.60 155 ALA B N 1
ATOM 4999 C CA . ALA B 1 155 ? 91.747 -13.383 -10.100 1.00 44.21 155 ALA B CA 1
ATOM 5000 C C . ALA B 1 155 ? 91.868 -12.096 -9.301 1.00 43.86 155 ALA B C 1
ATOM 5001 O O . ALA B 1 155 ? 92.264 -11.063 -9.828 1.00 44.05 155 ALA B O 1
ATOM 5003 N N . ALA B 1 156 ? 91.567 -12.176 -8.013 1.00 43.35 156 ALA B N 1
ATOM 5004 C CA . ALA B 1 156 ? 91.491 -10.975 -7.177 1.00 42.92 156 ALA B CA 1
ATOM 5005 C C . ALA B 1 156 ? 92.804 -10.238 -7.099 1.00 42.27 156 ALA B C 1
ATOM 5006 O O . ALA B 1 156 ? 92.845 -9.019 -7.053 1.00 41.88 156 ALA B O 1
ATOM 5008 N N . LYS B 1 157 ? 93.883 -10.997 -7.048 1.00 41.79 157 LYS B N 1
ATOM 5009 C CA . LYS B 1 157 ? 95.186 -10.389 -6.870 1.00 41.44 157 LYS B CA 1
ATOM 5010 C C . LYS B 1 157 ? 95.790 -9.985 -8.217 1.00 40.85 157 LYS B C 1
ATOM 5011 O O . LYS B 1 157 ? 96.714 -9.160 -8.273 1.00 40.55 157 LYS B O 1
ATOM 5017 N N . LEU B 1 158 ? 95.244 -10.566 -9.287 1.00 40.05 158 LEU B N 1
ATOM 5018 C CA . LEU B 1 158 ? 95.813 -10.451 -10.620 1.00 39.14 158 LEU B CA 1
ATOM 5019 C C . LEU B 1 158 ? 95.242 -9.294 -11.390 1.00 38.71 158 LEU B C 1
ATOM 5020 O O . LEU B 1 158 ? 95.941 -8.672 -12.168 1.00 38.88 158 LEU B O 1
ATOM 5025 N N . GLY B 1 159 ? 93.968 -9.009 -11.171 1.00 38.21 159 GLY B N 1
ATOM 5026 C CA . GLY B 1 159 ? 93.316 -7.857 -11.786 1.00 37.30 159 GLY B CA 1
ATOM 5027 C C . GLY B 1 159 ? 93.565 -6.550 -11.067 1.00 36.46 159 GLY B C 1
ATOM 5028 O O . GLY B 1 159 ? 94.429 -6.456 -10.206 1.00 36.38 159 GLY B O 1
ATOM 5029 N N . PRO B 1 160 ? 92.793 -5.527 -11.407 1.00 36.09 160 PRO B N 1
ATOM 5030 C CA . PRO B 1 160 ? 93.034 -4.194 -10.886 1.00 36.12 160 PRO B CA 1
ATOM 5031 C C . PRO B 1 160 ? 92.527 -4.108 -9.473 1.00 36.02 160 PRO B C 1
ATOM 5032 O O . PRO B 1 160 ? 91.712 -4.931 -9.083 1.00 36.21 160 PRO B O 1
ATOM 5036 N N . ALA B 1 161 ? 92.974 -3.096 -8.737 1.00 35.87 161 ALA B N 1
ATOM 5037 C CA . ALA B 1 161 ? 92.517 -2.855 -7.371 1.00 35.35 161 ALA B CA 1
ATOM 5038 C C . ALA B 1 161 ? 91.015 -2.698 -7.303 1.00 35.05 161 ALA B C 1
ATOM 5039 O O . ALA B 1 161 ? 90.399 -3.233 -6.396 1.00 35.36 161 ALA B O 1
ATOM 5041 N N . PHE B 1 162 ? 90.429 -1.975 -8.251 1.00 34.88 162 PHE B N 1
ATOM 5042 C CA . PHE B 1 162 ? 88.979 -1.754 -8.250 1.00 35.29 162 PHE B CA 1
ATOM 5043 C C . PHE B 1 162 ? 88.370 -2.185 -9.583 1.00 36.00 162 PHE B C 1
ATOM 5044 O O . PHE B 1 162 ? 88.217 -1.366 -10.520 1.00 36.52 162 PHE B O 1
ATOM 5052 N N . PRO B 1 163 ? 88.021 -3.476 -9.682 1.00 36.02 163 PRO B N 1
ATOM 5053 C CA . PRO B 1 163 ? 87.320 -4.021 -10.837 1.00 36.02 163 PRO B CA 1
ATOM 5054 C C . PRO B 1 163 ? 86.066 -3.227 -11.195 1.00 36.25 163 PRO B C 1
ATOM 5055 O O . PRO B 1 163 ? 85.172 -3.107 -10.359 1.00 36.07 163 PRO B O 1
ATOM 5059 N N . PRO B 1 164 ? 85.997 -2.707 -12.437 1.00 36.68 164 PRO B N 1
ATOM 5060 C CA . PRO B 1 164 ? 84.851 -1.957 -12.924 1.00 36.93 164 PRO B CA 1
ATOM 5061 C C . PRO B 1 164 ? 83.569 -2.776 -12.848 1.00 37.02 164 PRO B C 1
ATOM 5062 O O . PRO B 1 164 ? 82.547 -2.271 -12.427 1.00 37.51 164 PRO B O 1
ATOM 5066 N N . ASN B 1 165 ? 83.623 -4.037 -13.243 1.00 37.14 165 ASN B N 1
ATOM 5067 C CA . ASN B 1 165 ? 82.429 -4.871 -13.250 1.00 37.65 165 ASN B CA 1
ATOM 5068 C C . ASN B 1 165 ? 82.748 -6.376 -13.143 1.00 37.70 165 ASN B C 1
ATOM 5069 O O . ASN B 1 165 ? 83.888 -6.815 -13.368 1.00 37.34 165 ASN B O 1
ATOM 5074 N N . ALA B 1 166 ? 81.713 -7.148 -12.807 1.00 37.65 166 ALA B N 1
ATOM 5075 C CA . ALA B 1 166 ? 81.780 -8.588 -12.784 1.00 37.69 166 ALA B CA 1
ATOM 5076 C C . ALA B 1 166 ? 81.657 -9.077 -14.195 1.00 37.87 166 ALA B C 1
ATOM 5077 O O . ALA B 1 166 ? 80.904 -8.508 -14.966 1.00 37.54 166 ALA B O 1
ATOM 5079 N N . ASP B 1 167 ? 82.389 -10.138 -14.518 1.00 38.47 167 ASP B N 1
ATOM 5080 C CA . ASP B 1 167 ? 82.281 -10.786 -15.816 1.00 39.30 167 ASP B CA 1
ATOM 5081 C C . ASP B 1 167 ? 80.930 -11.490 -16.037 1.00 39.18 167 ASP B C 1
ATOM 5082 O O . ASP B 1 167 ? 80.395 -11.481 -17.159 1.00 40.16 167 ASP B O 1
ATOM 5087 N N . SER B 1 168 ? 80.379 -12.083 -14.978 1.00 38.33 168 SER B N 1
ATOM 5088 C CA . SER B 1 168 ? 79.088 -12.754 -15.048 1.00 37.61 168 SER B CA 1
ATOM 5089 C C . SER B 1 168 ? 78.447 -12.689 -13.692 1.00 37.48 168 SER B C 1
ATOM 5090 O O . SER B 1 168 ? 79.135 -12.599 -12.690 1.00 37.83 168 SER B O 1
ATOM 5093 N N . VAL B 1 169 ? 77.128 -12.703 -13.668 1.00 37.54 169 VAL B N 1
ATOM 5094 C CA . VAL B 1 169 ? 76.381 -12.732 -12.429 1.00 38.00 169 VAL B CA 1
ATOM 5095 C C . VAL B 1 169 ? 75.843 -14.161 -12.221 1.00 39.07 169 VAL B C 1
ATOM 5096 O O . VAL B 1 169 ? 75.044 -14.660 -13.003 1.00 39.92 169 VAL B O 1
ATOM 5100 N N . LEU B 1 170 ? 76.300 -14.839 -11.190 1.00 39.94 170 LEU B N 1
ATOM 5101 C CA . LEU B 1 170 ? 75.896 -16.209 -11.010 1.00 41.23 170 LEU B CA 1
ATOM 5102 C C . LEU B 1 170 ? 74.706 -16.301 -10.070 1.00 42.36 170 LEU B C 1
ATOM 5103 O O . LEU B 1 170 ? 74.753 -15.783 -8.954 1.00 42.77 170 LEU B O 1
ATOM 5108 N N . ILE B 1 171 ? 73.638 -16.951 -10.514 1.00 43.52 171 ILE B N 1
ATOM 5109 C CA . ILE B 1 171 ? 72.578 -17.349 -9.579 1.00 44.93 171 ILE B CA 1
ATOM 5110 C C . ILE B 1 171 ? 72.780 -18.818 -9.197 1.00 46.35 171 ILE B C 1
ATOM 5111 O O . ILE B 1 171 ? 73.135 -19.630 -10.057 1.00 47.63 171 ILE B O 1
ATOM 5116 N N . ASN B 1 172 ? 72.607 -19.160 -7.916 1.00 47.24 172 ASN B N 1
ATOM 5117 C CA . ASN B 1 172 ? 72.964 -20.510 -7.442 1.00 48.06 172 ASN B CA 1
ATOM 5118 C C . ASN B 1 172 ? 74.250 -21.111 -8.069 1.00 48.61 172 ASN B C 1
ATOM 5119 O O . ASN B 1 172 ? 74.409 -22.330 -8.168 1.00 48.68 172 ASN B O 1
ATOM 5124 N N . GLY B 1 173 ? 75.165 -20.225 -8.464 1.00 49.09 173 GLY B N 1
ATOM 5125 C CA . GLY B 1 173 ? 76.475 -20.623 -8.927 1.00 50.00 173 GLY B CA 1
ATOM 5126 C C . GLY B 1 173 ? 76.475 -20.935 -10.399 1.00 50.69 173 GLY B C 1
ATOM 5127 O O . GLY B 1 173 ? 77.399 -21.586 -10.890 1.00 51.19 173 GLY B O 1
ATOM 5128 N N . LEU B 1 174 ? 75.448 -20.466 -11.100 1.00 51.07 174 LEU B N 1
ATOM 5129 C CA . LEU B 1 174 ? 75.316 -20.690 -12.543 1.00 51.83 174 LEU B CA 1
ATOM 5130 C C . LEU B 1 174 ? 74.824 -19.420 -13.244 1.00 52.76 174 LEU B C 1
ATOM 5131 O O . LEU B 1 174 ? 73.838 -18.807 -12.825 1.00 52.70 174 LEU B O 1
ATOM 5136 N N . GLY B 1 175 ? 75.517 -19.029 -14.311 1.00 53.83 175 GLY B N 1
ATOM 5137 C CA . GLY B 1 175 ? 75.177 -17.820 -15.063 1.00 55.06 175 GLY B CA 1
ATOM 5138 C C . GLY B 1 175 ? 75.949 -17.828 -16.357 1.00 56.32 175 GLY B C 1
ATOM 5139 O O . GLY B 1 175 ? 76.572 -18.846 -16.710 1.00 56.32 175 GLY B O 1
ATOM 5140 N N . ARG B 1 176 ? 75.916 -16.697 -17.061 1.00 57.66 176 ARG B N 1
ATOM 5141 C CA . ARG B 1 176 ? 76.698 -16.538 -18.313 1.00 59.06 176 ARG B CA 1
ATOM 5142 C C . ARG B 1 176 ? 77.410 -15.176 -18.435 1.00 59.68 176 ARG B C 1
ATOM 5143 O O . ARG B 1 176 ? 77.076 -14.205 -17.731 1.00 59.68 176 ARG B O 1
ATOM 5151 N N . PHE B 1 177 ? 78.389 -15.110 -19.332 1.00 60.46 177 PHE B N 1
ATOM 5152 C CA . PHE B 1 177 ? 79.010 -13.829 -19.638 1.00 61.63 177 PHE B CA 1
ATOM 5153 C C . PHE B 1 177 ? 78.617 -13.255 -21.011 1.00 62.95 177 PHE B C 1
ATOM 5154 O O . PHE B 1 177 ? 77.695 -13.764 -21.644 1.00 63.39 177 PHE B O 1
ATOM 5162 N N . ALA B 1 178 ? 79.303 -12.193 -21.445 1.00 64.29 178 ALA B N 1
ATOM 5163 C CA . ALA B 1 178 ? 78.985 -11.463 -22.688 1.00 65.66 178 ALA B CA 1
ATOM 5164 C C . ALA B 1 178 ? 78.961 -12.330 -23.936 1.00 66.76 178 ALA B C 1
ATOM 5165 O O . ALA B 1 178 ? 77.880 -12.628 -24.455 1.00 67.60 178 ALA B O 1
ATOM 5167 N N . GLY B 1 179 ? 80.141 -12.740 -24.423 1.00 67.27 179 GLY B N 1
ATOM 5168 C CA . GLY B 1 179 ? 80.249 -13.687 -25.556 1.00 67.58 179 GLY B CA 1
ATOM 5169 C C . GLY B 1 179 ? 80.116 -15.119 -25.055 1.00 67.87 179 GLY B C 1
ATOM 5170 O O . GLY B 1 179 ? 80.998 -15.950 -25.278 1.00 67.50 179 GLY B O 1
ATOM 5171 N N . GLY B 1 180 ? 78.986 -15.402 -24.401 1.00 68.32 180 GLY B N 1
ATOM 5172 C CA . GLY B 1 180 ? 78.821 -16.569 -23.527 1.00 68.83 180 GLY B CA 1
ATOM 5173 C C . GLY B 1 180 ? 78.841 -17.893 -24.234 1.00 69.01 180 GLY B C 1
ATOM 5174 O O . GLY B 1 180 ? 78.689 -17.950 -25.433 1.00 69.10 180 GLY B O 1
ATOM 5175 N N . ASN B 1 181 ? 79.044 -18.959 -23.482 1.00 69.44 181 ASN B N 1
ATOM 5176 C CA . ASN B 1 181 ? 78.966 -20.301 -24.027 1.00 70.23 181 ASN B CA 1
ATOM 5177 C C . ASN B 1 181 ? 77.497 -20.747 -24.187 1.00 70.38 181 ASN B C 1
ATOM 5178 O O . ASN B 1 181 ? 77.211 -21.846 -24.703 1.00 70.58 181 ASN B O 1
ATOM 5183 N N . ALA B 1 182 ? 76.570 -19.892 -23.750 1.00 70.34 182 ALA B N 1
ATOM 5184 C CA . ALA B 1 182 ? 75.147 -20.263 -23.670 1.00 70.32 182 ALA B CA 1
ATOM 5185 C C . ALA B 1 182 ? 74.939 -21.607 -22.948 1.00 69.98 182 ALA B C 1
ATOM 5186 O O . ALA B 1 182 ? 74.186 -22.455 -23.404 1.00 69.92 182 ALA B O 1
ATOM 5188 N N . SER B 1 183 ? 75.616 -21.772 -21.816 1.00 69.70 183 SER B N 1
ATOM 5189 C CA . SER B 1 183 ? 75.622 -23.025 -21.081 1.00 69.49 183 SER B CA 1
ATOM 5190 C C . SER B 1 183 ? 74.705 -22.965 -19.861 1.00 69.39 183 SER B C 1
ATOM 5191 O O . SER B 1 183 ? 74.101 -21.917 -19.584 1.00 69.16 183 SER B O 1
ATOM 5194 N N . ASP B 1 184 ? 74.641 -24.091 -19.134 1.00 69.12 184 ASP B N 1
ATOM 5195 C CA . ASP B 1 184 ? 73.598 -24.377 -18.131 1.00 68.71 184 ASP B CA 1
ATOM 5196 C C . ASP B 1 184 ? 73.236 -23.177 -17.262 1.00 68.01 184 ASP B C 1
ATOM 5197 O O . ASP B 1 184 ? 74.102 -22.430 -16.822 1.00 67.67 184 ASP B O 1
ATOM 5202 N N . LEU B 1 185 ? 71.946 -22.976 -17.051 1.00 67.43 185 LEU B N 1
ATOM 5203 C CA . LEU B 1 185 ? 71.493 -21.949 -16.127 1.00 67.00 185 LEU B CA 1
ATOM 5204 C C . LEU B 1 185 ? 71.087 -22.606 -14.792 1.00 66.94 185 LEU B C 1
ATOM 5205 O O . LEU B 1 185 ? 71.180 -23.838 -14.619 1.00 66.98 185 LEU B O 1
ATOM 5210 N N . ALA B 1 186 ? 70.647 -21.793 -13.841 1.00 66.41 186 ALA B N 1
ATOM 5211 C CA . ALA B 1 186 ? 70.169 -22.354 -12.605 1.00 66.37 186 ALA B CA 1
ATOM 5212 C C . ALA B 1 186 ? 68.682 -22.703 -12.735 1.00 66.50 186 ALA B C 1
ATOM 5213 O O . ALA B 1 186 ? 67.918 -21.936 -13.323 1.00 66.23 186 ALA B O 1
ATOM 5215 N N . VAL B 1 187 ? 68.284 -23.862 -12.198 1.00 66.90 187 VAL B N 1
ATOM 5216 C CA . VAL B 1 187 ? 66.873 -24.322 -12.203 1.00 67.14 187 VAL B CA 1
ATOM 5217 C C . VAL B 1 187 ? 66.228 -24.442 -10.829 1.00 67.09 187 VAL B C 1
ATOM 5218 O O . VAL B 1 187 ? 66.643 -25.255 -10.009 1.00 67.32 187 VAL B O 1
ATOM 5222 N N . ILE B 1 188 ? 65.183 -23.663 -10.593 1.00 67.08 188 ILE B N 1
ATOM 5223 C CA . ILE B 1 188 ? 64.468 -23.728 -9.314 1.00 67.25 188 ILE B CA 1
ATOM 5224 C C . ILE B 1 188 ? 63.103 -24.337 -9.566 1.00 67.40 188 ILE B C 1
ATOM 5225 O O . ILE B 1 188 ? 62.347 -23.825 -10.398 1.00 67.91 188 ILE B O 1
ATOM 5230 N N . THR B 1 189 ? 62.789 -25.419 -8.857 1.00 67.17 189 THR B N 1
ATOM 5231 C CA . THR B 1 189 ? 61.546 -26.164 -9.090 1.00 66.71 189 THR B CA 1
ATOM 5232 C C . THR B 1 189 ? 60.436 -25.742 -8.124 1.00 66.33 189 THR B C 1
ATOM 5233 O O . THR B 1 189 ? 60.654 -25.556 -6.933 1.00 66.37 189 THR B O 1
ATOM 5237 N N . VAL B 1 190 ? 59.242 -25.564 -8.644 1.00 65.93 190 VAL B N 1
ATOM 5238 C CA . VAL B 1 190 ? 58.134 -25.275 -7.768 1.00 66.36 190 VAL B CA 1
ATOM 5239 C C . VAL B 1 190 ? 56.907 -26.128 -8.161 1.00 67.05 190 VAL B C 1
ATOM 5240 O O . VAL B 1 190 ? 56.764 -26.501 -9.333 1.00 67.73 190 VAL B O 1
ATOM 5244 N N . GLU B 1 191 ? 56.057 -26.474 -7.179 1.00 67.04 191 GLU B N 1
ATOM 5245 C CA . GLU B 1 191 ? 54.753 -27.122 -7.418 1.00 66.58 191 GLU B CA 1
ATOM 5246 C C . GLU B 1 191 ? 53.612 -26.090 -7.283 1.00 66.76 191 GLU B C 1
ATOM 5247 O O . GLU B 1 191 ? 53.689 -25.190 -6.443 1.00 66.74 191 GLU B O 1
ATOM 5253 N N . GLN B 1 192 ? 52.574 -26.207 -8.118 1.00 66.97 192 GLN B N 1
ATOM 5254 C CA . GLN B 1 192 ? 51.421 -25.291 -8.074 1.00 67.23 192 GLN B CA 1
ATOM 5255 C C . GLN B 1 192 ? 50.775 -25.187 -6.686 1.00 67.62 192 GLN B C 1
ATOM 5256 O O . GLN B 1 192 ? 50.656 -26.187 -5.961 1.00 67.59 192 GLN B O 1
ATOM 5262 N N . ASN B 1 193 ? 50.377 -23.966 -6.323 1.00 68.05 193 ASN B N 1
ATOM 5263 C CA . ASN B 1 193 ? 49.671 -23.701 -5.057 1.00 68.52 193 ASN B CA 1
ATOM 5264 C C . ASN B 1 193 ? 50.506 -23.837 -3.752 1.00 68.73 193 ASN B C 1
ATOM 5265 O O . ASN B 1 193 ? 50.146 -23.241 -2.717 1.00 69.14 193 ASN B O 1
ATOM 5270 N N . LYS B 1 194 ? 51.620 -24.586 -3.810 1.00 68.59 194 LYS B N 1
ATOM 5271 C CA . LYS B 1 194 ? 52.594 -24.653 -2.699 1.00 68.59 194 LYS B CA 1
ATOM 5272 C C . LYS B 1 194 ? 53.299 -23.311 -2.409 1.00 68.71 194 LYS B C 1
ATOM 5273 O O . LYS B 1 194 ? 53.925 -22.694 -3.294 1.00 68.96 194 LYS B O 1
ATOM 5279 N N . ARG B 1 195 ? 53.190 -22.850 -1.164 1.00 68.61 195 ARG B N 1
ATOM 5280 C CA . ARG B 1 195 ? 53.895 -21.626 -0.770 1.00 68.47 195 ARG B CA 1
ATOM 5281 C C . ARG B 1 195 ? 55.392 -21.932 -0.549 1.00 67.92 195 ARG B C 1
ATOM 5282 O O . ARG B 1 195 ? 55.743 -22.942 0.112 1.00 67.77 195 ARG B O 1
ATOM 5290 N N . TYR B 1 196 ? 56.259 -21.074 -1.113 1.00 66.87 196 TYR B N 1
ATOM 5291 C CA . TYR B 1 196 ? 57.719 -21.217 -0.944 1.00 65.75 196 TYR B CA 1
ATOM 5292 C C . TYR B 1 196 ? 58.359 -20.105 -0.098 1.00 64.43 196 TYR B C 1
ATOM 5293 O O . TYR B 1 196 ? 58.010 -18.919 -0.242 1.00 64.48 196 TYR B O 1
ATOM 5302 N N . ARG B 1 197 ? 59.263 -20.499 0.805 1.00 62.46 197 ARG B N 1
ATOM 5303 C CA . ARG B 1 197 ? 60.111 -19.530 1.503 1.00 60.47 197 ARG B CA 1
ATOM 5304 C C . ARG B 1 197 ? 61.510 -19.553 0.868 1.00 59.40 197 ARG B C 1
ATOM 5305 O O . ARG B 1 197 ? 62.283 -20.512 1.048 1.00 58.83 197 ARG B O 1
ATOM 5313 N N . PHE B 1 198 ? 61.803 -18.510 0.088 1.00 57.79 198 PHE B N 1
ATOM 5314 C CA . PHE B 1 198 ? 63.097 -18.390 -0.563 1.00 56.19 198 PHE B CA 1
ATOM 5315 C C . PHE B 1 198 ? 63.990 -17.495 0.272 1.00 55.14 198 PHE B C 1
ATOM 5316 O O . PHE B 1 198 ? 63.613 -16.365 0.643 1.00 54.91 198 PHE B O 1
ATOM 5324 N N . ARG B 1 199 ? 65.167 -18.025 0.572 1.00 53.30 199 ARG B N 1
ATOM 5325 C CA . ARG B 1 199 ? 66.154 -17.318 1.340 1.00 51.62 199 ARG B CA 1
ATOM 5326 C C . ARG B 1 199 ? 67.207 -16.759 0.367 1.00 50.53 199 ARG B C 1
ATOM 5327 O O . ARG B 1 199 ? 68.039 -17.513 -0.159 1.00 50.35 199 ARG B O 1
ATOM 5335 N N . LEU B 1 200 ? 67.138 -15.447 0.104 1.00 48.98 200 LEU B N 1
ATOM 5336 C CA . LEU B 1 200 ? 67.982 -14.790 -0.902 1.00 47.41 200 LEU B CA 1
ATOM 5337 C C . LEU B 1 200 ? 69.243 -14.211 -0.252 1.00 46.50 200 LEU B C 1
ATOM 5338 O O . LEU B 1 200 ? 69.156 -13.379 0.661 1.00 46.50 200 LEU B O 1
ATOM 5343 N N . VAL B 1 201 ? 70.411 -14.644 -0.732 1.00 44.99 201 VAL B N 1
ATOM 5344 C CA . VAL B 1 201 ? 71.691 -14.231 -0.152 1.00 43.64 201 VAL B CA 1
ATOM 5345 C C . VAL B 1 201 ? 72.552 -13.542 -1.194 1.00 42.96 201 VAL B C 1
ATOM 5346 O O . VAL B 1 201 ? 72.722 -14.058 -2.299 1.00 43.12 201 VAL B O 1
ATOM 5350 N N . SER B 1 202 ? 73.132 -12.400 -0.829 1.00 41.76 202 SER B N 1
ATOM 5351 C CA . SER B 1 202 ? 74.042 -11.665 -1.704 1.00 40.29 202 SER B CA 1
ATOM 5352 C C . SER B 1 202 ? 75.469 -11.986 -1.333 1.00 39.37 202 SER B C 1
ATOM 5353 O O . SER B 1 202 ? 75.988 -11.424 -0.392 1.00 39.82 202 SER B O 1
ATOM 5356 N N . LEU B 1 203 ? 76.122 -12.875 -2.060 1.00 38.19 203 LEU B N 1
ATOM 5357 C CA . LEU B 1 203 ? 77.547 -13.104 -1.815 1.00 37.43 203 LEU B CA 1
ATOM 5358 C C . LEU B 1 203 ? 78.423 -12.220 -2.693 1.00 37.23 203 LEU B C 1
ATOM 5359 O O . LEU B 1 203 ? 79.524 -12.645 -3.092 1.00 37.16 203 LEU B O 1
ATOM 5364 N N . SER B 1 204 ? 77.933 -11.007 -2.983 1.00 36.86 204 SER B N 1
ATOM 5365 C CA . SER B 1 204 ? 78.578 -10.090 -3.915 1.00 36.91 204 SER B CA 1
ATOM 5366 C C . SER B 1 204 ? 79.882 -9.461 -3.382 1.00 37.44 204 SER B C 1
ATOM 5367 O O . SER B 1 204 ? 80.110 -9.355 -2.172 1.00 37.24 204 SER B O 1
ATOM 5370 N N . CYS B 1 205 ? 80.750 -9.057 -4.299 1.00 38.08 205 CYS B N 1
ATOM 5371 C CA . CYS B 1 205 ? 81.986 -8.425 -3.918 1.00 39.51 205 CYS B CA 1
ATOM 5372 C C . CYS B 1 205 ? 81.884 -6.978 -4.155 1.00 40.00 205 CYS B C 1
ATOM 5373 O O . CYS B 1 205 ? 82.617 -6.214 -3.551 1.00 40.57 205 CYS B O 1
ATOM 5376 N N . ASP B 1 206 ? 81.018 -6.582 -5.072 1.00 41.17 206 ASP B N 1
ATOM 5377 C CA . ASP B 1 206 ? 80.994 -5.198 -5.505 1.00 42.81 206 ASP B CA 1
ATOM 5378 C C . ASP B 1 206 ? 79.565 -4.816 -5.851 1.00 43.55 206 ASP B C 1
ATOM 5379 O O . ASP B 1 206 ? 78.951 -4.020 -5.144 1.00 43.20 206 ASP B O 1
ATOM 5384 N N . PRO B 1 207 ? 79.005 -5.414 -6.918 1.00 44.90 207 PRO B N 1
ATOM 5385 C CA . PRO B 1 207 ? 77.771 -4.836 -7.470 1.00 46.02 207 PRO B CA 1
ATOM 5386 C C . PRO B 1 207 ? 76.525 -5.137 -6.656 1.00 46.78 207 PRO B C 1
ATOM 5387 O O . PRO B 1 207 ? 76.470 -6.124 -5.915 1.00 46.58 207 PRO B O 1
ATOM 5391 N N . ASN B 1 208 ? 75.551 -4.253 -6.779 1.00 48.02 208 ASN B N 1
ATOM 5392 C CA . ASN B 1 208 ? 74.280 -4.490 -6.170 1.00 49.78 208 ASN B CA 1
ATOM 5393 C C . ASN B 1 208 ? 73.278 -4.885 -7.258 1.00 51.13 208 ASN B C 1
ATOM 5394 O O . ASN B 1 208 ? 73.330 -4.359 -8.382 1.00 51.92 208 ASN B O 1
ATOM 5399 N N . PHE B 1 209 ? 72.352 -5.759 -6.919 1.00 52.09 209 PHE B N 1
ATOM 5400 C CA . PHE B 1 209 ? 71.453 -6.340 -7.880 1.00 52.54 209 PHE B CA 1
ATOM 5401 C C . PHE B 1 209 ? 70.075 -5.748 -7.793 1.00 53.23 209 PHE B C 1
ATOM 5402 O O . PHE B 1 209 ? 69.681 -5.273 -6.758 1.00 53.40 209 PHE B O 1
ATOM 5410 N N . THR B 1 210 ? 69.336 -5.784 -8.879 1.00 53.67 210 THR B N 1
ATOM 5411 C CA . THR B 1 210 ? 67.912 -5.506 -8.862 1.00 54.26 210 THR B CA 1
ATOM 5412 C C . THR B 1 210 ? 67.203 -6.831 -9.186 1.00 55.00 210 THR B C 1
ATOM 5413 O O . THR B 1 210 ? 66.923 -7.155 -10.344 1.00 55.03 210 THR B O 1
ATOM 5417 N N . PHE B 1 211 ? 66.953 -7.600 -8.118 1.00 56.18 211 PHE B N 1
ATOM 5418 C CA . PHE B 1 211 ? 66.366 -8.954 -8.154 1.00 56.71 211 PHE B CA 1
ATOM 5419 C C . PHE B 1 211 ? 64.875 -8.950 -8.337 1.00 57.75 211 PHE B C 1
ATOM 5420 O O . PHE B 1 211 ? 64.123 -8.392 -7.528 1.00 57.25 211 PHE B O 1
ATOM 5428 N N . SER B 1 212 ? 64.462 -9.618 -9.399 1.00 59.32 212 SER B N 1
ATOM 5429 C CA . SER B 1 212 ? 63.074 -9.630 -9.792 1.00 61.11 212 SER B CA 1
ATOM 5430 C C . SER B 1 212 ? 62.769 -11.010 -10.324 1.00 61.95 212 SER B C 1
ATOM 5431 O O . SER B 1 212 ? 63.695 -11.717 -10.756 1.00 62.01 212 SER B O 1
ATOM 5434 N N . ILE B 1 213 ? 61.489 -11.400 -10.237 1.00 63.07 213 ILE B N 1
ATOM 5435 C CA . ILE B 1 213 ? 60.976 -12.636 -10.855 1.00 64.12 213 ILE B CA 1
ATOM 5436 C C . ILE B 1 213 ? 59.820 -12.284 -11.810 1.00 64.86 213 ILE B C 1
ATOM 5437 O O . ILE B 1 213 ? 58.950 -11.455 -11.492 1.00 65.05 213 ILE B O 1
ATOM 5442 N N . ASP B 1 214 ? 59.863 -12.884 -12.997 1.00 65.63 214 ASP B N 1
ATOM 5443 C CA . ASP B 1 214 ? 58.871 -12.637 -14.015 1.00 66.68 214 ASP B CA 1
ATOM 5444 C C . ASP B 1 214 ? 57.504 -13.194 -13.618 1.00 67.23 214 ASP B C 1
ATOM 5445 O O . ASP B 1 214 ? 57.366 -14.383 -13.268 1.00 67.10 214 ASP B O 1
ATOM 5450 N N . GLY B 1 215 ? 56.511 -12.302 -13.646 1.00 67.80 215 GLY B N 1
ATOM 5451 C CA . GLY B 1 215 ? 55.104 -12.653 -13.444 1.00 68.20 215 GLY B CA 1
ATOM 5452 C C . GLY B 1 215 ? 54.827 -13.229 -12.074 1.00 68.43 215 GLY B C 1
ATOM 5453 O O . GLY B 1 215 ? 53.924 -14.059 -11.912 1.00 68.68 215 GLY B O 1
ATOM 5454 N N . HIS B 1 216 ? 55.617 -12.801 -11.093 1.00 68.52 216 HIS B N 1
ATOM 5455 C CA . HIS B 1 216 ? 55.462 -13.271 -9.721 1.00 68.50 216 HIS B CA 1
ATOM 5456 C C . HIS B 1 216 ? 55.689 -12.157 -8.708 1.00 67.99 216 HIS B C 1
ATOM 5457 O O . HIS B 1 216 ? 55.988 -11.016 -9.060 1.00 67.98 216 HIS B O 1
ATOM 5464 N N . ASN B 1 217 ? 55.535 -12.496 -7.439 1.00 67.38 217 ASN B N 1
ATOM 5465 C CA . ASN B 1 217 ? 55.771 -11.528 -6.382 1.00 66.75 217 ASN B CA 1
ATOM 5466 C C . ASN B 1 217 ? 56.550 -12.082 -5.204 1.00 66.11 217 ASN B C 1
ATOM 5467 O O . ASN B 1 217 ? 56.611 -13.305 -4.993 1.00 66.33 217 ASN B O 1
ATOM 5472 N N . MET B 1 218 ? 57.119 -11.164 -4.425 1.00 64.81 218 MET B N 1
ATOM 5473 C CA . MET B 1 218 ? 57.907 -11.537 -3.285 1.00 63.46 218 MET B CA 1
ATOM 5474 C C . MET B 1 218 ? 57.382 -10.851 -2.049 1.00 62.74 218 MET B C 1
ATOM 5475 O O . MET B 1 218 ? 57.108 -9.632 -2.057 1.00 62.34 218 MET B O 1
ATOM 5480 N N . THR B 1 219 ? 57.186 -11.675 -1.012 1.00 61.76 219 THR B N 1
ATOM 5481 C CA . THR B 1 219 ? 56.672 -11.233 0.290 1.00 60.28 219 THR B CA 1
ATOM 5482 C C . THR B 1 219 ? 57.787 -11.332 1.342 1.00 58.87 219 THR B C 1
ATOM 5483 O O . THR B 1 219 ? 58.031 -12.404 1.897 1.00 58.79 219 THR B O 1
ATOM 5487 N N . ILE B 1 220 ? 58.465 -10.210 1.584 1.00 56.93 220 ILE B N 1
ATOM 5488 C CA . ILE B 1 220 ? 59.647 -10.171 2.431 1.00 55.03 220 ILE B CA 1
ATOM 5489 C C . ILE B 1 220 ? 59.190 -10.273 3.851 1.00 53.80 220 ILE B C 1
ATOM 5490 O O . ILE B 1 220 ? 58.249 -9.611 4.251 1.00 53.77 220 ILE B O 1
ATOM 5495 N N . ILE B 1 221 ? 59.834 -11.139 4.609 1.00 52.53 221 ILE B N 1
ATOM 5496 C CA . ILE B 1 221 ? 59.504 -11.280 6.021 1.00 51.78 221 ILE B CA 1
ATOM 5497 C C . ILE B 1 221 ? 60.758 -11.128 6.861 1.00 51.06 221 ILE B C 1
ATOM 5498 O O . ILE B 1 221 ? 60.681 -10.805 8.057 1.00 50.98 221 ILE B O 1
ATOM 5503 N N . GLU B 1 222 ? 61.906 -11.353 6.207 1.00 50.08 222 GLU B N 1
ATOM 5504 C CA . GLU B 1 222 ? 63.218 -11.284 6.825 1.00 49.02 222 GLU B CA 1
ATOM 5505 C C . GLU B 1 222 ? 64.199 -10.428 6.051 1.00 48.84 222 GLU B C 1
ATOM 5506 O O . GLU B 1 222 ? 64.387 -10.612 4.850 1.00 48.67 222 GLU B O 1
ATOM 5512 N N . VAL B 1 223 ? 64.840 -9.503 6.760 1.00 49.07 223 VAL B N 1
ATOM 5513 C CA . VAL B 1 223 ? 65.970 -8.723 6.225 1.00 48.89 223 VAL B CA 1
ATOM 5514 C C . VAL B 1 223 ? 67.227 -8.869 7.109 1.00 49.19 223 VAL B C 1
ATOM 5515 O O . VAL B 1 223 ? 67.178 -8.679 8.314 1.00 48.90 223 VAL B O 1
ATOM 5519 N N . ASP B 1 224 ? 68.332 -9.253 6.482 1.00 50.14 224 ASP B N 1
ATOM 5520 C CA . ASP B 1 224 ? 69.618 -9.516 7.156 1.00 51.51 224 ASP B CA 1
ATOM 5521 C C . ASP B 1 224 ? 69.509 -10.217 8.521 1.00 51.94 224 ASP B C 1
ATOM 5522 O O . ASP B 1 224 ? 70.048 -9.744 9.525 1.00 52.51 224 ASP B O 1
ATOM 5527 N N . GLY B 1 225 ? 68.813 -11.348 8.554 1.00 52.36 225 GLY B N 1
ATOM 5528 C CA . GLY B 1 225 ? 68.710 -12.125 9.774 1.00 53.08 225 GLY B CA 1
ATOM 5529 C C . GLY B 1 225 ? 67.480 -11.783 10.579 1.00 53.56 225 GLY B C 1
ATOM 5530 O O . GLY B 1 225 ? 66.819 -12.676 11.090 1.00 53.55 225 GLY B O 1
ATOM 5531 N N . VAL B 1 226 ? 67.156 -10.500 10.658 1.00 54.05 226 VAL B N 1
ATOM 5532 C CA . VAL B 1 226 ? 66.122 -10.012 11.558 1.00 54.97 226 VAL B CA 1
ATOM 5533 C C . VAL B 1 226 ? 64.698 -10.124 10.958 1.00 55.57 226 VAL B C 1
ATOM 5534 O O . VAL B 1 226 ? 64.466 -9.736 9.815 1.00 55.34 226 VAL B O 1
ATOM 5538 N N . ASN B 1 227 ? 63.763 -10.684 11.739 1.00 56.70 227 ASN B N 1
ATOM 5539 C CA . ASN B 1 227 ? 62.347 -10.833 11.363 1.00 57.72 227 ASN B CA 1
ATOM 5540 C C . ASN B 1 227 ? 61.616 -9.502 11.259 1.00 59.41 227 ASN B C 1
ATOM 5541 O O . ASN B 1 227 ? 61.611 -8.697 12.205 1.00 59.54 227 ASN B O 1
ATOM 5546 N N . HIS B 1 228 ? 60.978 -9.286 10.113 1.00 61.49 228 HIS B N 1
ATOM 5547 C CA . HIS B 1 228 ? 60.205 -8.065 9.865 1.00 63.50 228 HIS B CA 1
ATOM 5548 C C . HIS B 1 228 ? 58.762 -8.303 9.410 1.00 64.80 228 HIS B C 1
ATOM 5549 O O . HIS B 1 228 ? 58.436 -9.359 8.841 1.00 64.72 228 HIS B O 1
ATOM 5556 N N . GLU B 1 229 ? 57.915 -7.299 9.663 1.00 66.45 229 GLU B N 1
ATOM 5557 C CA . GLU B 1 229 ? 56.523 -7.306 9.231 1.00 68.45 229 GLU B CA 1
ATOM 5558 C C . GLU B 1 229 ? 56.446 -7.589 7.713 1.00 69.03 229 GLU B C 1
ATOM 5559 O O . GLU B 1 229 ? 57.196 -6.963 6.943 1.00 68.92 229 GLU B O 1
ATOM 5565 N N . PRO B 1 230 ? 55.554 -8.530 7.280 1.00 69.66 230 PRO B N 1
ATOM 5566 C CA . PRO B 1 230 ? 55.413 -8.919 5.850 1.00 69.88 230 PRO B CA 1
ATOM 5567 C C . PRO B 1 230 ? 55.203 -7.727 4.911 1.00 70.24 230 PRO B C 1
ATOM 5568 O O . PRO B 1 230 ? 54.410 -6.823 5.227 1.00 70.53 230 PRO B O 1
ATOM 5572 N N . LEU B 1 231 ? 55.936 -7.737 3.787 1.00 70.43 231 LEU B N 1
ATOM 5573 C CA . LEU B 1 231 ? 55.955 -6.643 2.792 1.00 70.17 231 LEU B CA 1
ATOM 5574 C C . LEU B 1 231 ? 55.738 -7.128 1.351 1.00 70.13 231 LEU B C 1
ATOM 5575 O O . LEU B 1 231 ? 56.429 -8.037 0.850 1.00 69.58 231 LEU B O 1
ATOM 5580 N N . GLU B 1 232 ? 54.765 -6.499 0.696 1.00 70.25 232 GLU B N 1
ATOM 5581 C CA . GLU B 1 232 ? 54.496 -6.760 -0.704 1.00 70.26 232 GLU B CA 1
ATOM 5582 C C . GLU B 1 232 ? 55.600 -6.127 -1.554 1.00 70.03 232 GLU B C 1
ATOM 5583 O O . GLU B 1 232 ? 55.830 -4.902 -1.512 1.00 69.70 232 GLU B O 1
ATOM 5589 N N . VAL B 1 233 ? 56.288 -6.978 -2.313 1.00 69.75 233 VAL B N 1
ATOM 5590 C CA . VAL B 1 233 ? 57.376 -6.527 -3.161 1.00 69.53 233 VAL B CA 1
ATOM 5591 C C . VAL B 1 233 ? 57.336 -7.126 -4.578 1.00 69.09 233 VAL B C 1
ATOM 5592 O O . VAL B 1 233 ? 57.041 -8.321 -4.752 1.00 69.11 233 VAL B O 1
ATOM 5596 N N . ASP B 1 234 ? 57.608 -6.264 -5.569 1.00 68.41 234 ASP B N 1
ATOM 5597 C CA . ASP B 1 234 ? 57.811 -6.649 -6.979 1.00 67.43 234 ASP B CA 1
ATOM 5598 C C . ASP B 1 234 ? 59.289 -6.935 -7.330 1.00 65.67 234 ASP B C 1
ATOM 5599 O O . ASP B 1 234 ? 59.610 -7.973 -7.905 1.00 64.97 234 ASP B O 1
ATOM 5604 N N . SER B 1 235 ? 60.179 -6.002 -6.990 1.00 64.03 235 SER B N 1
ATOM 5605 C CA . SER B 1 235 ? 61.622 -6.187 -7.185 1.00 62.30 235 SER B CA 1
ATOM 5606 C C . SER B 1 235 ? 62.448 -5.760 -5.968 1.00 60.60 235 SER B C 1
ATOM 5607 O O . SER B 1 235 ? 62.128 -4.770 -5.291 1.00 60.15 235 SER B O 1
ATOM 5610 N N . ILE B 1 236 ? 63.535 -6.490 -5.737 1.00 58.44 236 ILE B N 1
ATOM 5611 C CA . ILE B 1 236 ? 64.388 -6.260 -4.593 1.00 56.46 236 ILE B CA 1
ATOM 5612 C C . ILE B 1 236 ? 65.737 -5.731 -5.012 1.00 55.59 236 ILE B C 1
ATOM 5613 O O . ILE B 1 236 ? 66.438 -6.395 -5.754 1.00 55.26 236 ILE B O 1
ATOM 5618 N N . GLN B 1 237 ? 66.106 -4.546 -4.528 1.00 54.78 237 GLN B N 1
ATOM 5619 C CA . GLN B 1 237 ? 67.507 -4.058 -4.619 1.00 53.70 237 GLN B CA 1
ATOM 5620 C C . GLN B 1 237 ? 68.402 -4.537 -3.445 1.00 52.45 237 GLN B C 1
ATOM 5621 O O . GLN B 1 237 ? 68.428 -3.977 -2.328 1.00 52.04 237 GLN B O 1
ATOM 5627 N N . ILE B 1 238 ? 69.143 -5.594 -3.710 1.00 50.82 238 ILE B N 1
ATOM 5628 C CA . ILE B 1 238 ? 69.903 -6.203 -2.658 1.00 49.26 238 ILE B CA 1
ATOM 5629 C C . ILE B 1 238 ? 71.381 -5.917 -2.841 1.00 48.74 238 ILE B C 1
ATOM 5630 O O . ILE B 1 238 ? 71.999 -6.410 -3.789 1.00 48.73 238 ILE B O 1
ATOM 5635 N N . PHE B 1 239 ? 71.934 -5.109 -1.930 1.00 47.82 239 PHE B N 1
ATOM 5636 C CA . PHE B 1 239 ? 73.361 -4.708 -1.944 1.00 46.67 239 PHE B CA 1
ATOM 5637 C C . PHE B 1 239 ? 74.247 -5.787 -1.331 1.00 46.20 239 PHE B C 1
ATOM 5638 O O . PHE B 1 239 ? 73.742 -6.711 -0.681 1.00 46.54 239 PHE B O 1
ATOM 5646 N N . ALA B 1 240 ? 75.564 -5.680 -1.524 1.00 45.48 240 ALA B N 1
ATOM 5647 C CA . ALA B 1 240 ? 76.479 -6.754 -1.088 1.00 44.44 240 ALA B CA 1
ATOM 5648 C C . ALA B 1 240 ? 76.253 -7.212 0.368 1.00 43.93 240 ALA B C 1
ATOM 5649 O O . ALA B 1 240 ? 76.017 -6.409 1.263 1.00 44.49 240 ALA B O 1
ATOM 5651 N N . SER B 1 241 ? 76.287 -8.520 0.578 1.00 42.78 241 SER B N 1
ATOM 5652 C CA . SER B 1 241 ? 76.196 -9.139 1.907 1.00 41.54 241 SER B CA 1
ATOM 5653 C C . SER B 1 241 ? 74.818 -9.122 2.556 1.00 41.83 241 SER B C 1
ATOM 5654 O O . SER B 1 241 ? 74.596 -9.782 3.568 1.00 41.16 241 SER B O 1
ATOM 5657 N N . GLN B 1 242 ? 73.878 -8.396 1.970 1.00 42.45 242 GLN B N 1
ATOM 5658 C CA . GLN B 1 242 ? 72.529 -8.368 2.531 1.00 43.18 242 GLN B CA 1
ATOM 5659 C C . GLN B 1 242 ? 71.779 -9.689 2.268 1.00 44.26 242 GLN B C 1
ATOM 5660 O O . GLN B 1 242 ? 72.147 -10.454 1.362 1.00 44.65 242 GLN B O 1
ATOM 5666 N N . ARG B 1 243 ? 70.749 -9.966 3.076 1.00 44.95 243 ARG B N 1
ATOM 5667 C CA . ARG B 1 243 ? 69.865 -11.124 2.863 1.00 45.13 243 ARG B CA 1
ATOM 5668 C C . ARG B 1 243 ? 68.393 -10.754 3.012 1.00 45.77 243 ARG B C 1
ATOM 5669 O O . ARG B 1 243 ? 68.020 -9.922 3.840 1.00 45.27 243 ARG B O 1
ATOM 5677 N N . TYR B 1 244 ? 67.561 -11.389 2.202 1.00 47.06 244 TYR B N 1
ATOM 5678 C CA . TYR B 1 244 ? 66.126 -11.218 2.296 1.00 48.28 244 TYR B CA 1
ATOM 5679 C C . TYR B 1 244 ? 65.480 -12.564 2.139 1.00 49.76 244 TYR B C 1
ATOM 5680 O O . TYR B 1 244 ? 65.923 -13.363 1.310 1.00 49.76 244 TYR B O 1
ATOM 5689 N N . SER B 1 245 ? 64.452 -12.813 2.949 1.00 51.64 245 SER B N 1
ATOM 5690 C CA . SER B 1 245 ? 63.613 -13.996 2.816 1.00 53.34 245 SER B CA 1
ATOM 5691 C C . SER B 1 245 ? 62.266 -13.538 2.333 1.00 54.66 245 SER B C 1
ATOM 5692 O O . SER B 1 245 ? 61.667 -12.627 2.916 1.00 54.58 245 SER B O 1
ATOM 5695 N N . PHE B 1 246 ? 61.819 -14.125 1.225 1.00 56.64 246 PHE B N 1
ATOM 5696 C CA . PHE B 1 246 ? 60.511 -13.800 0.664 1.00 58.70 246 PHE B CA 1
ATOM 5697 C C . PHE B 1 246 ? 59.725 -15.081 0.407 1.00 60.36 246 PHE B C 1
ATOM 5698 O O . PHE B 1 246 ? 60.279 -16.113 -0.032 1.00 60.21 246 PHE B O 1
ATOM 5706 N N . VAL B 1 247 ? 58.434 -15.013 0.714 1.00 62.44 247 VAL B N 1
ATOM 5707 C CA . VAL B 1 247 ? 57.554 -16.112 0.408 1.00 64.51 247 VAL B CA 1
ATOM 5708 C C . VAL B 1 247 ? 56.841 -15.818 -0.906 1.00 65.98 247 VAL B C 1
ATOM 5709 O O . VAL B 1 247 ? 56.182 -14.780 -1.082 1.00 66.15 247 VAL B O 1
ATOM 5713 N N . LEU B 1 248 ? 57.038 -16.740 -1.840 1.00 67.66 248 LEU B N 1
ATOM 5714 C CA . LEU B 1 248 ? 56.425 -16.678 -3.145 1.00 69.19 248 LEU B CA 1
ATOM 5715 C C . LEU B 1 248 ? 55.240 -17.656 -3.165 1.00 70.80 248 LEU B C 1
ATOM 5716 O O . LEU B 1 248 ? 55.393 -18.867 -2.843 1.00 70.93 248 LEU B O 1
ATOM 5721 N N . ASN B 1 249 ? 54.061 -17.101 -3.495 1.00 72.38 249 ASN B N 1
ATOM 5722 C CA . ASN B 1 249 ? 52.800 -17.858 -3.653 1.00 73.84 249 ASN B CA 1
ATOM 5723 C C . ASN B 1 249 ? 52.661 -18.397 -5.080 1.00 74.63 249 ASN B C 1
ATOM 5724 O O . ASN B 1 249 ? 52.152 -17.678 -5.965 1.00 74.69 249 ASN B O 1
ATOM 5729 N N . ALA B 1 250 ? 53.106 -19.651 -5.292 1.00 75.47 250 ALA B N 1
ATOM 5730 C CA . ALA B 1 250 ? 53.116 -20.314 -6.626 1.00 76.20 250 ALA B CA 1
ATOM 5731 C C . ALA B 1 250 ? 51.715 -20.461 -7.303 1.00 76.70 250 ALA B C 1
ATOM 5732 O O . ALA B 1 250 ? 51.125 -21.563 -7.377 1.00 76.62 250 ALA B O 1
ATOM 5734 N N . THR B 1 251 ? 51.219 -19.328 -7.815 1.00 77.13 251 THR B N 1
ATOM 5735 C CA . THR B 1 251 ? 49.832 -19.189 -8.263 1.00 77.55 251 THR B CA 1
ATOM 5736 C C . THR B 1 251 ? 49.680 -18.983 -9.792 1.00 77.62 251 THR B C 1
ATOM 5737 O O . THR B 1 251 ? 48.596 -18.596 -10.271 1.00 77.86 251 THR B O 1
ATOM 5741 N N . GLN B 1 252 ? 50.748 -19.257 -10.555 1.00 77.52 252 GLN B N 1
ATOM 5742 C CA . GLN B 1 252 ? 50.749 -19.011 -12.022 1.00 77.27 252 GLN B CA 1
ATOM 5743 C C . GLN B 1 252 ? 50.732 -20.290 -12.868 1.00 76.77 252 GLN B C 1
ATOM 5744 O O . GLN B 1 252 ? 51.279 -21.315 -12.451 1.00 77.11 252 GLN B O 1
ATOM 5750 N N . SER B 1 253 ? 50.137 -20.213 -14.063 1.00 75.74 253 SER B N 1
ATOM 5751 C CA . SER B 1 253 ? 50.023 -21.373 -14.958 1.00 74.90 253 SER B CA 1
ATOM 5752 C C . SER B 1 253 ? 51.358 -22.081 -15.161 1.00 74.38 253 SER B C 1
ATOM 5753 O O . SER B 1 253 ? 52.382 -21.414 -15.250 1.00 74.26 253 SER B O 1
ATOM 5756 N N . VAL B 1 254 ? 51.345 -23.416 -15.234 1.00 74.14 254 VAL B N 1
ATOM 5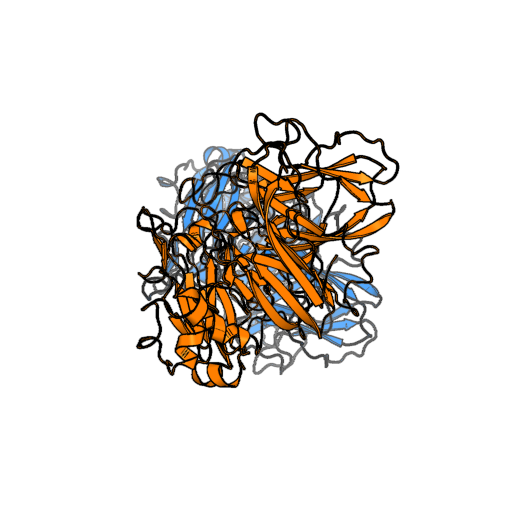757 C CA . VAL B 1 254 ? 52.602 -24.206 -15.285 1.00 74.16 254 VAL B CA 1
ATOM 5758 C C . VAL B 1 254 ? 53.445 -23.785 -16.476 1.00 74.02 254 VAL B C 1
ATOM 5759 O O . VAL B 1 254 ? 53.136 -24.146 -17.606 1.00 74.41 254 VAL B O 1
ATOM 5763 N N . ASP B 1 255 ? 54.500 -23.010 -16.208 1.00 73.51 255 ASP B N 1
ATOM 5764 C CA . ASP B 1 255 ? 55.356 -22.406 -17.245 1.00 72.48 255 ASP B CA 1
ATOM 5765 C C . ASP B 1 255 ? 56.748 -22.112 -16.663 1.00 72.03 255 ASP B C 1
ATOM 5766 O O . ASP B 1 255 ? 56.945 -22.085 -15.438 1.00 71.91 255 ASP B O 1
ATOM 5771 N N . ASN B 1 256 ? 57.712 -21.929 -17.557 1.00 71.31 256 ASN B N 1
ATOM 5772 C CA . ASN B 1 256 ? 59.052 -21.534 -17.194 1.00 70.53 256 ASN B CA 1
ATOM 5773 C C . ASN B 1 256 ? 59.135 -20.010 -17.119 1.00 70.55 256 ASN B C 1
ATOM 5774 O O . ASN B 1 256 ? 58.817 -19.324 -18.094 1.00 70.82 256 ASN B O 1
ATOM 5779 N N . TYR B 1 257 ? 59.558 -19.482 -15.970 1.00 70.30 257 TYR B N 1
ATOM 5780 C CA . TYR B 1 257 ? 59.696 -18.027 -15.785 1.00 69.99 257 TYR B CA 1
ATOM 5781 C C . TYR B 1 257 ? 61.142 -17.678 -15.477 1.00 69.69 257 TYR B C 1
ATOM 5782 O O . TYR B 1 257 ? 61.874 -18.512 -14.892 1.00 69.80 257 TYR B O 1
ATOM 5791 N N . TRP B 1 258 ? 61.534 -16.455 -15.869 1.00 68.88 258 TRP B N 1
ATOM 5792 C CA . TRP B 1 258 ? 62.885 -15.913 -15.624 1.00 67.66 258 TRP B CA 1
ATOM 5793 C C . TRP B 1 258 ? 63.110 -15.385 -14.199 1.00 66.77 258 TRP B C 1
ATOM 5794 O O . TRP B 1 258 ? 62.313 -14.599 -13.668 1.00 66.65 258 TRP B O 1
ATOM 5805 N N . ILE B 1 259 ? 64.209 -15.807 -13.595 1.00 65.45 259 ILE B N 1
ATOM 5806 C CA . ILE B 1 259 ? 64.600 -15.248 -12.339 1.00 64.58 259 ILE B CA 1
ATOM 5807 C C . ILE B 1 259 ? 65.724 -14.308 -12.699 1.00 64.21 259 ILE B C 1
ATOM 5808 O O . ILE B 1 259 ? 66.767 -14.744 -13.208 1.00 64.27 259 ILE B O 1
ATOM 5813 N N . ARG B 1 260 ? 65.487 -13.016 -12.463 1.00 63.57 260 ARG B N 1
ATOM 5814 C CA . ARG B 1 260 ? 66.366 -11.946 -12.938 1.00 62.72 260 ARG B CA 1
ATOM 5815 C C . ARG B 1 260 ? 67.147 -11.304 -11.812 1.00 61.90 260 ARG B C 1
ATOM 5816 O O . ARG B 1 260 ? 66.642 -11.131 -10.700 1.00 61.84 260 ARG B O 1
ATOM 5824 N N . ALA B 1 261 ? 68.385 -10.948 -12.125 1.00 61.00 261 ALA B N 1
ATOM 5825 C CA . ALA B 1 261 ? 69.266 -10.282 -11.182 1.00 60.25 261 ALA B CA 1
ATOM 5826 C C . ALA B 1 261 ? 70.217 -9.279 -11.872 1.00 59.71 261 ALA B C 1
ATOM 5827 O O . ALA B 1 261 ? 71.411 -9.535 -12.019 1.00 59.28 261 ALA B O 1
ATOM 5829 N N . ILE B 1 262 ? 69.682 -8.150 -12.313 1.00 59.31 262 ILE B N 1
ATOM 5830 C CA . ILE B 1 262 ? 70.527 -7.175 -12.979 1.00 59.15 262 ILE B CA 1
ATOM 5831 C C . ILE B 1 262 ? 71.377 -6.421 -11.965 1.00 59.32 262 ILE B C 1
ATOM 5832 O O . ILE B 1 262 ? 70.861 -5.891 -10.981 1.00 59.19 262 ILE B O 1
ATOM 5837 N N . PRO B 1 263 ? 72.680 -6.362 -12.218 1.00 59.74 263 PRO B N 1
ATOM 5838 C CA . PRO B 1 263 ? 73.574 -5.576 -11.384 1.00 60.58 263 PRO B CA 1
ATOM 5839 C C . PRO B 1 263 ? 73.485 -4.093 -11.728 1.00 61.54 263 PRO B C 1
ATOM 5840 O O . PRO B 1 263 ? 73.010 -3.754 -12.808 1.00 62.27 263 PRO B O 1
ATOM 5844 N N . ASN B 1 264 ? 73.932 -3.219 -10.830 1.00 62.29 264 ASN B N 1
ATOM 5845 C CA . ASN B 1 264 ? 73.891 -1.776 -11.091 1.00 62.88 264 ASN B CA 1
ATOM 5846 C C . ASN B 1 264 ? 74.972 -1.372 -12.088 1.00 63.57 264 ASN B C 1
ATOM 5847 O O . ASN B 1 264 ? 74.800 -0.446 -12.880 1.00 63.73 264 ASN B O 1
ATOM 5852 N N . THR B 1 265 ? 76.086 -2.084 -12.044 1.00 64.32 265 THR B N 1
ATOM 5853 C CA . THR B 1 265 ? 77.171 -1.818 -12.952 1.00 65.31 265 THR B CA 1
ATOM 5854 C C . THR B 1 265 ? 77.465 -3.068 -13.746 1.00 65.67 265 THR B C 1
ATOM 5855 O O . THR B 1 265 ? 77.313 -4.187 -13.254 1.00 65.56 265 THR B O 1
ATOM 5859 N N . GLY B 1 266 ? 77.885 -2.871 -14.982 1.00 66.42 266 GLY B N 1
ATOM 5860 C CA . GLY B 1 266 ? 78.286 -3.980 -15.826 1.00 67.17 266 GLY B CA 1
ATOM 5861 C C . GLY B 1 266 ? 77.419 -4.055 -17.055 1.00 67.69 266 GLY B C 1
ATOM 5862 O O . GLY B 1 266 ? 76.911 -3.037 -17.540 1.00 67.47 266 GLY B O 1
ATOM 5863 N N . THR B 1 267 ? 77.267 -5.274 -17.558 1.00 68.64 267 THR B N 1
ATOM 5864 C CA . THR B 1 267 ? 76.440 -5.534 -18.737 1.00 69.60 267 THR B CA 1
ATOM 5865 C C . THR B 1 267 ? 74.936 -5.710 -18.378 1.00 70.30 267 THR B C 1
ATOM 5866 O O . THR B 1 267 ? 74.494 -6.807 -18.023 1.00 70.23 267 THR B O 1
ATOM 5870 N N . ILE B 1 268 ? 74.175 -4.611 -18.429 1.00 71.07 268 ILE B N 1
ATOM 5871 C CA . ILE B 1 268 ? 72.736 -4.647 -18.118 1.00 71.60 268 ILE B CA 1
ATOM 5872 C C . ILE B 1 268 ? 71.978 -4.978 -19.415 1.00 72.19 268 ILE B C 1
ATOM 5873 O O . ILE B 1 268 ? 71.980 -4.161 -20.386 1.00 73.01 268 ILE B O 1
ATOM 5878 N N . ASP B 1 269 ? 71.556 -6.231 -19.459 1.00 72.10 269 ASP B N 1
ATOM 5879 C CA . ASP B 1 269 ? 70.617 -6.764 -20.402 1.00 71.80 269 ASP B CA 1
ATOM 5880 C C . ASP B 1 269 ? 70.229 -8.145 -19.900 1.00 71.78 269 ASP B C 1
ATOM 5881 O O . ASP B 1 269 ? 70.981 -8.789 -19.168 1.00 71.86 269 ASP B O 1
ATOM 5886 N N . THR B 1 270 ? 69.069 -8.603 -20.331 1.00 71.65 270 THR B N 1
ATOM 5887 C CA . THR B 1 270 ? 68.680 -10.022 -20.283 1.00 71.44 270 THR B CA 1
ATOM 5888 C C . THR B 1 270 ? 69.056 -10.861 -21.550 1.00 71.59 270 THR B C 1
ATOM 5889 O O . THR B 1 270 ? 69.350 -12.058 -21.422 1.00 71.52 270 THR B O 1
ATOM 5893 N N . THR B 1 271 ? 69.051 -10.243 -22.748 1.00 71.66 271 THR B N 1
ATOM 5894 C CA . THR B 1 271 ? 69.293 -10.951 -24.033 1.00 71.51 271 THR B CA 1
ATOM 5895 C C . THR B 1 271 ? 70.544 -11.838 -23.981 1.00 71.83 271 THR B C 1
ATOM 5896 O O . THR B 1 271 ? 71.569 -11.458 -23.398 1.00 71.98 271 THR B O 1
ATOM 5900 N N . GLY B 1 272 ? 70.428 -13.035 -24.556 1.00 72.10 272 GLY B N 1
ATOM 5901 C CA . GLY B 1 272 ? 71.515 -14.012 -24.568 1.00 72.41 272 GLY B CA 1
ATOM 5902 C C . GLY B 1 272 ? 71.498 -14.978 -23.390 1.00 72.71 272 GLY B C 1
ATOM 5903 O O . GLY B 1 272 ? 72.401 -15.829 -23.257 1.00 73.01 272 GLY B O 1
ATOM 5904 N N . GLY B 1 273 ? 70.471 -14.845 -22.540 1.00 72.65 273 GLY B N 1
ATOM 5905 C CA . GLY B 1 273 ? 70.342 -15.615 -21.283 1.00 72.25 273 GLY B CA 1
ATOM 5906 C C . GLY B 1 273 ? 71.291 -15.215 -20.144 1.00 71.89 273 GLY B C 1
ATOM 5907 O O . GLY B 1 273 ? 71.579 -16.038 -19.258 1.00 72.02 273 GLY B O 1
ATOM 5908 N N . LEU B 1 274 ? 71.766 -13.957 -20.175 1.00 71.10 274 LEU B N 1
ATOM 5909 C CA . LEU B 1 274 ? 72.714 -13.392 -19.195 1.00 69.75 274 LEU B CA 1
ATOM 5910 C C . LEU B 1 274 ? 71.975 -12.872 -17.925 1.00 69.49 274 LEU B C 1
ATOM 5911 O O . LEU B 1 274 ? 70.856 -12.350 -18.017 1.00 69.60 274 LEU B O 1
ATOM 5916 N N . ASN B 1 275 ? 72.599 -13.025 -16.750 1.00 68.79 275 ASN B N 1
ATOM 5917 C CA . ASN B 1 275 ? 72.022 -12.588 -15.456 1.00 67.97 275 ASN B CA 1
ATOM 5918 C C . ASN B 1 275 ? 70.641 -13.144 -15.200 1.00 67.38 275 ASN B C 1
ATOM 5919 O O . ASN B 1 275 ? 69.729 -12.402 -14.823 1.00 67.11 275 ASN B O 1
ATOM 5924 N N . SER B 1 276 ? 70.484 -14.444 -15.409 1.00 66.90 276 SER B N 1
ATOM 5925 C CA . SER B 1 276 ? 69.177 -15.059 -15.336 1.00 66.51 276 SER B CA 1
ATOM 5926 C C . SER B 1 276 ? 69.216 -16.493 -14.808 1.00 66.15 276 SER B C 1
ATOM 5927 O O . SER B 1 276 ? 70.193 -17.217 -14.997 1.00 65.45 276 SER B O 1
ATOM 5930 N N . ALA B 1 277 ? 68.130 -16.890 -14.149 1.00 66.40 277 ALA B N 1
ATOM 5931 C CA . ALA B 1 277 ? 67.893 -18.290 -13.765 1.00 66.90 277 ALA B CA 1
ATOM 5932 C C . ALA B 1 277 ? 66.449 -18.738 -14.061 1.00 67.04 277 ALA B C 1
ATOM 5933 O O . ALA B 1 277 ? 65.545 -17.890 -14.167 1.00 66.92 277 ALA B O 1
ATOM 5935 N N . ILE B 1 278 ? 66.233 -20.058 -14.177 1.00 67.31 278 ILE B N 1
ATOM 5936 C CA . ILE B 1 278 ? 64.901 -20.570 -14.516 1.00 67.91 278 ILE B CA 1
ATOM 5937 C C . ILE B 1 278 ? 64.075 -20.977 -13.300 1.00 68.18 278 ILE B C 1
ATOM 5938 O O . ILE B 1 278 ? 64.463 -21.873 -12.525 1.00 67.80 278 ILE B O 1
ATOM 5943 N N . LEU B 1 279 ? 62.926 -20.313 -13.171 1.00 68.54 279 LEU B N 1
ATOM 5944 C CA . LEU B 1 279 ? 61.882 -20.728 -12.267 1.00 69.01 279 LEU B CA 1
ATOM 5945 C C . LEU B 1 279 ? 60.938 -21.655 -13.018 1.00 69.66 279 LEU B C 1
ATOM 5946 O O . LEU B 1 279 ? 60.152 -21.206 -13.851 1.00 69.72 279 LEU B O 1
ATOM 5951 N N . ARG B 1 280 ? 61.032 -22.950 -12.719 1.00 70.49 280 ARG B N 1
ATOM 5952 C CA . ARG B 1 280 ? 60.303 -23.999 -13.442 1.00 71.09 280 ARG B CA 1
ATOM 5953 C C . ARG B 1 280 ? 59.223 -24.667 -12.584 1.00 71.81 280 ARG B C 1
ATOM 5954 O O . ARG B 1 280 ? 59.529 -25.357 -11.602 1.00 71.82 280 ARG B O 1
ATOM 5962 N N . TYR B 1 281 ? 57.964 -24.458 -12.961 1.00 72.66 281 TYR B N 1
ATOM 5963 C CA . TYR B 1 281 ? 56.861 -25.183 -12.346 1.00 73.63 281 TYR B CA 1
ATOM 5964 C C . TYR B 1 281 ? 56.855 -26.660 -12.764 1.00 74.57 281 TYR B C 1
ATOM 5965 O O . TYR B 1 281 ? 56.767 -26.984 -13.957 1.00 74.92 281 TYR B O 1
ATOM 5974 N N . SER B 1 282 ? 56.912 -27.548 -11.775 1.00 75.48 282 SER B N 1
ATOM 5975 C CA . SER B 1 282 ? 56.970 -28.975 -12.029 1.00 76.27 282 SER B CA 1
ATOM 5976 C C . SER B 1 282 ? 55.920 -29.436 -13.028 1.00 77.13 282 SER B C 1
ATOM 5977 O O . SER B 1 282 ?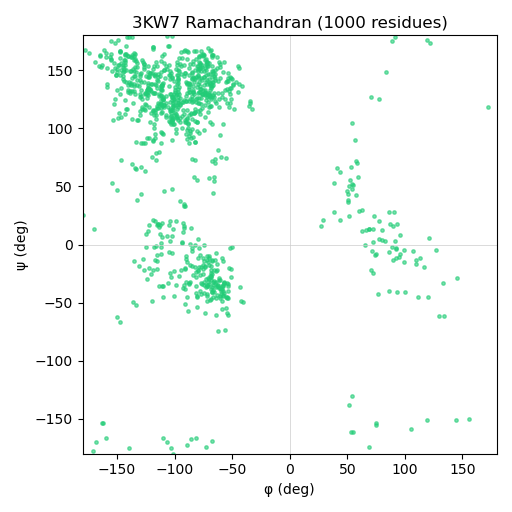 54.711 -29.308 -12.789 1.00 77.44 282 SER B O 1
ATOM 5980 N N . GLY B 1 283 ? 56.421 -29.949 -14.153 1.00 77.88 283 GLY B N 1
ATOM 5981 C CA . GLY B 1 283 ? 55.598 -30.506 -15.211 1.00 78.90 283 GLY B CA 1
ATOM 5982 C C . GLY B 1 283 ? 55.697 -29.768 -16.531 1.00 79.55 283 GLY B C 1
ATOM 5983 O O . GLY B 1 283 ? 55.327 -30.326 -17.570 1.00 79.81 283 GLY B O 1
ATOM 5984 N N . ALA B 1 284 ? 56.172 -28.515 -16.500 1.00 80.01 284 ALA B N 1
ATOM 5985 C CA . ALA B 1 284 ? 56.346 -27.728 -17.742 1.00 80.35 284 ALA B CA 1
ATOM 5986 C C . ALA B 1 284 ? 57.583 -28.219 -18.502 1.00 80.49 284 ALA B C 1
ATOM 5987 O O . ALA B 1 284 ? 58.430 -28.929 -17.936 1.00 80.86 284 ALA B O 1
ATOM 5989 N N . ASP B 1 285 ? 57.673 -27.846 -19.778 1.00 80.43 285 ASP B N 1
ATOM 5990 C CA . ASP B 1 285 ? 58.696 -28.397 -20.666 1.00 80.26 285 ASP B CA 1
ATOM 5991 C C . ASP B 1 285 ? 60.097 -27.916 -20.312 1.00 79.88 285 ASP B C 1
ATOM 5992 O O . ASP B 1 285 ? 60.294 -26.760 -19.931 1.00 79.51 285 ASP B O 1
ATOM 5997 N N . ILE B 1 286 ? 61.060 -28.825 -20.441 1.00 79.60 286 ILE B N 1
ATOM 5998 C CA . ILE B 1 286 ? 62.461 -28.513 -20.209 1.00 79.35 286 ILE B CA 1
ATOM 5999 C C . ILE B 1 286 ? 63.065 -27.498 -21.235 1.00 79.40 286 ILE B C 1
ATOM 6000 O O . ILE B 1 286 ? 64.090 -27.781 -21.866 1.00 79.40 286 ILE B O 1
ATOM 6005 N N . VAL B 1 287 ? 62.433 -26.322 -21.371 1.00 79.40 287 VAL B N 1
ATOM 6006 C CA . VAL B 1 287 ? 62.904 -25.232 -22.266 1.00 79.35 287 VAL B CA 1
ATOM 6007 C C . VAL B 1 287 ? 63.246 -23.947 -21.523 1.00 79.15 287 VAL B C 1
ATOM 6008 O O . VAL B 1 287 ? 62.937 -23.803 -20.339 1.00 79.38 287 VAL B O 1
ATOM 6012 N N . ASP B 1 288 ? 63.871 -23.008 -22.224 1.00 78.64 288 ASP B N 1
ATOM 6013 C CA . ASP B 1 288 ? 64.159 -21.722 -21.623 1.00 78.14 288 ASP B CA 1
ATOM 6014 C C . ASP B 1 288 ? 62.898 -20.863 -21.617 1.00 77.68 288 ASP B C 1
ATOM 6015 O O . ASP B 1 288 ? 62.129 -20.899 -22.586 1.00 77.69 288 ASP B O 1
ATOM 6020 N N . PRO B 1 289 ? 62.667 -20.124 -20.504 1.00 77.16 289 PRO B N 1
ATOM 6021 C CA . PRO B 1 289 ? 61.524 -19.232 -20.293 1.00 76.79 289 PRO B CA 1
ATOM 6022 C C . PRO B 1 289 ? 61.338 -18.251 -21.438 1.00 76.66 289 PRO B C 1
ATOM 6023 O O . PRO B 1 289 ? 62.309 -17.800 -22.025 1.00 76.88 289 PRO B O 1
ATOM 6027 N N . THR B 1 290 ? 60.095 -17.934 -21.763 1.00 76.61 290 THR B N 1
ATOM 6028 C CA . THR B 1 290 ? 59.818 -16.935 -22.795 1.00 76.57 290 THR B CA 1
ATOM 6029 C C . THR B 1 290 ? 59.144 -15.726 -22.131 1.00 76.31 290 THR B C 1
ATOM 6030 O O . THR B 1 290 ? 58.533 -14.877 -22.789 1.00 76.20 290 THR B O 1
ATOM 6034 N N . ALA B 1 291 ? 59.298 -15.667 -20.808 1.00 76.06 291 ALA B N 1
ATOM 6035 C CA . ALA B 1 291 ? 58.614 -14.701 -19.964 1.00 76.20 291 ALA B CA 1
ATOM 6036 C C . ALA B 1 291 ? 59.257 -13.332 -20.146 1.00 76.32 291 ALA B C 1
ATOM 6037 O O . ALA B 1 291 ? 60.456 -13.258 -20.428 1.00 76.24 291 ALA B O 1
ATOM 6039 N N . ASN B 1 292 ? 58.471 -12.262 -19.994 1.00 76.41 292 ASN B N 1
ATOM 6040 C CA . ASN B 1 292 ? 58.978 -10.888 -20.165 1.00 76.69 292 ASN B CA 1
ATOM 6041 C C . ASN B 1 292 ? 58.960 -10.062 -18.874 1.00 75.85 292 ASN B C 1
ATOM 6042 O O . ASN B 1 292 ? 58.042 -10.188 -18.075 1.00 76.15 292 ASN B O 1
ATOM 6047 N N . ALA B 1 293 ? 59.957 -9.206 -18.672 1.00 74.71 293 ALA B N 1
ATOM 6048 C CA . ALA B 1 293 ? 60.021 -8.425 -17.444 1.00 73.57 293 ALA B CA 1
ATOM 6049 C C . ALA B 1 293 ? 59.187 -7.158 -17.547 1.00 72.94 293 ALA B C 1
ATOM 6050 O O . ALA B 1 293 ? 59.343 -6.392 -18.480 1.00 72.76 293 ALA B O 1
ATOM 6052 N N . THR B 1 294 ? 58.305 -6.941 -16.579 1.00 72.31 294 THR B N 1
ATOM 6053 C CA . THR B 1 294 ? 57.476 -5.725 -16.538 1.00 71.83 294 THR B CA 1
ATOM 6054 C C . THR B 1 294 ? 58.097 -4.628 -15.665 1.00 71.18 294 THR B C 1
ATOM 6055 O O . THR B 1 294 ? 59.015 -4.896 -14.894 1.00 70.95 294 THR B O 1
ATOM 6059 N N . THR B 1 295 ? 57.599 -3.399 -15.776 1.00 70.56 295 THR B N 1
ATOM 6060 C CA . THR B 1 295 ? 58.066 -2.328 -14.890 1.00 70.28 295 THR B CA 1
ATOM 6061 C C . THR B 1 295 ? 57.628 -2.594 -13.444 1.00 70.62 295 THR B C 1
ATOM 6062 O O . THR B 1 295 ? 56.497 -3.075 -13.219 1.00 71.08 295 THR B O 1
ATOM 6066 N N . SER B 1 296 ? 58.532 -2.311 -12.483 1.00 70.29 296 SER B N 1
ATOM 6067 C CA . SER B 1 296 ? 58.234 -2.474 -11.045 1.00 69.65 296 SER B CA 1
ATOM 6068 C C . SER B 1 296 ? 57.384 -1.343 -10.458 1.00 69.81 296 SER B C 1
ATOM 6069 O O . SER B 1 296 ? 57.793 -0.179 -10.392 1.00 69.53 296 SER B O 1
ATOM 6072 N N . VAL B 1 297 ? 56.187 -1.717 -10.036 1.00 69.94 297 VAL B N 1
ATOM 6073 C CA . VAL B 1 297 ? 55.238 -0.782 -9.468 1.00 70.15 297 VAL B CA 1
ATOM 6074 C C . VAL B 1 297 ? 55.255 -0.831 -7.947 1.00 70.02 297 VAL B C 1
ATOM 6075 O O . VAL B 1 297 ? 55.071 0.213 -7.304 1.00 70.50 297 VAL B O 1
ATOM 6079 N N . ILE B 1 298 ? 55.481 -2.030 -7.380 1.00 69.38 298 ILE B N 1
ATOM 6080 C CA . ILE B 1 298 ? 55.691 -2.194 -5.925 1.00 68.54 298 ILE B CA 1
ATOM 6081 C C . ILE B 1 298 ? 57.090 -2.711 -5.580 1.00 67.97 298 ILE B C 1
ATOM 6082 O O . ILE B 1 298 ? 57.214 -3.869 -5.168 1.00 67.86 298 ILE B O 1
ATOM 6087 N N . PRO B 1 299 ? 58.139 -1.845 -5.714 1.00 67.22 299 PRO B N 1
ATOM 6088 C CA . PRO B 1 299 ? 59.509 -2.301 -5.495 1.00 66.35 299 PRO B CA 1
ATOM 6089 C C . PRO B 1 299 ? 59.940 -2.171 -4.025 1.00 65.58 299 PRO B C 1
ATOM 6090 O O . PRO B 1 299 ? 59.285 -1.479 -3.242 1.00 65.68 299 PRO B O 1
ATOM 6094 N N . LEU B 1 300 ? 61.037 -2.817 -3.653 1.00 64.52 300 LEU B N 1
ATOM 6095 C CA . LEU B 1 300 ? 61.508 -2.718 -2.281 1.00 63.48 300 LEU B CA 1
ATOM 6096 C C . LEU B 1 300 ? 62.008 -1.335 -1.983 1.00 63.15 300 LEU B C 1
ATOM 6097 O O . LEU B 1 300 ? 62.941 -0.869 -2.618 1.00 62.90 300 LEU B O 1
ATOM 6102 N N . VAL B 1 301 ? 61.368 -0.686 -1.018 1.00 63.02 301 VAL B N 1
ATOM 6103 C CA . VAL B 1 301 ? 61.896 0.551 -0.442 1.00 63.23 301 VAL B CA 1
ATOM 6104 C C . VAL B 1 301 ? 62.326 0.310 1.018 1.00 63.06 301 VAL B C 1
ATOM 6105 O O . VAL B 1 301 ? 61.552 -0.221 1.813 1.00 62.91 301 VAL B O 1
ATOM 6109 N N . GLU B 1 302 ? 63.558 0.695 1.356 1.00 62.96 302 GLU B N 1
ATOM 6110 C CA . GLU B 1 302 ? 64.121 0.415 2.677 1.00 62.81 302 GLU B CA 1
ATOM 6111 C C . GLU B 1 302 ? 63.264 1.048 3.781 1.00 62.56 302 GLU B C 1
ATOM 6112 O O . GLU B 1 302 ? 62.941 0.422 4.807 1.00 62.16 302 GLU B O 1
ATOM 6118 N N . THR B 1 303 ? 62.847 2.274 3.530 1.00 62.26 303 THR B N 1
ATOM 6119 C CA . THR B 1 303 ? 62.142 3.018 4.533 1.00 62.50 303 THR B CA 1
ATOM 6120 C C . THR B 1 303 ? 60.723 2.482 4.828 1.00 62.32 303 THR B C 1
ATOM 6121 O O . THR B 1 303 ? 60.064 2.882 5.800 1.00 62.20 303 THR B O 1
ATOM 6125 N N . ASP B 1 304 ? 60.278 1.554 3.989 1.00 62.17 304 ASP B N 1
ATOM 6126 C CA . ASP B 1 304 ? 58.945 0.966 4.100 1.00 61.89 304 ASP B CA 1
ATOM 6127 C C . ASP B 1 304 ? 58.934 -0.301 4.967 1.00 61.76 304 ASP B C 1
ATOM 6128 O O . ASP B 1 304 ? 57.875 -0.700 5.474 1.00 62.16 304 ASP B O 1
ATOM 6133 N N . LEU B 1 305 ? 60.101 -0.931 5.135 1.00 61.15 305 LEU B N 1
ATOM 6134 C CA . LEU B 1 305 ? 60.215 -2.143 5.959 1.00 60.46 305 LEU B CA 1
ATOM 6135 C C . LEU B 1 305 ? 60.132 -1.757 7.422 1.00 60.53 305 LEU B C 1
ATOM 6136 O O . LEU B 1 305 ? 60.645 -0.695 7.806 1.00 60.86 305 LEU B O 1
ATOM 6141 N N . VAL B 1 306 ? 59.497 -2.624 8.222 1.00 60.38 306 VAL B N 1
ATOM 6142 C CA . VAL B 1 306 ? 59.333 -2.443 9.683 1.00 60.08 306 VAL B CA 1
ATOM 6143 C C . VAL B 1 306 ? 59.578 -3.739 10.443 1.00 59.50 306 VAL B C 1
ATOM 6144 O O . VAL B 1 306 ? 59.048 -4.796 10.091 1.00 59.63 306 VAL B O 1
ATOM 6148 N N . PRO B 1 307 ? 60.379 -3.656 11.502 1.00 59.00 307 PRO B N 1
ATOM 6149 C CA . PRO B 1 307 ? 60.775 -4.808 12.306 1.00 58.91 307 PRO B CA 1
ATOM 6150 C C . PRO B 1 307 ? 59.585 -5.518 12.938 1.00 58.96 307 PRO B C 1
ATOM 6151 O O . PRO B 1 307 ? 58.562 -4.875 13.194 1.00 59.28 307 PRO B O 1
ATOM 6155 N N . LEU B 1 308 ? 59.731 -6.821 13.191 1.00 58.70 308 LEU B N 1
ATOM 6156 C CA . LEU B 1 308 ? 58.638 -7.618 13.733 1.00 58.72 308 LEU B CA 1
ATOM 6157 C C . LEU B 1 308 ? 58.455 -7.492 15.235 1.00 59.18 308 LEU B C 1
ATOM 6158 O O . LEU B 1 308 ? 57.312 -7.372 15.698 1.00 59.56 308 LEU B O 1
ATOM 6163 N N . ASP B 1 309 ? 59.565 -7.552 15.982 1.00 59.58 309 ASP B N 1
ATOM 6164 C CA . ASP B 1 309 ? 59.570 -7.279 17.444 1.00 60.21 309 ASP B CA 1
ATOM 6165 C C . ASP B 1 309 ? 60.547 -6.167 17.808 1.00 59.97 309 ASP B C 1
ATOM 6166 O O . ASP B 1 309 ? 61.511 -5.924 17.086 1.00 60.39 309 ASP B O 1
ATOM 6171 N N . SER B 1 310 ? 60.275 -5.475 18.911 1.00 59.94 310 SER B N 1
ATOM 6172 C CA . SER B 1 310 ? 61.126 -4.369 19.395 1.00 60.29 310 SER B CA 1
ATOM 6173 C C . SER B 1 310 ? 61.557 -3.438 18.255 1.00 60.00 310 SER B C 1
ATOM 6174 O O . SER B 1 310 ? 62.754 -3.321 17.930 1.00 60.30 310 SER B O 1
ATOM 6177 N N . PRO B 1 311 ? 60.571 -2.795 17.617 1.00 59.84 311 PRO B N 1
ATOM 6178 C CA . PRO B 1 311 ? 60.840 -1.920 16.451 1.00 59.36 311 PRO B CA 1
ATOM 6179 C C . PRO B 1 311 ? 61.539 -0.613 16.796 1.00 58.38 311 PRO B C 1
ATOM 6180 O O . PRO B 1 311 ? 62.279 -0.086 15.969 1.00 58.26 311 PRO B O 1
ATOM 6184 N N . ALA B 1 312 ? 61.314 -0.112 18.006 1.00 57.53 312 ALA B N 1
ATOM 6185 C CA . ALA B 1 312 ? 61.847 1.184 18.383 1.00 57.03 312 ALA B CA 1
ATOM 6186 C C . ALA B 1 312 ? 63.365 1.158 18.357 1.00 56.64 312 ALA B C 1
ATOM 6187 O O . ALA B 1 312 ? 63.968 0.161 18.738 1.00 57.02 312 ALA B O 1
ATOM 6189 N N . ALA B 1 313 ? 63.983 2.230 17.882 1.00 56.09 313 ALA B N 1
ATOM 6190 C CA . ALA B 1 313 ? 65.431 2.297 17.892 1.00 56.29 313 ALA B CA 1
ATOM 6191 C C . ALA B 1 313 ? 65.918 2.788 19.235 1.00 56.68 313 ALA B C 1
ATOM 6192 O O . ALA B 1 313 ? 65.287 3.632 19.845 1.00 56.69 313 ALA B O 1
ATOM 6194 N N . PRO B 1 314 ? 67.040 2.247 19.714 1.00 57.37 314 PRO B N 1
ATOM 6195 C CA . PRO B 1 314 ? 67.596 2.709 20.988 1.00 58.20 314 PRO B CA 1
ATOM 6196 C C . PRO B 1 314 ? 67.951 4.202 20.926 1.00 58.93 314 PRO B C 1
ATOM 6197 O O . PRO B 1 314 ? 68.143 4.737 19.826 1.00 58.72 314 PRO B O 1
ATOM 6201 N N . GLY B 1 315 ? 67.986 4.865 22.090 1.00 59.94 315 GLY B N 1
ATOM 6202 C CA . GLY B 1 315 ? 68.143 6.322 22.172 1.00 61.15 315 GLY B CA 1
ATOM 6203 C C . GLY B 1 315 ? 66.836 7.109 22.125 1.00 62.21 315 GLY B C 1
ATOM 6204 O O . GLY B 1 315 ? 65.741 6.569 21.935 1.00 61.83 315 GLY B O 1
ATOM 6205 N N . ASP B 1 316 ? 66.958 8.411 22.307 1.00 63.68 316 ASP B N 1
ATOM 6206 C CA . ASP B 1 316 ? 65.808 9.317 22.228 1.00 65.14 316 ASP B CA 1
ATOM 6207 C C . ASP B 1 316 ? 65.461 9.670 20.773 1.00 65.52 316 ASP B C 1
ATOM 6208 O O . ASP B 1 316 ? 66.356 9.838 19.943 1.00 65.74 316 ASP B O 1
ATOM 6213 N N . PRO B 1 317 ? 64.164 9.826 20.465 1.00 65.76 317 PRO B N 1
ATOM 6214 C CA . PRO B 1 317 ? 63.762 10.222 19.115 1.00 65.95 317 PRO B CA 1
ATOM 6215 C C . PRO B 1 317 ? 64.195 11.650 18.708 1.00 66.13 317 PRO B C 1
ATOM 6216 O O . PRO B 1 317 ? 63.412 12.407 18.115 1.00 66.44 317 PRO B O 1
ATOM 6220 N N . VAL B 1 318 ? 65.439 11.997 19.010 1.00 66.05 318 VAL B N 1
ATOM 6221 C CA . VAL B 1 318 ? 65.974 13.300 18.669 1.00 66.44 318 VAL B CA 1
ATOM 6222 C C . VAL B 1 318 ? 67.293 13.115 17.917 1.00 66.51 318 VAL B C 1
ATOM 6223 O O . VAL B 1 318 ? 67.910 12.050 18.004 1.00 66.25 318 VAL B O 1
ATOM 6227 N N . VAL B 1 319 ? 67.694 14.140 17.153 1.00 66.73 319 VAL B N 1
ATOM 6228 C CA . VAL B 1 319 ? 68.999 14.191 16.459 1.00 66.02 319 VAL B CA 1
ATOM 6229 C C . VAL B 1 319 ? 70.103 14.375 17.503 1.00 65.48 319 VAL B C 1
ATOM 6230 O O . VAL B 1 319 ? 70.161 15.401 18.191 1.00 65.69 319 VAL B O 1
ATOM 6234 N N . GLY B 1 320 ? 70.950 13.358 17.632 1.00 64.68 320 GLY B N 1
ATOM 6235 C CA . GLY B 1 320 ? 72.053 13.369 18.591 1.00 63.81 320 GLY B CA 1
ATOM 6236 C C . GLY B 1 320 ? 71.722 12.678 19.904 1.00 63.35 320 GLY B C 1
ATOM 6237 O O . GLY B 1 320 ? 72.617 12.468 20.734 1.00 63.31 320 GLY B O 1
ATOM 6238 N N . GLY B 1 321 ? 70.447 12.307 20.071 1.00 62.93 321 GLY B N 1
ATOM 6239 C CA . GLY B 1 321 ? 69.909 11.752 21.330 1.00 61.95 321 GLY B CA 1
ATOM 6240 C C . GLY B 1 321 ? 70.401 10.356 21.671 1.00 61.11 321 GLY B C 1
ATOM 6241 O O . GLY B 1 321 ? 69.619 9.410 21.867 1.00 61.14 321 GLY B O 1
ATOM 6242 N N . VAL B 1 322 ? 71.713 10.229 21.767 1.00 60.25 322 VAL B N 1
ATOM 6243 C CA . VAL B 1 322 ? 72.325 8.934 21.954 1.00 59.71 322 VAL B CA 1
ATOM 6244 C C . VAL B 1 322 ? 73.487 9.085 22.933 1.00 59.32 322 VAL B C 1
ATOM 6245 O O . VAL B 1 322 ? 73.957 10.196 23.161 1.00 59.56 322 VAL B O 1
ATOM 6249 N N . ASP B 1 323 ? 73.956 7.986 23.513 1.00 58.68 323 ASP B N 1
ATOM 6250 C CA . ASP B 1 323 ? 75.084 8.065 24.447 1.00 58.57 323 ASP B CA 1
ATOM 6251 C C . ASP B 1 323 ? 76.422 8.443 23.807 1.00 58.14 323 ASP B C 1
ATOM 6252 O O . ASP B 1 323 ? 77.129 9.321 24.309 1.00 58.16 323 ASP B O 1
ATOM 6257 N N . LEU B 1 324 ? 76.759 7.792 22.695 1.00 57.59 324 LEU B N 1
ATOM 6258 C CA . LEU B 1 324 ? 77.923 8.192 21.911 1.00 57.08 324 LEU B CA 1
ATOM 6259 C C . LEU B 1 324 ? 77.557 8.345 20.422 1.00 56.41 324 LEU B C 1
ATOM 6260 O O . LEU B 1 324 ? 77.238 7.358 19.742 1.00 56.14 324 LEU B O 1
ATOM 6265 N N . ALA B 1 325 ? 77.579 9.594 19.939 1.00 55.60 325 ALA B N 1
ATOM 6266 C CA . ALA B 1 325 ? 77.334 9.932 18.529 1.00 54.30 325 ALA B CA 1
ATOM 6267 C C . ALA B 1 325 ? 78.640 10.197 17.804 1.00 53.38 325 ALA B C 1
ATOM 6268 O O . ALA B 1 325 ? 79.475 10.991 18.224 1.00 53.29 325 ALA B O 1
ATOM 6270 N N . MET B 1 326 ? 78.818 9.512 16.701 1.00 52.39 326 MET B N 1
ATOM 6271 C CA . MET B 1 326 ? 80.035 9.660 15.960 1.00 51.80 326 MET B CA 1
ATOM 6272 C C . MET B 1 326 ? 79.690 9.729 14.481 1.00 50.44 326 MET B C 1
ATOM 6273 O O . MET B 1 326 ? 78.805 8.990 13.971 1.00 49.95 326 MET B O 1
ATOM 6278 N N . ASN B 1 327 ? 80.373 10.662 13.821 1.00 48.75 327 ASN B N 1
ATOM 6279 C CA . ASN B 1 327 ? 80.202 10.911 12.396 1.00 46.72 327 ASN B CA 1
ATOM 6280 C C . ASN B 1 327 ? 81.467 10.471 11.666 1.00 45.93 327 ASN B C 1
ATOM 6281 O O . ASN B 1 327 ? 82.578 10.700 12.170 1.00 46.53 327 ASN B O 1
ATOM 6286 N N . LEU B 1 328 ? 81.304 9.814 10.515 1.00 43.97 328 LEU B N 1
ATOM 6287 C CA . LEU B 1 328 ? 82.447 9.289 9.794 1.00 42.58 328 LEU B CA 1
ATOM 6288 C C . LEU B 1 328 ? 82.783 10.157 8.597 1.00 42.16 328 LEU B C 1
ATOM 6289 O O . LEU B 1 328 ? 82.015 10.219 7.658 1.00 42.29 328 LEU B O 1
ATOM 6294 N N . ASP B 1 329 ? 83.915 10.860 8.639 1.00 41.69 329 ASP B N 1
ATOM 6295 C CA . ASP B 1 329 ? 84.345 11.724 7.512 1.00 41.28 329 ASP B CA 1
ATOM 6296 C C . ASP B 1 329 ? 85.055 10.879 6.430 1.00 41.18 329 ASP B C 1
ATOM 6297 O O . ASP B 1 329 ? 86.108 10.271 6.666 1.00 41.61 329 ASP B O 1
ATOM 6302 N N . PHE B 1 330 ? 84.475 10.830 5.241 1.00 40.28 330 PHE B N 1
ATOM 6303 C CA . PHE B 1 330 ? 85.062 10.015 4.197 1.00 39.51 330 PHE B CA 1
ATOM 6304 C C . PHE B 1 330 ? 85.962 10.784 3.229 1.00 39.04 330 PHE B C 1
ATOM 6305 O O . PHE B 1 330 ? 85.878 12.010 3.132 1.00 38.95 330 PHE B O 1
ATOM 6313 N N . SER B 1 331 ? 86.816 10.047 2.521 1.00 38.49 331 SER B N 1
ATOM 6314 C CA . SER B 1 331 ? 87.708 10.610 1.525 1.00 38.46 331 SER B CA 1
ATOM 6315 C C . SER B 1 331 ? 88.522 9.502 0.859 1.00 38.61 331 SER B C 1
ATOM 6316 O O . SER B 1 331 ? 88.581 8.360 1.337 1.00 38.35 331 SER B O 1
ATOM 6319 N N . PHE B 1 332 ? 89.170 9.869 -0.245 1.00 39.02 332 PHE B N 1
ATOM 6320 C CA . PHE B 1 332 ? 89.835 8.922 -1.138 1.00 39.15 332 PHE B CA 1
ATOM 6321 C C . PHE B 1 332 ? 91.057 9.599 -1.839 1.00 39.46 332 PHE B C 1
ATOM 6322 O O . PHE B 1 332 ? 90.961 10.722 -2.313 1.00 39.63 332 PHE B O 1
ATOM 6330 N N . ASN B 1 333 ? 92.210 8.939 -1.863 1.00 39.83 333 ASN B N 1
ATOM 6331 C CA . ASN B 1 333 ? 93.419 9.559 -2.402 1.00 40.53 333 ASN B CA 1
ATOM 6332 C C . ASN B 1 333 ? 93.924 8.851 -3.670 1.00 40.56 333 ASN B C 1
ATOM 6333 O O . ASN B 1 333 ? 95.088 8.998 -4.077 1.00 41.19 333 ASN B O 1
ATOM 6338 N N . GLY B 1 334 ? 93.055 8.070 -4.296 1.00 39.99 334 GLY B N 1
ATOM 6339 C CA . GLY B 1 334 ? 93.422 7.436 -5.555 1.00 39.44 334 GLY B CA 1
ATOM 6340 C C . GLY B 1 334 ? 93.552 5.949 -5.387 1.00 38.99 334 GLY B C 1
ATOM 6341 O O . GLY B 1 334 ? 93.021 5.176 -6.212 1.00 39.10 334 GLY B O 1
ATOM 6342 N N . THR B 1 335 ? 94.236 5.554 -4.309 1.00 38.10 335 THR B N 1
ATOM 6343 C CA . THR B 1 335 ? 94.411 4.137 -3.994 1.00 37.59 335 THR B CA 1
ATOM 6344 C C . THR B 1 335 ? 93.696 3.711 -2.726 1.00 36.35 335 THR B C 1
ATOM 6345 O O . THR B 1 335 ? 93.183 2.597 -2.634 1.00 36.59 335 THR B O 1
ATOM 6349 N N . ASN B 1 336 ? 93.664 4.591 -1.739 1.00 34.88 336 ASN B N 1
ATOM 6350 C CA . ASN B 1 336 ? 93.082 4.209 -0.479 1.00 33.74 336 ASN B CA 1
ATOM 6351 C C . ASN B 1 336 ? 91.942 5.074 -0.030 1.00 34.05 336 ASN B C 1
ATOM 6352 O O . ASN B 1 336 ? 91.946 6.285 -0.253 1.00 33.77 336 ASN B O 1
ATOM 6357 N N . PHE B 1 337 ? 90.970 4.435 0.620 1.00 34.38 337 PHE B N 1
ATOM 6358 C CA . PHE B 1 337 ? 89.842 5.114 1.236 1.00 34.39 337 PHE B CA 1
ATOM 6359 C C . PHE B 1 337 ? 90.235 5.521 2.626 1.00 34.62 337 PHE B C 1
ATOM 6360 O O . PHE B 1 337 ? 91.134 4.920 3.213 1.00 34.39 337 PHE B O 1
ATOM 6368 N N . PHE B 1 338 ? 89.565 6.548 3.145 1.00 35.17 338 PHE B N 1
ATOM 6369 C CA . PHE B 1 338 ? 89.858 7.076 4.477 1.00 35.65 338 PHE B CA 1
ATOM 6370 C C . PHE B 1 338 ? 88.616 7.360 5.317 1.00 35.49 338 PHE B C 1
ATOM 6371 O O . PHE B 1 338 ? 87.673 8.000 4.855 1.00 35.13 338 PHE B O 1
ATOM 6379 N N . ILE B 1 339 ? 88.641 6.898 6.564 1.00 35.70 339 ILE B N 1
ATOM 6380 C CA . ILE B 1 339 ? 87.642 7.272 7.565 1.00 35.94 339 ILE B CA 1
ATOM 6381 C C . ILE B 1 339 ? 88.318 8.046 8.684 1.00 36.33 339 ILE B C 1
ATOM 6382 O O . ILE B 1 339 ? 89.202 7.539 9.353 1.00 36.32 339 ILE B O 1
ATOM 6387 N N . ASN B 1 340 ? 87.879 9.283 8.869 1.00 37.17 340 ASN B N 1
ATOM 6388 C CA . ASN B 1 340 ? 88.481 10.245 9.786 1.00 37.79 340 ASN B CA 1
ATOM 6389 C C . ASN B 1 340 ? 89.950 10.388 9.558 1.00 38.29 340 ASN B C 1
ATOM 6390 O O . ASN B 1 340 ? 90.740 10.201 10.450 1.00 38.58 340 ASN B O 1
ATOM 6395 N N . ASN B 1 341 ? 90.302 10.709 8.330 1.00 39.41 341 ASN B N 1
ATOM 6396 C CA . ASN B 1 341 ? 91.670 10.987 7.965 1.00 41.17 341 ASN B CA 1
ATOM 6397 C C . ASN B 1 341 ? 92.557 9.758 8.174 1.00 41.68 341 ASN B C 1
ATOM 6398 O O . ASN B 1 341 ? 93.780 9.860 8.112 1.00 42.99 341 ASN B O 1
ATOM 6403 N N . GLU B 1 342 ? 91.972 8.584 8.409 1.00 41.49 342 GLU B N 1
ATOM 6404 C CA . GLU B 1 342 ? 92.815 7.380 8.442 1.00 41.73 342 GLU B CA 1
ATOM 6405 C C . GLU B 1 342 ? 92.272 6.186 7.683 1.00 41.02 342 GLU B C 1
ATOM 6406 O O . GLU B 1 342 ? 91.071 6.079 7.501 1.00 40.98 342 GLU B O 1
ATOM 6412 N N . THR B 1 343 ? 93.181 5.318 7.216 1.00 40.34 343 THR B N 1
ATOM 6413 C CA . THR B 1 343 ? 92.860 4.078 6.456 1.00 38.95 343 THR B CA 1
ATOM 6414 C C . THR B 1 343 ? 93.220 2.800 7.267 1.00 38.21 343 THR B C 1
ATOM 6415 O O . THR B 1 343 ? 94.200 2.802 8.022 1.00 38.93 343 THR B O 1
ATOM 6419 N N . LEU B 1 344 ? 92.450 1.715 7.156 1.00 36.53 344 LEU B N 1
ATOM 6420 C CA . LEU B 1 344 ? 92.834 0.519 7.924 1.00 35.31 344 LEU B CA 1
ATOM 6421 C C . LEU B 1 344 ? 93.939 -0.248 7.208 1.00 35.93 344 LEU B C 1
ATOM 6422 O O . LEU B 1 344 ? 93.658 -0.950 6.245 1.00 36.46 344 LEU B O 1
ATOM 6427 N N . ILE B 1 345 ? 95.162 -0.151 7.720 1.00 36.34 345 ILE B N 1
ATOM 6428 C CA . ILE B 1 345 ? 96.253 -1.029 7.316 1.00 36.45 345 ILE B CA 1
ATOM 6429 C C . ILE B 1 345 ? 96.424 -2.066 8.422 1.00 36.77 345 ILE B C 1
ATOM 6430 O O . ILE B 1 345 ? 96.881 -1.742 9.518 1.00 37.11 345 ILE B O 1
ATOM 6435 N N . PRO B 1 346 ? 96.038 -3.308 8.142 1.00 36.80 346 PRO B N 1
ATOM 6436 C CA . PRO B 1 346 ? 95.924 -4.340 9.202 1.00 36.95 346 PRO B CA 1
ATOM 6437 C C . PRO B 1 346 ? 97.223 -4.607 9.971 1.00 36.80 346 PRO B C 1
ATOM 6438 O O . PRO B 1 346 ? 98.268 -4.849 9.337 1.00 37.94 346 PRO B O 1
ATOM 6442 N N . PRO B 1 347 ? 97.145 -4.607 11.320 1.00 35.84 347 PRO B N 1
ATOM 6443 C CA . PRO B 1 347 ? 98.237 -4.708 12.289 1.00 35.30 347 PRO B CA 1
ATOM 6444 C C . PRO B 1 347 ? 98.855 -6.104 12.371 1.00 34.58 347 PRO B C 1
ATOM 6445 O O . PRO B 1 347 ? 98.198 -7.080 11.990 1.00 34.47 347 PRO B O 1
ATOM 6449 N N . THR B 1 348 ? 100.082 -6.203 12.894 1.00 33.40 348 THR B N 1
ATOM 6450 C CA . THR B 1 348 ? 100.750 -7.504 12.966 1.00 32.43 348 THR B CA 1
ATOM 6451 C C . THR B 1 348 ? 100.024 -8.357 13.971 1.00 31.13 348 THR B C 1
ATOM 6452 O O . THR B 1 348 ? 99.846 -9.555 13.783 1.00 30.96 348 THR B O 1
ATOM 6456 N N . VAL B 1 349 ? 99.588 -7.708 15.035 1.00 29.91 349 VAL B N 1
ATOM 6457 C CA . VAL B 1 349 ? 98.968 -8.396 16.141 1.00 28.94 349 VAL B CA 1
ATOM 6458 C C . VAL B 1 349 ? 97.487 -8.057 16.056 1.00 28.11 349 VAL B C 1
ATOM 6459 O O . VAL B 1 349 ? 97.141 -6.867 15.922 1.00 28.14 349 VAL B O 1
ATOM 6463 N N . PRO B 1 350 ? 96.600 -9.086 16.062 1.00 27.28 350 PRO B N 1
ATOM 6464 C CA . PRO B 1 350 ? 95.156 -8.803 15.986 1.00 26.97 350 PRO B CA 1
ATOM 6465 C C . PRO B 1 350 ? 94.621 -7.870 17.056 1.00 26.96 350 PRO B C 1
ATOM 6466 O O . PRO B 1 350 ? 95.043 -7.950 18.204 1.00 27.22 350 PRO B O 1
ATOM 6470 N N . VAL B 1 351 ? 93.722 -6.974 16.655 1.00 27.09 351 VAL B N 1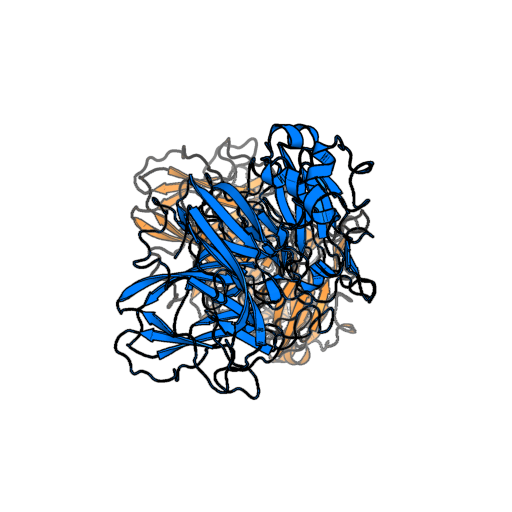
ATOM 6471 C CA . VAL B 1 351 ? 93.073 -6.061 17.585 1.00 27.80 351 VAL B CA 1
ATOM 6472 C C . VAL B 1 351 ? 92.706 -6.780 18.907 1.00 28.46 351 VAL B C 1
ATOM 6473 O O . VAL B 1 351 ? 93.042 -6.289 20.002 1.00 28.98 351 VAL B O 1
ATOM 6477 N N . LEU B 1 352 ? 92.056 -7.949 18.786 1.00 28.66 352 LEU B N 1
ATOM 6478 C CA . LEU B 1 352 ? 91.648 -8.782 19.933 1.00 28.63 352 LEU B CA 1
ATOM 6479 C C . LEU B 1 352 ? 92.827 -9.067 20.832 1.00 29.52 352 LEU B C 1
ATOM 6480 O O . LEU B 1 352 ? 92.848 -8.676 22.005 1.00 30.26 352 LEU B O 1
ATOM 6485 N N . LEU B 1 353 ? 93.821 -9.726 20.243 1.00 30.35 353 LEU B N 1
ATOM 6486 C CA . LEU B 1 353 ? 94.992 -10.170 20.953 1.00 31.26 353 LEU B CA 1
ATOM 6487 C C . LEU B 1 353 ? 95.626 -9.006 21.680 1.00 32.39 353 LEU B C 1
ATOM 6488 O O . LEU B 1 353 ? 96.128 -9.173 22.797 1.00 33.46 353 LEU B O 1
ATOM 6493 N N . GLN B 1 354 ? 95.569 -7.822 21.073 1.00 32.93 354 GLN B N 1
ATOM 6494 C CA . GLN B 1 354 ? 96.178 -6.633 21.677 1.00 33.57 354 GLN B CA 1
ATOM 6495 C C . GLN B 1 354 ? 95.568 -6.325 23.046 1.00 33.96 354 GLN B C 1
ATOM 6496 O O . GLN B 1 354 ? 96.275 -5.927 24.003 1.00 34.31 354 GLN B O 1
ATOM 6502 N N . ILE B 1 355 ? 94.258 -6.537 23.117 1.00 33.86 355 ILE B N 1
ATOM 6503 C CA . ILE B 1 355 ? 93.490 -6.265 24.308 1.00 34.09 355 ILE B CA 1
ATOM 6504 C C . ILE B 1 355 ? 93.791 -7.355 25.343 1.00 34.07 355 ILE B C 1
ATOM 6505 O O . ILE B 1 355 ? 93.995 -7.090 26.530 1.00 34.64 355 ILE B O 1
ATOM 6510 N N . LEU B 1 356 ? 93.861 -8.583 24.879 1.00 33.55 356 LEU B N 1
ATOM 6511 C CA . LEU B 1 356 ? 94.246 -9.628 25.751 1.00 33.87 356 LEU B CA 1
ATOM 6512 C C . LEU B 1 356 ? 95.695 -9.489 26.167 1.00 34.69 356 LEU B C 1
ATOM 6513 O O . LEU B 1 356 ? 96.139 -10.141 27.095 1.00 35.21 356 LEU B O 1
ATOM 6518 N N . SER B 1 357 ? 96.437 -8.636 25.479 1.00 35.69 357 SER B N 1
ATOM 6519 C CA . SER B 1 357 ? 97.835 -8.397 25.826 1.00 36.53 357 SER B CA 1
ATOM 6520 C C . SER B 1 357 ? 97.956 -7.265 26.812 1.00 36.51 357 SER B C 1
ATOM 6521 O O . SER B 1 357 ? 99.025 -7.038 27.348 1.00 36.89 357 SER B O 1
ATOM 6524 N N . GLY B 1 358 ? 96.867 -6.551 27.044 1.00 36.56 358 GLY B N 1
ATOM 6525 C CA . GLY B 1 358 ? 96.833 -5.620 28.141 1.00 37.57 358 GLY B CA 1
ATOM 6526 C C . GLY B 1 358 ? 96.415 -4.253 27.698 1.00 38.65 358 GLY B C 1
ATOM 6527 O O . GLY B 1 358 ? 96.231 -3.353 28.543 1.00 38.73 358 GLY B O 1
ATOM 6528 N N . ALA B 1 359 ? 96.254 -4.114 26.378 1.00 39.41 359 ALA B N 1
ATOM 6529 C CA . ALA B 1 359 ? 95.858 -2.852 25.741 1.00 40.16 359 ALA B CA 1
ATOM 6530 C C . ALA B 1 359 ? 94.423 -2.483 26.066 1.00 40.45 359 ALA B C 1
ATOM 6531 O O . ALA B 1 359 ? 93.551 -3.353 26.062 1.00 39.86 359 ALA B O 1
ATOM 6533 N N . GLN B 1 360 ? 94.178 -1.198 26.330 1.00 41.15 360 GLN B N 1
ATOM 6534 C CA . GLN B 1 360 ? 92.845 -0.756 26.734 1.00 41.58 360 GLN B CA 1
ATOM 6535 C C . GLN B 1 360 ? 92.391 0.476 25.994 1.00 41.65 360 GLN B C 1
ATOM 6536 O O . GLN B 1 360 ? 91.302 0.502 25.440 1.00 40.66 360 GLN B O 1
ATOM 6542 N N . SER B 1 361 ? 93.235 1.500 26.005 1.00 42.69 361 SER B N 1
ATOM 6543 C CA . SER B 1 361 ? 92.852 2.802 25.460 1.00 44.07 361 SER B CA 1
ATOM 6544 C C . SER B 1 361 ? 93.007 2.817 23.964 1.00 44.23 361 SER B C 1
ATOM 6545 O O . SER B 1 361 ? 93.755 2.005 23.411 1.00 44.65 361 SER B O 1
ATOM 6548 N N . ALA B 1 362 ? 92.315 3.753 23.318 1.00 44.21 362 ALA B N 1
ATOM 6549 C CA . ALA B 1 362 ? 92.367 3.892 21.878 1.00 44.43 362 ALA B CA 1
ATOM 6550 C C . ALA B 1 362 ? 93.770 4.229 21.434 1.00 44.95 362 ALA B C 1
ATOM 6551 O O . ALA B 1 362 ? 94.211 3.789 20.378 1.00 45.45 362 ALA B O 1
ATOM 6553 N N . SER B 1 363 ? 94.462 5.008 22.263 1.00 45.43 363 SER B N 1
ATOM 6554 C CA . SER B 1 363 ? 95.849 5.376 22.042 1.00 45.72 363 SER B CA 1
ATOM 6555 C C . SER B 1 363 ? 96.731 4.126 21.951 1.00 46.06 363 SER B C 1
ATOM 6556 O O . SER B 1 363 ? 97.667 4.072 21.166 1.00 46.39 363 SER B O 1
ATOM 6559 N N . ASP B 1 364 ? 96.402 3.109 22.730 1.00 46.55 364 ASP B N 1
ATOM 6560 C CA . ASP B 1 364 ? 97.277 1.955 22.876 1.00 47.52 364 ASP B CA 1
ATOM 6561 C C . ASP B 1 364 ? 96.984 0.887 21.846 1.00 47.22 364 ASP B C 1
ATOM 6562 O O . ASP B 1 364 ? 97.800 -0.032 21.644 1.00 47.76 364 ASP B O 1
ATOM 6567 N N . LEU B 1 365 ? 95.828 1.003 21.195 1.00 46.38 365 LEU B N 1
ATOM 6568 C CA . LEU B 1 365 ? 95.425 0.011 20.195 1.00 45.57 365 LEU B CA 1
ATOM 6569 C C . LEU B 1 365 ? 95.946 0.303 18.778 1.00 45.55 365 LEU B C 1
ATOM 6570 O O . LEU B 1 365 ? 96.108 1.478 18.369 1.00 45.59 365 LEU B O 1
ATOM 6575 N N . LEU B 1 366 ? 96.234 -0.781 18.057 1.00 45.14 366 LEU B N 1
ATOM 6576 C CA . LEU B 1 366 ? 96.694 -0.705 16.677 1.00 44.76 366 LEU B CA 1
ATOM 6577 C C . LEU B 1 366 ? 95.691 -1.389 15.732 1.00 44.60 366 LEU B C 1
ATOM 6578 O O . LEU B 1 366 ? 95.057 -2.383 16.111 1.00 44.78 366 LEU B O 1
ATOM 6583 N N . PRO B 1 367 ? 95.527 -0.853 14.508 1.00 44.25 367 PRO B N 1
ATOM 6584 C CA . PRO B 1 367 ? 96.274 0.273 13.942 1.00 43.92 367 PRO B CA 1
ATOM 6585 C C . PRO B 1 367 ? 95.846 1.580 14.567 1.00 43.51 367 PRO B C 1
ATOM 6586 O O . PRO B 1 367 ? 94.706 1.735 15.015 1.00 43.97 367 PRO B O 1
ATOM 6590 N N . THR B 1 368 ? 96.766 2.522 14.599 1.00 42.89 368 THR B N 1
ATOM 6591 C CA . THR B 1 368 ? 96.499 3.764 15.283 1.00 42.44 368 THR B CA 1
ATOM 6592 C C . THR B 1 368 ? 95.536 4.675 14.501 1.00 41.74 368 THR B C 1
ATOM 6593 O O . THR B 1 368 ? 95.627 4.799 13.281 1.00 41.38 368 THR B O 1
ATOM 6597 N N . GLY B 1 369 ? 94.594 5.272 15.219 1.00 41.22 369 GLY B N 1
ATOM 6598 C CA . GLY B 1 369 ? 93.628 6.183 14.624 1.00 41.00 369 GLY B CA 1
ATOM 6599 C C . GLY B 1 369 ? 92.460 5.499 13.924 1.00 40.81 369 GLY B C 1
ATOM 6600 O O . GLY B 1 369 ? 91.685 6.147 13.189 1.00 41.38 369 GLY B O 1
ATOM 6601 N N . SER B 1 370 ? 92.307 4.199 14.156 1.00 39.91 370 SER B N 1
ATOM 6602 C CA . SER B 1 370 ? 91.288 3.438 13.444 1.00 39.15 370 SER B CA 1
ATOM 6603 C C . SER B 1 370 ? 90.515 2.526 14.395 1.00 38.79 370 SER B C 1
ATOM 6604 O O . SER B 1 370 ? 89.465 1.970 14.047 1.00 38.25 370 SER B O 1
ATOM 6607 N N . VAL B 1 371 ? 91.049 2.350 15.596 1.00 38.63 371 VAL B N 1
ATOM 6608 C CA . VAL B 1 371 ? 90.365 1.555 16.592 1.00 38.52 371 VAL B CA 1
ATOM 6609 C C . VAL B 1 371 ? 89.694 2.506 17.550 1.00 39.11 371 VAL B C 1
ATOM 6610 O O . VAL B 1 371 ? 90.369 3.263 18.234 1.00 39.45 371 VAL B O 1
ATOM 6614 N N . TYR B 1 372 ? 88.371 2.482 17.595 1.00 39.65 372 TYR B N 1
ATOM 6615 C CA . TYR B 1 372 ? 87.641 3.368 18.491 1.00 40.59 372 TYR B CA 1
ATOM 6616 C C . TYR B 1 372 ? 87.111 2.552 19.686 1.00 41.27 372 TYR B C 1
ATOM 6617 O O . TYR B 1 372 ? 86.631 1.416 19.499 1.00 41.85 372 TYR B O 1
ATOM 6626 N N . THR B 1 373 ? 87.240 3.104 20.902 1.00 41.38 373 THR B N 1
ATOM 6627 C CA . THR B 1 373 ? 86.750 2.452 22.126 1.00 41.06 373 THR B CA 1
ATOM 6628 C C . THR B 1 373 ? 85.307 2.826 22.333 1.00 40.95 373 THR B C 1
ATOM 6629 O O . THR B 1 373 ? 84.949 4.000 22.183 1.00 41.25 373 THR B O 1
ATOM 6633 N N . LEU B 1 374 ? 84.489 1.830 22.672 1.00 40.87 374 LEU B N 1
ATOM 6634 C CA . LEU B 1 374 ? 83.062 2.016 22.974 1.00 41.18 374 LEU B CA 1
ATOM 6635 C C . LEU B 1 374 ? 82.721 1.473 24.358 1.00 41.42 374 LEU B C 1
ATOM 6636 O O . LEU B 1 374 ? 83.149 0.384 24.683 1.00 41.77 374 LEU B O 1
ATOM 6641 N N . PRO B 1 375 ? 81.976 2.233 25.183 1.00 41.85 375 PRO B N 1
ATOM 6642 C CA . PRO B 1 375 ? 81.658 1.722 26.493 1.00 42.57 375 PRO B CA 1
ATOM 6643 C C . PRO B 1 375 ? 80.436 0.822 26.405 1.00 43.35 375 PRO B C 1
ATOM 6644 O O . PRO B 1 375 ? 79.600 1.018 25.520 1.00 43.69 375 PRO B O 1
ATOM 6648 N N . LEU B 1 376 ? 80.252 -0.113 27.304 1.00 43.99 376 LEU B N 1
ATOM 6649 C CA . LEU B 1 376 ? 79.115 -0.988 27.166 1.00 44.60 376 LEU B CA 1
ATOM 6650 C C . LEU B 1 376 ? 77.806 -0.289 27.368 1.00 45.15 376 LEU B C 1
ATOM 6651 O O . LEU B 1 376 ? 77.706 0.906 27.440 1.00 45.35 376 LEU B O 1
ATOM 6656 N N . ASN B 1 377 ? 76.775 -1.080 27.466 1.00 46.09 377 ASN B N 1
ATOM 6657 C CA . ASN B 1 377 ? 75.450 -0.546 27.810 1.00 47.36 377 ASN B CA 1
ATOM 6658 C C . ASN B 1 377 ? 75.188 0.931 27.422 1.00 47.42 377 ASN B C 1
ATOM 6659 O O . ASN B 1 377 ? 74.242 1.555 27.923 1.00 47.87 377 ASN B O 1
ATOM 6664 N N . SER B 1 378 ? 76.031 1.481 26.545 1.00 47.23 378 SER B N 1
ATOM 6665 C CA . SER B 1 378 ? 75.806 2.809 25.970 1.00 47.13 378 SER B CA 1
ATOM 6666 C C . SER B 1 378 ? 75.148 2.644 24.583 1.00 47.46 378 SER B C 1
ATOM 6667 O O . SER B 1 378 ? 75.269 1.580 23.935 1.00 47.93 378 SER B O 1
ATOM 6670 N N . THR B 1 379 ? 74.404 3.669 24.159 1.00 47.53 379 THR B N 1
ATOM 6671 C CA . THR B 1 379 ? 73.730 3.663 22.860 1.00 47.24 379 THR B CA 1
ATOM 6672 C C . THR B 1 379 ? 74.526 4.509 21.882 1.00 46.74 379 THR B C 1
ATOM 6673 O O . THR B 1 379 ? 74.847 5.679 22.153 1.00 46.38 379 THR B O 1
ATOM 6677 N N . ILE B 1 380 ? 74.839 3.892 20.744 1.00 46.45 380 ILE B N 1
ATOM 6678 C CA . ILE B 1 380 ? 75.680 4.507 19.720 1.00 45.84 380 ILE B CA 1
ATOM 6679 C C . ILE B 1 380 ? 74.934 4.846 18.409 1.00 45.86 380 ILE B C 1
ATOM 6680 O O . ILE B 1 380 ? 74.143 4.017 17.892 1.00 45.01 380 ILE B O 1
ATOM 6685 N N . GLU B 1 381 ? 75.182 6.076 17.924 1.00 46.00 381 GLU B N 1
ATOM 6686 C CA . GLU B 1 381 ? 74.649 6.591 16.658 1.00 46.05 381 GLU B CA 1
ATOM 6687 C C . GLU B 1 381 ? 75.745 6.928 15.626 1.00 45.90 381 GLU B C 1
ATOM 6688 O O . GLU B 1 381 ? 76.544 7.846 15.800 1.00 45.98 381 GLU B O 1
ATOM 6694 N N . LEU B 1 382 ? 75.766 6.184 14.536 1.00 45.84 382 LEU B N 1
ATOM 6695 C CA . LEU B 1 382 ? 76.772 6.398 13.526 1.00 45.83 382 LEU B CA 1
ATOM 6696 C C . LEU B 1 382 ? 76.136 6.980 12.286 1.00 46.25 382 LEU B C 1
ATOM 6697 O O . LEU B 1 382 ? 75.037 6.567 11.886 1.00 46.45 382 LEU B O 1
ATOM 6702 N N . SER B 1 383 ? 76.824 7.942 11.680 1.00 46.40 383 SER B N 1
ATOM 6703 C CA . SER B 1 383 ? 76.332 8.602 10.464 1.00 46.74 383 SER B CA 1
ATOM 6704 C C . SER B 1 383 ? 77.338 8.528 9.306 1.00 46.85 383 SER B C 1
ATOM 6705 O O . SER B 1 383 ? 78.517 8.857 9.493 1.00 47.39 383 SER B O 1
ATOM 6708 N N . PHE B 1 384 ? 76.876 8.103 8.123 1.00 46.58 384 PHE B N 1
ATOM 6709 C CA . PHE B 1 384 ? 77.744 7.918 6.926 1.00 46.29 384 PHE B CA 1
ATOM 6710 C C . PHE B 1 384 ? 77.417 8.899 5.781 1.00 46.64 384 PHE B C 1
ATOM 6711 O O . PHE B 1 384 ? 76.756 8.542 4.789 1.00 46.78 384 PHE B O 1
ATOM 6719 N N . PRO B 1 385 ? 77.897 10.134 5.890 1.00 46.85 385 PRO B N 1
ATOM 6720 C CA . PRO B 1 385 ? 77.514 11.032 4.849 1.00 47.78 385 PRO B CA 1
ATOM 6721 C C . PRO B 1 385 ? 78.363 10.831 3.583 1.00 49.10 385 PRO B C 1
ATOM 6722 O O . PRO B 1 385 ? 79.596 10.902 3.634 1.00 48.82 385 PRO B O 1
ATOM 6726 N N . ILE B 1 386 ? 77.689 10.530 2.468 1.00 50.93 386 ILE B N 1
ATOM 6727 C CA . ILE B 1 386 ? 78.262 10.616 1.110 1.00 52.22 386 ILE B CA 1
ATOM 6728 C C . ILE B 1 386 ? 77.994 12.043 0.572 1.00 53.59 386 ILE B C 1
ATOM 6729 O O . ILE B 1 386 ? 76.903 12.315 0.056 1.00 53.91 386 ILE B O 1
ATOM 6734 N N . THR B 1 387 ? 78.978 12.943 0.727 1.00 55.14 387 THR B N 1
ATOM 6735 C CA . THR B 1 387 ? 78.826 14.359 0.356 1.00 56.63 387 THR B CA 1
ATOM 6736 C C . THR B 1 387 ? 79.451 14.697 -0.966 1.00 57.62 387 THR B C 1
ATOM 6737 O O . THR B 1 387 ? 80.586 14.284 -1.264 1.00 57.34 387 THR B O 1
ATOM 6741 N N . THR B 1 388 ? 78.738 15.553 -1.696 1.00 59.02 388 THR B N 1
ATOM 6742 C CA . THR B 1 388 ? 79.204 16.114 -2.965 1.00 59.89 388 THR B CA 1
ATOM 6743 C C . THR B 1 388 ? 80.376 17.132 -2.909 1.00 60.06 388 THR B C 1
ATOM 6744 O O . THR B 1 388 ? 80.927 17.478 -3.961 1.00 60.01 388 THR B O 1
ATOM 6748 N N . VAL B 1 389 ? 80.727 17.602 -1.700 1.00 60.52 389 VAL B N 1
ATOM 6749 C CA . VAL B 1 389 ? 81.802 18.605 -1.427 1.00 60.69 389 VAL B CA 1
ATOM 6750 C C . VAL B 1 389 ? 81.625 19.896 -2.259 1.00 62.43 389 VAL B C 1
ATOM 6751 O O . VAL B 1 389 ? 80.501 20.164 -2.757 1.00 62.22 389 VAL B O 1
ATOM 6755 N N . ASN B 1 390 ? 82.710 20.683 -2.384 1.00 64.86 390 ASN B N 1
ATOM 6756 C CA . ASN B 1 390 ? 82.722 21.912 -3.215 1.00 67.37 390 ASN B CA 1
ATOM 6757 C C . ASN B 1 390 ? 82.557 21.605 -4.725 1.00 67.68 390 ASN B C 1
ATOM 6758 O O . ASN B 1 390 ? 81.821 22.298 -5.461 1.00 68.27 390 ASN B O 1
ATOM 6763 N N . GLY B 1 391 ? 83.236 20.547 -5.166 1.00 67.19 391 GLY B N 1
ATOM 6764 C CA . GLY B 1 391 ? 83.028 19.996 -6.495 1.00 65.52 391 GLY B CA 1
ATOM 6765 C C . GLY B 1 391 ? 83.769 18.677 -6.562 1.00 64.31 391 GLY B C 1
ATOM 6766 O O . GLY B 1 391 ? 83.919 18.090 -7.663 1.00 64.10 391 GLY B O 1
ATOM 6767 N N . VAL B 1 392 ? 84.178 18.188 -5.367 1.00 62.83 392 VAL B N 1
ATOM 6768 C CA . VAL B 1 392 ? 85.058 17.003 -5.251 1.00 61.47 392 VAL B CA 1
ATOM 6769 C C . VAL B 1 392 ? 84.357 15.636 -5.161 1.00 60.35 392 VAL B C 1
ATOM 6770 O O . VAL B 1 392 ? 84.782 14.681 -5.834 1.00 60.69 392 VAL B O 1
ATOM 6774 N N . THR B 1 393 ? 83.310 15.557 -4.326 1.00 58.65 393 THR B N 1
ATOM 6775 C CA . THR B 1 393 ? 82.620 14.285 -3.921 1.00 56.54 393 THR B CA 1
ATOM 6776 C C . THR B 1 393 ? 83.538 13.194 -3.338 1.00 54.92 393 THR B C 1
ATOM 6777 O O . THR B 1 393 ? 84.288 12.538 -4.042 1.00 54.65 393 THR B O 1
ATOM 6781 N N . ASN B 1 394 ? 83.474 13.041 -2.025 1.00 53.45 394 ASN B N 1
ATOM 6782 C CA . ASN B 1 394 ? 84.280 12.065 -1.314 1.00 52.03 394 ASN B CA 1
ATOM 6783 C C . ASN B 1 394 ? 83.711 10.662 -1.435 1.00 51.00 394 ASN B C 1
ATOM 6784 O O . ASN B 1 394 ? 82.521 10.490 -1.678 1.00 51.18 394 ASN B O 1
ATOM 6789 N N . ALA B 1 395 ? 84.562 9.662 -1.259 1.00 49.33 395 ALA B N 1
ATOM 6790 C CA . ALA B 1 395 ? 84.150 8.263 -1.402 1.00 47.99 395 ALA B CA 1
ATOM 6791 C C . ALA B 1 395 ? 83.456 7.911 -2.732 1.00 46.99 395 ALA B C 1
ATOM 6792 O O . ALA B 1 395 ? 82.268 7.583 -2.737 1.00 46.98 395 ALA B O 1
ATOM 6794 N N . PRO B 1 396 ? 84.186 7.977 -3.858 1.00 46.02 396 PRO B N 1
ATOM 6795 C CA . PRO B 1 396 ? 83.586 7.551 -5.112 1.00 45.38 396 PRO B CA 1
ATOM 6796 C C . PRO B 1 396 ? 83.408 6.037 -5.131 1.00 44.81 396 PRO B C 1
ATOM 6797 O O . PRO B 1 396 ? 83.901 5.355 -4.243 1.00 44.46 396 PRO B O 1
ATOM 6801 N N . GLY B 1 397 ? 82.673 5.513 -6.102 1.00 44.46 397 GLY B N 1
ATOM 6802 C CA . GLY B 1 397 ? 82.390 4.077 -6.111 1.00 43.45 397 GLY B CA 1
ATOM 6803 C C . GLY B 1 397 ? 81.118 3.763 -5.353 1.00 42.71 397 GLY B C 1
ATOM 6804 O O . GLY B 1 397 ? 80.866 2.615 -4.996 1.00 42.30 397 GLY B O 1
ATOM 6805 N N . ALA B 1 398 ? 80.323 4.799 -5.104 1.00 42.31 398 ALA B N 1
ATOM 6806 C CA . ALA B 1 398 ? 79.027 4.650 -4.459 1.00 41.74 398 ALA B CA 1
ATOM 6807 C C . ALA B 1 398 ? 78.028 3.793 -5.304 1.00 41.16 398 ALA B C 1
ATOM 6808 O O . ALA B 1 398 ? 78.268 3.506 -6.485 1.00 41.12 398 ALA B O 1
ATOM 6810 N N . PRO B 1 399 ? 76.972 3.275 -4.669 1.00 40.50 399 PRO B N 1
ATOM 6811 C CA . PRO B 1 399 ? 76.672 3.348 -3.257 1.00 40.24 399 PRO B CA 1
ATOM 6812 C C . PRO B 1 399 ? 77.525 2.329 -2.483 1.00 40.11 399 PRO B C 1
ATOM 6813 O O . PRO B 1 399 ? 77.911 1.294 -3.055 1.00 40.44 399 PRO B O 1
ATOM 6817 N N . HIS B 1 400 ? 77.820 2.622 -1.211 1.00 39.17 400 HIS B N 1
ATOM 6818 C CA . HIS B 1 400 ? 78.675 1.745 -0.385 1.00 38.36 400 HIS B CA 1
ATOM 6819 C C . HIS B 1 400 ? 77.910 1.013 0.720 1.00 37.64 400 HIS B C 1
ATOM 6820 O O . HIS B 1 400 ? 77.365 1.664 1.617 1.00 38.24 400 HIS B O 1
ATOM 6827 N N . PRO B 1 401 ? 77.891 -0.333 0.694 1.00 36.62 401 PRO B N 1
ATOM 6828 C CA . PRO B 1 401 ? 77.162 -1.028 1.740 1.00 36.13 401 PRO B CA 1
ATOM 6829 C C . PRO B 1 401 ? 78.050 -1.285 2.953 1.00 35.88 401 PRO B C 1
ATOM 6830 O O . PRO B 1 401 ? 78.924 -2.163 2.910 1.00 35.74 401 PRO B O 1
ATOM 6834 N N . PHE B 1 402 ? 77.827 -0.490 4.010 1.00 35.39 402 PHE B N 1
ATOM 6835 C CA . PHE B 1 402 ? 78.518 -0.625 5.299 1.00 34.29 402 PHE B CA 1
ATOM 6836 C C . PHE B 1 402 ? 77.944 -1.738 6.188 1.00 34.42 402 PHE B C 1
ATOM 6837 O O . PHE B 1 402 ? 76.730 -1.852 6.381 1.00 34.43 402 PHE B O 1
ATOM 6845 N N . HIS B 1 403 ? 78.822 -2.586 6.703 1.00 34.40 403 HIS B N 1
ATOM 6846 C CA . HIS B 1 403 ? 78.401 -3.706 7.543 1.00 34.27 403 HIS B CA 1
ATOM 6847 C C . HIS B 1 403 ? 79.063 -3.560 8.899 1.00 33.75 403 HIS B C 1
ATOM 6848 O O . HIS B 1 403 ? 80.240 -3.189 8.982 1.00 34.01 403 HIS B O 1
ATOM 6855 N N . LEU B 1 404 ? 78.302 -3.826 9.955 1.00 33.24 404 LEU B N 1
ATOM 6856 C CA . LEU B 1 404 ? 78.839 -3.798 11.314 1.00 33.33 404 LEU B CA 1
ATOM 6857 C C . LEU B 1 404 ? 78.872 -5.176 11.888 1.00 34.25 404 LEU B C 1
ATOM 6858 O O . LEU B 1 404 ? 77.817 -5.815 12.030 1.00 34.60 404 LEU B O 1
ATOM 6863 N N . HIS B 1 405 ? 80.073 -5.604 12.265 1.00 35.20 405 HIS B N 1
ATOM 6864 C CA . HIS B 1 405 ? 80.285 -6.927 12.823 1.00 36.82 405 HIS B CA 1
ATOM 6865 C C . HIS B 1 405 ? 79.718 -7.044 14.236 1.00 37.25 405 HIS B C 1
ATOM 6866 O O . HIS B 1 405 ? 79.854 -6.115 15.027 1.00 37.30 405 HIS B O 1
ATOM 6873 N N . GLY B 1 406 ? 79.071 -8.177 14.534 1.00 37.53 406 GLY B N 1
ATOM 6874 C CA . GLY B 1 406 ? 78.658 -8.481 15.906 1.00 38.01 406 GLY B CA 1
ATOM 6875 C C . GLY B 1 406 ? 77.546 -7.619 16.474 1.00 38.52 406 GLY B C 1
ATOM 6876 O O . GLY B 1 406 ? 77.300 -7.631 17.678 1.00 38.41 406 GLY B O 1
ATOM 6877 N N . HIS B 1 407 ? 76.876 -6.868 15.600 1.00 39.44 407 HIS B N 1
ATOM 6878 C CA . HIS B 1 407 ? 75.672 -6.099 15.959 1.00 39.91 407 HIS B CA 1
ATOM 6879 C C . HIS B 1 407 ? 74.606 -6.072 14.853 1.00 40.48 407 HIS B C 1
ATOM 6880 O O . HIS B 1 407 ? 74.887 -6.319 13.662 1.00 40.90 407 HIS B O 1
ATOM 6887 N N . ALA B 1 408 ? 73.378 -5.790 15.261 1.00 40.95 408 ALA B N 1
ATOM 6888 C CA . ALA B 1 408 ? 72.318 -5.542 14.307 1.00 42.05 408 ALA B CA 1
ATOM 6889 C C . ALA B 1 408 ? 71.810 -4.138 14.572 1.00 42.44 408 ALA B C 1
ATOM 6890 O O . ALA B 1 408 ? 71.251 -3.852 15.634 1.00 43.39 408 ALA B O 1
ATOM 6892 N N . PHE B 1 409 ? 72.022 -3.237 13.633 1.00 42.26 409 PHE B N 1
ATOM 6893 C CA . PHE B 1 409 ? 71.706 -1.870 13.931 1.00 42.58 409 PHE B CA 1
ATOM 6894 C C . PHE B 1 409 ? 70.343 -1.502 13.388 1.00 42.85 409 PHE B C 1
ATOM 6895 O O . PHE B 1 409 ? 69.860 -2.128 12.445 1.00 42.57 409 PHE B O 1
ATOM 6903 N N . SER B 1 410 ? 69.748 -0.467 13.976 1.00 43.43 410 SER B N 1
ATOM 6904 C CA . SER B 1 410 ? 68.494 0.098 13.498 1.00 43.64 410 SER B CA 1
ATOM 6905 C C . SER B 1 410 ? 68.785 1.326 12.640 1.00 43.78 410 SER B C 1
ATOM 6906 O O . SER B 1 410 ? 69.227 2.360 13.142 1.00 43.86 410 SER B O 1
ATOM 6909 N N . VAL B 1 411 ? 68.536 1.196 11.343 1.00 43.94 411 VAL B N 1
ATOM 6910 C CA . VAL B 1 411 ? 68.843 2.239 10.364 1.00 44.05 411 VAL B CA 1
ATOM 6911 C C . VAL B 1 411 ? 67.805 3.357 10.507 1.00 44.80 411 VAL B C 1
ATOM 6912 O O . VAL B 1 411 ? 66.692 3.236 9.999 1.00 45.01 411 VAL B O 1
ATOM 6916 N N . VAL B 1 412 ? 68.153 4.424 11.225 1.00 45.48 412 VAL B N 1
ATOM 6917 C CA . VAL B 1 412 ? 67.176 5.484 11.478 1.00 46.53 412 VAL B CA 1
ATOM 6918 C C . VAL B 1 412 ? 66.969 6.366 10.250 1.00 47.04 412 VAL B C 1
ATOM 6919 O O . VAL B 1 412 ? 65.866 6.840 10.013 1.00 47.47 412 VAL B O 1
ATOM 6923 N N . ARG B 1 413 ? 68.020 6.585 9.467 1.00 47.68 413 ARG B N 1
ATOM 6924 C CA . ARG B 1 413 ? 67.866 7.334 8.218 1.00 48.29 413 ARG B CA 1
ATOM 6925 C C . ARG B 1 413 ? 68.423 6.548 7.039 1.00 48.45 413 ARG B C 1
ATOM 6926 O O . ARG B 1 413 ? 69.634 6.280 6.997 1.00 48.94 413 ARG B O 1
ATOM 6934 N N . SER B 1 414 ? 67.545 6.188 6.094 1.00 48.02 414 SER B N 1
ATOM 6935 C CA . SER B 1 414 ? 67.923 5.367 4.938 1.00 47.66 414 SER B CA 1
ATOM 6936 C C . SER B 1 414 ? 68.410 6.157 3.733 1.00 47.99 414 SER B C 1
ATOM 6937 O O . SER B 1 414 ? 68.236 7.379 3.651 1.00 47.84 414 SER B O 1
ATOM 6940 N N . ALA B 1 415 ? 69.024 5.453 2.785 1.00 48.43 415 ALA B N 1
ATOM 6941 C CA . ALA B 1 415 ? 69.505 6.123 1.584 1.00 48.66 415 ALA B CA 1
ATOM 6942 C C . ALA B 1 415 ? 68.326 6.576 0.745 1.00 48.94 415 ALA B C 1
ATOM 6943 O O . ALA B 1 415 ? 67.260 5.956 0.736 1.00 48.85 415 ALA B O 1
ATOM 6945 N N . GLY B 1 416 ? 68.512 7.696 0.078 1.00 49.40 416 GLY B N 1
ATOM 6946 C CA . GLY B 1 416 ? 67.473 8.235 -0.771 1.00 50.50 416 GLY B CA 1
ATOM 6947 C C . GLY B 1 416 ? 66.341 8.948 -0.055 1.00 51.07 416 GLY B C 1
ATOM 6948 O O . GLY B 1 416 ? 65.360 9.370 -0.683 1.00 51.05 416 GLY B O 1
ATOM 6949 N N . SER B 1 417 ? 66.466 9.098 1.257 1.00 51.82 417 SER B N 1
ATOM 6950 C CA . SER B 1 417 ? 65.477 9.862 2.022 1.00 52.30 417 SER B CA 1
ATOM 6951 C C . SER B 1 417 ? 66.163 10.624 3.129 1.00 52.77 417 SER B C 1
ATOM 6952 O O . SER B 1 417 ? 67.202 10.195 3.634 1.00 53.34 417 SER B O 1
ATOM 6955 N N . SER B 1 418 ? 65.585 11.752 3.513 1.00 53.02 418 SER B N 1
ATOM 6956 C CA . SER B 1 418 ? 66.185 12.545 4.579 1.00 53.40 418 SER B CA 1
ATOM 6957 C C . SER B 1 418 ? 65.333 12.536 5.828 1.00 53.34 418 SER B C 1
ATOM 6958 O O . SER B 1 418 ? 65.683 13.159 6.838 1.00 54.00 418 SER B O 1
ATOM 6961 N N . ASP B 1 419 ? 64.231 11.801 5.762 1.00 52.93 419 ASP B N 1
ATOM 6962 C CA . ASP B 1 419 ? 63.392 11.625 6.934 1.00 52.31 419 ASP B CA 1
ATOM 6963 C C . ASP B 1 419 ? 63.949 10.583 7.912 1.00 52.57 419 ASP B C 1
ATOM 6964 O O . ASP B 1 419 ? 64.270 9.443 7.498 1.00 52.84 419 ASP B O 1
ATOM 6969 N N . TYR B 1 420 ? 64.097 10.997 9.183 1.00 52.19 420 TYR B N 1
ATOM 6970 C CA . TYR B 1 420 ? 64.499 10.109 10.288 1.00 51.51 420 TYR B CA 1
ATOM 6971 C C . TYR B 1 420 ? 63.328 9.315 10.879 1.00 50.79 420 TYR B C 1
ATOM 6972 O O . TYR B 1 420 ? 62.205 9.812 10.985 1.00 50.88 420 TYR B O 1
ATOM 6981 N N . ASN B 1 421 ? 63.599 8.077 11.257 1.00 49.83 421 ASN B N 1
ATOM 6982 C CA . ASN B 1 421 ? 62.599 7.238 11.867 1.00 49.24 421 ASN B CA 1
ATOM 6983 C C . ASN B 1 421 ? 63.186 6.699 13.148 1.00 49.11 421 ASN B C 1
ATOM 6984 O O . ASN B 1 421 ? 64.198 6.001 13.122 1.00 49.42 421 ASN B O 1
ATOM 6989 N N . TYR B 1 422 ? 62.562 7.029 14.268 1.00 48.45 422 TYR B N 1
ATOM 6990 C CA . TYR B 1 422 ? 63.000 6.476 15.522 1.00 47.60 422 TYR B CA 1
ATOM 6991 C C . TYR B 1 422 ? 61.953 5.521 16.096 1.00 47.28 422 TYR B C 1
ATOM 6992 O O . TYR B 1 422 ? 62.195 4.806 17.062 1.00 47.05 422 TYR B O 1
ATOM 7001 N N . VAL B 1 423 ? 60.796 5.489 15.459 1.00 47.26 423 VAL B N 1
ATOM 7002 C CA . VAL B 1 423 ? 59.658 4.742 15.978 1.00 47.28 423 VAL B CA 1
ATOM 7003 C C . VAL B 1 423 ? 59.790 3.254 15.628 1.00 46.67 423 VAL B C 1
ATOM 7004 O O . VAL B 1 423 ? 59.744 2.377 16.505 1.00 46.20 423 VAL B O 1
ATOM 7008 N N . ASN B 1 424 ? 59.973 2.981 14.342 1.00 46.39 424 ASN B N 1
ATOM 7009 C CA . ASN B 1 424 ? 60.025 1.598 13.871 1.00 46.46 424 ASN B CA 1
ATOM 7010 C C . ASN B 1 424 ? 60.907 1.379 12.624 1.00 46.30 424 ASN B C 1
ATOM 7011 O O . ASN B 1 424 ? 60.469 0.687 11.674 1.00 46.68 424 ASN B O 1
ATOM 7016 N N . PRO B 1 425 ? 62.154 1.942 12.623 1.00 45.77 425 PRO B N 1
ATOM 7017 C CA . PRO B 1 425 ? 63.092 1.682 11.505 1.00 44.88 425 PRO B CA 1
ATOM 7018 C C . PRO B 1 425 ? 63.553 0.257 11.475 1.00 44.07 425 PRO B C 1
ATOM 7019 O O . PRO B 1 425 ? 63.456 -0.431 12.496 1.00 44.34 425 PRO B O 1
ATOM 7023 N N . VAL B 1 426 ? 64.074 -0.155 10.319 1.00 43.30 426 VAL B N 1
ATOM 7024 C CA . VAL B 1 426 ? 64.611 -1.521 10.108 1.00 43.04 426 VAL B CA 1
ATOM 7025 C C . VAL B 1 426 ? 65.849 -1.900 10.926 1.00 42.35 426 VAL B C 1
ATOM 7026 O O . VAL B 1 426 ? 66.680 -1.051 11.266 1.00 42.59 426 VAL B O 1
ATOM 7030 N N . ARG B 1 427 ? 65.976 -3.183 11.236 1.00 41.69 427 ARG B N 1
ATOM 7031 C CA . ARG B 1 427 ? 67.195 -3.693 11.886 1.00 41.12 427 ARG B CA 1
ATOM 7032 C C . ARG B 1 427 ? 67.933 -4.564 10.884 1.00 40.29 427 ARG B C 1
ATOM 7033 O O . ARG B 1 427 ? 67.412 -5.565 10.406 1.00 40.97 427 ARG B O 1
ATOM 7041 N N . ARG B 1 428 ? 69.144 -4.188 10.553 1.00 38.86 428 ARG B N 1
ATOM 7042 C CA . ARG B 1 428 ? 69.914 -5.038 9.700 1.00 38.27 428 ARG B CA 1
ATOM 7043 C C . ARG B 1 428 ? 71.399 -4.881 10.036 1.00 38.84 428 ARG B C 1
ATOM 7044 O O . ARG B 1 428 ? 71.762 -4.056 10.917 1.00 38.98 428 ARG B O 1
ATOM 7052 N N . ASP B 1 429 ? 72.239 -5.691 9.364 1.00 39.01 429 ASP B N 1
ATOM 7053 C CA . ASP B 1 429 ? 73.711 -5.732 9.609 1.00 38.75 429 ASP B CA 1
ATOM 7054 C C . ASP B 1 429 ? 74.531 -5.188 8.436 1.00 37.96 429 ASP B C 1
ATOM 7055 O O . ASP B 1 429 ? 75.764 -5.113 8.483 1.00 38.19 429 ASP B O 1
ATOM 7060 N N . THR B 1 430 ? 73.843 -4.810 7.375 1.00 36.91 430 THR B N 1
ATOM 7061 C CA . THR B 1 430 ? 74.507 -4.042 6.341 1.00 36.58 430 THR B CA 1
ATOM 7062 C C . THR B 1 430 ? 73.558 -3.123 5.543 1.00 36.01 430 THR B C 1
ATOM 7063 O O . THR B 1 430 ? 72.590 -3.555 4.921 1.00 36.33 430 THR B O 1
ATOM 7067 N N . VAL B 1 431 ? 73.842 -1.841 5.573 1.00 35.07 431 VAL B N 1
ATOM 7068 C CA . VAL B 1 431 ? 72.986 -0.909 4.909 1.00 34.62 431 VAL B CA 1
ATOM 7069 C C . VAL B 1 431 ? 73.773 -0.220 3.793 1.00 34.54 431 VAL B C 1
ATOM 7070 O O . VAL B 1 431 ? 74.981 -0.028 3.910 1.00 34.87 431 VAL B O 1
ATOM 7074 N N . SER B 1 432 ? 73.090 0.121 2.702 1.00 34.16 432 SER B N 1
ATOM 7075 C CA . SER B 1 432 ? 73.653 0.969 1.660 1.00 33.93 432 SER B CA 1
ATOM 7076 C C . SER B 1 432 ? 73.735 2.434 2.139 1.00 34.38 432 SER B C 1
ATOM 7077 O O . SER B 1 432 ? 72.748 2.972 2.677 1.00 34.56 432 SER B O 1
ATOM 7080 N N . THR B 1 433 ? 74.898 3.065 1.959 1.00 34.69 433 THR B N 1
ATOM 7081 C CA . THR B 1 433 ? 75.091 4.462 2.354 1.00 35.29 433 THR B CA 1
ATOM 7082 C C . THR B 1 433 ? 74.625 5.456 1.293 1.00 36.41 433 THR B C 1
ATOM 7083 O O . THR B 1 433 ? 74.685 6.679 1.515 1.00 36.40 433 THR B O 1
ATOM 7087 N N . GLY B 1 434 ? 74.183 4.921 0.153 1.00 37.67 434 GLY B N 1
ATOM 7088 C CA . GLY B 1 434 ? 73.570 5.691 -0.927 1.00 39.51 434 GLY B CA 1
ATOM 7089 C C . GLY B 1 434 ? 74.462 6.551 -1.814 1.00 40.77 434 GLY B C 1
ATOM 7090 O O . GLY B 1 434 ? 75.670 6.298 -1.961 1.00 40.84 434 GLY B O 1
ATOM 7091 N N . ASN B 1 435 ? 73.833 7.577 -2.391 1.00 42.06 435 ASN B N 1
ATOM 7092 C CA . ASN B 1 435 ? 74.484 8.509 -3.286 1.00 43.81 435 ASN B CA 1
ATOM 7093 C C . ASN B 1 435 ? 74.622 9.900 -2.680 1.00 44.37 435 ASN B C 1
ATOM 7094 O O . ASN B 1 435 ? 73.970 10.194 -1.685 1.00 44.50 435 ASN B O 1
ATOM 7099 N N . PRO B 1 436 ? 75.512 10.747 -3.230 1.00 45.08 436 PRO B N 1
ATOM 7100 C CA . PRO B 1 436 ? 75.744 12.062 -2.636 1.00 45.65 436 PRO B CA 1
ATOM 7101 C C . PRO B 1 436 ? 74.444 12.751 -2.264 1.00 46.48 436 PRO B C 1
ATOM 7102 O O . PRO B 1 436 ? 73.507 12.808 -3.072 1.00 46.64 436 PRO B O 1
ATOM 7106 N N . GLY B 1 437 ? 74.399 13.255 -1.031 1.00 47.39 437 GLY B N 1
ATOM 7107 C CA . GLY B 1 437 ? 73.180 13.825 -0.438 1.00 47.87 437 GLY B CA 1
ATOM 7108 C C . GLY B 1 437 ? 72.542 12.935 0.628 1.00 47.93 437 GLY B C 1
ATOM 7109 O O . GLY B 1 437 ? 71.556 13.316 1.282 1.00 47.80 437 GLY B O 1
ATOM 7110 N N . ASP B 1 438 ? 73.089 11.738 0.801 1.00 47.78 438 ASP B N 1
ATOM 7111 C CA . ASP B 1 438 ? 72.518 10.814 1.761 1.00 47.82 438 ASP B CA 1
ATOM 7112 C C . ASP B 1 438 ? 73.384 10.887 2.994 1.00 47.12 438 ASP B C 1
ATOM 7113 O O . ASP B 1 438 ? 74.614 10.756 2.902 1.00 47.70 438 ASP B O 1
ATOM 7118 N N . ASN B 1 439 ? 72.753 11.155 4.139 1.00 45.82 439 ASN B N 1
ATOM 7119 C CA . ASN B 1 439 ? 73.472 11.136 5.410 1.00 44.54 439 ASN B CA 1
ATOM 7120 C C . ASN B 1 439 ? 73.028 9.934 6.220 1.00 43.08 439 ASN B C 1
ATOM 7121 O O . ASN B 1 439 ? 72.769 10.059 7.411 1.00 43.02 439 ASN B O 1
ATOM 7126 N N . VAL B 1 440 ? 72.957 8.774 5.560 1.00 41.55 440 VAL B N 1
ATOM 7127 C CA . VAL B 1 440 ? 72.590 7.500 6.197 1.00 40.32 440 VAL B CA 1
ATOM 7128 C C . VAL B 1 440 ? 73.098 7.357 7.647 1.00 39.96 440 VAL B C 1
ATOM 7129 O O . VAL B 1 440 ? 74.307 7.412 7.908 1.00 39.94 440 VAL B O 1
ATOM 7133 N N . THR B 1 441 ? 72.157 7.210 8.583 1.00 39.43 441 THR B N 1
ATOM 7134 C CA . THR B 1 441 ? 72.477 7.181 10.015 1.00 38.66 441 THR B CA 1
ATOM 7135 C C . THR B 1 441 ? 71.944 5.891 10.596 1.00 37.94 441 THR B C 1
ATOM 7136 O O . THR B 1 441 ? 70.796 5.504 10.311 1.00 38.29 441 THR B O 1
ATOM 7140 N N . ILE B 1 442 ? 72.771 5.219 11.396 1.00 36.73 442 ILE B N 1
ATOM 7141 C CA . ILE B 1 442 ? 72.338 3.993 12.055 1.00 35.67 442 ILE B CA 1
ATOM 7142 C C . ILE B 1 442 ? 72.596 4.115 13.527 1.00 35.39 442 ILE B C 1
ATOM 7143 O O . ILE B 1 442 ? 73.474 4.889 13.933 1.00 34.93 442 ILE B O 1
ATOM 7148 N N . ARG B 1 443 ? 71.817 3.348 14.305 1.00 35.53 443 ARG B N 1
ATOM 7149 C CA . ARG B 1 443 ? 71.874 3.293 15.791 1.00 35.22 443 ARG B CA 1
ATOM 7150 C C . ARG B 1 443 ? 71.891 1.854 16.268 1.00 35.50 443 ARG B C 1
ATOM 7151 O O . ARG B 1 443 ? 71.145 1.008 15.748 1.00 35.57 443 ARG B O 1
ATOM 7159 N N . PHE B 1 444 ? 72.729 1.568 17.255 1.00 35.93 444 PHE B N 1
ATOM 7160 C CA . PHE B 1 444 ? 72.762 0.220 17.838 1.00 37.06 444 PHE B CA 1
ATOM 7161 C C . PHE B 1 444 ? 73.236 0.399 19.262 1.00 37.83 444 PHE B C 1
ATOM 7162 O O . PHE B 1 444 ? 73.894 1.401 19.590 1.00 37.99 444 PHE B O 1
ATOM 7170 N N . THR B 1 445 ? 72.887 -0.572 20.096 1.00 38.97 445 THR B N 1
ATOM 7171 C CA . THR B 1 445 ? 73.270 -0.588 21.512 1.00 40.23 445 THR B CA 1
ATOM 7172 C C . THR B 1 445 ? 74.535 -1.452 21.778 1.00 40.02 445 THR B C 1
ATOM 7173 O O . THR B 1 445 ? 74.748 -2.479 21.113 1.00 40.28 445 THR B O 1
ATOM 7177 N N . THR B 1 446 ? 75.374 -1.055 22.731 1.00 39.51 446 THR B N 1
ATOM 7178 C CA . THR B 1 446 ? 76.610 -1.799 22.919 1.00 39.29 446 THR B CA 1
ATOM 7179 C C . THR B 1 446 ? 76.395 -2.924 23.893 1.00 39.88 446 THR B C 1
ATOM 7180 O O . THR B 1 446 ? 76.558 -2.744 25.078 1.00 40.95 446 THR B O 1
ATOM 7184 N N . ASP B 1 447 ? 76.030 -4.089 23.395 1.00 40.16 447 ASP B N 1
ATOM 7185 C CA . ASP B 1 447 ? 75.686 -5.188 24.270 1.00 40.98 447 ASP B CA 1
ATOM 7186 C C . ASP B 1 447 ? 76.630 -6.343 24.019 1.00 40.83 447 ASP B C 1
ATOM 7187 O O . ASP B 1 447 ? 76.362 -7.501 24.352 1.00 41.61 447 ASP B O 1
ATOM 7192 N N . ASN B 1 448 ? 77.767 -6.028 23.440 1.00 40.19 448 ASN B N 1
ATOM 7193 C CA . ASN B 1 448 ? 78.647 -7.091 23.043 1.00 39.48 448 ASN B CA 1
ATOM 7194 C C . ASN B 1 448 ? 80.101 -6.693 23.251 1.00 39.51 448 ASN B C 1
ATOM 7195 O O . ASN B 1 448 ? 80.634 -5.792 22.569 1.00 39.67 448 ASN B O 1
ATOM 7200 N N . ALA B 1 449 ? 80.739 -7.361 24.204 1.00 38.92 449 ALA B N 1
ATOM 7201 C CA . ALA B 1 449 ? 82.097 -7.013 24.549 1.00 37.84 449 ALA B CA 1
ATOM 7202 C C . ALA B 1 449 ? 83.070 -7.673 23.602 1.00 37.01 449 ALA B C 1
ATOM 7203 O O . ALA B 1 449 ? 82.884 -8.826 23.218 1.00 35.67 449 ALA B O 1
ATOM 7205 N N . GLY B 1 450 ? 84.093 -6.892 23.241 1.00 36.77 450 GLY B N 1
ATOM 7206 C CA . GLY B 1 450 ? 85.127 -7.266 22.283 1.00 36.58 450 GLY B CA 1
ATOM 7207 C C . GLY B 1 450 ? 85.256 -6.334 21.085 1.00 36.41 450 GLY B C 1
ATOM 7208 O O . GLY B 1 450 ? 84.443 -5.421 20.899 1.00 36.72 450 GLY B O 1
ATOM 7209 N N . PRO B 1 451 ? 86.281 -6.564 20.246 1.00 36.03 451 PRO B N 1
ATOM 7210 C CA . PRO B 1 451 ? 86.543 -5.716 19.083 1.00 35.84 451 PRO B CA 1
ATOM 7211 C C . PRO B 1 451 ? 85.688 -6.100 17.894 1.00 35.96 451 PRO B C 1
ATOM 7212 O O . PRO B 1 451 ? 85.653 -7.285 17.529 1.00 36.14 451 PRO B O 1
ATOM 7216 N N . TRP B 1 452 ? 85.021 -5.117 17.283 1.00 35.84 452 TRP B N 1
ATOM 7217 C CA . TRP B 1 452 ? 84.205 -5.378 16.073 1.00 35.67 452 TRP B CA 1
ATOM 7218 C C . TRP B 1 452 ? 84.570 -4.515 14.860 1.00 35.35 452 TRP B C 1
ATOM 7219 O O . TRP B 1 452 ? 84.970 -3.341 15.001 1.00 35.37 452 TRP B O 1
ATOM 7230 N N . PHE B 1 453 ? 84.458 -5.116 13.675 1.00 34.50 453 PHE B N 1
ATOM 7231 C CA . PHE B 1 453 ? 84.830 -4.442 12.440 1.00 33.34 453 PHE B CA 1
ATOM 7232 C C . PHE B 1 453 ? 83.689 -3.587 11.903 1.00 33.09 453 PHE B C 1
ATOM 7233 O O . PHE B 1 453 ? 82.532 -3.966 11.986 1.00 33.61 453 PHE B O 1
ATOM 7241 N N . LEU B 1 454 ? 83.993 -2.433 11.345 1.00 32.65 454 LEU B N 1
ATOM 7242 C CA . LEU B 1 454 ? 82.987 -1.745 10.557 1.00 33.02 454 LEU B CA 1
ATOM 7243 C C . LEU B 1 454 ? 83.628 -1.368 9.230 1.00 33.99 454 LEU B C 1
ATOM 7244 O O . LEU B 1 454 ? 84.599 -0.597 9.184 1.00 33.74 454 LEU B O 1
ATOM 7249 N N . HIS B 1 455 ? 83.134 -1.963 8.151 1.00 35.25 455 HIS B N 1
ATOM 7250 C CA . HIS B 1 455 ? 83.748 -1.746 6.840 1.00 36.94 455 HIS B CA 1
ATOM 7251 C C . HIS B 1 455 ? 82.706 -1.707 5.790 1.00 37.40 455 HIS B C 1
ATOM 7252 O O . HIS B 1 455 ? 81.601 -2.209 6.004 1.00 37.61 455 HIS B O 1
ATOM 7259 N N . CYS B 1 456 ? 83.053 -1.096 4.658 1.00 38.06 456 CYS B N 1
ATOM 7260 C CA . CYS B 1 456 ? 82.212 -1.203 3.469 1.00 39.00 456 CYS B CA 1
ATOM 7261 C C . CYS B 1 456 ? 82.321 -2.645 2.960 1.00 39.19 456 CYS B C 1
ATOM 7262 O O . CYS B 1 456 ? 83.431 -3.147 2.803 1.00 39.44 456 CYS B O 1
ATOM 7265 N N . HIS B 1 457 ? 81.200 -3.330 2.728 1.00 39.26 457 HIS B N 1
ATOM 7266 C CA . HIS B 1 457 ? 81.302 -4.736 2.370 1.00 39.40 457 HIS B CA 1
ATOM 7267 C C . HIS B 1 457 ? 81.660 -4.986 0.917 1.00 39.11 457 HIS B C 1
ATOM 7268 O O . HIS B 1 457 ? 81.680 -6.135 0.501 1.00 39.30 457 HIS B O 1
ATOM 7275 N N . ILE B 1 458 ? 81.945 -3.932 0.148 1.00 38.76 458 ILE B N 1
ATOM 7276 C CA . ILE B 1 458 ? 82.575 -4.103 -1.168 1.00 38.38 458 ILE B CA 1
ATOM 7277 C C . ILE B 1 458 ? 84.029 -4.461 -0.937 1.00 38.72 458 ILE B C 1
ATOM 7278 O O . ILE B 1 458 ? 84.830 -3.630 -0.499 1.00 38.71 458 ILE B O 1
ATOM 7283 N N . ASP B 1 459 ? 84.360 -5.703 -1.240 1.00 39.11 459 ASP B N 1
ATOM 7284 C CA . ASP B 1 459 ? 85.618 -6.283 -0.811 1.00 40.29 459 ASP B CA 1
ATOM 7285 C C . ASP B 1 459 ? 86.846 -5.503 -1.310 1.00 39.92 459 ASP B C 1
ATOM 7286 O O . ASP B 1 459 ? 87.877 -5.378 -0.604 1.00 39.99 459 ASP B O 1
ATOM 7291 N N . PHE B 1 460 ? 86.726 -4.968 -2.519 1.00 39.04 460 PHE B N 1
ATOM 7292 C CA . PHE B 1 460 ? 87.807 -4.178 -3.089 1.00 38.31 460 PHE B CA 1
ATOM 7293 C C . PHE B 1 460 ? 87.972 -2.833 -2.389 1.00 37.89 460 PHE B C 1
ATOM 7294 O O . PHE B 1 460 ? 89.022 -2.204 -2.520 1.00 38.17 460 PHE B O 1
ATOM 7302 N N . HIS B 1 461 ? 86.950 -2.400 -1.653 1.00 36.78 461 HIS B N 1
ATOM 7303 C CA . HIS B 1 461 ? 87.062 -1.189 -0.877 1.00 36.16 461 HIS B CA 1
ATOM 7304 C C . HIS B 1 461 ? 87.636 -1.490 0.486 1.00 35.81 461 HIS B C 1
ATOM 7305 O O . HIS B 1 461 ? 88.383 -0.704 1.070 1.00 35.32 461 HIS B O 1
ATOM 7312 N N . LEU B 1 462 ? 87.296 -2.659 0.988 1.00 35.77 462 LEU B N 1
ATOM 7313 C CA . LEU B 1 462 ? 87.881 -3.118 2.229 1.00 36.08 462 LEU B CA 1
ATOM 7314 C C . LEU B 1 462 ? 89.399 -3.171 2.091 1.00 36.34 462 LEU B C 1
ATOM 7315 O O . LEU B 1 462 ? 90.122 -2.723 2.994 1.00 36.57 462 LEU B O 1
ATOM 7320 N N . GLU B 1 463 ? 89.886 -3.710 0.968 1.00 35.87 463 GLU B N 1
ATOM 7321 C CA . GLU B 1 463 ? 91.310 -3.814 0.806 1.00 35.83 463 GLU B CA 1
ATOM 7322 C C . GLU B 1 463 ? 91.929 -2.443 0.659 1.00 35.79 463 GLU B C 1
ATOM 7323 O O . GLU B 1 463 ? 93.119 -2.267 0.959 1.00 36.78 463 GLU B O 1
ATOM 7329 N N . ALA B 1 464 ? 91.108 -1.468 0.247 1.00 34.90 464 ALA B N 1
ATOM 7330 C CA . ALA B 1 464 ? 91.543 -0.077 0.123 1.00 33.82 464 ALA B CA 1
ATOM 7331 C C . ALA B 1 464 ? 91.488 0.596 1.485 1.00 33.43 464 ALA B C 1
ATOM 7332 O O . ALA B 1 464 ? 91.832 1.784 1.607 1.00 34.26 464 ALA B O 1
ATOM 7334 N N . GLY B 1 465 ? 91.060 -0.153 2.504 1.00 32.14 465 GLY B N 1
ATOM 7335 C CA . GLY B 1 465 ? 91.195 0.297 3.890 1.00 30.60 465 GLY B CA 1
ATOM 7336 C C . GLY B 1 465 ? 90.038 1.166 4.349 1.00 29.37 465 GLY B C 1
ATOM 7337 O O . GLY B 1 465 ? 90.183 1.999 5.244 1.00 29.53 465 GLY B O 1
ATOM 7338 N N . PHE B 1 466 ? 88.878 0.934 3.745 1.00 27.96 466 PHE B N 1
ATOM 7339 C CA . PHE B 1 466 ? 87.653 1.642 4.072 1.00 26.30 466 PHE B CA 1
ATOM 7340 C C . PHE B 1 466 ? 86.990 0.934 5.262 1.00 25.14 466 PHE B C 1
ATOM 7341 O O . PHE B 1 466 ? 85.971 0.239 5.116 1.00 24.94 466 PHE B O 1
ATOM 7349 N N . ALA B 1 467 ? 87.586 1.116 6.439 1.00 23.86 467 ALA B N 1
ATOM 7350 C CA . ALA B 1 467 ? 87.181 0.366 7.622 1.00 23.22 467 ALA B CA 1
ATOM 7351 C C . ALA B 1 467 ? 87.664 0.966 8.955 1.00 23.07 467 ALA B C 1
ATOM 7352 O O . ALA B 1 467 ? 88.691 1.681 9.027 1.00 23.14 467 ALA B O 1
ATOM 7354 N N . ILE B 1 468 ? 86.932 0.668 10.022 1.00 22.24 468 ILE B N 1
ATOM 7355 C CA . ILE B 1 468 ? 87.428 0.980 11.352 1.00 22.12 468 ILE B CA 1
ATOM 7356 C C . ILE B 1 468 ? 87.028 -0.115 12.304 1.00 22.44 468 ILE B C 1
ATOM 7357 O O . ILE B 1 468 ? 86.161 -0.924 11.978 1.00 22.68 468 ILE B O 1
ATOM 7362 N N . VAL B 1 469 ? 87.670 -0.181 13.462 1.00 22.86 469 VAL B N 1
ATOM 7363 C CA . VAL B 1 469 ? 87.341 -1.238 14.402 1.00 23.73 469 VAL B CA 1
ATOM 7364 C C . VAL B 1 469 ? 86.785 -0.645 15.666 1.00 24.78 469 VAL B C 1
ATOM 7365 O O . VAL B 1 469 ? 87.289 0.372 16.140 1.00 25.38 469 VAL B O 1
ATOM 7369 N N . PHE B 1 470 ? 85.740 -1.260 16.213 1.00 26.09 470 PHE B N 1
ATOM 7370 C CA . PHE B 1 470 ? 85.180 -0.812 17.499 1.00 27.85 470 PHE B CA 1
ATOM 7371 C C . PHE B 1 470 ? 85.615 -1.720 18.643 1.00 29.09 470 PHE B C 1
ATOM 7372 O O . PHE B 1 470 ? 85.149 -2.872 18.769 1.00 29.47 470 PHE B O 1
ATOM 7380 N N . ALA B 1 471 ? 86.520 -1.214 19.469 1.00 30.12 471 ALA B N 1
ATOM 7381 C CA . ALA B 1 471 ? 86.937 -1.955 20.628 1.00 31.22 471 ALA B CA 1
ATOM 7382 C C . ALA B 1 471 ? 85.885 -1.694 21.687 1.00 32.20 471 ALA B C 1
ATOM 7383 O O . ALA B 1 471 ? 85.987 -0.742 22.481 1.00 32.80 471 ALA B O 1
ATOM 7385 N N . GLU B 1 472 ? 84.851 -2.534 21.657 1.00 32.97 472 GLU B N 1
ATOM 7386 C CA . GLU B 1 472 ? 83.680 -2.392 22.513 1.00 33.65 472 GLU B CA 1
ATOM 7387 C C . GLU B 1 472 ? 83.929 -2.997 23.880 1.00 33.81 472 GLU B C 1
ATOM 7388 O O . GLU B 1 472 ? 84.074 -4.217 24.017 1.00 33.73 472 GLU B O 1
ATOM 7394 N N . ASP B 1 473 ? 83.967 -2.128 24.886 1.00 34.42 473 ASP B N 1
ATOM 7395 C CA . ASP B 1 473 ? 84.116 -2.523 26.279 1.00 35.50 473 ASP B CA 1
ATOM 7396 C C . ASP B 1 473 ? 85.400 -3.294 26.428 1.00 36.33 473 ASP B C 1
ATOM 7397 O O . ASP B 1 473 ? 85.423 -4.518 26.653 1.00 36.50 473 ASP B O 1
ATOM 7402 N N . THR B 1 474 ? 86.482 -2.542 26.292 1.00 37.21 474 THR B N 1
ATOM 7403 C CA . THR B 1 474 ? 87.824 -3.091 26.437 1.00 38.07 474 THR B CA 1
ATOM 7404 C C . THR B 1 474 ? 88.114 -3.776 27.810 1.00 38.39 474 THR B C 1
ATOM 7405 O O . THR B 1 474 ? 88.699 -4.846 27.834 1.00 38.16 474 THR B O 1
ATOM 7409 N N . PRO B 1 475 ? 87.640 -3.216 28.941 1.00 39.26 475 PRO B N 1
ATOM 7410 C CA . PRO B 1 475 ? 87.992 -3.875 30.198 1.00 39.95 475 PRO B CA 1
ATOM 7411 C C . PRO B 1 475 ? 87.440 -5.303 30.307 1.00 40.66 475 PRO B C 1
ATOM 7412 O O . PRO B 1 475 ? 88.102 -6.206 30.847 1.00 41.28 475 PRO B O 1
ATOM 7416 N N . ASP B 1 476 ? 86.253 -5.535 29.772 1.00 40.66 476 ASP B N 1
ATOM 7417 C CA . ASP B 1 476 ? 85.700 -6.861 29.912 1.00 40.88 476 ASP B CA 1
ATOM 7418 C C . ASP B 1 476 ? 86.003 -7.782 28.760 1.00 40.24 476 ASP B C 1
ATOM 7419 O O . ASP B 1 476 ? 85.601 -8.937 28.756 1.00 39.92 476 ASP B O 1
ATOM 7424 N N . THR B 1 477 ? 86.741 -7.279 27.788 1.00 39.91 477 THR B N 1
ATOM 7425 C CA . THR B 1 477 ? 86.975 -8.056 26.601 1.00 39.69 477 THR B CA 1
ATOM 7426 C C . THR B 1 477 ? 87.693 -9.348 26.986 1.00 40.12 477 THR B C 1
ATOM 7427 O O . THR B 1 477 ? 87.291 -10.439 26.574 1.00 39.87 477 THR B O 1
ATOM 7431 N N . ALA B 1 478 ? 88.715 -9.213 27.834 1.00 40.79 478 ALA B N 1
ATOM 7432 C CA . ALA B 1 478 ? 89.571 -10.347 28.216 1.00 40.81 478 ALA B CA 1
ATOM 7433 C C . ALA B 1 478 ? 88.750 -11.451 28.856 1.00 40.65 478 ALA B C 1
ATOM 7434 O O . ALA B 1 478 ? 88.757 -12.586 28.360 1.00 40.84 478 ALA B O 1
ATOM 7436 N N . SER B 1 479 ? 88.014 -11.082 29.921 1.00 40.40 479 SER B N 1
ATOM 7437 C CA . SER B 1 479 ? 87.143 -11.995 30.672 1.00 39.77 479 SER B CA 1
ATOM 7438 C C . SER B 1 479 ? 85.954 -12.588 29.885 1.00 39.72 479 SER B C 1
ATOM 7439 O O . SER B 1 479 ? 85.884 -13.798 29.742 1.00 39.68 479 SER B O 1
ATOM 7442 N N . VAL B 1 480 ? 85.045 -11.746 29.384 1.00 39.75 480 VAL B N 1
ATOM 7443 C CA . VAL B 1 480 ? 83.865 -12.134 28.575 1.00 39.69 480 VAL B CA 1
ATOM 7444 C C . VAL B 1 480 ? 84.126 -13.013 27.339 1.00 40.34 480 VAL B C 1
ATOM 7445 O O . VAL B 1 480 ? 83.206 -13.681 26.820 1.00 40.76 480 VAL B O 1
ATOM 7449 N N . ASN B 1 481 ? 85.369 -13.005 26.855 1.00 40.64 481 ASN B N 1
ATOM 7450 C CA . ASN B 1 481 ? 85.757 -13.842 25.718 1.00 40.58 481 ASN B CA 1
ATOM 7451 C C . ASN B 1 481 ? 86.850 -14.839 26.059 1.00 40.99 481 ASN B C 1
ATOM 7452 O O . ASN B 1 481 ? 88.040 -14.563 25.929 1.00 40.70 481 ASN B O 1
ATOM 7457 N N . PRO B 1 482 ? 86.438 -16.028 26.492 1.00 41.82 482 PRO B N 1
ATOM 7458 C CA . PRO B 1 482 ? 87.456 -16.995 26.801 1.00 42.42 482 PRO B CA 1
ATOM 7459 C C . PRO B 1 482 ? 88.024 -17.487 25.476 1.00 42.76 482 PRO B C 1
ATOM 7460 O O . PRO B 1 482 ? 87.264 -17.855 24.570 1.00 42.95 482 PRO B O 1
ATOM 7464 N N . VAL B 1 483 ? 89.341 -17.461 25.356 1.00 42.85 483 VAL B N 1
ATOM 7465 C CA . VAL B 1 483 ? 89.985 -17.917 24.127 1.00 43.57 483 VAL B CA 1
ATOM 7466 C C . VAL B 1 483 ? 90.563 -19.331 24.196 1.00 44.00 483 VAL B C 1
ATOM 7467 O O . VAL B 1 483 ? 91.402 -19.609 25.046 1.00 45.03 483 VAL B O 1
ATOM 7471 N N . PRO B 1 484 ? 90.163 -20.215 23.267 1.00 44.01 484 PRO B N 1
ATOM 7472 C CA . PRO B 1 484 ? 90.661 -21.583 23.187 1.00 43.87 484 PRO B CA 1
ATOM 7473 C C . PRO B 1 484 ? 92.113 -21.623 22.758 1.00 43.78 484 PRO B C 1
ATOM 7474 O O . PRO B 1 484 ? 92.637 -20.616 22.286 1.00 43.06 484 PRO B O 1
ATOM 7478 N N . THR B 1 485 ? 92.736 -22.789 22.923 1.00 44.40 485 THR B N 1
ATOM 7479 C CA . THR B 1 485 ? 94.191 -22.938 22.759 1.00 45.01 485 THR B CA 1
ATOM 7480 C C . THR B 1 485 ? 94.571 -22.868 21.273 1.00 45.04 485 THR B C 1
ATOM 7481 O O . THR B 1 485 ? 95.602 -22.280 20.885 1.00 44.40 485 THR B O 1
ATOM 7485 N N . ALA B 1 486 ? 93.695 -23.432 20.449 1.00 45.20 486 ALA B N 1
ATOM 7486 C CA . ALA B 1 486 ? 93.870 -23.362 19.013 1.00 45.66 486 ALA B CA 1
ATOM 7487 C C . ALA B 1 486 ? 94.020 -21.915 18.479 1.00 45.77 486 ALA B C 1
ATOM 7488 O O . ALA B 1 486 ? 94.932 -21.651 17.702 1.00 45.77 486 ALA B O 1
ATOM 7490 N N . TRP B 1 487 ? 93.157 -20.998 18.927 1.00 45.91 487 TRP B N 1
ATOM 7491 C CA . TRP B 1 487 ? 93.217 -19.575 18.568 1.00 46.26 487 TRP B CA 1
ATOM 7492 C C . TRP B 1 487 ? 94.519 -18.864 18.959 1.00 46.87 487 TRP B C 1
ATOM 7493 O O . TRP B 1 487 ? 95.022 -18.025 18.214 1.00 46.73 487 TRP B O 1
ATOM 7504 N N . SER B 1 488 ? 95.047 -19.175 20.137 1.00 47.89 488 SER B N 1
ATOM 7505 C CA . SER B 1 488 ? 96.257 -18.507 20.621 1.00 49.01 488 SER B CA 1
ATOM 7506 C C . SER B 1 488 ? 97.452 -19.123 19.932 1.00 49.42 488 SER B C 1
ATOM 7507 O O . SER B 1 488 ? 98.525 -18.510 19.843 1.00 49.70 488 SER B O 1
ATOM 7510 N N . ASP B 1 489 ? 97.248 -20.322 19.405 1.00 49.74 489 ASP B N 1
ATOM 7511 C CA . ASP B 1 489 ? 98.284 -20.968 18.635 1.00 50.60 489 ASP B CA 1
ATOM 7512 C C . ASP B 1 489 ? 98.491 -20.372 17.244 1.00 50.07 489 ASP B C 1
ATOM 7513 O O . ASP B 1 489 ? 99.550 -20.567 16.644 1.00 50.35 489 ASP B O 1
ATOM 7518 N N . LEU B 1 490 ? 97.491 -19.630 16.762 1.00 49.34 490 LEU B N 1
ATOM 7519 C CA . LEU B 1 490 ? 97.448 -19.076 15.402 1.00 48.52 490 LEU B CA 1
ATOM 7520 C C . LEU B 1 490 ? 98.512 -18.055 15.068 1.00 48.52 490 LEU B C 1
ATOM 7521 O O . LEU B 1 490 ? 99.122 -18.103 14.010 1.00 48.46 490 LEU B O 1
ATOM 7526 N N . CYS B 1 491 ? 98.723 -17.103 15.961 1.00 48.88 491 CYS B N 1
ATOM 7527 C CA . CYS B 1 491 ? 99.662 -16.023 15.662 1.00 49.33 491 CYS B CA 1
ATOM 7528 C C . CYS B 1 491 ? 101.112 -16.422 15.671 1.00 50.02 491 CYS B C 1
ATOM 7529 O O . CYS B 1 491 ? 101.862 -16.016 14.792 1.00 50.91 491 CYS B O 1
ATOM 7532 N N . PRO B 1 492 ? 101.530 -17.188 16.670 1.00 50.36 492 PRO B N 1
ATOM 7533 C CA . PRO B 1 492 ? 102.907 -17.657 16.609 1.00 50.93 492 PRO B CA 1
ATOM 7534 C C . PRO B 1 492 ? 103.154 -18.615 15.386 1.00 51.30 492 PRO B C 1
ATOM 7535 O O . PRO B 1 492 ? 104.237 -18.601 14.778 1.00 51.21 492 PRO B O 1
ATOM 7539 N N . THR B 1 493 ? 102.137 -19.391 15.009 1.00 51.29 493 THR B N 1
ATOM 7540 C CA . THR B 1 493 ? 102.263 -20.288 13.878 1.00 52.09 493 THR B CA 1
ATOM 7541 C C . THR B 1 493 ? 102.161 -19.567 12.523 1.00 52.53 493 THR B C 1
ATOM 7542 O O . THR B 1 493 ? 102.605 -20.100 11.497 1.00 53.06 493 THR B O 1
ATOM 7546 N N . TYR B 1 494 ? 101.591 -18.363 12.521 1.00 52.69 494 TYR B N 1
ATOM 7547 C CA . TYR B 1 494 ? 101.359 -17.631 11.286 1.00 52.56 494 TYR B CA 1
ATOM 7548 C C . TYR B 1 494 ? 102.509 -16.733 10.930 1.00 53.24 494 TYR B C 1
ATOM 7549 O O . TYR B 1 494 ? 102.845 -16.618 9.766 1.00 52.88 494 TYR B O 1
ATOM 7558 N N . ASP B 1 495 ? 103.112 -16.112 11.942 1.00 54.76 495 ASP B N 1
ATOM 7559 C CA . ASP B 1 495 ? 104.194 -15.136 11.750 1.00 56.87 495 ASP B CA 1
ATOM 7560 C C . ASP B 1 495 ? 105.526 -15.769 11.396 1.00 58.28 495 ASP B C 1
ATOM 7561 O O . ASP B 1 495 ? 106.490 -15.059 11.024 1.00 58.43 495 ASP B O 1
ATOM 7566 N N . ALA B 1 496 ? 105.569 -17.096 11.545 1.00 60.01 496 ALA B N 1
ATOM 7567 C CA . ALA B 1 496 ? 106.727 -17.911 11.173 1.00 61.42 496 ALA B CA 1
ATOM 7568 C C . ALA B 1 496 ? 106.743 -18.207 9.678 1.00 62.31 496 ALA B C 1
ATOM 7569 O O . ALA B 1 496 ? 107.808 -18.479 9.115 1.00 62.77 496 ALA B O 1
ATOM 7571 N N . LEU B 1 497 ? 105.565 -18.147 9.048 1.00 63.15 497 LEU B N 1
ATOM 7572 C CA . LEU B 1 497 ? 105.400 -18.440 7.625 1.00 63.99 497 LEU B CA 1
ATOM 7573 C C . LEU B 1 497 ? 106.087 -17.424 6.754 1.00 65.09 497 LEU B C 1
ATOM 7574 O O . LEU B 1 497 ? 106.152 -16.249 7.110 1.00 65.50 497 LEU B O 1
ATOM 7579 N N . ASP B 1 498 ? 106.582 -17.880 5.605 1.00 66.39 498 ASP B N 1
ATOM 7580 C CA . ASP B 1 498 ? 107.220 -17.001 4.621 1.00 67.72 498 ASP B CA 1
ATOM 7581 C C . ASP B 1 498 ? 106.195 -16.232 3.833 1.00 68.13 498 ASP B C 1
ATOM 7582 O O . ASP B 1 498 ? 105.095 -16.734 3.587 1.00 67.99 498 ASP B O 1
ATOM 7587 N N . PRO B 1 499 ? 106.561 -15.014 3.406 1.00 68.80 499 PRO B N 1
ATOM 7588 C CA . PRO B 1 499 ? 105.710 -14.295 2.456 1.00 69.49 499 PRO B CA 1
ATOM 7589 C C . PRO B 1 499 ? 105.167 -15.207 1.306 1.00 69.92 499 PRO B C 1
ATOM 7590 O O . PRO B 1 499 ? 104.005 -15.072 0.898 1.00 69.98 499 PRO B O 1
ATOM 7594 N N . SER B 1 500 ? 105.990 -16.152 0.845 1.00 70.15 500 SER B N 1
ATOM 7595 C CA . SER B 1 500 ? 105.631 -17.046 -0.242 1.00 70.32 500 SER B CA 1
ATOM 7596 C C . SER B 1 500 ? 104.549 -18.013 0.188 1.00 70.48 500 SER B C 1
ATOM 7597 O O . SER B 1 500 ? 103.769 -18.483 -0.632 1.00 70.87 500 SER B O 1
ATOM 7600 N N . ASP B 1 501 ? 104.504 -18.305 1.482 1.00 70.35 501 ASP B N 1
ATOM 7601 C CA . ASP B 1 501 ? 103.606 -19.328 2.002 1.00 70.26 501 ASP B CA 1
ATOM 7602 C C . ASP B 1 501 ? 102.363 -18.708 2.654 1.00 69.61 501 ASP B C 1
ATOM 7603 O O . ASP B 1 501 ? 101.605 -19.381 3.340 1.00 69.36 501 ASP B O 1
ATOM 7608 N N . HIS B 1 502 ? 102.150 -17.421 2.422 1.00 69.06 502 HIS B N 1
ATOM 7609 C CA . HIS B 1 502 ? 101.029 -16.693 3.019 1.00 68.44 502 HIS B CA 1
ATOM 7610 C C . HIS B 1 502 ? 99.688 -17.182 2.502 1.00 67.86 502 HIS B C 1
ATOM 7611 O O . HIS B 1 502 ? 99.386 -17.056 1.319 1.00 67.45 502 HIS B O 1
#

B-factor: mean 50.51, std 13.51, range [2.0, 96.26]

Organism: NCBI:txid306582

Radius of gyration: 34.6 Å; Cα contacts (8 Å, |Δi|>4): 2846; chains: 2; bounding box: 88×88×59 Å

Secondary structure (DSSP, 8-state):
-B-SEEEEEEEEEEE-SSS--EEEEEESSSSS-PPEEEETT-EEEEEEEEE---GGG-S-B-EEEET---TT-GGGG--BTTTBPPBPTT-EEEEEEE--S--EEEEEEE-STTGGGGT-EEEEEEE-TT-TTTTT-SB-SGGGEEEEEEE-SS-TTTS-SS-SS-SEEEETTB---TT------EEEEE-TT-EEEEEEEE--SSPPEEEEETT--EEEEEETTEEEEEEEESEEEE-TT-EEEEEEE--S-S-EEEEEEEESSS----TTSTTEEEEEETTS-SS------PPPSS---GGG--BSSS-SPSS-SSTT-SSEEEE--EEE-SS-EEETTB-----SS-HHHHHHTT--SGGGSSSTTTEEEE-TT-EEEEE--B--TTTT-SS-S---EEEETT--EEEEE-TT------SS--EESEEE--STTB--EEEEE----EEEEEEES-HHHHTTT-EEEEEETHHHHHHHSPPPHHHHHHHHHHTTS-GGG-/-B-SEEEEEEEEEEE-SSS--EEEEEETTSSS-PPEEEETT-EEEEEEEEE---GGG-S-B-EEEET---TT-GGGS--BTTTBPPBPTT-EEEEEEE--S--EEEEEEE-STTHHHHT-EEEEEEE-TT-TTTTS-SB-SGGGEEEEEEE-SS-TTTS-SS-SS-SEEEETTB---TT-------EEEE-TT-EEEEEEEE--SS--EEEEETT--EEEEEETTEEEEEEEESEEEE-TT-EEEEEEE--S-S-EEEEEEEESSS----TTTTTEEEEEETTS-SS-----PPP-SS---GGG--BSS--SPSS-SSTT-SSEEEE--EEE-SS-EEETTB-----SS-HHHHHHTT--STTTSSSTTTEEEE-TT-EEEEEEEE--TTTT-SS-S-S-EEEETT--EEEEE-TT------SS--EESEEE--STTEEEEEEEE----EEEEEEES-HHHHTTT-EEEEEETHHHHHHHSPPPHHHHHHHHHHTTS-GGG-

CATH classification: 2.60.40.420 (+2 more: 2.60.40.420, 2.60.40.420)

Foldseek 3Di:
DADLEEEWEWEWDWDDFAQDTDIFIDTPPDFQHDEYEAAAFDKRKYKYAQAYDDPLLPSWWWKAKALQLQFLQQLLHAADLANFDTDFHPDIDIRIGTHHPFAFWAWMATNPFLNRLRTHIGIYGYHYPPPPCPVPFDDDDRLQEKEWEFHAPADCSGDDLDDQGGQAIAIVRHFHGDVTPLDDFAEREDEAQGKGKHKYFAQYQAWWWWKAKFPWWWWWQDKARFGWDTATAGTETGDHRIMTITMTGRHDDQFKIKTAIATPTDDGDPPSVTRIHIYGYPPYDPDHGPTDDDDTPGHDDQQVIFGPPPQFAPADPDDVRWQEEDEWDWADDPQAIDTPNHFDDRDLHHQLVQLLVPDFQQCSGPPHPFEAEAEAQTKYKYKYAQACPPNHTGDPSDFFKKFKHSWWKFFQFAEPDDHGHRGTGDIHGIGTQYHHPRGGMIMTHLHHAAKIKIAGSNSSNVSSRRIGIYRYNSVCNNPSHDDDPSRVVNSVVNVPDDSSSD/DDDLEEEWEWEWDWDDFANATDIFIDTPPDFQHAEYEEAAFDKRKYKYAQAYDDPLLNSWWWKAWALQQQFLQQLNHTADLARFDTFFHPDIDIRIGTHHPFAFWAWMATNDFLNRLRTHIGIYGYHYPPDPCCVPFDDDDRLQEKEKEFHAPADCNGDDLDDQGGQAIAIVSHFHGDVGPLDDHAEREDEAQGKGKHKYFAQYQAWWWWKAKFPWWWWWQDKARFGWDTATAGIETGDHRIMTITITGRHDDQFKIKTAIATPTDDDDCPSNGRIHIYGYPPYDPDHGPTDDDDTPGHDDQQPIFGDPPQFAPADPDVVRWQAEDEWDWADDPQAIDTPNDFDDRDLHHQLVQLLVPDFQQCSGPPHPFEAEAEAQTKYKYWYAQACPPPNTGDPSDFFKKFKHSWWKFWQFAEPDDHGHRGTGDTHGIGTQYHHPGGTMIMTHHHHAAKMKIAGSNSSNVSSRRIGIYRYNSVCSNPRHDDDPSRVVNSVVNVVDDSSSD

InterPro domains:
  IPR001117 Multicopper oxidase, second cupredoxin domain [PF00394] (166-307)
  IPR008972 Cupredoxin [G3DSA:2.60.40.420] (24-155)
  IPR008972 Cupredoxin [G3DSA:2.60.40.420] (156-332)
  IPR008972 Cupredoxin [G3DSA:2.60.40.420] (333-525)
  IPR008972 Cupredoxin [SSF49503] (29-177)
  IPR008972 Cupredoxin [SSF49503] (160-339)
  IPR008972 Cupredoxin [SSF49503] (325-522)
  IPR011706 Multicopper oxidase, C-terminal [PF07731] (368-497)
  IPR011707 Multicopper oxidase-like, N-terminal [PF07732] (33-153)
  IPR033138 Multicopper oxidases, conserved site [PS00079] (127-147)
  IPR045087 Multicopper oxidase [PTHR11709] (44-497)

Sequence (1004 aa):
AIGPVTDLTISNADVTPDGFTRAAVVANGVFPGPLITGNKGDNFQINVIDNLTNATMLKTTTIHWHGLFQHGTNWADGPAFVNQCPIASGNSFLYDFTVPDQAGTFWYHSHLSTQYCDGLRGPLVVYDPSDPYASMYDVDDDTTVITLSDWYHTAAKLGPAFPPNADSVLINGLGRFAGGNASDLAVITVEQNKRYRFRLVSLSCDPNFTFSIDGHNMTIIEVDGVNHEPLEVDSIQIFASQRYSFVLNATQSVDNYWIRAIPNTGTIDTTGGLNSAILRYSGADIVDPTANATTSVIPLVETDLVPLDSPAAPGDPVVGGVDLAMNLDFSFNGTNFFINNETLIPPTVPVLLQILSGAQSASDLLPTGSVYTLPLNSTIELSFPITTVNGVTNAPGAPHPFHLHGHAFSVVRSAGSSDYNYVNPVRRDTVSTGNPGDNVTIRFTTDNAGPWFLHCHIDFHLEAGFAIVFAEDTPDTASVNPVPTAWSDLCPTYDALDPSDHAIGPVTDLTISNADVTPDGFTRAAVVANGVFPGPLITGNKGDNFQINVIDNLTNATMLKTTTIHWHGLFQHGTNWADGPAFVNQCPIASGNSFLYDFTVPDQAGTFWYHSHLSTQYCDGLRGPLVVYDPSDPYASMYDVDDDTTVITLSDWYHTAAKLGPAFPPNADSVLINGLGRFAGGNASDLAVITVEQNKRYRFRLVSLSCDPNFTFSIDGHNMTIIEVDGVNHEPLEVDSIQIFASQRYSFVLNATQSVDNYWIRAIPNTGTIDTTGGLNSAILRYSGADIVDPTANATTSVIPLVETDLVPLDSPAAPGDPVVGGVDLAMNLDFSFNGTNFFINNETLIPPTVPVLLQILSGAQSASDLLPTGSVYTLPLNSTIELSFPITTVNGVTNAPGAPHPFHLHGHAFSVVRSAGSSDYNYVNPVRRDTVSTGNPGDNVTIRFTTDNAGPWFLHCHIDFHLEAGFAIVFAEDTPDTASVNPVPTAWSDLCPTYDALDPSDH

Solvent-accessible surface area: 35433 Å² total; per-residue (Å²): 70,43,28,42,88,30,71,0,48,0,34,34,43,106,31,80,8,0,31,82,89,23,38,0,0,1,0,57,43,88,10,18,3,22,16,0,23,4,64,91,43,38,67,0,60,0,41,0,47,0,65,2,107,54,49,62,8,26,47,2,0,0,0,2,0,0,14,3,44,7,79,20,16,0,11,0,0,0,0,10,30,1,0,0,0,0,0,3,44,62,65,60,2,70,0,48,3,68,2,70,123,16,15,2,0,3,0,0,1,0,11,17,25,8,1,2,2,2,0,0,0,0,8,0,0,0,44,23,104,93,14,80,8,59,92,86,30,79,39,31,58,69,106,2,8,1,8,0,0,0,0,11,35,69,12,18,90,128,22,73,75,64,17,95,70,12,46,4,4,0,0,55,6,61,0,26,37,80,73,28,100,67,32,111,16,1,83,9,85,1,80,69,126,84,82,14,2,2,1,0,0,0,0,0,0,33,1,7,0,49,0,27,14,5,44,18,84,2,48,0,3,0,0,3,8,35,33,0,75,62,37,142,0,28,10,0,79,0,26,0,0,1,0,3,0,0,9,0,91,0,94,66,80,71,66,6,27,25,2,28,0,71,8,77,44,31,68,104,86,48,114,50,10,17,10,1,0,8,1,35,0,73,79,18,106,157,82,74,8,122,24,132,59,116,108,49,124,70,57,23,65,31,71,76,2,44,4,55,110,77,54,64,9,31,27,93,86,84,106,36,12,27,100,56,64,31,78,0,91,2,42,63,100,50,94,44,4,41,0,48,134,54,25,10,123,79,16,102,63,0,0,0,43,12,4,54,87,57,18,68,49,44,101,87,1,91,11,87,36,1,4,49,46,1,67,68,138,14,26,0,12,0,16,0,20,2,59,87,77,157,72,113,57,22,1,58,48,35,23,0,2,2,1,1,0,5,9,22,1,0,3,3,22,8,34,67,14,34,54,74,33,24,110,53,3,3,38,4,4,0,0,4,0,3,80,64,66,18,54,0,7,1,1,5,56,0,70,2,7,0,0,0,7,0,0,0,1,4,1,9,10,25,97,7,1,0,0,1,0,1,0,1,12,11,84,61,0,48,83,71,0,93,52,49,104,39,5,52,79,10,12,91,50,13,84,84,46,82,120,80,61,66,67,44,28,41,95,22,81,0,58,0,36,34,43,107,31,80,7,0,36,83,84,21,38,0,0,0,0,56,43,84,10,20,2,23,17,0,21,5,62,90,43,36,66,0,50,0,36,0,35,0,71,4,107,46,46,62,6,26,44,0,0,0,0,1,0,0,10,2,50,6,81,22,16,0,11,0,0,0,0,9,30,0,0,0,0,0,1,4,44,60,69,59,2,71,0,51,3,67,2,71,121,18,12,2,0,2,0,0,2,0,12,15,23,7,3,3,2,2,0,0,0,0,7,0,0,0,48,22,103,92,17,79,9,58,104,79,28,74,38,34,58,72,109,1,10,2,9,0,0,0,0,10,40,69,14,20,93,125,24,70,74,66,18,95,64,11,50,2,4,0,0,58,6,62,0,23,41,79,70,31,99,71,27,113,16,3,90,7,84,0,77,88,112,78,96,14,2,2,1,0,0,0,0,0,0,31,2,6,0,47,0,26,13,5,46,13,74,1,30,0,1,0,0,2,7,39,36,0,76,51,36,117,0,26,11,0,80,0,26,0,0,1,0,3,0,0,8,1,85,0,90,64,86,64,69,5,30,24,1,25,0,72,5,77,47,32,61,113,80,43,98,53,12,14,7,0,0,9,1,39,1,67,78,18,108,157,88,71,8,122,22,134,59,111,115,40,130,78,58,22,64,31,72,76,2,44,5,43,110,82,53,60,9,30,36,86,98,92,115,38,17,24,103,55,62,33,81,0,91,3,42,63,99,49,90,46,3,40,0,44,135,63,23,12,112,82,14,100,61,0,0,0,44,13,5,54,86,56,18,72,49,46,96,89,0,86,8,94,30,1,4,50,50,1,67,67,136,13,26,0,16,0,17,0,19,2,61,87,75,157,73,114,55,21,1,60,49,34,23,0,3,2,0,1,0,4,7,24,1,0,3,3,21,9,34,70,13,40,53,80,39,26,113,50,4,4,38,2,3,0,0,4,0,2,83,67,64,16,54,0,6,1,0,5,55,0,70,1,7,0,0,0,6,0,0,0,1,3,1,9,10,27,97,6,1,0,0,1,0,1,0,0,12,9,84,60,0,49,86,70,0,96,53,49,107,39,5,53,78,10,12,90,51,12,84,84,45,86,117,73,62,62